Protein AF-A0A1J8PP22-F1 (afdb_monomer)

pLDDT: mean 75.52, std 19.78, range [21.92, 98.06]

Mean predicted aligned error: 18.77 Å

Secondary structure (DSSP, 8-state):
----PPP----PPPPPPHHHHHHHHHTPPPTTT-HHHHHHHHHHHHHHS-HHHHHHHHHHHS-TTS--HHHHHHHHHHHHHHHHHHHHHHHHHHTTSHHHHHHHHS-HHHHHHHS-TTS-HHHHT-TTSHHHHHHHHHHHHHHHSSPSSPPPP-HHHHHHHHHTTTT-THHHHTTTTT---THHHHHHHHHHHHHHHHHHHHHHHHHHHHHHHHHHHHHT-HHHHHHHHHHHHS-HHHHHHHHHHHHTS-SS-----TTT---SSSS-TTPPPEE-HHHHTTSSS--EESSHHHHHHHHHHHTTTTTS---SSS--S-TTSTTTTS-HHHHHHHTTS---TTS---GGG------SSPPPHHHHHHHHHHHH-TT-SEEEE-TT-PEEEE--SSHHHHHHHHHHHHHHTSTTS-HHHHHHHHHHHHTT-TT--HHHHHHHHHHHH-THHHHHHHHH--TTPPPHHHHHHHHHHHHHHHHHHHHHHHHHHHHHHHHHHHHHHHHHHHHHHHHHHTTT------------------------------PPPPPPTTS-HHHHHHTPPPTTT-HHHHHHHHHHHHTT--HHHHHHHHTTTS-TTS--HHHHHHHHHHHHHHHHHHHHHHHHHHHTTHHHHHHHS-HHHHHHHHHHHHHHHHHHS-TTTGGGGGGG-TT--HHHHHGGGGHHHHHHHHHHHHHHHS-SS------HHHHTTTTSSSHHHHHTTTSS-TTSPPPTHHHHHHHHHHHHHHHHHHHHHHHHHHHHHHHHHTT-TTTHHHHHHHHHS-TTHHHHHHHHHHHS-SS-----TTT---STTSSS----EE-HHHHHHSSS--EES-HHHHHHHHHHHTTTTTTS------TTSTTSTTTTS-S-HHHHHHHHS---TTS---GGG--S---SSPPPHHHHHHHHHHHH-TT-SEEEE-TT--EEEE---SHHHHHHHHHHHHHHTSTTSSHHHHHHHHHHHHTT-TT--HHHHHHHHHHHH-TTHHHHHHHHTTS-TT-TTSPPHHHHHHHHHHHHTTTHHHHHH-S---S---------

Foldseek 3Di:
DDDDDDDDDDDDDDADDPPVVVCVVLVADPCVPPLLSNQVSVVVVPVVDAPLVVLVVVLVSDDLPPDDPVNLVVLQVVLQVLLVVLLVLLVVQVLVVVNLLLQQVFALVVLCQLQPSNDDSPQCVDQRNCSVVVVSVLSNCQSVPDDPPGQRDDPRLVVSCVVLVVVPCVLVVCVVDPDPDSVVVSSVVSSSVVRSVVSVVVSVSSVRSSVSSVVCLLVCPPSSVLSNVVVVLEDPLVSVVVSVLSSPDGQDPFQAAPQPGDGPVRADPPQDWDWDPQCVVQHPDTHTHSDPVSCVVCCVVCVVVRNDPDDDDDDPLDPPQSCVSDDRVVVQQVVPQDADPSSYGALLRLALGDDPDDWFPLLVVFRVVCVVPSQALGWAAFPVGDTDGHHDPDRLLSSLSSVLNSVLQHQPDDLLLNLVVCCVVCCPPPRCHNVRSVVSSCSGRHDVNVVVNVVPDDPPDDGPSVVSSVVVVVSVVVVVVVVVCVVVVVVVVVVVVVVVVVVVVVVVVVVVVVVPPDDDDDDDDDDDDDDDDDDDDDDDDPDDPPPDPPPDLLPAQVCVVQVADDLVVPLVSNQVSLLVCLVVDAPLRLLVRVPVSDDLPPDDPVNLVVLFVVLLVLLLVLLVVLVVVVVVPPLLLQLPFDLVVLLVLLSQLLQQLLVPFDSSHRSSLSNLCNLSHSCQCCPLNRVSVVVVSVQSNVQSVPDPTNGFRDDVRVVVVVVPVCCVVVVVVVVDDVVDDDRPVSVVSVSVSRSSNSSSVSSSSVSSSVSSVVCLSVVPPSSVLVNCCVVQADPVVSVVVSVQSSQFDLAFFQAAQQPRDTCVNDPDNQDWDWDPQCVVQHLDTHTHSDPVSCVVCCVVCVVPRSNDDDRPQRALGPPHLCNRGDPDPLVVLVVPFDADPVRDGFLLRLALGDQPDDWFPLQVVFRVVCVVPSQFQGWAAFPVRDTDTDGDPDRLLSNLLSSLNSQLSYAPGNLLLNLVVCCVRCVPPPRDDNVSSLVSSCSGRNPCSVVVNVVVQVVDPPHDPDDRPSSSSSSSCVSCVVPPVVVSVVSDSPGDDDDDDDDD

Nearest PDB structures (foldseek):
  7p3r-assembly1_D  TM=1.339E-01  e=9.756E+00  Vibrio cholerae O1 biovar El Tor str. N16961

InterPro domains:
  IPR002893 Zinc finger, MYND-type [PF01753] (257-306)
  IPR002893 Zinc finger, MYND-type [PF01753] (812-861)
  IPR002893 Zinc finger, MYND-type [PS50865] (257-306)
  IPR002893 Zinc finger, MYND-type [PS50865] (812-861)
  IPR052839 Mitochondrial gene expression regulator [PTHR46920] (779-864)

Radius of gyration: 40.39 Å; Cα contacts (8 Å, |Δi|>4): 1011; chains: 1; bounding box: 127×114×111 Å

Structure (mmCIF, N/CA/C/O backbone):
data_AF-A0A1J8PP22-F1
#
_entry.id   AF-A0A1J8PP22-F1
#
loop_
_atom_site.group_PDB
_atom_site.id
_atom_site.type_symbol
_atom_site.label_atom_id
_atom_site.label_alt_id
_atom_site.label_comp_id
_atom_site.label_asym_id
_atom_site.label_entity_id
_atom_site.label_seq_id
_atom_site.pdbx_PDB_ins_code
_atom_site.Cartn_x
_atom_site.Cartn_y
_atom_site.Cartn_z
_atom_site.occupancy
_atom_site.B_iso_or_equiv
_atom_site.auth_seq_id
_atom_site.auth_comp_id
_atom_site.auth_asym_id
_atom_site.auth_atom_id
_atom_site.pdbx_PDB_model_num
ATOM 1 N N . MET A 1 1 ? 28.926 56.900 -34.170 1.00 35.19 1 MET A N 1
ATOM 2 C CA . MET A 1 1 ? 29.276 55.978 -35.271 1.00 35.19 1 MET A CA 1
ATOM 3 C C . MET A 1 1 ? 28.705 54.622 -34.912 1.00 35.19 1 MET A C 1
ATOM 5 O O . MET A 1 1 ? 29.042 54.130 -33.845 1.00 35.19 1 MET A O 1
ATOM 9 N N . ALA A 1 2 ? 27.796 54.077 -35.718 1.00 30.58 2 ALA A N 1
ATOM 10 C CA . ALA A 1 2 ? 27.181 52.775 -35.475 1.00 30.58 2 ALA A CA 1
ATOM 11 C C . ALA A 1 2 ? 26.761 52.167 -36.817 1.00 30.58 2 ALA A C 1
ATOM 13 O O . ALA A 1 2 ? 26.030 52.804 -37.573 1.00 30.58 2 ALA A O 1
ATOM 14 N N . SER A 1 3 ? 27.242 50.963 -37.111 1.00 28.14 3 SER A N 1
ATOM 15 C CA . SER A 1 3 ? 26.905 50.216 -38.323 1.00 28.14 3 SER A CA 1
ATOM 16 C C . SER A 1 3 ? 27.181 48.731 -38.094 1.00 28.14 3 SER A C 1
ATOM 18 O O . SER A 1 3 ? 28.308 48.270 -38.260 1.00 28.14 3 SER A O 1
ATOM 20 N N . VAL A 1 4 ? 26.147 47.992 -37.701 1.00 29.45 4 VAL A N 1
ATOM 21 C CA . VAL A 1 4 ? 26.117 46.526 -37.756 1.00 29.45 4 VAL A CA 1
ATOM 22 C C . VAL A 1 4 ? 24.873 46.162 -38.554 1.00 29.45 4 VAL A C 1
ATOM 24 O O . VAL A 1 4 ? 23.767 46.578 -38.209 1.00 29.45 4 VAL A O 1
ATOM 27 N N . SER A 1 5 ? 25.062 45.455 -39.663 1.00 29.58 5 SER A N 1
ATOM 28 C CA . SER A 1 5 ? 23.982 45.042 -40.556 1.00 29.58 5 SER A CA 1
ATOM 29 C C . SER A 1 5 ? 23.131 43.952 -39.910 1.00 29.58 5 SER A C 1
ATOM 31 O O . SER A 1 5 ? 23.661 42.910 -39.529 1.00 29.58 5 SER A O 1
ATOM 33 N N . LYS A 1 6 ? 21.810 44.151 -39.861 1.00 31.11 6 LYS A N 1
ATOM 34 C CA . LYS A 1 6 ? 20.861 43.046 -39.688 1.00 31.11 6 LYS A CA 1
ATOM 35 C C . LYS A 1 6 ? 20.493 42.488 -41.060 1.00 31.11 6 LYS A C 1
ATOM 37 O O . LYS A 1 6 ? 19.964 43.226 -41.889 1.00 31.11 6 LYS A O 1
ATOM 42 N N . SER A 1 7 ? 20.734 41.202 -41.278 1.00 27.91 7 SER A N 1
ATOM 43 C CA . SER A 1 7 ? 19.985 40.419 -42.261 1.00 27.91 7 SER A CA 1
ATOM 44 C C . SER A 1 7 ? 18.570 40.145 -41.718 1.00 27.91 7 SER A C 1
ATOM 46 O O . SER A 1 7 ? 18.410 39.990 -40.505 1.00 27.91 7 SER A O 1
ATOM 48 N N . PRO A 1 8 ? 17.533 40.104 -42.572 1.00 32.97 8 PRO A N 1
ATOM 49 C CA . PRO A 1 8 ? 16.201 39.682 -42.160 1.00 32.97 8 PRO A CA 1
ATOM 50 C C . PRO A 1 8 ? 16.090 38.153 -42.222 1.00 32.97 8 PRO A C 1
ATOM 52 O O . PRO A 1 8 ? 16.098 37.573 -43.306 1.00 32.97 8 PRO A O 1
ATOM 55 N N . THR A 1 9 ? 15.949 37.492 -41.074 1.00 29.92 9 THR A N 1
ATOM 56 C CA . THR A 1 9 ? 15.351 36.151 -41.030 1.00 29.92 9 THR A CA 1
ATOM 57 C C . THR A 1 9 ? 13.862 36.278 -41.331 1.00 29.92 9 THR A C 1
ATOM 59 O O . THR A 1 9 ? 13.150 37.018 -40.653 1.00 29.92 9 THR A O 1
ATOM 62 N N . VAL A 1 10 ? 13.391 35.570 -42.358 1.00 32.19 10 VAL A N 1
ATOM 63 C CA . VAL A 1 10 ? 11.960 35.392 -42.620 1.00 32.19 10 VAL A CA 1
ATOM 64 C C . VAL A 1 10 ? 11.529 34.126 -41.893 1.00 32.19 10 VAL A C 1
ATOM 66 O O . VAL A 1 10 ? 11.837 33.021 -42.331 1.00 32.19 10 VAL A O 1
ATOM 69 N N . GLU A 1 11 ? 10.853 34.287 -40.760 1.00 28.80 11 GLU A N 1
ATOM 70 C CA . GLU A 1 11 ? 10.182 33.174 -40.090 1.00 28.80 11 GLU A CA 1
ATOM 71 C C . GLU A 1 11 ? 8.919 32.822 -40.884 1.00 28.80 11 GLU A C 1
ATOM 73 O O . GLU A 1 11 ? 8.003 33.638 -41.014 1.00 28.80 11 GLU A O 1
ATOM 78 N N . HIS A 1 12 ? 8.878 31.613 -41.443 1.00 29.91 12 HIS A N 1
ATOM 79 C CA . HIS A 1 12 ? 7.654 31.065 -42.018 1.00 29.91 12 HIS A CA 1
ATOM 80 C C . HIS A 1 12 ? 6.738 30.585 -40.878 1.00 29.91 12 HIS A C 1
ATOM 82 O O . HIS A 1 12 ? 7.229 29.956 -39.937 1.00 29.91 12 HIS A O 1
ATOM 88 N N . PRO A 1 13 ? 5.421 30.862 -40.924 1.00 30.77 13 PRO A N 1
ATOM 89 C CA . PRO A 1 13 ? 4.494 30.330 -39.933 1.00 30.77 13 PRO A CA 1
ATOM 90 C C . PRO A 1 13 ? 4.418 28.797 -40.047 1.00 30.77 13 PRO A C 1
ATOM 92 O O . PRO A 1 13 ? 4.508 28.272 -41.160 1.00 30.77 13 PRO A O 1
ATOM 95 N N . PRO A 1 14 ? 4.227 28.067 -38.932 1.00 32.88 14 PRO A N 1
ATOM 96 C CA . PRO A 1 14 ? 4.063 26.618 -38.978 1.00 32.88 14 PRO A CA 1
ATOM 97 C C . PRO A 1 14 ? 2.808 26.238 -39.787 1.00 32.88 14 PRO A C 1
ATOM 99 O O . PRO A 1 14 ? 1.806 26.960 -39.724 1.00 32.88 14 PRO A O 1
ATOM 102 N N . PRO A 1 15 ? 2.831 25.117 -40.534 1.00 40.59 15 PRO A N 1
ATOM 103 C CA . PRO A 1 15 ? 1.683 24.676 -41.318 1.00 40.59 15 PRO A CA 1
ATOM 104 C C . PRO A 1 15 ? 0.480 24.369 -40.417 1.00 40.59 15 PRO A C 1
ATOM 106 O O . PRO A 1 15 ? 0.619 23.847 -39.309 1.00 40.59 15 PRO A O 1
ATOM 109 N N . ALA A 1 16 ? -0.720 24.691 -40.905 1.00 39.84 16 ALA A N 1
ATOM 110 C CA . ALA A 1 16 ? -1.959 24.366 -40.209 1.00 39.84 16 ALA A CA 1
ATOM 111 C C . ALA A 1 16 ? -2.173 22.836 -40.164 1.00 39.84 16 ALA A C 1
ATOM 113 O O . ALA A 1 16 ? -1.821 22.145 -41.122 1.00 39.84 16 ALA A O 1
ATOM 114 N N . PRO A 1 17 ? -2.761 22.284 -39.086 1.00 54.31 17 PRO A N 1
ATOM 115 C CA . PRO A 1 17 ? -3.030 20.852 -39.007 1.00 54.31 17 PRO A CA 1
ATOM 116 C C . PRO A 1 17 ? -4.024 20.398 -40.090 1.00 54.31 17 PRO A C 1
ATOM 118 O O . PRO A 1 17 ? -4.984 21.097 -40.409 1.00 54.31 17 PRO A O 1
ATOM 121 N N . LEU A 1 18 ? -3.810 19.187 -40.611 1.00 55.62 18 LEU A N 1
ATOM 122 C CA . LEU A 1 18 ? -4.574 18.591 -41.720 1.00 55.62 18 LEU A CA 1
ATOM 123 C C . LEU A 1 18 ? -6.072 18.394 -41.425 1.00 55.62 18 LEU A C 1
ATOM 125 O O . LEU A 1 18 ? -6.899 18.518 -42.327 1.00 55.62 18 LEU A O 1
ATOM 129 N N . VAL A 1 19 ? -6.431 18.084 -40.173 1.00 57.28 19 VAL A N 1
ATOM 130 C CA . VAL A 1 19 ? -7.803 17.694 -39.795 1.00 57.28 19 VAL A CA 1
ATOM 131 C C . VAL A 1 19 ? -8.832 18.804 -40.090 1.00 57.28 19 VAL A C 1
ATOM 133 O O . VAL A 1 19 ? -9.785 18.513 -40.814 1.00 57.28 19 VAL A O 1
ATOM 136 N N . PRO A 1 20 ? -8.641 20.073 -39.660 1.00 62.22 20 PRO A N 1
ATOM 137 C CA . PRO A 1 20 ? -9.498 21.190 -40.063 1.00 62.22 20 PRO A CA 1
ATOM 138 C C . PRO A 1 20 ? -9.783 21.315 -41.564 1.00 62.22 20 PRO A C 1
ATOM 140 O O . PRO A 1 20 ? -10.909 21.647 -41.923 1.00 62.22 20 PRO A O 1
ATOM 143 N N . LEU A 1 21 ? -8.811 21.045 -42.444 1.00 66.12 21 LEU A N 1
ATOM 144 C CA . LEU A 1 21 ? -8.985 21.223 -43.893 1.00 66.12 21 LEU A CA 1
ATOM 145 C C . LEU A 1 21 ? -9.911 20.158 -44.494 1.00 66.12 21 LEU A C 1
ATOM 147 O O . LEU A 1 21 ? -10.809 20.488 -45.270 1.00 66.12 21 LEU A O 1
ATOM 151 N N . LEU A 1 22 ? -9.750 18.893 -44.091 1.00 69.06 22 LEU A N 1
ATOM 152 C CA . LEU A 1 22 ? -10.648 17.818 -44.521 1.00 69.06 22 LEU A CA 1
ATOM 153 C C . LEU A 1 22 ? -12.046 17.978 -43.908 1.00 69.06 22 LEU A C 1
ATOM 155 O O . LEU A 1 22 ? -13.034 17.894 -44.639 1.00 69.06 22 LEU A O 1
ATOM 159 N N . SER A 1 23 ? -12.147 18.296 -42.611 1.00 75.12 23 SER A N 1
ATOM 160 C CA . SER A 1 23 ? -13.441 18.572 -41.971 1.00 75.12 23 SER A CA 1
ATOM 161 C C . SER A 1 23 ? -14.172 19.734 -42.648 1.00 75.12 23 SER A C 1
ATOM 163 O O . SER A 1 23 ? -15.362 19.622 -42.940 1.00 75.12 23 SER A O 1
ATOM 165 N N . GLN A 1 24 ? -13.462 20.817 -42.990 1.00 79.50 24 GLN A N 1
ATOM 166 C CA . GLN A 1 24 ? -14.032 21.945 -43.726 1.00 79.50 24 GLN A CA 1
ATOM 167 C C . GLN A 1 24 ? -14.505 21.543 -45.131 1.00 79.50 24 GLN A C 1
ATOM 169 O O . GLN A 1 24 ? -15.572 21.989 -45.553 1.00 79.50 24 GLN A O 1
ATOM 174 N N . LYS A 1 25 ? -13.761 20.693 -45.856 1.00 80.50 25 LYS A N 1
ATOM 175 C CA . LYS A 1 25 ? -14.176 20.233 -47.192 1.00 80.50 25 LYS A CA 1
ATOM 176 C C . LYS A 1 25 ? -15.438 19.367 -47.145 1.00 80.50 25 LYS A C 1
ATOM 178 O O . LYS A 1 25 ? -16.339 19.555 -47.963 1.00 80.50 25 LYS A O 1
ATOM 183 N N . PHE A 1 26 ? -15.508 18.430 -46.203 1.00 80.62 26 PHE A N 1
ATOM 184 C CA . PHE A 1 26 ? -16.616 17.478 -46.089 1.00 80.62 26 PHE A CA 1
ATOM 185 C C . PHE A 1 26 ? -17.789 17.985 -45.220 1.00 80.62 26 PHE A C 1
ATOM 187 O O . PHE A 1 26 ? -18.778 17.276 -45.065 1.00 80.62 26 PHE A O 1
ATOM 194 N N . ASN A 1 27 ? -17.730 19.231 -44.724 1.00 86.38 27 ASN A N 1
ATOM 195 C CA . ASN A 1 27 ? -18.701 19.847 -43.799 1.00 86.38 27 ASN A CA 1
ATOM 196 C C . ASN A 1 27 ? -18.921 19.035 -42.508 1.00 86.38 27 ASN A C 1
ATOM 198 O O . ASN A 1 27 ? -20.041 18.930 -42.007 1.00 86.38 27 ASN A O 1
ATOM 202 N N . ILE A 1 28 ? -17.840 18.464 -41.983 1.00 83.56 28 ILE A N 1
ATOM 203 C CA . ILE A 1 28 ? -17.842 17.672 -40.754 1.00 83.56 28 ILE A CA 1
ATOM 204 C C . ILE A 1 28 ? -17.798 18.625 -39.557 1.00 83.56 28 ILE A C 1
ATOM 206 O O . ILE A 1 28 ? -17.045 19.601 -39.552 1.00 83.56 28 ILE A O 1
ATOM 210 N N . THR A 1 29 ? -18.621 18.325 -38.555 1.00 82.75 29 THR A N 1
ATOM 211 C CA . THR A 1 29 ? -18.682 18.997 -37.242 1.00 82.75 29 THR A CA 1
ATOM 212 C C . THR A 1 29 ? -17.302 19.038 -36.561 1.00 82.75 29 THR A C 1
ATOM 214 O O . THR A 1 29 ? -16.404 18.282 -36.933 1.00 82.75 29 THR A O 1
ATOM 217 N N . ASP A 1 30 ? -17.100 19.869 -35.535 1.00 78.25 30 ASP A N 1
ATOM 218 C CA . ASP A 1 30 ? -15.939 19.686 -34.654 1.00 78.25 30 ASP A CA 1
ATOM 219 C C . ASP A 1 30 ? -16.147 18.453 -33.748 1.00 78.25 30 ASP A C 1
ATOM 221 O O . ASP A 1 30 ? -17.248 18.209 -33.247 1.00 78.25 30 ASP A O 1
ATOM 225 N N . ILE A 1 31 ? -15.095 17.662 -33.516 1.00 74.38 31 ILE A N 1
ATOM 226 C CA . ILE A 1 31 ? -15.161 16.466 -32.655 1.00 74.38 31 ILE A CA 1
ATOM 227 C C . ILE A 1 31 ? -15.556 16.814 -31.208 1.00 74.38 31 ILE A C 1
ATOM 229 O O . ILE A 1 31 ? -16.197 16.016 -30.527 1.00 74.38 31 ILE A O 1
ATOM 233 N N . ASN A 1 32 ? -15.237 18.036 -30.768 1.00 72.56 32 ASN A N 1
ATOM 234 C CA . ASN A 1 32 ? -15.556 18.565 -29.444 1.00 72.56 32 ASN A CA 1
ATOM 235 C C . ASN A 1 32 ? -17.017 19.049 -29.311 1.00 72.56 32 ASN A C 1
ATOM 237 O O . ASN A 1 32 ? -17.458 19.316 -28.194 1.00 72.56 32 ASN A O 1
ATOM 241 N N . GLU A 1 33 ? -17.766 19.190 -30.413 1.00 80.81 33 GLU A N 1
ATOM 242 C CA . GLU A 1 33 ? -19.174 19.621 -30.394 1.00 80.81 33 GLU A CA 1
ATOM 243 C C . GLU A 1 33 ? -20.146 18.432 -30.297 1.00 80.81 33 GLU A C 1
ATOM 245 O O . GLU A 1 33 ? -21.024 18.425 -29.433 1.00 80.81 33 GLU A O 1
ATOM 250 N N . ASP A 1 34 ? -20.000 17.423 -31.166 1.00 77.12 34 ASP A N 1
ATOM 251 C CA . ASP A 1 34 ? -20.800 16.186 -31.145 1.00 77.12 34 ASP A CA 1
ATOM 252 C C . ASP A 1 34 ? -20.053 15.042 -31.855 1.00 77.12 34 ASP A C 1
ATOM 254 O O . ASP A 1 34 ? -20.127 14.886 -33.075 1.00 77.12 34 ASP A O 1
ATOM 258 N N . VAL A 1 35 ? -19.370 14.197 -31.076 1.00 69.50 35 VAL A N 1
ATOM 259 C CA . VAL A 1 35 ? -18.618 13.031 -31.577 1.00 69.50 35 VAL A CA 1
ATOM 260 C C . VAL A 1 35 ? -19.495 12.016 -32.336 1.00 69.50 35 VAL A C 1
ATOM 262 O O . VAL A 1 35 ? -19.041 11.361 -33.274 1.00 69.50 35 VAL A O 1
ATOM 265 N N . VAL A 1 36 ? -20.786 11.899 -32.001 1.00 67.75 36 VAL A N 1
ATOM 266 C CA . VAL A 1 36 ? -21.710 10.955 -32.657 1.00 67.75 36 VAL A CA 1
ATOM 267 C C . VAL A 1 36 ? -22.158 11.480 -34.023 1.00 67.75 36 VAL A C 1
ATOM 269 O O . VAL A 1 36 ? -22.409 10.687 -34.936 1.00 67.75 36 VAL A O 1
ATOM 272 N N . LYS A 1 37 ? -22.253 12.804 -34.179 1.00 77.69 37 LYS A N 1
ATOM 273 C CA . LYS A 1 37 ? -22.480 13.483 -35.461 1.00 77.69 37 LYS A CA 1
ATOM 274 C C . LYS A 1 37 ? -21.208 13.487 -36.315 1.00 77.69 37 LYS A C 1
ATOM 276 O O . LYS A 1 37 ? -21.278 13.073 -37.469 1.00 77.69 37 LYS A O 1
ATOM 281 N N . TRP A 1 38 ? -20.062 13.819 -35.716 1.00 82.38 38 TRP A N 1
ATOM 282 C CA . TRP A 1 38 ? -18.723 13.763 -36.318 1.00 82.38 38 TRP A CA 1
ATOM 283 C C . TRP A 1 38 ? -18.442 12.405 -36.978 1.00 82.38 38 TRP A C 1
ATOM 285 O O . TRP A 1 38 ? -18.149 12.349 -38.171 1.00 82.38 38 TRP A O 1
ATOM 295 N N . ASN A 1 39 ? -18.646 11.301 -36.245 1.00 67.44 39 ASN A N 1
ATOM 296 C CA . ASN A 1 39 ? -18.491 9.941 -36.775 1.00 67.44 39 ASN A CA 1
ATOM 297 C C . ASN A 1 39 ? -19.365 9.682 -38.007 1.00 67.44 39 ASN A C 1
ATOM 299 O O . ASN A 1 39 ? -18.886 9.138 -38.994 1.00 67.44 39 ASN A O 1
ATOM 303 N N . LYS A 1 40 ? -20.646 10.066 -37.968 1.00 74.69 40 LYS A N 1
ATOM 304 C CA . LYS A 1 40 ? -21.598 9.809 -39.066 1.00 74.69 40 LYS A CA 1
ATOM 305 C C . LYS A 1 40 ? -21.309 10.646 -40.305 1.00 74.69 40 LYS A C 1
ATOM 307 O O . LYS A 1 40 ? -21.611 10.226 -41.419 1.00 74.69 40 LYS A O 1
ATOM 312 N N . GLU A 1 41 ? -20.738 11.826 -40.113 1.00 81.44 41 GLU A N 1
ATOM 313 C CA . GLU A 1 41 ? -20.295 12.695 -41.199 1.00 81.44 41 GLU A CA 1
ATOM 314 C C . GLU A 1 41 ? -19.007 12.158 -41.840 1.00 81.44 41 GLU A C 1
ATOM 316 O O . GLU A 1 41 ? -18.915 12.161 -43.066 1.00 81.44 41 GLU A O 1
ATOM 321 N N . TRP A 1 42 ? -18.094 11.554 -41.067 1.00 79.75 42 TRP A N 1
ATOM 322 C CA . TRP A 1 42 ? -16.995 10.748 -41.620 1.00 79.75 42 TRP A CA 1
ATOM 323 C C . TRP A 1 42 ? -17.468 9.455 -42.299 1.00 79.75 42 TRP A C 1
ATOM 325 O O . TRP A 1 42 ? -17.012 9.177 -43.405 1.00 79.75 42 TRP A O 1
ATOM 335 N N . GLU A 1 43 ? -18.402 8.691 -41.713 1.00 72.81 43 GLU A N 1
ATOM 336 C CA . GLU A 1 43 ? -19.009 7.510 -42.358 1.00 72.81 43 GLU A CA 1
ATOM 337 C C . GLU A 1 43 ? -19.605 7.897 -43.725 1.00 72.81 43 GLU A C 1
ATOM 339 O O . GLU A 1 43 ? -19.368 7.214 -44.721 1.00 72.81 43 GLU A O 1
ATOM 344 N N . ALA A 1 44 ? -20.321 9.025 -43.802 1.00 79.75 44 ALA A N 1
ATOM 345 C CA . ALA A 1 44 ? -20.877 9.545 -45.049 1.00 79.75 44 ALA A CA 1
ATOM 346 C C . ALA A 1 44 ? -19.803 10.049 -46.032 1.00 79.75 44 ALA A C 1
ATOM 348 O O . ALA A 1 44 ? -19.919 9.794 -47.231 1.00 79.75 44 ALA A O 1
ATOM 349 N N . ALA A 1 45 ? -18.757 10.737 -45.560 1.00 79.88 45 ALA A N 1
ATOM 350 C CA . ALA A 1 45 ? -17.660 11.230 -46.398 1.00 79.88 45 ALA A CA 1
ATOM 351 C C . ALA A 1 45 ? -16.846 10.080 -47.017 1.00 79.88 45 ALA A C 1
ATOM 353 O O . ALA A 1 45 ? -16.593 10.084 -48.221 1.00 79.88 45 ALA A O 1
ATOM 354 N N . ILE A 1 46 ? -16.511 9.062 -46.219 1.00 76.00 46 ILE A N 1
ATOM 355 C CA . ILE A 1 46 ? -15.791 7.855 -46.652 1.00 76.00 46 ILE A CA 1
ATOM 356 C C . ILE A 1 46 ? -16.662 7.019 -47.601 1.00 76.00 46 ILE A C 1
ATOM 358 O O . ILE A 1 46 ? -16.179 6.562 -48.631 1.00 76.00 46 ILE A O 1
ATOM 362 N N . ALA A 1 47 ? -17.963 6.871 -47.324 1.00 77.75 47 ALA A N 1
ATOM 363 C CA . ALA A 1 47 ? -18.882 6.147 -48.208 1.00 77.75 47 ALA A CA 1
ATOM 364 C C . ALA A 1 47 ? -19.216 6.886 -49.523 1.00 77.75 47 ALA A C 1
ATOM 366 O O . ALA A 1 47 ? -19.794 6.281 -50.426 1.00 77.75 47 ALA A O 1
ATOM 367 N N . SER A 1 48 ? -18.887 8.179 -49.640 1.00 81.75 48 SER A N 1
ATOM 368 C CA . SER A 1 48 ? -19.129 8.995 -50.844 1.00 81.75 48 SER A CA 1
ATOM 369 C C . SER A 1 48 ? -17.861 9.382 -51.615 1.00 81.75 48 SER A C 1
ATOM 371 O O . SER A 1 48 ? -17.972 10.001 -52.674 1.00 81.75 48 SER A O 1
ATOM 373 N N . SER A 1 49 ? -16.678 8.984 -51.136 1.00 80.06 49 SER A N 1
ATOM 374 C CA . SER A 1 49 ? -15.375 9.315 -51.729 1.00 80.06 49 SER A CA 1
ATOM 375 C C . SER A 1 49 ? -14.563 8.052 -52.014 1.00 80.06 49 SER A C 1
ATOM 377 O O . SER A 1 49 ? -14.581 7.110 -51.222 1.00 80.06 49 SER A O 1
ATOM 379 N N . SER A 1 50 ? -13.788 8.029 -53.103 1.00 81.88 50 SER A N 1
ATOM 380 C CA . SER A 1 50 ? -12.733 7.016 -53.223 1.00 81.88 50 SER A CA 1
ATOM 381 C C . SER A 1 50 ? -11.589 7.345 -52.257 1.00 81.88 50 SER A C 1
ATOM 383 O O . SER A 1 50 ? -11.310 8.517 -51.977 1.00 81.88 50 SER A O 1
ATOM 385 N N . ALA A 1 51 ? -10.891 6.318 -51.775 1.00 73.25 51 ALA A N 1
ATOM 386 C CA . ALA A 1 51 ? -9.679 6.500 -50.982 1.00 73.25 51 ALA A CA 1
ATOM 387 C C . ALA A 1 51 ? -8.627 7.322 -51.746 1.00 73.25 51 ALA A C 1
ATOM 389 O O . ALA A 1 51 ? -8.015 8.230 -51.186 1.00 73.25 51 ALA A O 1
ATOM 390 N N . ALA A 1 52 ? -8.482 7.068 -53.050 1.00 75.19 52 ALA A N 1
ATOM 391 C CA . ALA A 1 52 ? -7.584 7.817 -53.917 1.00 75.19 52 ALA A CA 1
ATOM 392 C C . ALA A 1 52 ? -7.944 9.309 -53.992 1.00 75.19 52 ALA A C 1
ATOM 394 O O . ALA A 1 52 ? -7.043 10.140 -54.017 1.00 75.19 52 ALA A O 1
ATOM 395 N N . ASP A 1 53 ? -9.226 9.684 -53.994 1.00 78.88 53 ASP A N 1
ATOM 396 C CA . ASP A 1 53 ? -9.631 11.096 -53.992 1.00 78.88 53 ASP A CA 1
ATOM 397 C C . ASP A 1 53 ? -9.397 11.761 -52.632 1.00 78.88 53 ASP A C 1
ATOM 399 O O . ASP A 1 53 ? -8.927 12.896 -52.585 1.00 78.88 53 ASP A O 1
ATOM 403 N N . MET A 1 54 ? -9.613 11.049 -51.520 1.00 76.38 54 MET A N 1
ATOM 404 C CA . MET A 1 54 ? -9.236 11.553 -50.192 1.00 76.38 54 MET A CA 1
ATOM 405 C C . MET A 1 54 ? -7.715 11.755 -50.073 1.00 76.38 54 MET A C 1
ATOM 407 O O . MET A 1 54 ? -7.271 12.766 -49.531 1.00 76.38 54 MET A O 1
ATOM 411 N N . ILE A 1 55 ? -6.908 10.850 -50.639 1.00 75.38 55 ILE A N 1
ATOM 412 C CA . ILE A 1 55 ? -5.441 10.964 -50.659 1.00 75.38 55 ILE A CA 1
ATOM 413 C C . ILE A 1 55 ? -4.967 12.074 -51.613 1.00 75.38 55 ILE A C 1
ATOM 415 O O . ILE A 1 55 ? -4.040 12.799 -51.259 1.00 75.38 55 ILE A O 1
ATOM 419 N N . LYS A 1 56 ? -5.614 12.286 -52.770 1.00 78.50 56 LYS A N 1
ATOM 420 C CA . LYS A 1 56 ? -5.331 13.431 -53.667 1.00 78.50 56 LYS A CA 1
ATOM 421 C C . LYS A 1 56 ? -5.580 14.771 -52.974 1.00 78.50 56 LYS A C 1
ATOM 423 O O . LYS A 1 56 ? -4.799 15.699 -53.152 1.00 78.50 56 LYS A O 1
ATOM 428 N N . GLU A 1 57 ? -6.627 14.878 -52.160 1.00 78.19 57 GLU A N 1
ATOM 429 C CA . GLU A 1 57 ? -6.906 16.095 -51.387 1.00 78.19 57 GLU A CA 1
ATOM 430 C C . GLU A 1 57 ? -5.890 16.317 -50.266 1.00 78.19 57 GLU A C 1
ATOM 432 O O . GLU A 1 57 ? -5.412 17.436 -50.098 1.00 78.19 57 GLU A O 1
ATOM 437 N N . VAL A 1 58 ? -5.483 15.255 -49.561 1.00 71.19 58 VAL A N 1
ATOM 438 C CA . VAL A 1 58 ? -4.351 15.321 -48.624 1.00 71.19 58 VAL A CA 1
ATOM 439 C C . VAL A 1 58 ? -3.083 15.782 -49.353 1.00 71.19 58 VAL A C 1
ATOM 441 O O . VAL A 1 58 ? -2.455 16.741 -48.909 1.00 71.19 58 VAL A O 1
ATOM 444 N N . TYR A 1 59 ? -2.752 15.190 -50.505 1.00 73.69 59 TYR A N 1
ATOM 445 C CA . TYR A 1 59 ? -1.617 15.597 -51.342 1.00 73.69 59 TYR A CA 1
ATOM 446 C C . TYR A 1 59 ? -1.697 17.073 -51.762 1.00 73.69 59 TYR A C 1
ATOM 448 O O . TYR A 1 59 ? -0.719 17.794 -51.616 1.00 73.69 59 TYR A O 1
ATOM 456 N N . HIS A 1 60 ? -2.867 17.574 -52.170 1.00 73.44 60 HIS A N 1
ATOM 457 C CA . HIS A 1 60 ? -3.069 18.994 -52.487 1.00 73.44 60 HIS A CA 1
ATOM 458 C C . HIS A 1 60 ? -2.970 19.952 -51.282 1.00 73.44 60 HIS A C 1
ATOM 460 O O . HIS A 1 60 ? -2.920 21.165 -51.487 1.00 73.44 60 HIS A O 1
ATOM 466 N N . THR A 1 61 ? -2.916 19.440 -50.046 1.00 68.56 61 THR A N 1
ATOM 467 C CA . THR A 1 61 ? -2.640 20.233 -48.831 1.00 68.56 61 THR A CA 1
ATOM 468 C C . THR A 1 61 ? -1.204 20.112 -48.310 1.00 68.56 61 THR A C 1
ATOM 470 O O . THR A 1 61 ? -0.817 20.900 -47.446 1.00 68.56 61 THR A O 1
ATOM 473 N N . PHE A 1 62 ? -0.398 19.187 -48.839 1.00 68.00 62 PHE A N 1
ATOM 474 C CA . PHE A 1 62 ? 1.044 19.145 -48.593 1.00 68.00 62 PHE A CA 1
ATOM 475 C C . PHE A 1 62 ? 1.777 20.034 -49.607 1.00 68.00 62 PHE A C 1
ATOM 477 O O . PHE A 1 62 ? 1.565 19.930 -50.812 1.00 68.00 62 PHE A O 1
ATOM 484 N N . ASP A 1 63 ? 2.673 20.893 -49.121 1.00 65.06 63 ASP A N 1
ATOM 485 C CA . ASP A 1 63 ? 3.691 21.509 -49.975 1.00 65.06 63 ASP A CA 1
ATOM 486 C C . ASP A 1 63 ? 4.789 20.472 -50.273 1.00 65.06 63 ASP A C 1
ATOM 488 O O . ASP A 1 63 ? 5.208 19.744 -49.367 1.00 65.06 63 ASP A O 1
ATOM 492 N N . ASP A 1 64 ? 5.287 20.423 -51.516 1.00 56.81 64 ASP A N 1
ATOM 493 C CA . ASP A 1 64 ? 6.304 19.454 -51.977 1.00 56.81 64 ASP A CA 1
ATOM 494 C C . ASP A 1 64 ? 7.655 19.601 -51.215 1.00 56.81 64 ASP A C 1
ATOM 496 O O . ASP A 1 64 ? 8.581 18.822 -51.435 1.00 56.81 64 ASP A O 1
ATOM 500 N N . SER A 1 65 ? 7.786 20.591 -50.318 1.00 57.88 65 SER A N 1
ATOM 501 C CA . SER A 1 65 ? 8.967 20.863 -49.484 1.00 57.88 65 SER A CA 1
ATOM 502 C C . SER A 1 65 ? 8.981 20.185 -48.100 1.00 57.88 65 SER A C 1
ATOM 504 O O . SER A 1 65 ? 10.008 20.229 -47.424 1.00 57.88 65 SER A O 1
ATOM 506 N N . LEU A 1 66 ? 7.865 19.590 -47.650 1.00 60.75 66 LEU A N 1
ATOM 507 C CA . LEU A 1 66 ? 7.613 19.308 -46.221 1.00 60.75 66 LEU A CA 1
ATOM 508 C C . LEU A 1 66 ? 7.911 17.881 -45.718 1.00 60.75 66 LEU A C 1
ATOM 510 O O . LEU A 1 66 ? 7.646 17.603 -44.548 1.00 60.75 66 LEU A O 1
ATOM 514 N N . VAL A 1 67 ? 8.421 16.971 -46.553 1.00 70.69 67 VAL A N 1
ATOM 515 C CA . VAL A 1 67 ? 8.781 15.599 -46.134 1.00 70.69 67 VAL A CA 1
ATOM 516 C C . VAL A 1 67 ? 10.118 15.202 -46.754 1.00 70.69 67 VAL A C 1
ATOM 518 O O . VAL A 1 67 ? 10.227 15.077 -47.974 1.00 70.69 67 VAL A O 1
ATOM 521 N N . THR A 1 68 ? 11.132 14.988 -45.919 1.00 79.25 68 THR A N 1
ATOM 522 C CA . THR A 1 68 ? 12.447 14.482 -46.336 1.00 79.25 68 THR A CA 1
ATOM 523 C C . THR A 1 68 ? 12.511 12.949 -46.296 1.00 79.25 68 THR A C 1
ATOM 525 O O . THR A 1 68 ? 11.607 12.274 -45.799 1.00 79.25 68 THR A O 1
ATOM 528 N N . SER A 1 69 ? 13.609 12.377 -46.801 1.00 73.56 69 SER A N 1
ATOM 529 C CA . SER A 1 69 ? 13.953 10.963 -46.585 1.00 73.56 69 SER A CA 1
ATOM 530 C C . SER A 1 69 ? 14.064 10.604 -45.104 1.00 73.56 69 SER A C 1
ATOM 532 O O . SER A 1 69 ? 13.762 9.478 -44.716 1.00 73.56 69 SER A O 1
ATOM 534 N N . ASP A 1 70 ? 14.488 11.561 -44.287 1.00 71.19 70 ASP A N 1
ATOM 535 C CA . ASP A 1 70 ? 14.916 11.323 -42.916 1.00 71.19 70 ASP A CA 1
ATOM 536 C C . ASP A 1 70 ? 13.683 11.343 -41.992 1.00 71.19 70 ASP A C 1
ATOM 538 O O . ASP A 1 70 ? 13.529 10.463 -41.146 1.00 71.19 70 ASP A O 1
ATOM 542 N N . ASP A 1 71 ? 12.711 12.225 -42.278 1.00 73.62 71 ASP A N 1
ATOM 543 C CA . ASP A 1 71 ? 11.363 12.192 -41.683 1.00 73.62 71 ASP A CA 1
ATOM 544 C C . ASP A 1 71 ? 10.674 10.831 -41.891 1.00 73.62 71 ASP A C 1
ATOM 546 O O . ASP A 1 71 ? 9.996 10.322 -40.996 1.00 73.62 71 ASP A O 1
ATOM 550 N N . LEU A 1 72 ? 10.838 10.217 -43.072 1.00 75.38 72 LEU A N 1
ATOM 551 C CA . LEU A 1 72 ? 10.284 8.890 -43.364 1.00 75.38 72 LEU A CA 1
ATOM 552 C C . LEU A 1 72 ? 10.948 7.795 -42.517 1.00 75.38 72 LEU A C 1
ATOM 554 O O . LEU A 1 72 ? 10.244 6.911 -42.029 1.00 75.38 72 LEU A O 1
ATOM 558 N N . VAL A 1 73 ? 12.266 7.858 -42.294 1.00 76.25 73 VAL A N 1
ATOM 559 C CA . VAL A 1 73 ? 12.982 6.911 -41.419 1.00 76.25 73 VAL A CA 1
ATOM 560 C C . VAL A 1 73 ? 12.486 7.022 -39.974 1.00 76.25 73 VAL A C 1
ATOM 562 O O . VAL A 1 73 ? 12.154 6.000 -39.368 1.00 76.25 73 VAL A O 1
ATOM 565 N N . ASP A 1 74 ? 12.334 8.239 -39.449 1.00 71.00 74 ASP A N 1
ATOM 566 C CA . ASP A 1 74 ? 11.793 8.474 -38.103 1.00 71.00 74 ASP A CA 1
ATOM 567 C C . ASP A 1 74 ? 10.326 8.026 -37.976 1.00 71.00 74 ASP A C 1
ATOM 569 O O . ASP A 1 74 ? 9.934 7.414 -36.974 1.00 71.00 74 ASP A O 1
ATOM 573 N N . PHE A 1 75 ? 9.498 8.259 -39.002 1.00 76.69 75 PHE A N 1
ATOM 574 C CA . PHE A 1 75 ? 8.117 7.775 -39.023 1.00 76.69 75 PHE A CA 1
ATOM 575 C C . PHE A 1 75 ? 8.027 6.242 -39.088 1.00 76.69 75 PHE A C 1
ATOM 577 O O . PHE A 1 75 ? 7.187 5.675 -38.385 1.00 76.69 75 PHE A O 1
ATOM 584 N N . HIS A 1 76 ? 8.889 5.564 -39.855 1.00 78.62 76 HIS A N 1
ATOM 585 C CA . HIS A 1 76 ? 8.972 4.095 -39.890 1.00 78.62 76 HIS A CA 1
ATOM 586 C C . HIS A 1 76 ? 9.467 3.511 -38.562 1.00 78.62 76 HIS A C 1
ATOM 588 O O . HIS A 1 76 ? 8.882 2.550 -38.062 1.00 78.62 76 HIS A O 1
ATOM 594 N N . SER A 1 77 ? 10.492 4.114 -37.954 1.00 76.19 77 SER A N 1
ATOM 595 C CA . SER A 1 77 ? 11.029 3.707 -36.649 1.00 76.19 77 SER A CA 1
ATOM 596 C C . SER A 1 77 ? 9.970 3.828 -35.545 1.00 76.19 77 SER A C 1
ATOM 598 O O . SER A 1 77 ? 9.645 2.854 -34.865 1.00 76.19 77 SER A O 1
ATOM 600 N N . SER A 1 78 ? 9.319 4.992 -35.444 1.00 74.62 78 SER A N 1
ATOM 601 C CA . SER A 1 78 ? 8.260 5.230 -34.456 1.00 74.62 78 SER A CA 1
ATOM 602 C C . SER A 1 78 ? 6.976 4.428 -34.731 1.00 74.62 78 SER A C 1
ATOM 604 O O . SER A 1 78 ? 6.183 4.206 -33.815 1.00 74.62 78 SER A O 1
ATOM 606 N N . LEU A 1 79 ? 6.753 3.968 -35.969 1.00 76.62 79 LEU A N 1
ATOM 607 C CA . LEU A 1 79 ? 5.705 2.992 -36.268 1.00 76.62 79 LEU A CA 1
ATOM 608 C C . LEU A 1 79 ? 6.087 1.585 -35.787 1.00 76.62 79 LEU A C 1
ATOM 610 O O . LEU A 1 79 ? 5.236 0.911 -35.209 1.00 76.62 79 LEU A O 1
ATOM 614 N N . ARG A 1 80 ? 7.340 1.152 -35.985 1.00 81.12 80 ARG A N 1
ATOM 615 C CA . ARG A 1 80 ? 7.827 -0.149 -35.506 1.00 81.12 80 ARG A CA 1
ATOM 616 C C . ARG A 1 80 ? 7.720 -0.258 -33.981 1.00 81.12 80 ARG A C 1
ATOM 618 O O . ARG A 1 80 ? 7.117 -1.219 -33.518 1.00 81.12 80 ARG A O 1
ATOM 625 N N . GLU A 1 81 ? 8.183 0.746 -33.223 1.00 75.12 81 GLU A N 1
ATOM 626 C CA . GLU A 1 81 ? 8.025 0.793 -31.751 1.00 75.12 81 GLU A CA 1
ATOM 627 C C . GLU A 1 81 ? 6.571 0.504 -31.328 1.00 75.12 81 GLU A C 1
ATOM 629 O O . GLU A 1 81 ? 6.295 -0.353 -30.487 1.00 75.12 81 GLU A O 1
ATOM 634 N N . LEU A 1 82 ? 5.615 1.207 -31.944 1.00 74.94 82 LEU A N 1
ATOM 635 C CA . LEU A 1 82 ? 4.193 1.058 -31.645 1.00 74.94 82 LEU A CA 1
ATOM 636 C C . LEU A 1 82 ? 3.659 -0.326 -32.045 1.00 74.94 82 LEU A C 1
ATOM 638 O O . LEU A 1 82 ? 2.849 -0.902 -31.321 1.00 74.94 82 LEU A O 1
ATOM 642 N N . GLN A 1 83 ? 4.096 -0.864 -33.184 1.00 81.69 83 GLN A N 1
ATOM 643 C CA . GLN A 1 83 ? 3.673 -2.175 -33.675 1.00 81.69 83 GLN A CA 1
ATOM 644 C C . GLN A 1 83 ? 4.187 -3.327 -32.805 1.00 81.69 83 GLN A C 1
ATOM 646 O O . GLN A 1 83 ? 3.428 -4.261 -32.546 1.00 81.69 83 GLN A O 1
ATOM 651 N N . GLU A 1 84 ? 5.406 -3.231 -32.276 1.00 77.94 84 GLU A N 1
ATOM 652 C CA . GLU A 1 84 ? 5.956 -4.185 -31.306 1.00 77.94 84 GLU A CA 1
ATOM 653 C C . GLU A 1 84 ? 5.157 -4.169 -29.989 1.00 77.94 84 GLU A C 1
ATOM 655 O O . GLU A 1 84 ? 4.759 -5.226 -29.488 1.00 77.94 84 GLU A O 1
ATOM 660 N N . VAL A 1 85 ? 4.820 -2.981 -29.466 1.00 75.44 85 VAL A N 1
ATOM 661 C CA . VAL A 1 85 ? 3.976 -2.842 -28.261 1.00 75.44 85 VAL A CA 1
ATOM 662 C C . VAL A 1 85 ? 2.553 -3.365 -28.505 1.00 75.44 85 VAL A C 1
ATOM 664 O O . VAL A 1 85 ? 1.996 -4.054 -27.648 1.00 75.44 85 VAL A O 1
ATOM 667 N N . VAL A 1 86 ? 1.960 -3.102 -29.675 1.00 77.00 86 VAL A N 1
ATOM 668 C CA . VAL A 1 86 ? 0.652 -3.662 -30.064 1.00 77.00 86 VAL A CA 1
ATOM 669 C C . VAL A 1 86 ? 0.712 -5.189 -30.123 1.00 77.00 86 VAL A C 1
ATOM 671 O O . VAL A 1 86 ? -0.114 -5.840 -29.485 1.00 77.00 86 VAL A O 1
ATOM 674 N N . ALA A 1 87 ? 1.699 -5.773 -30.809 1.00 79.69 87 ALA A N 1
ATOM 675 C CA . ALA A 1 87 ? 1.864 -7.223 -30.912 1.00 79.69 87 ALA A CA 1
ATOM 676 C C . ALA A 1 87 ? 2.023 -7.882 -29.529 1.00 79.69 87 ALA A C 1
ATOM 678 O O . ALA A 1 87 ? 1.320 -8.847 -29.219 1.00 79.69 87 ALA A O 1
ATOM 679 N N . GLN A 1 88 ? 2.857 -7.308 -28.653 1.00 79.81 88 GLN A N 1
ATOM 680 C CA . GLN A 1 88 ? 3.039 -7.783 -27.278 1.00 79.81 88 GLN A CA 1
ATOM 681 C C . GLN A 1 88 ? 1.714 -7.798 -26.4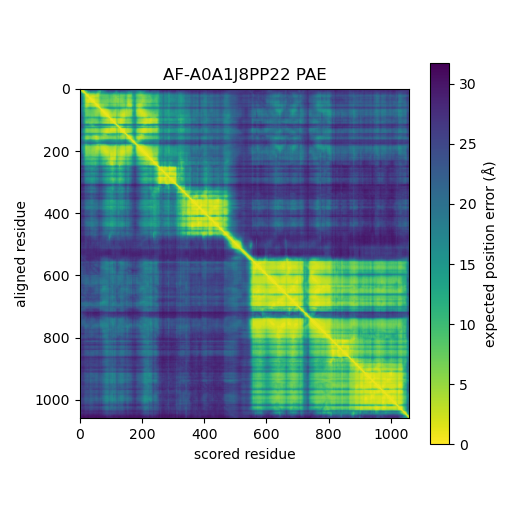95 1.00 79.81 88 GLN A C 1
ATOM 683 O O . GLN A 1 88 ? 1.383 -8.793 -25.844 1.00 79.81 88 GLN A O 1
ATOM 688 N N . ARG A 1 89 ? 0.923 -6.717 -26.569 1.00 76.12 89 ARG A N 1
ATOM 689 C CA . ARG A 1 89 ? -0.374 -6.628 -25.874 1.00 76.12 89 ARG A CA 1
ATOM 690 C C . ARG A 1 89 ? -1.418 -7.577 -26.475 1.00 76.12 89 ARG A C 1
ATOM 692 O O . ARG A 1 89 ? -2.167 -8.186 -25.714 1.00 76.12 89 ARG A O 1
ATOM 699 N N . LEU A 1 90 ? -1.445 -7.754 -27.799 1.00 78.62 90 LEU A N 1
ATOM 700 C CA . LEU A 1 90 ? -2.322 -8.715 -28.484 1.00 78.62 90 LEU A CA 1
ATOM 701 C C . LEU A 1 90 ? -2.020 -10.164 -28.061 1.00 78.62 90 LEU A C 1
ATOM 703 O O . LEU A 1 90 ? -2.946 -10.891 -27.694 1.00 78.62 90 LEU A O 1
ATOM 707 N N . GLY A 1 91 ? -0.742 -10.559 -28.019 1.00 76.69 91 GLY A N 1
ATOM 708 C CA . GLY A 1 91 ? -0.314 -11.882 -27.548 1.00 76.69 91 GLY A CA 1
ATOM 709 C C . GLY A 1 91 ? -0.747 -12.162 -26.105 1.00 76.69 91 GLY A C 1
ATOM 710 O O . GLY A 1 91 ? -1.422 -13.158 -25.839 1.00 76.69 91 GLY A O 1
ATOM 711 N N . MET A 1 92 ? -0.482 -11.224 -25.182 1.00 71.12 92 MET A N 1
ATOM 712 C CA . MET A 1 92 ? -0.896 -11.335 -23.772 1.00 71.12 92 MET A CA 1
ATOM 713 C C . MET A 1 92 ? -2.405 -11.574 -23.586 1.00 71.12 92 MET A C 1
ATOM 715 O O . MET A 1 92 ? -2.806 -12.245 -22.632 1.00 71.12 92 MET A O 1
ATOM 719 N N . MET A 1 93 ? -3.255 -11.030 -24.461 1.00 73.31 93 MET A N 1
ATOM 720 C CA . MET A 1 93 ? -4.706 -11.245 -24.404 1.00 73.31 93 MET A CA 1
ATOM 721 C C . MET A 1 93 ? -5.127 -12.594 -24.981 1.00 73.31 93 MET A C 1
ATOM 723 O O . MET A 1 93 ? -5.952 -13.286 -24.375 1.00 73.31 93 MET A O 1
ATOM 727 N N . HIS A 1 94 ? -4.577 -12.953 -26.144 1.00 73.00 94 HIS A N 1
ATOM 728 C CA . HIS A 1 94 ? -4.909 -14.185 -26.853 1.00 73.00 94 HIS A CA 1
ATOM 729 C C . HIS A 1 94 ? -4.570 -15.418 -26.008 1.00 73.00 94 HIS A C 1
ATOM 731 O O . HIS A 1 94 ? -5.431 -16.271 -25.790 1.00 73.00 94 HIS A O 1
ATOM 737 N N . ASP A 1 95 ? -3.357 -15.469 -25.454 1.00 68.38 95 ASP A N 1
ATOM 738 C CA . ASP A 1 95 ? -2.851 -16.633 -24.715 1.00 68.38 95 ASP A CA 1
ATOM 739 C C . ASP A 1 95 ? -3.598 -16.883 -23.398 1.00 68.38 95 ASP A C 1
ATOM 741 O O . ASP A 1 95 ? -3.604 -17.996 -22.873 1.00 68.38 95 ASP A O 1
ATOM 745 N N . ASN A 1 96 ? -4.296 -15.867 -22.884 1.00 64.50 96 ASN A N 1
ATOM 746 C CA . ASN A 1 96 ? -5.176 -16.007 -21.729 1.00 64.50 96 ASN A CA 1
ATOM 747 C C . ASN A 1 96 ? -6.567 -16.569 -22.076 1.00 64.50 96 ASN A C 1
ATOM 749 O O . ASN A 1 96 ? -7.246 -17.054 -21.169 1.00 64.50 96 ASN A O 1
ATOM 753 N N . GLY A 1 97 ? -7.041 -16.452 -23.328 1.00 71.06 97 GLY A N 1
ATOM 754 C CA . GLY A 1 97 ? -8.365 -16.888 -23.829 1.00 71.06 97 GLY A CA 1
ATOM 755 C C . GLY A 1 97 ? -9.595 -16.177 -23.226 1.00 71.06 97 GLY A C 1
ATOM 756 O O . GLY A 1 97 ? -10.621 -15.979 -23.879 1.00 71.06 97 GLY A O 1
ATOM 757 N N . ARG A 1 98 ? -9.481 -15.723 -21.974 1.00 78.25 98 ARG A N 1
ATOM 758 C CA . ARG A 1 98 ? -10.515 -15.065 -21.168 1.00 78.25 98 ARG A CA 1
ATOM 759 C C . ARG A 1 98 ? -10.891 -13.678 -21.684 1.00 78.25 98 ARG A C 1
ATOM 761 O O . ARG A 1 98 ? -12.023 -13.266 -21.452 1.00 78.25 98 ARG A O 1
ATOM 768 N N . PHE A 1 99 ? -9.996 -12.983 -22.395 1.00 83.50 99 PHE A N 1
ATOM 769 C CA . PHE A 1 99 ? -10.296 -11.682 -23.009 1.00 83.50 99 PHE A CA 1
ATOM 770 C C . PHE A 1 99 ? -11.501 -11.795 -23.951 1.00 83.50 99 PHE A C 1
ATOM 772 O O . PHE A 1 99 ? -12.518 -11.138 -23.740 1.00 83.50 99 PHE A O 1
ATOM 779 N N . THR A 1 100 ? -11.423 -12.712 -24.918 1.00 83.81 100 THR A N 1
ATOM 780 C CA . THR A 1 100 ? -12.477 -12.993 -25.902 1.00 83.81 100 THR A CA 1
ATOM 781 C C . THR A 1 100 ? -13.798 -13.376 -25.235 1.00 83.81 100 THR A C 1
ATOM 783 O O . THR A 1 100 ? -14.853 -12.871 -25.610 1.00 83.81 100 THR A O 1
ATOM 786 N N . ILE A 1 101 ? -13.742 -14.213 -24.194 1.00 84.44 101 ILE A N 1
ATOM 787 C CA . ILE A 1 101 ? -14.915 -14.621 -23.408 1.00 84.44 101 ILE A CA 1
ATOM 788 C C . ILE A 1 101 ? -15.572 -13.417 -22.719 1.00 84.44 101 ILE A C 1
ATOM 790 O O . ILE A 1 101 ? -16.772 -13.203 -22.888 1.00 84.44 101 ILE A O 1
ATOM 794 N N . VAL A 1 102 ? -14.811 -12.612 -21.968 1.00 85.81 102 VAL A N 1
ATOM 795 C CA . VAL A 1 102 ? -15.348 -11.432 -21.265 1.00 85.81 102 VAL A CA 1
ATOM 796 C C . VAL A 1 102 ? -15.903 -10.417 -22.271 1.00 85.81 102 VAL A C 1
ATOM 798 O O . VAL A 1 102 ? -17.001 -9.904 -22.063 1.00 85.81 102 VAL A O 1
ATOM 801 N N . TRP A 1 103 ? -15.209 -10.195 -23.393 1.00 90.25 103 TRP A N 1
ATOM 802 C CA . TRP A 1 103 ? -15.631 -9.283 -24.460 1.00 90.25 103 TRP A CA 1
ATOM 803 C C . TRP A 1 103 ? -16.971 -9.687 -25.081 1.00 90.25 103 TRP A C 1
ATOM 805 O O . TRP A 1 103 ? -17.889 -8.873 -25.171 1.00 90.25 103 TRP A O 1
ATOM 815 N N . ILE A 1 104 ? -17.117 -10.962 -25.456 1.00 86.69 104 ILE A N 1
ATOM 816 C CA . ILE A 1 104 ? -18.367 -11.504 -26.004 1.00 86.69 104 ILE A CA 1
ATOM 817 C C . ILE A 1 104 ? -19.487 -11.426 -24.963 1.00 86.69 104 ILE A C 1
ATOM 819 O O . ILE A 1 104 ? -20.627 -11.105 -25.304 1.00 86.69 104 ILE A O 1
ATOM 823 N N . LEU A 1 105 ? -19.197 -11.679 -23.683 1.00 86.44 105 LEU A N 1
ATOM 824 C CA . LEU A 1 105 ? -20.196 -11.624 -22.615 1.00 86.44 105 LEU A CA 1
ATOM 825 C C . LEU A 1 105 ? -20.678 -10.193 -22.297 1.00 86.44 105 LEU A C 1
ATOM 827 O O . LEU A 1 105 ? -21.837 -10.054 -21.890 1.00 86.44 105 LEU A O 1
ATOM 831 N N . LEU A 1 106 ? -19.909 -9.134 -22.589 1.00 85.12 106 LEU A N 1
ATOM 832 C CA . LEU A 1 106 ? -20.359 -7.739 -22.442 1.00 85.12 106 LEU A CA 1
ATOM 833 C C . LEU A 1 106 ? -21.644 -7.420 -23.232 1.00 85.12 106 LEU A C 1
ATOM 835 O O . LEU A 1 106 ? -21.852 -7.838 -24.377 1.00 85.12 106 LEU A O 1
ATOM 839 N N . ASN A 1 107 ? -22.517 -6.606 -22.637 1.00 85.19 107 ASN A N 1
ATOM 840 C CA . ASN A 1 107 ? -23.625 -5.994 -23.374 1.00 85.19 107 ASN A CA 1
ATOM 841 C C . ASN A 1 107 ? -23.102 -4.909 -24.339 1.00 85.19 107 ASN A C 1
ATOM 843 O O . ASN A 1 107 ? -21.975 -4.437 -24.196 1.00 85.19 107 ASN A O 1
ATOM 847 N N . THR A 1 108 ? -23.909 -4.524 -25.329 1.00 81.56 108 THR A N 1
ATOM 848 C CA . THR A 1 108 ? -23.489 -3.600 -26.397 1.00 81.56 108 THR A CA 1
ATOM 849 C C . THR A 1 108 ? -23.002 -2.261 -25.846 1.00 81.56 108 THR A C 1
ATOM 851 O O . THR A 1 108 ? -21.913 -1.847 -26.207 1.00 81.56 108 THR A O 1
ATOM 854 N N . SER A 1 109 ? -23.701 -1.662 -24.875 1.00 80.94 109 SER A N 1
ATOM 855 C CA . SER A 1 109 ? -23.313 -0.377 -24.264 1.00 80.94 109 SER A CA 1
ATOM 856 C C . SER A 1 109 ? -22.042 -0.403 -23.398 1.00 80.94 109 SER A C 1
ATOM 858 O O . SER A 1 109 ? -21.495 0.651 -23.083 1.00 80.94 109 SER A O 1
ATOM 860 N N . GLU A 1 110 ? -21.544 -1.582 -23.012 1.00 83.56 110 GLU A N 1
ATOM 861 C CA . GLU A 1 110 ? -20.203 -1.716 -22.419 1.00 83.56 110 GLU A CA 1
ATOM 862 C C . GLU A 1 110 ? -19.144 -1.891 -23.517 1.00 83.56 110 GLU A C 1
ATOM 864 O O . GLU A 1 110 ? -18.086 -1.272 -23.451 1.00 83.56 110 GLU A O 1
ATOM 869 N N . ARG A 1 111 ? -19.445 -2.653 -24.584 1.00 86.88 111 ARG A N 1
ATOM 870 C CA . ARG A 1 111 ? -18.579 -2.738 -25.776 1.00 86.88 111 ARG A CA 1
ATOM 871 C C . ARG A 1 111 ? -18.383 -1.349 -26.418 1.00 86.88 111 ARG A C 1
ATOM 873 O O . ARG A 1 111 ? -17.255 -0.992 -26.738 1.00 86.88 111 ARG A O 1
ATOM 880 N N . GLU A 1 112 ? -19.441 -0.536 -26.489 1.00 82.44 112 GLU A N 1
ATOM 881 C CA . GLU A 1 112 ? -19.448 0.882 -26.914 1.00 82.44 112 GLU A CA 1
ATOM 882 C C . GLU A 1 112 ? -18.647 1.826 -25.995 1.00 82.44 112 GLU A C 1
ATOM 884 O O . GLU A 1 112 ? -18.344 2.940 -26.406 1.00 82.44 112 GLU A O 1
ATOM 889 N N . ARG A 1 113 ? -18.308 1.424 -24.758 1.00 81.69 113 ARG A N 1
ATOM 890 C CA . ARG A 1 113 ? -17.437 2.214 -23.864 1.00 81.69 113 ARG A CA 1
ATOM 891 C C . ARG A 1 113 ? -15.955 1.886 -24.055 1.00 81.69 113 ARG A C 1
ATOM 893 O O . ARG A 1 113 ? -15.103 2.727 -23.779 1.00 81.69 113 ARG A O 1
ATOM 900 N N . HIS A 1 114 ? -15.646 0.662 -24.481 1.00 81.38 114 HIS A N 1
ATOM 901 C CA . HIS A 1 114 ? -14.269 0.193 -24.643 1.00 81.38 114 HIS A CA 1
ATOM 902 C C . HIS A 1 114 ? -13.746 0.342 -26.069 1.00 81.38 114 HIS A C 1
ATOM 904 O O . HIS A 1 114 ? -12.574 0.661 -26.231 1.00 81.38 114 HIS A O 1
ATOM 910 N N . ILE A 1 115 ? -14.596 0.192 -27.090 1.00 81.56 115 ILE A N 1
ATOM 911 C CA . ILE A 1 115 ? -14.304 0.771 -28.404 1.00 81.56 115 ILE A CA 1
ATOM 912 C C . ILE A 1 115 ? -14.376 2.288 -28.232 1.00 81.56 115 ILE A C 1
ATOM 914 O O . ILE A 1 115 ? -15.440 2.816 -27.919 1.00 81.56 115 ILE A O 1
ATOM 918 N N . TYR A 1 116 ? -13.243 2.973 -28.400 1.00 62.97 116 TYR A N 1
ATOM 919 C CA . TYR A 1 116 ? -13.177 4.432 -28.284 1.00 62.97 116 TYR A CA 1
ATOM 920 C C . TYR A 1 116 ? -14.212 5.082 -29.216 1.00 62.97 116 TYR A C 1
ATOM 922 O O . TYR A 1 116 ? -14.333 4.688 -30.377 1.00 62.97 116 TYR A O 1
ATOM 930 N N . ALA A 1 117 ? -14.970 6.061 -28.715 1.00 51.41 117 ALA A N 1
ATOM 931 C CA . ALA A 1 117 ? -16.213 6.538 -29.334 1.00 51.41 117 ALA A CA 1
ATOM 932 C C . ALA A 1 117 ? -16.033 7.373 -30.626 1.00 51.41 117 ALA A C 1
ATOM 934 O O . ALA A 1 117 ? -16.947 8.089 -31.019 1.00 51.41 117 ALA A O 1
ATOM 935 N N . GLU A 1 118 ? -14.877 7.275 -31.281 1.00 53.59 118 GLU A N 1
ATOM 936 C CA . GLU A 1 118 ? -14.398 8.087 -32.415 1.00 53.59 118 GLU A CA 1
ATOM 937 C C . GLU A 1 118 ? -14.098 7.235 -33.669 1.00 53.59 118 GLU A C 1
ATOM 939 O O . GLU A 1 118 ? -13.506 7.711 -34.634 1.00 53.59 118 GLU A O 1
ATOM 944 N N . ILE A 1 119 ? -14.445 5.942 -33.650 1.00 56.75 119 ILE A N 1
ATOM 945 C CA . ILE A 1 119 ? -14.182 4.987 -34.738 1.00 56.75 119 ILE A CA 1
ATOM 946 C C . ILE A 1 119 ? -15.453 4.202 -35.066 1.00 56.75 119 ILE A C 1
ATOM 948 O O . ILE A 1 119 ? -16.239 3.885 -34.176 1.00 56.75 119 ILE A O 1
ATOM 952 N N . THR A 1 120 ? -15.630 3.873 -36.350 1.00 57.78 120 THR A N 1
ATOM 953 C CA . THR A 1 120 ? -16.772 3.194 -36.995 1.00 57.78 120 THR A CA 1
ATOM 954 C C . THR A 1 120 ? -17.331 1.995 -36.211 1.00 57.78 120 THR A C 1
ATOM 956 O O . THR A 1 120 ? -17.017 0.830 -36.467 1.00 57.78 120 THR A O 1
ATOM 959 N N . VAL A 1 121 ? -18.212 2.290 -35.251 1.00 56.22 121 VAL A N 1
ATOM 960 C CA . VAL A 1 121 ? -18.759 1.336 -34.269 1.00 56.22 121 VAL A CA 1
ATOM 961 C C . VAL A 1 121 ? -19.544 0.200 -34.938 1.00 56.22 121 VAL A C 1
ATOM 963 O O . VAL A 1 121 ? -19.558 -0.931 -34.451 1.00 56.22 121 VAL A O 1
ATOM 966 N N . SER A 1 122 ? -20.182 0.493 -36.073 1.00 57.53 122 SER A N 1
ATOM 967 C CA . SER A 1 122 ? -21.139 -0.366 -36.779 1.00 57.53 122 SER A CA 1
ATOM 968 C C . SER A 1 122 ? -20.573 -1.725 -37.221 1.00 57.53 122 SER A C 1
ATOM 970 O O . SER A 1 122 ? -21.259 -2.737 -37.076 1.00 57.53 122 SER A O 1
ATOM 972 N N . ASN A 1 123 ? -19.324 -1.776 -37.695 1.00 62.44 123 ASN A N 1
ATOM 973 C CA . ASN A 1 123 ? -18.688 -3.022 -38.144 1.00 62.44 123 ASN A CA 1
ATOM 974 C C . ASN A 1 123 ? -18.135 -3.851 -36.972 1.00 62.44 123 ASN A C 1
ATOM 976 O O . ASN A 1 123 ? -18.353 -5.063 -36.898 1.00 62.44 123 ASN A O 1
ATOM 980 N N . PHE A 1 124 ? -17.466 -3.204 -36.013 1.00 64.88 124 PHE A N 1
ATOM 981 C CA . PHE A 1 124 ? -16.900 -3.894 -34.851 1.00 64.88 124 PHE A CA 1
ATOM 982 C C . PHE A 1 124 ? -17.992 -4.442 -33.915 1.00 64.88 124 PHE A C 1
ATOM 984 O O . PHE A 1 124 ? -17.864 -5.557 -33.400 1.00 64.88 124 PHE A O 1
ATOM 991 N N . LEU A 1 125 ? -19.117 -3.727 -33.772 1.00 60.75 125 LEU A N 1
ATOM 992 C CA . LEU A 1 125 ? -20.303 -4.166 -33.022 1.00 60.75 125 LEU A CA 1
ATOM 993 C C . LEU A 1 125 ? -21.336 -4.914 -33.878 1.00 60.75 125 LEU A C 1
ATOM 995 O O . LEU A 1 125 ? -22.548 -4.774 -33.706 1.00 60.75 125 LEU A O 1
ATOM 999 N N . SER A 1 126 ? -20.834 -5.810 -34.730 1.00 65.69 126 SER A N 1
ATOM 1000 C CA . SER A 1 126 ? -21.551 -7.019 -35.158 1.00 65.69 126 SER A CA 1
ATOM 1001 C C . SER A 1 126 ? -22.368 -7.662 -34.012 1.00 65.69 126 SER A C 1
ATOM 1003 O O . SER A 1 126 ? -22.022 -7.550 -32.832 1.00 65.69 126 SER A O 1
ATOM 1005 N N . GLN A 1 127 ? -23.460 -8.367 -34.342 1.00 58.25 127 GLN A N 1
ATOM 1006 C CA . GLN A 1 127 ? -24.467 -8.832 -33.360 1.00 58.25 127 GLN A CA 1
ATOM 1007 C C . GLN A 1 127 ? -23.923 -9.776 -32.265 1.00 58.25 127 GLN A C 1
ATOM 1009 O O . GLN A 1 127 ? -24.568 -9.952 -31.238 1.00 58.25 127 GLN A O 1
ATOM 1014 N N . SER A 1 128 ? -22.739 -10.355 -32.469 1.00 69.56 128 SER A N 1
ATOM 1015 C CA . SER A 1 128 ? -21.994 -11.215 -31.539 1.00 69.56 128 SER A CA 1
ATOM 1016 C C . SER A 1 128 ? -20.843 -10.495 -30.811 1.00 69.56 128 SER A C 1
ATOM 1018 O O . SER A 1 128 ? -20.287 -11.031 -29.856 1.00 69.56 128 SER A O 1
ATOM 1020 N N . GLY A 1 129 ? -20.443 -9.306 -31.278 1.00 75.31 129 GLY A N 1
ATOM 1021 C CA . GLY A 1 129 ? -19.223 -8.606 -30.863 1.00 75.31 129 GLY A CA 1
ATOM 1022 C C . GLY A 1 129 ? -17.924 -9.197 -31.421 1.00 75.31 129 GLY A C 1
ATOM 1023 O O . GLY A 1 129 ? -16.853 -8.745 -31.015 1.00 75.31 129 GLY A O 1
ATOM 1024 N N . THR A 1 130 ? -17.997 -10.183 -32.327 1.00 82.19 130 THR A N 1
ATOM 1025 C CA . THR A 1 130 ? -16.803 -10.870 -32.850 1.00 82.19 130 THR A CA 1
ATOM 1026 C C . THR A 1 130 ? -15.994 -9.994 -33.787 1.00 82.19 130 THR A C 1
ATOM 1028 O O . THR A 1 130 ? -14.782 -10.051 -33.695 1.00 82.19 130 THR A O 1
ATOM 1031 N N . GLY A 1 131 ? -16.610 -9.102 -34.573 1.00 83.50 131 GLY A N 1
ATOM 1032 C CA . GLY A 1 131 ? -15.887 -8.249 -35.531 1.00 83.50 131 GLY A CA 1
ATOM 1033 C C . GLY A 1 131 ? -14.704 -7.463 -34.939 1.00 83.50 131 GLY A C 1
ATOM 1034 O O . GLY A 1 131 ? -13.714 -7.245 -35.627 1.00 83.50 131 GLY A O 1
ATOM 1035 N N . PHE A 1 132 ? -14.754 -7.094 -33.652 1.00 85.94 132 PHE A N 1
ATOM 1036 C CA . PHE A 1 132 ? -13.596 -6.533 -32.941 1.00 85.94 132 PHE A CA 1
ATOM 1037 C C . PHE A 1 132 ? -12.510 -7.581 -32.629 1.00 85.94 132 PHE A C 1
ATOM 1039 O O . PHE A 1 132 ? -11.334 -7.328 -32.851 1.00 85.94 132 PHE A O 1
ATOM 1046 N N . ILE A 1 133 ? -12.888 -8.773 -32.161 1.00 86.88 133 ILE A N 1
ATOM 1047 C CA . ILE A 1 133 ? -11.969 -9.898 -31.912 1.00 86.88 133 ILE A CA 1
ATOM 1048 C C . ILE A 1 133 ? -11.322 -10.388 -33.215 1.00 86.88 133 ILE A C 1
ATOM 1050 O O . ILE A 1 133 ? -10.117 -10.614 -33.254 1.00 86.88 133 ILE A O 1
ATOM 1054 N N . ASP A 1 134 ? -12.106 -10.507 -34.284 1.00 84.81 134 ASP A N 1
ATOM 1055 C CA . ASP A 1 134 ? -11.666 -10.925 -35.614 1.00 84.81 134 ASP A CA 1
ATOM 1056 C C . ASP A 1 134 ? -10.642 -9.917 -36.179 1.00 84.81 134 ASP A C 1
ATOM 1058 O O . ASP A 1 134 ? -9.601 -10.308 -36.704 1.00 84.81 134 ASP A O 1
ATOM 1062 N N . PHE A 1 135 ? -10.873 -8.617 -35.959 1.00 86.00 135 PHE A N 1
ATOM 1063 C CA . PHE A 1 135 ? -9.932 -7.536 -36.271 1.00 86.00 135 PHE A CA 1
ATOM 1064 C C . PHE A 1 135 ? -8.647 -7.568 -35.424 1.00 86.00 135 PHE A C 1
ATOM 1066 O O . PHE A 1 135 ? -7.557 -7.407 -35.975 1.00 86.00 135 PHE A O 1
ATOM 1073 N N . LEU A 1 136 ? -8.738 -7.806 -34.109 1.00 86.81 136 LEU A N 1
ATOM 1074 C CA . LEU A 1 136 ? -7.562 -7.949 -33.238 1.00 86.81 136 LEU A CA 1
ATOM 1075 C C . LEU A 1 136 ? -6.716 -9.175 -33.629 1.00 86.81 136 LEU A C 1
ATOM 1077 O O . LEU A 1 136 ? -5.490 -9.080 -33.670 1.00 86.81 136 LEU A O 1
ATOM 1081 N N . ASN A 1 137 ? -7.360 -10.300 -33.958 1.00 85.44 137 ASN A N 1
ATOM 1082 C CA . ASN A 1 137 ? -6.695 -11.516 -34.431 1.00 85.44 137 ASN A CA 1
ATOM 1083 C C . ASN A 1 137 ? -6.001 -11.286 -35.778 1.00 85.44 137 ASN A C 1
ATOM 1085 O O . ASN A 1 137 ? -4.816 -11.581 -35.891 1.00 85.44 137 ASN A O 1
ATOM 1089 N N . CYS A 1 138 ? -6.698 -10.700 -36.758 1.00 84.12 138 CYS A N 1
ATOM 1090 C CA . CYS A 1 138 ? -6.127 -10.366 -38.065 1.00 84.12 138 CYS A CA 1
ATOM 1091 C C . CYS A 1 138 ? -4.950 -9.386 -37.937 1.00 84.12 138 CYS A C 1
ATOM 1093 O O . CYS A 1 138 ? -3.890 -9.619 -38.512 1.00 84.12 138 CYS A O 1
ATOM 1095 N N . THR A 1 139 ? -5.092 -8.340 -37.112 1.00 83.31 139 THR A N 1
ATOM 1096 C CA . THR A 1 139 ? -4.000 -7.397 -36.826 1.00 83.31 139 THR A CA 1
ATOM 1097 C C . THR A 1 139 ? -2.786 -8.122 -36.253 1.00 83.31 139 THR A C 1
ATOM 1099 O O . THR A 1 139 ? -1.675 -7.929 -36.736 1.00 83.31 139 THR A O 1
ATOM 1102 N N . ARG A 1 140 ? -2.988 -8.985 -35.252 1.00 86.44 140 ARG A N 1
ATOM 1103 C CA . ARG A 1 140 ? -1.911 -9.782 -34.659 1.00 86.44 140 ARG A CA 1
ATOM 1104 C C . ARG A 1 140 ? -1.249 -10.692 -35.693 1.00 86.44 140 ARG A C 1
ATOM 1106 O O . ARG A 1 140 ? -0.032 -10.683 -35.782 1.00 86.44 140 ARG A O 1
ATOM 1113 N N . GLU A 1 141 ? -2.025 -11.444 -36.469 1.00 84.44 141 GLU A N 1
ATOM 1114 C CA . GLU A 1 141 ? -1.499 -12.377 -37.474 1.00 84.44 141 GLU A CA 1
ATOM 1115 C C . GLU A 1 141 ? -0.631 -11.651 -38.510 1.00 84.44 141 GLU A C 1
ATOM 1117 O O . GLU A 1 141 ? 0.452 -12.130 -38.827 1.00 84.44 141 GLU A O 1
ATOM 1122 N N . VAL A 1 142 ? -1.033 -10.451 -38.944 1.00 82.81 142 VAL A N 1
ATOM 1123 C CA . VAL A 1 142 ? -0.243 -9.592 -39.844 1.00 82.81 142 VAL A CA 1
ATOM 1124 C C . VAL A 1 142 ? 1.055 -9.093 -39.186 1.00 82.81 142 VAL A C 1
ATOM 1126 O O . VAL A 1 142 ? 2.101 -9.076 -39.840 1.00 82.81 142 VAL A O 1
ATOM 1129 N N . LEU A 1 143 ? 1.011 -8.718 -37.901 1.00 81.31 143 LEU A N 1
ATOM 1130 C CA . LEU A 1 143 ? 2.184 -8.292 -37.120 1.00 81.31 143 LEU A CA 1
ATOM 1131 C C . LEU A 1 143 ? 3.137 -9.453 -36.768 1.00 81.31 143 LEU A C 1
ATOM 1133 O O . LEU A 1 143 ? 4.331 -9.221 -36.611 1.00 81.31 143 LEU A O 1
ATOM 1137 N N . GLU A 1 144 ? 2.632 -10.684 -36.649 1.00 80.12 144 GLU A N 1
ATOM 1138 C CA . GLU A 1 144 ? 3.415 -11.901 -36.380 1.00 80.12 144 GLU A CA 1
ATOM 1139 C C . GLU A 1 144 ? 4.023 -12.516 -37.657 1.00 80.12 144 GLU A C 1
ATOM 1141 O O . GLU A 1 144 ? 5.039 -13.207 -37.578 1.00 80.12 144 GLU A O 1
ATOM 1146 N N . SER A 1 145 ? 3.421 -12.294 -38.834 1.00 78.12 145 SER A N 1
ATOM 1147 C CA . SER A 1 145 ? 3.804 -12.966 -40.088 1.00 78.12 145 SER A CA 1
ATOM 1148 C C . SER A 1 145 ? 4.831 -12.232 -40.957 1.00 78.12 145 SER A C 1
ATOM 1150 O O . SER A 1 145 ? 5.233 -12.776 -41.987 1.00 78.12 145 SER A O 1
ATOM 1152 N N . SER A 1 146 ? 5.201 -10.995 -40.614 1.00 69.56 146 SER A N 1
ATOM 1153 C CA . SER A 1 146 ? 5.804 -10.048 -41.565 1.00 69.56 146 SER A CA 1
ATOM 1154 C C . SER A 1 146 ? 6.999 -9.293 -40.975 1.00 69.56 146 SER A C 1
ATOM 1156 O O . SER A 1 146 ? 7.012 -8.965 -39.791 1.00 69.56 146 SER A O 1
ATOM 1158 N N . GLU A 1 147 ? 7.987 -8.949 -41.807 1.00 69.81 147 GLU A N 1
ATOM 1159 C CA . GLU A 1 147 ? 9.075 -8.049 -41.398 1.00 69.81 147 GLU A CA 1
ATOM 1160 C C . GLU A 1 147 ? 8.529 -6.629 -41.155 1.00 69.81 147 GLU A C 1
ATOM 1162 O O . GLU A 1 147 ? 7.804 -6.079 -41.985 1.00 69.81 147 GLU A O 1
ATOM 1167 N N . MET A 1 148 ? 8.849 -6.034 -40.001 1.00 58.56 148 MET A N 1
ATOM 1168 C CA . MET A 1 148 ? 8.297 -4.738 -39.585 1.00 58.56 148 MET A CA 1
ATOM 1169 C C . MET A 1 148 ? 9.028 -3.534 -40.212 1.00 58.56 148 MET A C 1
ATOM 1171 O O . MET A 1 148 ? 10.254 -3.579 -40.349 1.00 58.56 148 MET A O 1
ATOM 1175 N N . PRO A 1 149 ? 8.353 -2.391 -40.457 1.00 56.50 149 PRO A N 1
ATOM 1176 C CA . PRO A 1 149 ? 6.951 -2.106 -40.139 1.00 56.50 149 PRO A CA 1
ATOM 1177 C C . PRO A 1 149 ? 5.972 -2.700 -41.160 1.00 56.50 149 PRO A C 1
ATOM 1179 O O . PRO A 1 149 ? 6.211 -2.677 -42.364 1.00 56.50 149 PRO A O 1
ATOM 1182 N N . VAL A 1 150 ? 4.841 -3.206 -40.667 1.00 72.94 150 VAL A N 1
ATOM 1183 C CA . VAL A 1 150 ? 3.853 -3.929 -41.481 1.00 72.94 150 VAL A CA 1
ATOM 1184 C C . VAL A 1 150 ? 2.683 -3.025 -41.851 1.00 72.94 150 VAL A C 1
ATOM 1186 O O . VAL A 1 150 ? 2.168 -2.288 -41.009 1.00 72.94 150 VAL A O 1
ATOM 1189 N N . PHE A 1 151 ? 2.205 -3.089 -43.089 1.00 72.62 151 PHE A N 1
ATOM 1190 C CA . PHE A 1 151 ? 0.988 -2.388 -43.501 1.00 72.62 151 PHE A CA 1
ATOM 1191 C C . PHE A 1 151 ? -0.244 -3.257 -43.255 1.00 72.62 151 PHE A C 1
ATOM 1193 O O . PHE A 1 151 ? -0.294 -4.399 -43.701 1.00 72.62 151 PHE A O 1
ATOM 1200 N N . LEU A 1 152 ? -1.226 -2.727 -42.513 1.00 70.19 152 LEU A N 1
ATOM 1201 C CA . LEU A 1 152 ? -2.440 -3.479 -42.196 1.00 70.19 152 LEU A CA 1
ATOM 1202 C C . LEU A 1 152 ? -3.342 -3.546 -43.442 1.00 70.19 152 LEU A C 1
ATOM 1204 O O . LEU A 1 152 ? -3.781 -2.477 -43.899 1.00 70.19 152 LEU A O 1
ATOM 1208 N N . PRO A 1 153 ? -3.600 -4.754 -43.986 1.00 67.31 153 PRO A N 1
ATOM 1209 C CA . PRO A 1 153 ? -4.333 -4.935 -45.232 1.00 67.31 153 PRO A CA 1
ATOM 1210 C C . PRO A 1 153 ? -5.772 -4.448 -45.088 1.00 67.31 153 PRO A C 1
ATOM 1212 O O . PRO A 1 153 ? -6.391 -4.566 -44.028 1.00 67.31 153 PRO A O 1
ATOM 1215 N N . ASP A 1 154 ? -6.274 -3.840 -46.152 1.00 77.94 154 ASP A N 1
ATOM 1216 C CA . ASP A 1 154 ? -7.554 -3.142 -46.192 1.00 77.94 154 ASP A CA 1
ATOM 1217 C C . ASP A 1 154 ? -7.938 -2.897 -47.655 1.00 77.94 154 ASP A C 1
ATOM 1219 O O . ASP A 1 154 ? -7.262 -2.118 -48.330 1.00 77.94 154 ASP A O 1
ATOM 1223 N N . PRO A 1 155 ? -9.019 -3.517 -48.161 1.00 76.25 155 PRO A N 1
ATOM 1224 C CA . PRO A 1 155 ? -9.377 -3.423 -49.574 1.00 76.25 155 PRO A CA 1
ATOM 1225 C C . PRO A 1 155 ? -9.663 -2.001 -50.078 1.00 76.25 155 PRO A C 1
ATOM 1227 O O . PRO A 1 155 ? -9.539 -1.749 -51.273 1.00 76.25 155 PRO A O 1
ATOM 1230 N N . TRP A 1 156 ? -10.047 -1.062 -49.204 1.00 75.94 156 TRP A N 1
ATOM 1231 C CA . TRP A 1 156 ? -10.290 0.335 -49.581 1.00 75.94 156 TRP A CA 1
ATOM 1232 C C . TRP A 1 156 ? -8.966 1.108 -49.690 1.00 75.94 156 TRP A C 1
ATOM 1234 O O . TRP A 1 156 ? -8.805 1.919 -50.601 1.00 75.94 156 TRP A O 1
ATOM 1244 N N . TRP A 1 157 ? -7.983 0.802 -48.834 1.00 78.31 157 TRP A N 1
ATOM 1245 C CA . TRP A 1 157 ? -6.625 1.357 -48.919 1.00 78.31 157 TRP A CA 1
ATOM 1246 C C . TRP A 1 157 ? -5.767 0.717 -50.026 1.00 78.31 157 TRP A C 1
ATOM 1248 O O . TRP A 1 157 ? -4.967 1.398 -50.665 1.00 78.31 157 TRP A O 1
ATOM 1258 N N . GLU A 1 158 ? -5.948 -0.576 -50.291 1.00 79.12 158 GLU A N 1
ATOM 1259 C CA . GLU A 1 158 ? -5.295 -1.298 -51.392 1.00 79.12 158 GLU A CA 1
ATOM 1260 C C . GLU A 1 158 ? -5.803 -0.799 -52.749 1.00 79.12 158 GLU A C 1
ATOM 1262 O O . GLU A 1 158 ? -4.994 -0.408 -53.590 1.00 79.12 158 GLU A O 1
ATOM 1267 N N . GLN A 1 159 ? -7.127 -0.656 -52.918 1.00 79.38 159 GLN A N 1
ATOM 1268 C CA . GLN A 1 159 ? -7.705 0.002 -54.096 1.00 79.38 159 GLN A CA 1
ATOM 1269 C C . GLN A 1 159 ? -7.167 1.434 -54.264 1.00 79.38 159 GLN A C 1
ATOM 1271 O O . GLN A 1 159 ? -6.932 1.861 -55.387 1.00 79.38 159 GLN A O 1
ATOM 1276 N N . ALA A 1 160 ? -6.896 2.160 -53.171 1.00 76.12 160 ALA A N 1
ATOM 1277 C CA . ALA A 1 160 ? -6.262 3.480 -53.231 1.00 76.12 160 ALA A CA 1
ATOM 1278 C C . ALA A 1 160 ? -4.850 3.445 -53.837 1.00 76.12 160 ALA A C 1
ATOM 1280 O O . ALA A 1 160 ? -4.473 4.365 -54.558 1.00 76.12 160 ALA A O 1
ATOM 1281 N N . SER A 1 161 ? -4.068 2.404 -53.535 1.00 78.69 161 SER A N 1
ATOM 1282 C CA . SER A 1 161 ? -2.713 2.220 -54.068 1.00 78.69 161 SER A CA 1
ATOM 1283 C C . SER A 1 161 ? -2.727 1.941 -55.574 1.00 78.69 161 SER A C 1
ATOM 1285 O O . SER A 1 161 ? -1.887 2.472 -56.304 1.00 78.69 161 SER A O 1
ATOM 1287 N N . ASP A 1 162 ? -3.683 1.134 -56.039 1.00 80.12 162 ASP A N 1
ATOM 1288 C CA . ASP A 1 162 ? -3.839 0.800 -57.459 1.00 80.12 162 ASP A CA 1
ATOM 1289 C C . ASP A 1 162 ? -4.496 1.940 -58.262 1.00 80.12 162 ASP A C 1
ATOM 1291 O O . ASP A 1 162 ? -4.035 2.261 -59.356 1.00 80.12 162 ASP A O 1
ATOM 1295 N N . ASP A 1 163 ? -5.487 2.645 -57.702 1.00 78.75 163 ASP A N 1
ATOM 1296 C CA . ASP A 1 163 ? -6.105 3.848 -58.297 1.00 78.75 163 ASP A CA 1
ATOM 1297 C C . ASP A 1 163 ? -5.118 5.030 -58.438 1.00 78.75 163 ASP A C 1
ATOM 1299 O O . ASP A 1 163 ? -5.377 5.982 -59.183 1.00 78.75 163 ASP A O 1
ATOM 1303 N N . LEU A 1 164 ? -3.998 4.993 -57.707 1.00 77.81 164 LEU A N 1
ATOM 1304 C CA . LEU A 1 164 ? -2.878 5.938 -57.799 1.00 77.81 164 LEU A CA 1
ATOM 1305 C C . LEU A 1 164 ? -1.719 5.422 -58.682 1.00 77.81 164 LEU A C 1
ATOM 1307 O O . LEU A 1 164 ? -0.692 6.094 -58.774 1.00 77.81 164 LEU A O 1
ATOM 1311 N N . ASP A 1 165 ? -1.881 4.268 -59.344 1.00 74.19 165 ASP A N 1
ATOM 1312 C CA . ASP A 1 165 ? -0.908 3.632 -60.255 1.00 74.19 165 ASP A CA 1
ATOM 1313 C C . ASP A 1 165 ? 0.469 3.340 -59.611 1.00 74.19 165 ASP A C 1
ATOM 1315 O O . ASP A 1 165 ? 1.488 3.213 -60.293 1.00 74.19 165 ASP A O 1
ATOM 1319 N N . LEU A 1 166 ? 0.523 3.201 -58.277 1.00 66.19 166 LEU A N 1
ATOM 1320 C CA . LEU A 1 166 ? 1.774 3.006 -57.522 1.00 66.19 166 LEU A CA 1
ATOM 1321 C C . LEU A 1 166 ? 2.431 1.636 -57.775 1.00 66.19 166 LEU A C 1
ATOM 1323 O O . LEU A 1 166 ? 3.608 1.439 -57.463 1.00 66.19 166 LEU A O 1
ATOM 1327 N N . SER A 1 167 ? 1.678 0.689 -58.339 1.00 56.94 167 SER A N 1
ATOM 1328 C CA . SER A 1 167 ? 2.123 -0.653 -58.725 1.00 56.94 167 SER A CA 1
ATOM 1329 C C . SER A 1 167 ? 2.782 -0.711 -60.119 1.00 56.94 167 SER A C 1
ATOM 1331 O O . SER A 1 167 ? 3.374 -1.734 -60.479 1.00 56.94 167 SER A O 1
ATOM 1333 N N . ASN A 1 168 ? 2.757 0.380 -60.896 1.00 57.91 168 ASN A N 1
ATOM 1334 C CA . ASN A 1 168 ? 3.315 0.446 -62.249 1.00 57.91 168 ASN A CA 1
ATOM 1335 C C . ASN A 1 168 ? 4.864 0.373 -62.252 1.00 57.91 168 ASN A C 1
ATOM 1337 O O . ASN A 1 168 ? 5.534 1.207 -61.634 1.00 57.91 168 ASN A O 1
ATOM 1341 N N . PRO A 1 169 ? 5.488 -0.579 -62.980 1.00 54.34 169 PRO A N 1
ATOM 1342 C CA . PRO A 1 169 ? 6.934 -0.809 -62.916 1.00 54.34 169 PRO A CA 1
ATOM 1343 C C . PRO A 1 169 ? 7.792 0.354 -63.435 1.00 54.34 169 PRO A C 1
ATOM 1345 O O . PRO A 1 169 ? 8.948 0.462 -63.024 1.00 54.34 169 PRO A O 1
ATOM 1348 N N . SER A 1 170 ? 7.243 1.262 -64.253 1.00 48.78 170 SER A N 1
ATOM 1349 C CA . SER A 1 170 ? 7.967 2.457 -64.729 1.00 48.78 170 SER A CA 1
ATOM 1350 C C . SER A 1 170 ? 8.486 3.347 -63.587 1.00 48.78 170 SER A C 1
ATOM 1352 O O . SER A 1 170 ? 9.506 4.019 -63.733 1.00 48.78 170 SER A O 1
ATOM 1354 N N . TRP A 1 171 ? 7.859 3.283 -62.409 1.00 44.53 171 TRP A N 1
ATOM 1355 C CA . TRP A 1 171 ? 8.280 4.005 -61.207 1.00 44.53 171 TRP A CA 1
ATOM 1356 C C . TRP A 1 171 ? 9.562 3.448 -60.561 1.00 44.53 171 TRP A C 1
ATOM 1358 O O . TRP A 1 171 ? 10.233 4.178 -59.835 1.00 44.53 171 TRP A O 1
ATOM 1368 N N . LYS A 1 172 ? 9.936 2.187 -60.835 1.00 46.66 172 LYS A N 1
ATOM 1369 C CA . LYS A 1 172 ? 11.228 1.598 -60.417 1.00 46.66 172 LYS A CA 1
ATOM 1370 C C . LYS A 1 172 ? 12.367 1.887 -61.398 1.00 46.66 172 LYS A C 1
ATOM 1372 O O . LYS A 1 172 ? 13.530 1.799 -61.019 1.00 46.66 172 LYS A O 1
ATOM 1377 N N . GLU A 1 173 ? 12.050 2.231 -62.642 1.00 46.75 173 GLU A N 1
ATOM 1378 C CA . GLU A 1 173 ? 13.041 2.661 -63.636 1.00 46.75 173 GLU A CA 1
ATOM 1379 C C . GLU A 1 173 ? 13.307 4.172 -63.503 1.00 46.75 173 GLU A C 1
ATOM 1381 O O . GLU A 1 173 ? 14.459 4.607 -63.489 1.00 46.75 173 GLU A O 1
ATOM 1386 N N . ALA A 1 174 ? 12.256 4.963 -63.251 1.00 44.75 174 ALA A N 1
ATOM 1387 C CA . ALA A 1 174 ? 12.332 6.410 -63.032 1.00 44.75 174 ALA A CA 1
ATOM 1388 C C . ALA A 1 174 ? 13.105 6.853 -61.769 1.00 44.75 174 ALA A C 1
ATOM 1390 O O . ALA A 1 174 ? 13.344 8.049 -61.613 1.00 44.75 174 ALA A O 1
ATOM 1391 N N . SER A 1 175 ? 13.499 5.931 -60.878 1.00 43.16 175 SER A N 1
ATOM 1392 C CA . SER A 1 175 ? 14.399 6.216 -59.747 1.00 43.16 175 SER A CA 1
ATOM 1393 C C . SER A 1 175 ? 15.887 6.035 -60.073 1.00 43.16 175 SER A C 1
ATOM 1395 O O . SER A 1 175 ? 16.724 6.479 -59.291 1.00 43.16 175 SER A O 1
ATOM 1397 N N . ASN A 1 176 ? 16.223 5.380 -61.192 1.00 46.78 176 ASN A N 1
ATOM 1398 C CA . ASN A 1 176 ? 17.604 5.054 -61.571 1.00 46.78 176 ASN A CA 1
ATOM 1399 C C . ASN A 1 176 ? 18.133 5.896 -62.747 1.00 46.78 176 ASN A C 1
ATOM 1401 O O . ASN A 1 176 ? 19.346 6.017 -62.906 1.00 46.78 176 ASN A O 1
ATOM 1405 N N . GLU A 1 177 ? 17.251 6.512 -63.539 1.00 44.97 177 GLU A N 1
ATOM 1406 C CA . GLU A 1 177 ? 17.608 7.562 -64.502 1.00 44.97 177 GLU A CA 1
ATOM 1407 C C . GLU A 1 177 ? 17.072 8.929 -64.049 1.00 44.97 177 GLU A C 1
ATOM 1409 O O . GLU A 1 177 ? 16.105 9.017 -63.294 1.00 44.97 177 GLU A O 1
ATOM 1414 N N . SER A 1 178 ? 17.695 10.022 -64.506 1.00 46.16 178 SER A N 1
ATOM 1415 C CA . SER A 1 178 ? 17.408 11.389 -64.045 1.00 46.16 178 SER A CA 1
ATOM 1416 C C . SER A 1 178 ? 16.099 11.961 -64.618 1.00 46.16 178 SER A C 1
ATOM 1418 O O . SER A 1 178 ? 16.108 12.909 -65.408 1.00 46.16 178 SER A O 1
ATOM 1420 N N . SER A 1 179 ? 14.967 11.374 -64.230 1.00 44.34 179 SER A N 1
ATOM 1421 C CA . SER A 1 179 ? 13.624 11.800 -64.623 1.00 44.34 179 SER A CA 1
ATOM 1422 C C . SER A 1 179 ? 13.279 13.169 -64.028 1.00 44.34 179 SER A C 1
ATOM 1424 O O . SER A 1 179 ? 13.151 13.335 -62.817 1.00 44.34 179 SER A O 1
ATOM 1426 N N . THR A 1 180 ? 13.094 14.180 -64.879 1.00 47.66 180 THR A N 1
ATOM 1427 C CA . THR A 1 180 ? 12.877 15.581 -64.472 1.00 47.66 180 THR A CA 1
ATOM 1428 C C . THR A 1 180 ? 11.431 15.895 -64.051 1.00 47.66 180 THR A C 1
ATOM 1430 O O . THR A 1 180 ? 10.956 17.009 -64.270 1.00 47.66 180 THR A O 1
ATOM 1433 N N . ASN A 1 181 ? 10.698 14.925 -63.494 1.00 50.03 181 ASN A N 1
ATOM 1434 C CA . ASN A 1 181 ? 9.278 15.055 -63.147 1.00 50.03 181 ASN A CA 1
ATOM 1435 C C . ASN A 1 181 ? 9.033 14.838 -61.636 1.00 50.03 181 ASN A C 1
ATOM 1437 O O . ASN A 1 181 ? 8.573 13.767 -61.245 1.00 50.03 181 ASN A O 1
ATOM 1441 N N . PRO A 1 182 ? 9.322 15.831 -60.769 1.00 57.59 182 PRO A N 1
ATOM 1442 C CA . PRO A 1 182 ? 9.346 15.651 -59.309 1.00 57.59 182 PRO A CA 1
ATOM 1443 C C . PRO A 1 182 ? 8.000 15.257 -58.673 1.00 57.59 182 PRO A C 1
ATOM 1445 O O . PRO A 1 182 ? 7.987 14.700 -57.579 1.00 57.59 182 PRO A O 1
ATOM 1448 N N . ARG A 1 183 ? 6.874 15.486 -59.366 1.00 58.00 183 ARG A N 1
ATOM 1449 C CA . ARG A 1 183 ? 5.516 15.173 -58.879 1.00 58.00 183 ARG A CA 1
ATOM 1450 C C . ARG A 1 183 ? 5.251 13.684 -58.652 1.00 58.00 183 ARG A C 1
ATOM 1452 O O . ARG A 1 183 ? 4.327 13.342 -57.918 1.00 58.00 183 ARG A O 1
ATOM 1459 N N . SER A 1 184 ? 6.019 12.792 -59.280 1.00 61.88 184 SER A N 1
ATOM 1460 C CA . SER A 1 184 ? 5.911 11.354 -59.012 1.00 61.88 184 SER A CA 1
ATOM 1461 C C . SER A 1 184 ? 6.397 11.045 -57.593 1.00 61.88 184 SER A C 1
ATOM 1463 O O . SER A 1 184 ? 5.625 10.572 -56.759 1.00 61.88 184 SER A O 1
ATOM 1465 N N . ALA A 1 185 ? 7.650 11.386 -57.286 1.00 65.69 185 ALA A N 1
ATOM 1466 C CA . ALA A 1 185 ? 8.286 11.091 -56.004 1.00 65.69 185 ALA A CA 1
ATOM 1467 C C . ALA A 1 185 ? 7.480 11.612 -54.800 1.00 65.69 185 ALA A C 1
ATOM 1469 O O . ALA A 1 185 ? 7.285 10.865 -53.840 1.00 65.69 185 ALA A O 1
ATOM 1470 N N . SER A 1 186 ? 6.947 12.840 -54.867 1.00 71.62 186 SER A N 1
ATOM 1471 C CA . SER A 1 186 ? 6.148 13.402 -53.771 1.00 71.62 186 SER A CA 1
ATOM 1472 C C . SER A 1 186 ? 4.775 12.738 -53.609 1.00 71.62 186 SER A C 1
ATOM 1474 O O . SER A 1 186 ? 4.352 12.517 -52.475 1.00 71.62 186 SER A O 1
ATOM 1476 N N . THR A 1 187 ? 4.120 12.308 -54.696 1.00 74.12 187 THR A N 1
ATOM 1477 C CA . THR A 1 187 ? 2.870 11.520 -54.613 1.00 74.12 187 THR A CA 1
ATOM 1478 C C . THR A 1 187 ? 3.092 10.215 -53.840 1.00 74.12 187 THR A C 1
ATOM 1480 O O . THR A 1 187 ? 2.316 9.883 -52.941 1.00 74.12 187 THR A O 1
ATOM 1483 N N . LYS A 1 188 ? 4.190 9.499 -54.130 1.00 78.88 188 LYS A N 1
ATOM 1484 C CA . LYS A 1 188 ? 4.548 8.272 -53.403 1.00 78.88 188 LYS A CA 1
ATOM 1485 C C . LYS A 1 188 ? 4.873 8.561 -51.932 1.00 78.88 188 LYS A C 1
ATOM 1487 O O . LYS A 1 188 ? 4.355 7.870 -51.060 1.00 78.88 188 LYS A O 1
ATOM 1492 N N . ALA A 1 189 ? 5.688 9.581 -51.651 1.00 77.25 189 ALA A N 1
ATOM 1493 C CA . ALA A 1 189 ? 6.057 9.945 -50.282 1.00 77.25 189 ALA A CA 1
ATOM 1494 C C . ALA A 1 189 ? 4.831 10.325 -49.430 1.00 77.25 189 ALA A C 1
ATOM 1496 O O . ALA A 1 189 ? 4.726 9.899 -48.282 1.00 77.25 189 ALA A O 1
ATOM 1497 N N . VAL A 1 190 ? 3.861 11.056 -49.992 1.00 76.88 190 VAL A N 1
ATOM 1498 C CA . VAL A 1 190 ? 2.611 11.392 -49.289 1.00 76.88 190 VAL A CA 1
ATOM 1499 C C . VAL A 1 190 ? 1.732 10.160 -49.060 1.00 76.88 190 VAL A C 1
ATOM 1501 O O . VAL A 1 190 ? 1.172 10.035 -47.971 1.00 76.88 190 VAL A O 1
ATOM 1504 N N . PHE A 1 191 ? 1.647 9.216 -50.006 1.00 80.69 191 PHE A N 1
ATOM 1505 C CA . PHE A 1 191 ? 0.962 7.936 -49.769 1.00 80.69 191 PHE A CA 1
ATOM 1506 C C . PHE A 1 191 ? 1.631 7.132 -48.640 1.00 80.69 191 PHE A C 1
ATOM 1508 O O . PHE A 1 191 ? 0.950 6.586 -47.769 1.00 80.69 191 PHE A O 1
ATOM 1515 N N . GLU A 1 192 ? 2.964 7.099 -48.611 1.00 81.06 192 GLU A N 1
ATOM 1516 C CA . GLU A 1 192 ? 3.750 6.406 -47.588 1.00 81.06 192 GLU A CA 1
ATOM 1517 C C . GLU A 1 192 ? 3.544 7.039 -46.199 1.00 81.06 192 GLU A C 1
ATOM 1519 O O . GLU A 1 192 ? 3.151 6.342 -45.261 1.00 81.06 192 GLU A O 1
ATOM 1524 N N . VAL A 1 193 ? 3.652 8.371 -46.079 1.00 78.00 193 VAL A N 1
ATOM 1525 C CA . VAL A 1 193 ? 3.323 9.107 -44.842 1.00 78.00 193 VAL A CA 1
ATOM 1526 C C . VAL A 1 193 ? 1.875 8.864 -44.420 1.00 78.00 193 VAL A C 1
ATOM 1528 O O . VAL A 1 193 ? 1.637 8.543 -43.255 1.00 78.00 193 VAL A O 1
ATOM 1531 N N . ALA A 1 194 ? 0.902 8.981 -45.329 1.00 78.94 194 ALA A N 1
ATOM 1532 C CA . ALA A 1 194 ? -0.511 8.757 -45.020 1.00 78.94 194 ALA A CA 1
ATOM 1533 C C . ALA A 1 194 ? -0.756 7.336 -44.489 1.00 78.94 194 ALA A C 1
ATOM 1535 O O . ALA A 1 194 ? -1.469 7.162 -43.498 1.00 78.94 194 ALA A O 1
ATOM 1536 N N . THR A 1 195 ? -0.100 6.333 -45.077 1.00 81.19 195 THR A N 1
ATOM 1537 C CA . THR A 1 195 ? -0.203 4.936 -44.637 1.00 81.19 195 THR A CA 1
ATOM 1538 C C . THR A 1 195 ? 0.455 4.724 -43.267 1.00 81.19 195 THR A C 1
ATOM 1540 O O . THR A 1 195 ? -0.123 4.056 -42.408 1.00 81.19 195 THR A O 1
ATOM 1543 N N . ILE A 1 196 ? 1.603 5.357 -42.992 1.00 78.31 196 ILE A N 1
ATOM 1544 C CA . ILE A 1 196 ? 2.226 5.321 -41.659 1.00 78.31 196 ILE A CA 1
ATOM 1545 C C . ILE A 1 196 ? 1.327 5.998 -40.609 1.00 78.31 196 ILE A C 1
ATOM 1547 O O . ILE A 1 196 ? 1.139 5.449 -39.520 1.00 78.31 196 ILE A O 1
ATOM 1551 N N . LYS A 1 197 ? 0.713 7.153 -40.916 1.00 79.56 197 LYS A N 1
ATOM 1552 C CA . LYS A 1 197 ? -0.243 7.809 -40.001 1.00 79.56 197 LYS A CA 1
ATOM 1553 C C . LYS A 1 197 ? -1.493 6.943 -39.770 1.00 79.56 197 LYS A C 1
ATOM 1555 O O . LYS A 1 197 ? -1.906 6.819 -38.618 1.00 79.56 197 LYS A O 1
ATOM 1560 N N . ARG A 1 198 ? -2.041 6.291 -40.810 1.00 83.75 198 ARG A N 1
ATOM 1561 C CA . ARG A 1 198 ? -3.146 5.310 -40.711 1.00 83.75 198 ARG A CA 1
ATOM 1562 C C . ARG A 1 198 ? -2.788 4.163 -39.764 1.00 83.75 198 ARG A C 1
ATOM 1564 O O . ARG A 1 198 ? -3.512 3.916 -38.803 1.00 83.75 198 ARG A O 1
ATOM 1571 N N . ASN A 1 199 ? -1.651 3.505 -39.983 1.00 81.44 199 ASN A N 1
ATOM 1572 C CA . ASN A 1 199 ? -1.182 2.426 -39.114 1.00 81.44 199 ASN A CA 1
ATOM 1573 C C . ASN A 1 199 ? -0.972 2.896 -37.663 1.00 81.44 199 ASN A C 1
ATOM 1575 O O . ASN A 1 199 ? -1.357 2.194 -36.730 1.00 81.44 199 ASN A O 1
ATOM 1579 N N . ARG A 1 200 ? -0.393 4.089 -37.459 1.00 79.12 200 ARG A N 1
ATOM 1580 C CA . ARG A 1 200 ? -0.162 4.659 -36.121 1.00 79.12 200 ARG A CA 1
ATOM 1581 C C . ARG A 1 200 ? -1.473 4.945 -35.383 1.00 79.12 200 ARG A C 1
ATOM 1583 O O . ARG A 1 200 ? -1.575 4.678 -34.189 1.00 79.12 200 ARG A O 1
ATOM 1590 N N . PHE A 1 201 ? -2.483 5.445 -36.092 1.00 83.25 201 PHE A N 1
ATOM 1591 C CA . PHE A 1 201 ? -3.831 5.627 -35.555 1.00 83.25 201 PHE A CA 1
ATOM 1592 C C . PHE A 1 201 ? -4.458 4.287 -35.139 1.00 83.25 201 PHE A C 1
ATOM 1594 O O . PHE A 1 201 ? -4.942 4.169 -34.015 1.00 83.25 201 PHE A O 1
ATOM 1601 N N . ILE A 1 202 ? -4.367 3.255 -35.988 1.00 80.69 202 ILE A N 1
ATOM 1602 C CA . ILE A 1 202 ? -4.885 1.912 -35.682 1.00 80.69 202 ILE A CA 1
ATOM 1603 C C . ILE A 1 202 ? -4.174 1.290 -34.468 1.00 80.69 202 ILE A C 1
ATOM 1605 O O . ILE A 1 202 ? -4.838 0.778 -33.566 1.00 80.69 202 ILE A O 1
ATOM 1609 N N . GLY A 1 203 ? -2.841 1.370 -34.403 1.00 78.56 203 GLY A N 1
ATOM 1610 C CA . GLY A 1 203 ? -2.068 0.858 -33.269 1.00 78.56 203 GLY A CA 1
ATOM 1611 C C . GLY A 1 203 ? -2.455 1.534 -31.951 1.00 78.56 203 GLY A C 1
ATOM 1612 O O . GLY A 1 203 ? -2.751 0.852 -30.969 1.00 78.56 203 GLY A O 1
ATOM 1613 N N . ASN A 1 204 ? -2.562 2.867 -31.952 1.00 79.06 204 ASN A N 1
ATOM 1614 C CA . ASN A 1 204 ? -3.041 3.629 -30.798 1.00 79.06 204 ASN A CA 1
ATOM 1615 C C . ASN A 1 204 ? -4.472 3.232 -30.395 1.00 79.06 204 ASN A C 1
ATOM 16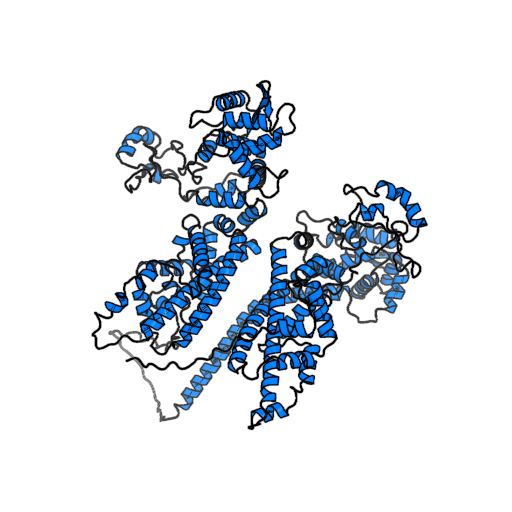17 O O . ASN A 1 204 ? -4.725 3.000 -29.215 1.00 79.06 204 ASN A O 1
ATOM 1621 N N . PHE A 1 205 ? -5.402 3.111 -31.349 1.00 84.94 205 PHE A N 1
ATOM 1622 C CA . PHE A 1 205 ? -6.783 2.685 -31.087 1.00 84.94 205 PHE A CA 1
ATOM 1623 C C . PHE A 1 205 ? -6.851 1.313 -30.408 1.00 84.94 205 PHE A C 1
ATOM 1625 O O . PHE A 1 205 ? -7.604 1.142 -29.443 1.00 84.94 205 PHE A O 1
ATOM 1632 N N . ILE A 1 206 ? -6.050 0.351 -30.874 1.00 84.50 206 ILE A N 1
ATOM 1633 C CA . ILE A 1 206 ? -5.961 -0.976 -30.261 1.00 84.50 206 ILE A CA 1
ATOM 1634 C C . ILE A 1 206 ? -5.433 -0.852 -28.832 1.00 84.50 206 ILE A C 1
ATOM 1636 O O . ILE A 1 206 ? -6.086 -1.350 -27.917 1.00 84.50 206 ILE A O 1
ATOM 1640 N N . LEU A 1 207 ? -4.323 -0.139 -28.607 1.00 78.75 207 LEU A N 1
ATOM 1641 C CA . LEU A 1 207 ? -3.771 0.047 -27.261 1.00 78.75 207 LEU A CA 1
ATOM 1642 C C . LEU A 1 207 ? -4.761 0.721 -26.303 1.00 78.75 207 LEU A C 1
ATOM 1644 O O . LEU A 1 207 ? -4.935 0.228 -25.188 1.00 78.75 207 LEU A O 1
ATOM 1648 N N . PHE A 1 208 ? -5.449 1.789 -26.717 1.00 80.88 208 PHE A N 1
ATOM 1649 C CA . PHE A 1 208 ? -6.436 2.468 -25.872 1.00 80.88 208 PHE A CA 1
ATOM 1650 C C . PHE A 1 208 ? -7.659 1.593 -25.582 1.00 80.88 208 PHE A C 1
ATOM 1652 O O . PHE A 1 208 ? -8.077 1.506 -24.427 1.00 80.88 208 PHE A O 1
ATOM 1659 N N . SER A 1 209 ? -8.204 0.897 -26.584 1.00 83.12 209 SER A N 1
ATOM 1660 C CA . SER A 1 209 ? -9.398 0.055 -26.406 1.00 83.12 209 SER A CA 1
ATOM 1661 C C . SER A 1 209 ? -9.111 -1.165 -25.524 1.00 83.12 209 SER A C 1
ATOM 1663 O O . SER A 1 209 ? -9.880 -1.489 -24.615 1.00 83.12 209 SER A O 1
ATOM 1665 N N . VAL A 1 210 ? -7.955 -1.803 -25.736 1.00 82.69 210 VAL A N 1
ATOM 1666 C CA . VAL A 1 210 ? -7.451 -2.912 -24.915 1.00 82.69 210 VAL A CA 1
ATOM 1667 C C . VAL A 1 210 ? -7.184 -2.464 -23.482 1.00 82.69 210 VAL A C 1
ATOM 1669 O O . VAL A 1 210 ? -7.618 -3.135 -22.546 1.00 82.69 210 VAL A O 1
ATOM 1672 N N . SER A 1 211 ? -6.512 -1.325 -23.296 1.00 79.62 211 SER A N 1
ATOM 1673 C CA . SER A 1 211 ? -6.181 -0.813 -21.961 1.00 79.62 211 SER A CA 1
ATOM 1674 C C . SER A 1 211 ? -7.433 -0.375 -21.202 1.00 79.62 211 SER A C 1
ATOM 1676 O O . SER A 1 211 ? -7.571 -0.722 -20.035 1.00 79.62 211 SER A O 1
ATOM 1678 N N . SER A 1 212 ? -8.388 0.286 -21.867 1.00 83.12 212 SER A N 1
ATOM 1679 C CA . SER A 1 212 ? -9.707 0.638 -21.315 1.00 83.12 212 SER A CA 1
ATOM 1680 C C . SER A 1 212 ? -10.446 -0.595 -20.781 1.00 83.12 212 SER A C 1
ATOM 1682 O O . SER A 1 212 ? -10.855 -0.634 -19.619 1.00 83.12 212 SER A O 1
ATOM 1684 N N . PHE A 1 213 ? -10.555 -1.644 -21.600 1.00 83.81 213 PHE A N 1
ATOM 1685 C CA . PHE A 1 213 ? -11.206 -2.896 -21.217 1.00 83.81 213 PHE A CA 1
ATOM 1686 C C . PHE A 1 213 ? -10.465 -3.623 -20.082 1.00 83.81 213 PHE A C 1
ATOM 1688 O O . PHE A 1 213 ? -11.089 -4.059 -19.113 1.00 83.81 213 PHE A O 1
ATOM 1695 N N . ALA A 1 214 ? -9.133 -3.721 -20.159 1.00 76.56 214 ALA A N 1
ATOM 1696 C CA . ALA A 1 214 ? -8.311 -4.336 -19.118 1.00 76.56 214 ALA A CA 1
ATOM 1697 C C . ALA A 1 214 ? -8.413 -3.585 -17.777 1.00 76.56 214 ALA A C 1
ATOM 1699 O O . ALA A 1 214 ? -8.505 -4.218 -16.724 1.00 76.56 214 ALA A O 1
ATOM 1700 N N . ASN A 1 215 ? -8.474 -2.252 -17.814 1.00 73.56 215 ASN A N 1
ATOM 1701 C CA . ASN A 1 215 ? -8.656 -1.407 -16.639 1.00 73.56 215 ASN A CA 1
ATOM 1702 C C . ASN A 1 215 ? -9.998 -1.712 -15.953 1.00 73.56 215 ASN A C 1
ATOM 1704 O O . ASN A 1 215 ? -10.027 -2.090 -14.782 1.00 73.56 215 ASN A O 1
ATOM 1708 N N . SER A 1 216 ? -11.112 -1.674 -16.689 1.00 79.12 216 SER A N 1
ATOM 1709 C CA . SER A 1 216 ? -12.438 -1.988 -16.135 1.00 79.12 216 SER A CA 1
ATOM 1710 C C . SER A 1 216 ? -12.572 -3.437 -15.636 1.00 79.12 216 SER A C 1
ATOM 1712 O O . SER A 1 216 ? -13.326 -3.693 -14.690 1.00 79.12 216 SER A O 1
ATOM 1714 N N . ILE A 1 217 ? -11.802 -4.387 -16.192 1.00 73.75 217 ILE A N 1
ATOM 1715 C CA . ILE A 1 217 ? -11.657 -5.737 -15.621 1.00 73.75 217 ILE A CA 1
ATOM 1716 C C . ILE A 1 217 ? -11.005 -5.683 -14.233 1.00 73.75 217 ILE A C 1
ATOM 1718 O O . ILE A 1 217 ? -11.546 -6.260 -13.284 1.00 73.75 217 ILE A O 1
ATOM 1722 N N . VAL A 1 218 ? -9.866 -4.993 -14.104 1.00 70.19 218 VAL A N 1
ATOM 1723 C CA . VAL A 1 218 ? -9.109 -4.855 -12.846 1.00 70.19 218 VAL A CA 1
ATOM 1724 C C . VAL A 1 218 ? -9.928 -4.135 -11.769 1.00 70.19 218 VAL A C 1
ATOM 1726 O O . VAL A 1 218 ? -9.911 -4.557 -10.613 1.00 70.19 218 VAL A O 1
ATOM 1729 N N . HIS A 1 219 ? -10.697 -3.108 -12.137 1.00 70.44 219 HIS A N 1
ATOM 1730 C CA . HIS A 1 219 ? -11.493 -2.311 -11.194 1.00 70.44 219 HIS A CA 1
ATOM 1731 C C . HIS A 1 219 ? -12.837 -2.915 -10.786 1.00 70.44 219 HIS A C 1
ATOM 1733 O O . HIS A 1 219 ? -13.408 -2.489 -9.781 1.00 70.44 219 HIS A O 1
ATOM 1739 N N . HIS A 1 220 ? -13.326 -3.919 -11.518 1.00 76.44 220 HIS A N 1
ATOM 1740 C CA . HIS A 1 220 ? -14.660 -4.499 -11.323 1.00 76.44 220 HIS A CA 1
ATOM 1741 C C . HIS A 1 220 ? -15.784 -3.457 -11.457 1.00 76.44 220 HIS A C 1
ATOM 1743 O O . HIS A 1 220 ? -16.720 -3.432 -10.651 1.00 76.44 220 HIS A O 1
ATOM 1749 N N . ASP A 1 221 ? -15.687 -2.626 -12.500 1.00 81.81 221 ASP A N 1
ATOM 1750 C CA . ASP A 1 221 ? -16.686 -1.616 -12.864 1.00 81.81 221 ASP A CA 1
ATOM 1751 C C . ASP A 1 221 ? -18.108 -2.197 -12.892 1.00 81.81 221 ASP A C 1
ATOM 1753 O O . ASP A 1 221 ? -18.316 -3.373 -13.197 1.00 81.81 221 ASP A O 1
ATOM 1757 N N . GLU A 1 222 ? -19.121 -1.376 -12.604 1.00 75.75 222 GLU A N 1
ATOM 1758 C CA . GLU A 1 222 ? -20.489 -1.866 -12.370 1.00 75.75 222 GLU A CA 1
ATOM 1759 C C . GLU A 1 222 ? -21.071 -2.658 -13.561 1.00 75.75 222 GLU A C 1
ATOM 1761 O O . GLU A 1 222 ? -21.762 -3.661 -13.360 1.00 75.75 222 GLU A O 1
ATOM 1766 N N . GLY A 1 223 ? -20.725 -2.278 -14.796 1.00 76.31 223 GLY A N 1
ATOM 1767 C CA . GLY A 1 223 ? -21.092 -3.020 -16.007 1.00 76.31 223 GLY A CA 1
ATOM 1768 C C . GLY A 1 223 ? -20.281 -4.304 -16.241 1.00 76.31 223 GLY A C 1
ATOM 1769 O O . GLY A 1 223 ? -20.836 -5.300 -16.712 1.00 76.31 223 GLY A O 1
ATOM 1770 N N . MET A 1 224 ? -19.009 -4.328 -15.829 1.00 80.88 224 MET A N 1
ATOM 1771 C CA . MET A 1 224 ? -18.137 -5.511 -15.853 1.00 80.88 224 MET A CA 1
ATOM 1772 C C . MET A 1 224 ? -18.525 -6.549 -14.800 1.00 80.88 224 MET A C 1
ATOM 1774 O O . MET A 1 224 ? -18.408 -7.752 -15.040 1.00 80.88 224 MET A O 1
ATOM 1778 N N . LYS A 1 225 ? -18.994 -6.104 -13.629 1.00 78.31 225 LYS A N 1
ATOM 1779 C CA . LYS A 1 225 ? -19.165 -6.938 -12.434 1.00 78.31 225 LYS A CA 1
ATOM 1780 C C . LYS A 1 225 ? -19.941 -8.232 -12.687 1.00 78.31 225 LYS A C 1
ATOM 1782 O O . LYS A 1 225 ? -19.482 -9.290 -12.278 1.00 78.31 225 LYS A O 1
ATOM 1787 N N . ASN A 1 226 ? -21.063 -8.175 -13.408 1.00 77.25 226 ASN A N 1
ATOM 1788 C CA . ASN A 1 226 ? -21.861 -9.371 -13.712 1.00 77.25 226 ASN A CA 1
ATOM 1789 C C . ASN A 1 226 ? -21.093 -10.393 -14.572 1.00 77.25 226 ASN A C 1
ATOM 1791 O O . ASN A 1 226 ? -21.209 -11.595 -14.348 1.00 77.25 226 ASN A O 1
ATOM 1795 N N . VAL A 1 227 ? -20.290 -9.928 -15.535 1.00 79.75 227 VAL A N 1
ATOM 1796 C CA . VAL A 1 227 ? -19.469 -10.797 -16.394 1.00 79.75 227 VAL A CA 1
ATOM 1797 C C . VAL A 1 227 ? -18.291 -11.374 -15.610 1.00 79.75 227 VAL A C 1
ATOM 1799 O O . VAL A 1 227 ? -17.993 -12.560 -15.726 1.00 79.75 227 VAL A O 1
ATOM 1802 N N . LEU A 1 228 ? -17.654 -10.569 -14.760 1.00 78.88 228 LEU A N 1
ATOM 1803 C CA . LEU A 1 228 ? -16.547 -11.024 -13.921 1.00 78.88 228 LEU A CA 1
ATOM 1804 C C . LEU A 1 228 ? -17.000 -11.975 -12.814 1.00 78.88 228 LEU A C 1
ATOM 1806 O O . LEU A 1 228 ? -16.280 -12.922 -12.519 1.00 78.88 228 LEU A O 1
ATOM 1810 N N . ASP A 1 229 ? -18.187 -11.790 -12.237 1.00 74.88 229 ASP A N 1
ATOM 1811 C CA . ASP A 1 229 ? -18.753 -12.748 -11.287 1.00 74.88 229 ASP A CA 1
ATOM 1812 C C . ASP A 1 229 ? -19.086 -14.082 -11.983 1.00 74.88 229 ASP A C 1
ATOM 1814 O O . ASP A 1 229 ? -18.827 -15.135 -11.403 1.00 74.88 229 ASP A O 1
ATOM 1818 N N . ILE A 1 230 ? -19.540 -14.078 -13.244 1.00 72.62 230 ILE A N 1
ATOM 1819 C CA . ILE A 1 230 ? -19.679 -15.306 -14.053 1.00 72.62 230 ILE A CA 1
ATOM 1820 C C . ILE A 1 230 ? -18.312 -15.976 -14.283 1.00 72.62 230 ILE A C 1
ATOM 1822 O O . ILE A 1 230 ? -18.158 -17.167 -14.006 1.00 72.62 230 ILE A O 1
ATOM 1826 N N . VAL A 1 231 ? -17.306 -15.226 -14.745 1.00 76.06 231 VAL A N 1
ATOM 1827 C CA . VAL A 1 231 ? -15.979 -15.764 -15.116 1.00 76.06 231 VAL A CA 1
ATOM 1828 C C . VAL A 1 231 ? -15.122 -16.155 -13.899 1.00 76.06 231 VAL A C 1
ATOM 1830 O O . VAL A 1 231 ? -14.244 -17.004 -14.018 1.00 76.06 231 VAL A O 1
ATOM 1833 N N . LYS A 1 232 ? -15.379 -15.594 -12.709 1.00 74.94 232 LYS A N 1
ATOM 1834 C CA . LYS A 1 232 ? -14.722 -15.989 -11.446 1.00 74.94 232 LYS A CA 1
ATOM 1835 C C . LYS A 1 232 ? -15.312 -17.244 -10.805 1.00 74.94 232 LYS A C 1
ATOM 1837 O O . LYS A 1 232 ? -14.572 -17.984 -10.164 1.00 74.94 232 LYS A O 1
ATOM 1842 N N . HIS A 1 233 ? -16.628 -17.446 -10.906 1.00 65.31 233 HIS A N 1
ATOM 1843 C CA . HIS A 1 233 ? -17.342 -18.507 -10.177 1.00 65.31 233 HIS A CA 1
ATOM 1844 C C . HIS A 1 233 ? -17.743 -19.699 -11.059 1.00 65.31 233 HIS A C 1
ATOM 1846 O O . HIS A 1 233 ? -18.453 -20.590 -10.597 1.00 65.31 233 HIS A O 1
ATOM 1852 N N . SER A 1 234 ? -17.293 -19.733 -12.314 1.00 58.06 234 SER A N 1
ATOM 1853 C CA . SER A 1 234 ? -17.453 -20.875 -13.212 1.00 58.06 234 SER A CA 1
ATOM 1854 C C . SER A 1 234 ? -16.104 -21.347 -13.746 1.00 58.06 234 SER A C 1
ATOM 1856 O O . SER A 1 234 ? -15.130 -20.595 -13.756 1.00 58.06 234 SER A O 1
ATOM 1858 N N . ASP A 1 235 ? -16.045 -22.607 -14.177 1.00 72.38 235 ASP A N 1
ATOM 1859 C CA . ASP A 1 235 ? -14.870 -23.123 -14.875 1.00 72.38 235 ASP A CA 1
ATOM 1860 C C . ASP A 1 235 ? -14.739 -22.471 -16.264 1.00 72.38 235 ASP A C 1
ATOM 1862 O O . ASP A 1 235 ? -15.731 -22.015 -16.850 1.00 72.38 235 ASP A O 1
ATOM 1866 N N . TYR A 1 236 ? -13.524 -22.451 -16.810 1.00 69.06 236 TYR A N 1
ATOM 1867 C CA . TYR A 1 236 ? -13.232 -21.849 -18.111 1.00 69.06 236 TYR A CA 1
ATOM 1868 C C . TYR A 1 236 ? -14.113 -22.447 -19.215 1.00 69.06 236 TYR A C 1
ATOM 1870 O O . TYR A 1 236 ? -14.701 -21.697 -19.993 1.00 69.06 236 TYR A O 1
ATOM 1878 N N . ASP A 1 237 ? -14.299 -23.769 -19.215 1.00 60.66 237 ASP A N 1
ATOM 1879 C CA . ASP A 1 237 ? -15.144 -24.484 -20.179 1.00 60.66 237 ASP A CA 1
ATOM 1880 C C . ASP A 1 237 ? -16.618 -24.043 -20.118 1.00 60.66 237 ASP A C 1
ATOM 1882 O O . ASP A 1 237 ? -17.277 -23.929 -21.152 1.00 60.66 237 ASP A O 1
ATOM 1886 N N . PHE A 1 238 ? -17.143 -23.733 -18.925 1.00 65.62 238 PHE A N 1
ATOM 1887 C CA . PHE A 1 238 ? -18.505 -23.212 -18.772 1.00 65.62 238 PHE A CA 1
ATOM 1888 C C . PHE A 1 238 ? -18.609 -21.774 -19.292 1.00 65.62 238 PHE A C 1
ATOM 1890 O O . PHE A 1 238 ? -19.535 -21.454 -20.035 1.00 65.62 238 PHE A O 1
ATOM 1897 N N . SER A 1 239 ? -17.648 -20.913 -18.947 1.00 66.62 239 SER A N 1
ATOM 1898 C CA . SER A 1 239 ? -17.599 -19.535 -19.453 1.00 66.62 239 SER A CA 1
ATOM 1899 C C . SER A 1 239 ? -17.419 -19.476 -20.978 1.00 66.62 239 SER A C 1
ATOM 1901 O O . SER A 1 239 ? -18.066 -18.664 -21.643 1.00 66.62 239 SER A O 1
ATOM 1903 N N . ALA A 1 240 ? -16.612 -20.371 -21.554 1.00 67.06 240 ALA A N 1
ATOM 1904 C CA . ALA A 1 240 ? -16.430 -20.513 -22.995 1.00 67.06 240 ALA A CA 1
ATOM 1905 C C . ALA A 1 240 ? -17.714 -21.001 -23.683 1.00 67.06 240 ALA A C 1
ATOM 1907 O O . ALA A 1 240 ? -18.162 -20.389 -24.653 1.00 67.06 240 ALA A O 1
ATOM 1908 N N . ALA A 1 241 ? -18.364 -22.041 -23.146 1.00 62.38 241 ALA A N 1
ATOM 1909 C CA . ALA A 1 241 ? -19.653 -22.513 -23.650 1.00 62.38 241 ALA A CA 1
ATOM 1910 C C . ALA A 1 241 ? -20.735 -21.419 -23.581 1.00 62.38 241 ALA A C 1
ATOM 1912 O O . ALA A 1 241 ? -21.538 -21.286 -24.506 1.00 62.38 241 ALA A O 1
ATOM 1913 N N . LEU A 1 242 ? -20.736 -20.595 -22.528 1.00 65.56 242 LEU A N 1
ATOM 1914 C CA . LEU A 1 242 ? -21.668 -19.479 -22.363 1.00 65.56 242 LEU A CA 1
ATOM 1915 C C . LEU A 1 242 ? -21.420 -18.359 -23.389 1.00 65.56 242 LEU A C 1
ATOM 1917 O O . LEU A 1 242 ? -22.379 -17.832 -23.955 1.00 65.56 242 LEU A O 1
ATOM 1921 N N . ALA A 1 243 ? -20.155 -18.039 -23.681 1.00 65.56 243 ALA A N 1
ATOM 1922 C CA . ALA A 1 243 ? -19.781 -17.099 -24.738 1.00 65.56 243 ALA A CA 1
ATOM 1923 C C . ALA A 1 243 ? -20.203 -17.610 -26.129 1.00 65.56 243 ALA A C 1
ATOM 1925 O O . ALA A 1 243 ? -20.895 -16.892 -26.849 1.00 65.56 243 ALA A O 1
ATOM 1926 N N . VAL A 1 244 ? -19.901 -18.870 -26.471 1.00 65.62 244 VAL A N 1
ATOM 1927 C CA . VAL A 1 244 ? -20.337 -19.510 -27.732 1.00 65.62 244 VAL A CA 1
ATOM 1928 C C . VAL A 1 244 ? -21.864 -19.538 -27.852 1.00 65.62 244 VAL A C 1
ATOM 1930 O O . VAL A 1 244 ? -22.414 -19.208 -28.902 1.00 65.62 244 VAL A O 1
ATOM 1933 N N . THR A 1 245 ? -22.574 -19.851 -26.765 1.00 63.22 245 THR A N 1
ATOM 1934 C CA . THR A 1 245 ? -24.047 -19.812 -26.734 1.00 63.22 245 THR A CA 1
ATOM 1935 C C . THR A 1 245 ? -24.581 -18.396 -26.966 1.00 63.22 245 THR A C 1
ATOM 1937 O O . THR A 1 245 ? -25.604 -18.222 -27.624 1.00 63.22 245 THR A O 1
ATOM 1940 N N . LYS A 1 246 ? -23.893 -17.360 -26.469 1.00 66.12 246 LYS A N 1
ATOM 1941 C CA . LYS A 1 246 ? -24.270 -15.968 -26.735 1.00 66.12 246 LYS A CA 1
ATOM 1942 C C . LYS A 1 246 ? -23.990 -15.560 -28.187 1.00 66.12 246 LYS A C 1
ATOM 1944 O O . LYS A 1 246 ? -24.845 -14.913 -28.779 1.00 66.12 246 LYS A O 1
ATOM 1949 N N . MET A 1 247 ? -22.874 -15.994 -28.786 1.00 59.91 247 MET A N 1
ATOM 1950 C CA . MET A 1 247 ? -22.569 -15.764 -30.213 1.00 59.91 247 MET A CA 1
ATOM 1951 C C . MET A 1 247 ? -23.648 -16.333 -31.150 1.00 59.91 247 MET A C 1
ATOM 1953 O O . MET A 1 247 ? -23.860 -15.787 -32.229 1.00 59.91 247 MET A O 1
ATOM 1957 N N . THR A 1 248 ? -24.332 -17.414 -30.752 1.00 54.38 248 THR A N 1
ATOM 1958 C CA . THR A 1 248 ? -25.422 -18.037 -31.527 1.00 54.38 248 THR A CA 1
ATOM 1959 C C . THR A 1 248 ? -26.823 -17.511 -31.181 1.00 54.38 248 THR A C 1
ATOM 1961 O O . THR A 1 248 ? -27.797 -17.872 -31.844 1.00 54.38 248 THR A O 1
ATOM 1964 N N . CYS A 1 249 ? -26.955 -16.629 -30.185 1.00 51.34 249 CYS A N 1
ATOM 1965 C CA . CYS A 1 249 ? -28.223 -15.999 -29.811 1.00 51.34 249 CYS A CA 1
ATOM 1966 C C . CYS A 1 249 ? -28.444 -14.657 -30.533 1.00 51.34 249 CYS A C 1
ATOM 1968 O O . CYS A 1 249 ? -27.510 -13.937 -30.869 1.00 51.34 249 CYS A O 1
ATOM 1970 N N . ARG A 1 250 ? -29.714 -14.273 -30.731 1.00 51.34 250 ARG A N 1
ATOM 1971 C CA . ARG A 1 250 ? -30.070 -12.930 -31.222 1.00 51.34 250 ARG A CA 1
ATOM 1972 C C . ARG A 1 250 ? -30.023 -11.928 -30.061 1.00 51.34 250 ARG A C 1
ATOM 1974 O O . ARG A 1 250 ? -30.790 -12.075 -29.117 1.00 51.34 250 ARG A O 1
ATOM 1981 N N . ASP A 1 251 ? -29.227 -10.862 -30.188 1.00 47.44 251 ASP A N 1
ATOM 1982 C CA . ASP A 1 251 ? -29.061 -9.783 -29.179 1.00 47.44 251 ASP A CA 1
ATOM 1983 C C . ASP A 1 251 ? -30.360 -8.964 -28.915 1.00 47.44 251 ASP A C 1
ATOM 1985 O O . ASP A 1 251 ? -30.414 -8.112 -28.028 1.00 47.44 251 ASP A O 1
ATOM 1989 N N . LYS A 1 252 ? -31.446 -9.212 -29.671 1.00 54.16 252 LYS A N 1
ATOM 1990 C CA . LYS A 1 252 ? -32.786 -8.650 -29.413 1.00 54.16 252 LYS A CA 1
ATOM 1991 C C . LYS A 1 252 ? -33.618 -9.641 -28.586 1.00 54.16 252 LYS A C 1
ATOM 1993 O O . LYS A 1 252 ? -33.823 -10.761 -29.058 1.00 54.16 252 LYS A O 1
ATOM 1998 N N . PRO A 1 253 ? -34.170 -9.243 -27.420 1.00 57.19 253 PRO A N 1
ATOM 1999 C CA . PRO A 1 253 ? -34.983 -10.135 -26.597 1.00 57.19 253 PRO A CA 1
ATOM 2000 C C . PRO A 1 253 ? -36.199 -10.629 -27.386 1.00 57.19 253 PRO A C 1
ATOM 2002 O O . PRO A 1 253 ? -36.856 -9.851 -28.084 1.00 57.19 253 PRO A O 1
ATOM 2005 N N . LEU A 1 254 ? -36.502 -11.924 -27.281 1.00 62.97 254 LEU A N 1
ATOM 2006 C CA . LEU A 1 254 ? -37.578 -12.542 -28.051 1.00 62.97 254 LEU A CA 1
ATOM 2007 C C . LEU A 1 254 ? -38.936 -12.040 -27.532 1.00 62.97 254 LEU A C 1
ATOM 2009 O O . LEU A 1 254 ? -39.414 -12.486 -26.490 1.00 62.97 254 LEU A O 1
ATOM 2013 N N . ILE A 1 255 ? -39.549 -11.088 -28.243 1.00 80.00 255 ILE A N 1
ATOM 2014 C CA . ILE A 1 255 ? -40.806 -10.443 -27.834 1.00 80.00 255 ILE A CA 1
ATOM 2015 C C . ILE A 1 255 ? -41.959 -11.450 -27.942 1.00 80.00 255 ILE A C 1
ATOM 2017 O O . ILE A 1 255 ? -42.611 -11.569 -28.977 1.00 80.00 255 ILE A O 1
ATOM 2021 N N . ARG A 1 256 ? -42.203 -12.189 -26.858 1.00 88.38 256 ARG A N 1
ATOM 2022 C CA . ARG A 1 256 ? -43.320 -13.130 -26.730 1.00 88.38 256 ARG A CA 1
ATOM 2023 C C . ARG A 1 256 ? -44.560 -12.445 -26.163 1.00 88.38 256 ARG A C 1
ATOM 2025 O O . ARG A 1 256 ? -44.467 -11.528 -25.349 1.00 88.38 256 ARG A O 1
ATOM 2032 N N . CYS A 1 257 ? -45.746 -12.927 -26.527 1.00 94.31 257 CYS A N 1
ATOM 2033 C CA . CYS A 1 257 ? -46.976 -12.499 -25.869 1.00 94.31 257 CYS A CA 1
ATOM 2034 C C . CYS A 1 257 ? -47.077 -13.088 -24.453 1.00 94.31 257 CYS A C 1
ATOM 2036 O O . CYS A 1 257 ? -47.153 -14.305 -24.304 1.00 94.31 257 CYS A O 1
ATOM 2038 N N . ASN A 1 258 ? -47.225 -12.244 -23.427 1.00 93.44 258 ASN A N 1
ATOM 2039 C CA . ASN A 1 258 ? -47.371 -12.677 -22.028 1.00 93.44 258 ASN A CA 1
ATOM 2040 C C . ASN A 1 258 ? -48.546 -13.640 -21.749 1.00 93.44 258 ASN A C 1
ATOM 2042 O O . ASN A 1 258 ? -48.532 -14.322 -20.732 1.00 93.44 258 ASN A O 1
ATOM 2046 N N . ASN A 1 259 ? -49.543 -13.724 -22.639 1.00 94.94 259 ASN A N 1
ATOM 2047 C CA . ASN A 1 259 ? -50.719 -14.589 -22.481 1.00 94.94 259 ASN A CA 1
ATOM 2048 C C . ASN A 1 259 ? -50.679 -15.890 -23.308 1.00 94.94 259 ASN A C 1
ATOM 2050 O O . ASN A 1 259 ? -51.270 -16.886 -22.906 1.00 94.94 259 ASN A O 1
ATOM 2054 N N . CYS A 1 260 ? -50.084 -15.872 -24.505 1.00 93.50 260 CYS A N 1
ATOM 2055 C CA . CYS A 1 260 ? -50.127 -17.002 -25.452 1.00 93.50 260 CYS A CA 1
ATOM 2056 C C . CYS A 1 260 ? -48.763 -17.346 -26.066 1.00 93.50 260 CYS A C 1
ATOM 2058 O O . CYS A 1 260 ? -48.711 -18.021 -27.090 1.00 93.50 260 CYS A O 1
ATOM 2060 N N . THR A 1 261 ? -47.684 -16.823 -25.478 1.00 90.38 261 THR A N 1
ATOM 2061 C CA . THR A 1 261 ? -46.262 -17.037 -25.806 1.00 90.38 261 THR A CA 1
ATOM 2062 C C . THR A 1 261 ? -45.800 -16.738 -27.237 1.00 90.38 261 THR A C 1
ATOM 2064 O O . THR A 1 261 ? -44.593 -16.740 -27.458 1.00 90.38 261 THR A O 1
ATOM 2067 N N . LYS A 1 262 ? -46.707 -16.400 -28.166 1.00 90.19 262 LYS A N 1
ATOM 2068 C CA . LYS A 1 262 ? -46.396 -16.132 -29.579 1.00 90.19 262 LYS A CA 1
ATOM 2069 C C . LYS A 1 262 ? -45.314 -15.070 -29.790 1.00 90.19 262 LYS A C 1
ATOM 2071 O O . LYS A 1 262 ? -45.397 -14.018 -29.152 1.00 90.19 262 LYS A O 1
ATOM 2076 N N . THR A 1 263 ? -44.375 -15.320 -30.705 1.00 86.12 263 THR A N 1
ATOM 2077 C CA . THR A 1 263 ? -43.323 -14.387 -31.166 1.00 86.12 263 THR A CA 1
ATOM 2078 C C . THR A 1 263 ? -43.819 -13.440 -32.285 1.00 86.12 263 THR A C 1
ATOM 2080 O O . THR A 1 263 ? -44.969 -13.563 -32.720 1.00 86.12 263 THR A O 1
ATOM 2083 N N . PRO A 1 264 ? -42.996 -12.485 -32.781 1.00 83.06 264 PRO A N 1
ATOM 2084 C CA . PRO A 1 264 ? -43.325 -11.654 -33.947 1.00 83.06 264 PRO A CA 1
ATOM 2085 C C . PRO A 1 264 ? -43.420 -12.413 -35.276 1.00 83.06 264 PRO A C 1
ATOM 2087 O O . PRO A 1 264 ? -44.073 -11.929 -36.194 1.00 83.06 264 PRO A O 1
ATOM 2090 N N . GLU A 1 265 ? -42.787 -13.579 -35.386 1.00 82.88 265 GLU A N 1
ATOM 2091 C CA . GLU A 1 265 ? -42.853 -14.448 -36.565 1.00 82.88 265 GLU A CA 1
ATOM 2092 C C . GLU A 1 265 ? -44.124 -15.323 -36.586 1.00 82.88 265 GLU A C 1
ATOM 2094 O O . GLU A 1 265 ? -44.580 -15.731 -37.649 1.00 82.88 265 GLU A O 1
ATOM 2099 N N . GLU A 1 266 ? -44.734 -15.583 -35.424 1.00 84.38 266 GLU A N 1
ATOM 2100 C CA . GLU A 1 266 ? -45.939 -16.420 -35.279 1.00 84.38 266 GLU A CA 1
ATOM 2101 C C . GLU A 1 266 ? -47.263 -15.637 -35.388 1.00 84.38 266 GLU A C 1
ATOM 2103 O O . GLU A 1 266 ? -48.345 -16.183 -35.132 1.00 84.38 266 GLU A O 1
ATOM 2108 N N . ILE A 1 267 ? -47.202 -14.347 -35.717 1.00 87.69 267 ILE A N 1
ATOM 2109 C CA . ILE A 1 267 ? -48.352 -13.446 -35.862 1.00 87.69 267 ILE A CA 1
ATOM 2110 C C . ILE A 1 267 ? -48.435 -12.911 -37.293 1.00 87.69 267 ILE A C 1
ATOM 2112 O O . ILE A 1 267 ? -47.456 -12.912 -38.031 1.00 87.69 267 ILE A O 1
ATOM 2116 N N . GLU A 1 268 ? -49.625 -12.473 -37.703 1.00 83.69 268 GLU A N 1
ATOM 2117 C CA . GLU A 1 268 ? -49.861 -12.010 -39.073 1.00 83.69 268 GLU A CA 1
ATOM 2118 C C . GLU A 1 268 ? -48.963 -10.812 -39.428 1.00 83.69 268 GLU A C 1
ATOM 2120 O O . GLU A 1 268 ? -48.820 -9.863 -38.649 1.00 83.69 268 GLU A O 1
ATOM 2125 N N . LEU A 1 269 ? -48.356 -10.863 -40.619 1.00 74.25 269 LEU A N 1
ATOM 2126 C CA . LEU A 1 269 ? -47.402 -9.868 -41.113 1.00 74.25 269 LEU A CA 1
ATOM 2127 C C . LEU A 1 269 ? -47.987 -8.447 -41.047 1.00 74.25 269 LEU A C 1
ATOM 2129 O O . LEU A 1 269 ? -48.913 -8.100 -41.775 1.00 74.25 269 LEU A O 1
ATOM 2133 N N . GLY A 1 270 ? -47.412 -7.619 -40.169 1.00 83.25 270 GLY A N 1
ATOM 2134 C CA . GLY A 1 270 ? -47.837 -6.238 -39.916 1.00 83.25 270 GLY A CA 1
ATOM 2135 C C . GLY A 1 270 ? -48.482 -6.001 -38.544 1.00 83.25 270 GLY A C 1
ATOM 2136 O O . GLY A 1 270 ? -48.553 -4.849 -38.107 1.00 83.25 270 GLY A O 1
ATOM 2137 N N . VAL A 1 271 ? -48.888 -7.050 -37.818 1.00 84.75 271 VAL A N 1
ATOM 2138 C CA . VAL A 1 271 ? -49.399 -6.917 -36.444 1.00 84.75 271 VAL A CA 1
ATOM 2139 C C . VAL A 1 271 ? -48.264 -6.504 -35.502 1.00 84.75 271 VAL A C 1
ATOM 2141 O O . VAL A 1 271 ? -47.272 -7.208 -35.336 1.00 84.75 271 VAL A O 1
ATOM 2144 N N . ARG A 1 272 ? -48.411 -5.347 -34.846 1.00 91.06 272 ARG A N 1
ATOM 2145 C CA . ARG A 1 272 ? -47.475 -4.875 -33.813 1.00 91.06 272 ARG A CA 1
ATOM 2146 C C . ARG A 1 272 ? -47.932 -5.330 -32.429 1.00 91.06 272 ARG A C 1
ATOM 2148 O O . ARG A 1 272 ? -49.109 -5.201 -32.096 1.00 91.06 272 ARG A O 1
ATOM 2155 N N . PHE A 1 273 ? -46.994 -5.770 -31.591 1.00 94.50 273 PHE A N 1
ATOM 2156 C CA . PHE A 1 273 ? -47.275 -6.028 -30.179 1.00 94.50 273 PHE A CA 1
ATOM 2157 C C . PHE A 1 273 ? -47.743 -4.757 -29.468 1.00 94.50 273 PHE A C 1
ATOM 2159 O O . PHE A 1 273 ? -47.084 -3.717 -29.506 1.00 94.50 273 PHE A O 1
ATOM 2166 N N . MET A 1 274 ? -48.857 -4.870 -28.752 1.00 95.31 274 MET A N 1
ATOM 2167 C CA . MET A 1 274 ? -49.286 -3.867 -27.787 1.00 95.31 274 MET A CA 1
ATOM 2168 C C . MET A 1 274 ? -48.411 -3.949 -26.536 1.00 95.31 274 MET A C 1
ATOM 2170 O O . MET A 1 274 ? -48.072 -5.048 -26.096 1.00 95.31 274 MET A O 1
ATOM 2174 N N . VAL A 1 275 ? -48.139 -2.809 -25.900 1.00 95.25 275 VAL A N 1
ATOM 2175 C CA . VAL A 1 275 ? -47.393 -2.745 -24.635 1.00 95.25 275 VAL A CA 1
ATOM 2176 C C . VAL A 1 275 ? -48.292 -2.239 -23.509 1.00 95.25 275 VAL A C 1
ATOM 2178 O O . VAL A 1 275 ? -49.077 -1.309 -23.704 1.00 95.25 275 VAL A O 1
ATOM 2181 N N . CYS A 1 276 ? -48.174 -2.811 -22.307 1.00 95.19 276 CYS A N 1
ATOM 2182 C CA . CYS A 1 276 ? -48.815 -2.244 -21.116 1.00 95.19 276 CYS A CA 1
ATOM 2183 C C . CYS A 1 276 ? -48.214 -0.868 -20.768 1.00 95.19 276 CYS A C 1
ATOM 2185 O O . CYS A 1 276 ? -47.131 -0.781 -20.181 1.00 95.19 276 CYS A O 1
ATOM 2187 N N . SER A 1 277 ? -48.937 0.210 -21.085 1.00 90.94 277 SER A N 1
ATOM 2188 C CA . SER A 1 277 ? -48.507 1.597 -20.843 1.00 90.94 277 SER A CA 1
ATOM 2189 C C . SER A 1 277 ? -48.173 1.888 -19.375 1.00 90.94 277 SER A C 1
ATOM 2191 O O . SER A 1 277 ? -47.219 2.611 -19.095 1.00 90.94 277 SER A O 1
ATOM 2193 N N . THR A 1 278 ? -48.895 1.285 -18.427 1.00 90.12 278 THR A N 1
ATOM 2194 C CA . THR A 1 278 ? -48.645 1.437 -16.982 1.00 90.12 278 THR A CA 1
ATOM 2195 C C . THR A 1 278 ? -47.367 0.733 -16.516 1.00 90.12 278 THR A C 1
ATOM 2197 O O . THR A 1 278 ? -46.753 1.194 -15.557 1.00 90.12 278 THR A O 1
ATOM 2200 N N . CYS A 1 279 ? -46.928 -0.345 -17.178 1.00 90.56 279 CYS A N 1
ATOM 2201 C CA . CYS A 1 279 ? -45.608 -0.927 -16.913 1.00 90.56 279 CYS A CA 1
ATOM 2202 C C . CYS A 1 279 ? -44.513 -0.077 -17.564 1.00 90.56 279 CYS A C 1
ATOM 2204 O O . CYS A 1 279 ? -43.651 0.414 -16.843 1.00 90.56 279 CYS A O 1
ATOM 2206 N N . LYS A 1 280 ? -44.630 0.216 -18.869 1.00 88.44 280 LYS A N 1
ATOM 2207 C CA . LYS A 1 280 ? -43.663 1.028 -19.639 1.00 88.44 280 LYS A CA 1
ATOM 2208 C C . LYS A 1 280 ? -43.376 2.409 -19.019 1.00 88.44 280 LYS A C 1
ATOM 2210 O O . LYS A 1 280 ? -42.292 2.943 -19.203 1.00 88.44 280 LYS A O 1
ATOM 2215 N N . SER A 1 281 ? -44.330 2.990 -18.284 1.00 81.75 281 SER A N 1
ATOM 2216 C CA . SER A 1 281 ? -44.183 4.298 -17.616 1.00 81.75 281 SER A CA 1
ATOM 2217 C C . SER A 1 281 ? -43.761 4.250 -16.139 1.00 81.75 281 SER A C 1
ATOM 2219 O O . SER A 1 281 ? -43.446 5.297 -15.580 1.00 81.75 281 SER A O 1
ATOM 2221 N N . LYS A 1 282 ? -43.771 3.082 -15.476 1.00 81.69 282 LYS A N 1
ATOM 2222 C CA . LYS A 1 282 ? -43.491 2.968 -14.024 1.00 81.69 282 LYS A CA 1
ATOM 2223 C C . LYS A 1 282 ? -42.417 1.946 -13.657 1.00 81.69 282 LYS A C 1
ATOM 2225 O O . LYS A 1 282 ? -41.972 1.932 -12.510 1.00 81.69 282 LYS A O 1
ATOM 2230 N N . LEU A 1 283 ? -42.037 1.074 -14.587 1.00 75.31 283 LEU A N 1
ATOM 2231 C CA . LEU A 1 283 ? -41.149 -0.067 -14.384 1.00 75.31 283 LEU A CA 1
ATOM 2232 C C . LEU A 1 283 ? -40.119 -0.110 -15.517 1.00 75.31 283 LEU A C 1
ATOM 2234 O O . LEU A 1 283 ? -40.419 0.264 -16.646 1.00 75.31 283 LEU A O 1
ATOM 2238 N N . ALA A 1 284 ? -38.918 -0.614 -15.235 1.00 67.75 284 ALA A N 1
ATOM 2239 C CA . ALA A 1 284 ? -37.837 -0.734 -16.218 1.00 67.75 284 ALA A CA 1
ATOM 2240 C C . ALA A 1 284 ? -38.008 -1.933 -17.184 1.00 67.75 284 ALA A C 1
ATOM 2242 O O . ALA A 1 284 ? -37.019 -2.499 -17.645 1.00 67.75 284 ALA A O 1
ATOM 2243 N N . PHE A 1 285 ? -39.250 -2.358 -17.446 1.00 76.62 285 PHE A N 1
ATOM 2244 C CA . PHE A 1 285 ? -39.577 -3.459 -18.351 1.00 76.62 285 PHE A CA 1
ATOM 2245 C C . PHE A 1 285 ? -40.930 -3.252 -19.041 1.00 76.62 285 PHE A C 1
ATOM 2247 O O . PHE A 1 285 ? -41.857 -2.643 -18.497 1.00 76.62 285 PHE A O 1
ATOM 2254 N N . GLU A 1 286 ? -41.043 -3.802 -20.246 1.00 88.38 286 GLU A N 1
ATOM 2255 C CA . GLU A 1 286 ? -42.262 -3.800 -21.051 1.00 88.38 286 GLU A CA 1
ATOM 2256 C C . GLU A 1 286 ? -42.983 -5.150 -20.945 1.00 88.38 286 GLU A C 1
ATOM 2258 O O . GLU A 1 286 ? -42.389 -6.170 -20.607 1.00 88.38 286 GLU A O 1
ATOM 2263 N N . VAL A 1 287 ? -44.298 -5.143 -21.167 1.00 92.88 287 VAL A N 1
ATOM 2264 C CA . VAL A 1 287 ? -45.148 -6.343 -21.115 1.00 92.88 287 VAL A CA 1
ATOM 2265 C C . VAL A 1 287 ? -45.984 -6.355 -22.380 1.00 92.88 287 VAL A C 1
ATOM 2267 O O . VAL A 1 287 ? -46.730 -5.399 -22.625 1.00 92.88 287 VAL A O 1
ATOM 2270 N N . HIS A 1 288 ? -45.815 -7.405 -23.181 1.00 95.75 288 HIS A N 1
ATOM 2271 C CA . HIS A 1 288 ? -46.177 -7.421 -24.594 1.00 95.75 288 HIS A CA 1
ATOM 2272 C C . HIS A 1 288 ? -47.360 -8.353 -24.871 1.00 95.75 288 HIS A C 1
ATOM 2274 O O . HIS A 1 288 ? -47.440 -9.477 -24.370 1.00 95.75 288 HIS A O 1
ATOM 2280 N N . TYR A 1 289 ? -48.278 -7.905 -25.728 1.00 96.19 289 TYR A N 1
ATOM 2281 C CA . TYR A 1 289 ? -49.444 -8.685 -26.138 1.00 96.19 289 TYR A CA 1
ATOM 2282 C C . TYR A 1 289 ? -49.656 -8.611 -27.649 1.00 96.19 289 TYR A C 1
ATOM 2284 O O . TYR A 1 289 ? -49.743 -7.518 -28.205 1.00 96.19 289 TYR A O 1
ATOM 2292 N N . CYS A 1 290 ? -49.788 -9.761 -28.312 1.00 96.00 290 CYS A N 1
ATOM 2293 C CA . CYS A 1 290 ? -50.026 -9.817 -29.758 1.00 96.00 290 CYS A CA 1
ATOM 2294 C C . CYS A 1 290 ? -51.445 -9.377 -30.161 1.00 96.00 290 CYS A C 1
ATOM 2296 O O . CYS A 1 290 ? -51.693 -9.078 -31.323 1.00 96.00 290 CYS A O 1
ATOM 2298 N N . SER A 1 291 ? -52.397 -9.358 -29.222 1.00 95.44 291 SER A N 1
ATOM 2299 C CA . SER A 1 291 ? -53.767 -8.903 -29.466 1.00 95.44 291 SER A CA 1
ATOM 2300 C C . SER A 1 291 ? -54.447 -8.413 -28.190 1.00 95.44 291 SER A C 1
ATOM 2302 O O . SER A 1 291 ? -54.040 -8.747 -27.070 1.00 95.44 291 SER A O 1
ATOM 2304 N N . ARG A 1 292 ? -55.532 -7.647 -28.353 1.00 95.75 292 ARG A N 1
ATOM 2305 C CA . ARG A 1 292 ? -56.327 -7.133 -27.232 1.00 95.75 292 ARG A CA 1
ATOM 2306 C C . ARG A 1 292 ? -56.931 -8.243 -26.372 1.00 95.75 292 ARG A C 1
ATOM 2308 O O . ARG A 1 292 ? -56.803 -8.199 -25.153 1.00 95.75 292 ARG A O 1
ATOM 2315 N N . THR A 1 293 ? -57.443 -9.295 -27.005 1.00 95.38 293 THR A N 1
ATOM 2316 C CA . THR A 1 293 ? -57.956 -10.502 -26.340 1.00 95.38 293 THR A CA 1
ATOM 2317 C C . THR A 1 293 ? -56.902 -11.187 -25.465 1.00 95.38 293 THR A C 1
ATOM 2319 O O . THR A 1 293 ? -57.230 -11.749 -24.423 1.00 95.38 293 THR A O 1
ATOM 2322 N N . CYS A 1 294 ? -55.627 -11.144 -25.866 1.00 96.25 294 CYS A N 1
ATOM 2323 C CA . CYS A 1 294 ? -54.528 -11.687 -25.071 1.00 96.25 294 CYS A CA 1
ATOM 2324 C C . CYS A 1 294 ? -54.211 -10.807 -23.855 1.00 96.25 294 CYS A C 1
ATOM 2326 O O . CYS A 1 294 ? -54.047 -11.334 -22.758 1.00 96.25 294 CYS A O 1
ATOM 2328 N N . GLN A 1 295 ? -54.205 -9.481 -24.023 1.00 96.50 295 GLN A N 1
ATOM 2329 C CA . GLN A 1 295 ? -54.068 -8.545 -22.902 1.00 96.50 295 GLN A CA 1
ATOM 2330 C C . GLN A 1 295 ? -55.196 -8.706 -21.878 1.00 96.50 295 GLN A C 1
ATOM 2332 O O . GLN A 1 295 ? -54.937 -8.679 -20.682 1.00 96.50 295 GLN A O 1
ATOM 2337 N N . GLU A 1 296 ? -56.440 -8.889 -22.320 1.00 94.88 296 GLU A N 1
ATOM 2338 C CA . GLU A 1 296 ? -57.605 -8.964 -21.428 1.00 94.88 296 GLU A CA 1
ATOM 2339 C C . GLU A 1 296 ? -57.704 -10.290 -20.660 1.00 94.88 296 GLU A C 1
ATOM 2341 O O . GLU A 1 296 ? -58.149 -10.292 -19.511 1.00 94.88 296 GLU A O 1
ATOM 2346 N N . LYS A 1 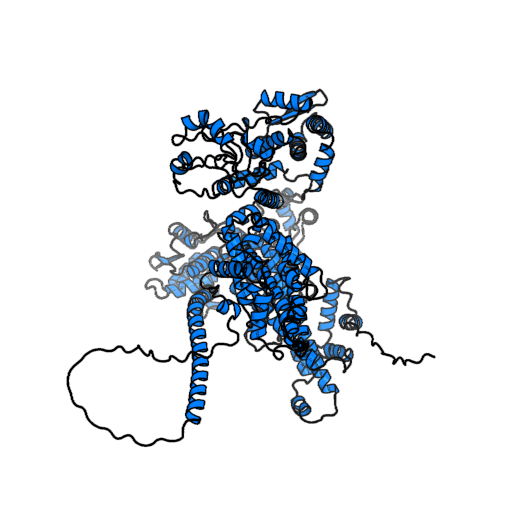297 ? -57.220 -11.400 -21.236 1.00 94.81 297 LYS A N 1
ATOM 2347 C CA . LYS A 1 297 ? -57.093 -12.689 -20.534 1.00 94.81 297 LYS A CA 1
ATOM 2348 C C . LYS A 1 297 ? -56.050 -12.618 -19.408 1.00 94.81 297 LYS A C 1
ATOM 2350 O O . LYS A 1 297 ? -56.389 -12.858 -18.243 1.00 94.81 297 LYS A O 1
ATOM 2355 N N . ASP A 1 298 ? -54.822 -12.203 -19.725 1.00 95.12 298 ASP A N 1
ATOM 2356 C CA . ASP A 1 298 ? -53.747 -12.058 -18.731 1.00 95.12 298 ASP A CA 1
ATOM 2357 C C . ASP A 1 298 ? -53.993 -10.897 -17.751 1.00 95.12 298 ASP A C 1
ATOM 2359 O O . ASP A 1 298 ? -53.536 -10.949 -16.613 1.00 95.12 298 ASP A O 1
ATOM 2363 N N . TRP A 1 299 ? -54.815 -9.891 -18.091 1.00 94.31 299 TRP A N 1
ATOM 2364 C CA . TRP A 1 299 ? -55.160 -8.798 -17.167 1.00 94.31 299 TRP A CA 1
ATOM 2365 C C . TRP A 1 299 ? -55.644 -9.299 -15.798 1.00 94.31 299 TRP A C 1
ATOM 2367 O O . TRP A 1 299 ? -55.365 -8.674 -14.776 1.00 94.31 299 TRP A O 1
ATOM 2377 N N . SER A 1 300 ? -56.316 -10.454 -15.744 1.00 89.06 300 SER A N 1
ATOM 2378 C CA . SER A 1 300 ? -56.720 -11.115 -14.497 1.00 89.06 300 SER A CA 1
ATOM 2379 C C . SER A 1 300 ? -55.547 -11.421 -13.543 1.00 89.06 300 SER A C 1
ATOM 2381 O O . SER A 1 300 ? -55.685 -11.241 -12.327 1.00 89.06 300 SER A O 1
ATOM 2383 N N . VAL A 1 301 ? -54.390 -11.805 -14.085 1.00 88.94 301 VAL A N 1
ATOM 2384 C CA . VAL A 1 301 ? -53.134 -12.084 -13.379 1.00 88.94 301 VAL A CA 1
ATOM 2385 C C . VAL A 1 301 ? -52.306 -10.803 -13.272 1.00 88.94 301 VAL A C 1
ATOM 2387 O O . VAL A 1 301 ? -52.034 -10.341 -12.157 1.00 88.94 301 VAL A O 1
ATOM 2390 N N . HIS A 1 302 ? -51.985 -10.195 -14.416 1.00 91.62 302 HIS A N 1
ATOM 2391 C CA . HIS A 1 302 ? -51.117 -9.033 -14.581 1.00 91.62 302 HIS A CA 1
ATOM 2392 C C . HIS A 1 302 ? -51.533 -7.818 -13.738 1.00 91.62 302 HIS A C 1
ATOM 2394 O O . HIS A 1 302 ? -50.670 -7.169 -13.140 1.00 91.62 302 HIS A O 1
ATOM 2400 N N . LYS A 1 303 ? -52.839 -7.534 -13.575 1.00 92.62 303 LYS A N 1
ATOM 2401 C CA . LYS A 1 303 ? -53.330 -6.395 -12.761 1.00 92.62 303 LYS A CA 1
ATOM 2402 C C . LYS A 1 303 ? -52.835 -6.398 -11.309 1.00 92.62 303 LYS A C 1
ATOM 2404 O O . LYS A 1 303 ? -52.849 -5.360 -10.654 1.00 92.62 303 LYS A O 1
ATOM 2409 N N . ARG A 1 304 ? -52.410 -7.554 -10.778 1.00 87.12 304 ARG A N 1
ATOM 2410 C CA . ARG A 1 304 ? -51.877 -7.665 -9.409 1.00 87.12 304 ARG A CA 1
ATOM 2411 C C . ARG A 1 304 ? -50.468 -7.075 -9.280 1.00 87.12 304 ARG A C 1
ATOM 2413 O O . ARG A 1 304 ? -50.166 -6.529 -8.216 1.00 87.12 304 ARG A O 1
ATOM 2420 N N . ALA A 1 305 ? -49.663 -7.131 -10.343 1.00 84.00 305 ALA A N 1
ATOM 2421 C CA . ALA A 1 305 ? -48.285 -6.628 -10.404 1.00 84.00 305 ALA A CA 1
ATOM 2422 C C . ALA A 1 305 ? -48.139 -5.305 -11.188 1.00 84.00 305 ALA A C 1
ATOM 2424 O O . ALA A 1 305 ? -47.222 -4.532 -10.918 1.00 84.00 305 ALA A O 1
ATOM 2425 N N . CYS A 1 306 ? -49.051 -5.027 -12.126 1.00 90.62 306 CYS A N 1
ATOM 2426 C CA . CYS A 1 306 ? -49.033 -3.859 -13.008 1.00 90.62 306 CYS A CA 1
ATOM 2427 C C . CYS A 1 306 ? -48.745 -2.540 -12.262 1.00 90.62 306 CYS A C 1
ATOM 2429 O O . CYS A 1 306 ? -49.496 -2.129 -11.375 1.00 90.62 306 CYS A O 1
ATOM 2431 N N . GLY A 1 307 ? -47.664 -1.857 -12.652 1.00 80.44 307 GLY A N 1
ATOM 2432 C CA . GLY A 1 307 ? -47.273 -0.550 -12.113 1.00 80.44 307 GLY A CA 1
ATOM 2433 C C . GLY A 1 307 ? -46.713 -0.538 -10.683 1.00 80.44 307 GLY A C 1
ATOM 2434 O O . GLY A 1 307 ? -46.597 0.547 -10.112 1.00 80.44 307 GLY A O 1
ATOM 2435 N N . LYS A 1 308 ? -46.374 -1.694 -10.092 1.00 84.19 308 LYS A N 1
ATOM 2436 C CA . LYS A 1 308 ? -45.749 -1.796 -8.759 1.00 84.19 308 LYS A CA 1
ATOM 2437 C C . LYS A 1 308 ? -44.278 -2.192 -8.878 1.00 84.19 308 LYS A C 1
ATOM 2439 O O . LYS A 1 308 ? -43.969 -3.168 -9.556 1.00 84.19 308 LYS A O 1
ATOM 2444 N N . LYS A 1 309 ? -43.378 -1.501 -8.164 1.00 58.00 309 LYS A N 1
ATOM 2445 C CA . LYS A 1 309 ? -42.011 -2.003 -7.935 1.00 58.00 309 LYS A CA 1
ATOM 2446 C C . LYS A 1 309 ? -42.117 -3.316 -7.153 1.00 58.00 309 LYS A C 1
ATOM 2448 O O . LYS A 1 309 ? -42.542 -3.306 -6.000 1.00 58.00 309 LYS A O 1
ATOM 2453 N N . ALA A 1 310 ? -41.812 -4.437 -7.799 1.00 46.25 310 ALA A N 1
ATOM 2454 C CA . ALA A 1 310 ? -41.928 -5.754 -7.188 1.00 46.25 310 ALA A CA 1
ATOM 2455 C C . ALA A 1 310 ? -40.779 -6.008 -6.202 1.00 46.25 310 ALA A C 1
ATOM 2457 O O . ALA A 1 310 ? -39.625 -5.710 -6.498 1.00 46.25 310 ALA A O 1
ATOM 2458 N N . VAL A 1 311 ? -41.092 -6.624 -5.060 1.00 38.31 311 VAL A N 1
ATOM 2459 C CA . VAL A 1 311 ? -40.089 -7.362 -4.280 1.00 38.31 311 VAL A CA 1
ATOM 2460 C C . VAL A 1 311 ? -39.820 -8.665 -5.034 1.00 38.31 311 VAL A C 1
ATOM 2462 O O . VAL A 1 311 ? -40.762 -9.369 -5.403 1.00 38.31 311 VAL A O 1
ATOM 2465 N N . SER A 1 312 ? -38.554 -8.965 -5.308 1.00 38.28 312 SER A N 1
ATOM 2466 C CA . SER A 1 312 ? -38.117 -9.995 -6.256 1.00 38.28 312 SER A CA 1
ATOM 2467 C C . SER A 1 312 ? -38.322 -11.431 -5.749 1.00 38.28 312 SER A C 1
ATOM 2469 O O . SER A 1 312 ? -37.397 -12.103 -5.302 1.00 38.28 312 SER A O 1
ATOM 2471 N N . LYS A 1 313 ? -39.554 -11.940 -5.874 1.00 34.66 313 LYS A N 1
ATOM 2472 C CA . LYS A 1 313 ? -39.853 -13.380 -5.831 1.00 34.66 313 LYS A CA 1
ATOM 2473 C C . LYS A 1 313 ? -40.739 -13.790 -7.010 1.00 34.66 313 LYS A C 1
ATOM 2475 O O . LYS A 1 313 ? -41.921 -13.461 -7.029 1.00 34.66 313 LYS A O 1
ATOM 2480 N N . GLY A 1 314 ? -40.171 -14.560 -7.942 1.00 41.91 314 GLY A N 1
ATOM 2481 C CA . GLY A 1 314 ? -40.940 -15.363 -8.904 1.00 41.91 314 GLY A CA 1
ATOM 2482 C C . GLY A 1 314 ? -41.162 -14.792 -10.310 1.00 41.91 314 GLY A C 1
ATOM 2483 O O . GLY A 1 314 ? -42.140 -15.182 -10.937 1.00 41.91 314 GLY A O 1
ATOM 2484 N N . LEU A 1 315 ? -40.295 -13.907 -10.816 1.00 41.50 315 LEU A N 1
ATOM 2485 C CA . LEU A 1 315 ? -40.228 -13.584 -12.251 1.00 41.50 315 LEU A CA 1
ATOM 2486 C C . LEU A 1 315 ? -38.775 -13.676 -12.735 1.00 41.50 315 LEU A C 1
ATOM 2488 O O . LEU A 1 315 ? -37.930 -12.879 -12.325 1.00 41.50 315 LEU A O 1
ATOM 2492 N N . THR A 1 316 ? -38.512 -14.672 -13.574 1.00 41.88 316 THR A N 1
ATOM 2493 C CA . THR A 1 316 ? -37.258 -14.896 -14.305 1.00 41.88 316 THR A CA 1
ATOM 2494 C C . THR A 1 316 ? -37.157 -13.942 -15.503 1.00 41.88 316 THR A C 1
ATOM 2496 O O . THR A 1 316 ? -38.165 -13.364 -15.916 1.00 41.88 316 THR A O 1
ATOM 2499 N N . GLY A 1 317 ? -35.948 -13.708 -16.028 1.00 49.56 317 GLY A N 1
ATOM 2500 C CA . GLY A 1 317 ? -35.764 -12.944 -17.274 1.00 49.56 317 GLY A CA 1
ATOM 2501 C C . GLY A 1 317 ? -36.003 -11.430 -17.147 1.00 49.56 317 GLY A C 1
ATOM 2502 O O . GLY A 1 317 ? -36.274 -10.746 -18.132 1.00 49.56 317 GLY A O 1
ATOM 2503 N N . THR A 1 318 ? -35.927 -10.870 -15.934 1.00 48.00 318 THR A N 1
ATOM 2504 C CA . THR A 1 318 ? -36.094 -9.420 -15.697 1.00 48.00 318 THR A CA 1
ATOM 2505 C C . THR A 1 318 ? -34.742 -8.709 -15.617 1.00 48.00 318 THR A C 1
ATOM 2507 O O . THR A 1 318 ? -33.783 -9.292 -15.139 1.00 48.00 318 THR A O 1
ATOM 2510 N N . LYS A 1 319 ? -34.638 -7.425 -15.988 1.00 41.03 319 LYS A N 1
ATOM 2511 C CA . LYS A 1 319 ? -33.356 -6.675 -16.078 1.00 41.03 319 LYS A CA 1
ATOM 2512 C C . LYS A 1 319 ? -32.518 -6.561 -14.771 1.00 41.03 319 LYS A C 1
ATOM 2514 O O . LYS A 1 319 ? -31.470 -5.928 -14.777 1.00 41.03 319 LYS A O 1
ATOM 2519 N N . GLY A 1 320 ? -32.975 -7.128 -13.648 1.00 41.53 320 GLY A N 1
ATOM 2520 C CA . GLY A 1 320 ? -32.231 -7.250 -12.380 1.00 41.53 320 GLY A CA 1
ATOM 2521 C C . GLY A 1 320 ? -31.874 -8.693 -11.975 1.00 41.53 320 GLY A C 1
ATOM 2522 O O . GLY A 1 320 ? -31.390 -8.911 -10.869 1.00 41.53 320 GLY A O 1
ATOM 2523 N N . ASP A 1 321 ? -32.148 -9.672 -12.835 1.00 45.69 321 ASP A N 1
ATOM 2524 C CA . ASP A 1 321 ? -31.746 -11.079 -12.739 1.00 45.69 321 ASP A CA 1
ATOM 2525 C C . ASP A 1 321 ? -30.391 -11.229 -13.447 1.00 45.69 321 ASP A C 1
ATOM 2527 O O . ASP A 1 321 ? -30.302 -10.893 -14.621 1.00 45.69 321 ASP A O 1
ATOM 2531 N N . SER A 1 322 ? -29.318 -11.692 -12.795 1.00 41.62 322 SER A N 1
ATOM 2532 C CA . SER A 1 322 ? -27.971 -11.699 -13.411 1.00 41.62 322 SER A CA 1
ATOM 2533 C C . SER A 1 322 ? -27.864 -12.554 -14.684 1.00 41.62 322 SER A C 1
ATOM 2535 O O . SER A 1 322 ? -26.920 -12.394 -15.454 1.00 41.62 322 SER A O 1
ATOM 2537 N N . LEU A 1 323 ? -28.858 -13.411 -14.943 1.00 46.59 323 LEU A N 1
ATOM 2538 C CA . LEU A 1 323 ? -28.979 -14.224 -16.150 1.00 46.59 323 LEU A CA 1
ATOM 2539 C C . LEU A 1 323 ? -29.988 -13.664 -17.182 1.00 46.59 323 LEU A C 1
ATOM 2541 O O . LEU A 1 323 ? -30.359 -14.386 -18.104 1.00 46.59 323 LEU A O 1
ATOM 2545 N N . TRP A 1 324 ? -30.436 -12.402 -17.066 1.00 52.44 324 TRP A N 1
ATOM 2546 C CA . TRP A 1 324 ? -31.456 -11.802 -17.956 1.00 52.44 324 TRP A CA 1
ATOM 2547 C C . TRP A 1 324 ? -31.028 -11.656 -19.420 1.00 52.44 324 TRP A C 1
ATOM 2549 O O . TRP A 1 324 ? -31.878 -11.577 -20.302 1.00 52.44 324 TRP A O 1
ATOM 2559 N N . ALA A 1 325 ? -29.720 -11.606 -19.680 1.00 43.84 325 ALA A N 1
ATOM 2560 C CA . ALA A 1 325 ? -29.158 -11.526 -21.027 1.00 43.84 325 ALA A CA 1
ATOM 2561 C C . ALA A 1 325 ? -29.158 -12.882 -21.767 1.00 43.84 325 ALA A C 1
ATOM 2563 O O . ALA A 1 325 ? -28.793 -12.936 -22.939 1.00 43.84 325 ALA A O 1
ATOM 2564 N N . PHE A 1 326 ? -29.561 -13.970 -21.102 1.00 48.78 326 PHE A N 1
ATOM 2565 C CA . PHE A 1 326 ? -29.699 -15.296 -21.700 1.00 48.78 326 PHE A CA 1
ATOM 2566 C C . PHE A 1 326 ? -31.175 -15.631 -21.927 1.00 48.78 326 PHE A C 1
ATOM 2568 O O . PHE A 1 326 ? -32.050 -15.210 -21.174 1.00 48.78 326 PHE A O 1
ATOM 2575 N N . ASN A 1 327 ? -31.451 -16.438 -22.952 1.00 51.44 327 ASN A N 1
ATOM 2576 C CA . ASN A 1 327 ? -32.777 -17.011 -23.186 1.00 51.44 327 ASN A CA 1
ATOM 2577 C C . ASN A 1 327 ? -33.239 -17.783 -21.930 1.00 51.44 327 ASN A C 1
ATOM 2579 O O . ASN A 1 327 ? -32.446 -18.546 -21.369 1.00 51.44 327 ASN A O 1
ATOM 2583 N N . ASP A 1 328 ? -34.499 -17.615 -21.503 1.00 50.97 328 ASP A N 1
ATOM 2584 C CA . ASP A 1 328 ? -35.039 -18.154 -20.236 1.00 50.97 328 ASP A CA 1
ATOM 2585 C C . ASP A 1 328 ? -34.695 -19.641 -20.028 1.00 50.97 328 ASP A C 1
ATOM 2587 O O . ASP A 1 328 ? -34.316 -20.074 -18.939 1.00 50.97 328 ASP A O 1
ATOM 2591 N N . HIS A 1 329 ? -34.731 -20.409 -21.120 1.00 53.03 329 HIS A N 1
ATOM 2592 C CA . HIS A 1 329 ? -34.438 -21.843 -21.174 1.00 53.03 329 HIS A CA 1
ATOM 2593 C C . HIS A 1 329 ? -33.037 -22.230 -20.670 1.00 53.03 329 HIS A C 1
ATOM 2595 O O . HIS A 1 329 ? -32.879 -23.320 -20.111 1.00 53.03 329 HIS A O 1
ATOM 2601 N N . ILE A 1 330 ? -32.043 -21.353 -20.866 1.00 50.12 330 ILE A N 1
ATOM 2602 C CA . ILE A 1 330 ? -30.652 -21.493 -20.391 1.00 50.12 330 ILE A CA 1
ATOM 2603 C C . ILE A 1 330 ? -30.555 -21.011 -18.942 1.00 50.12 330 ILE A C 1
ATOM 2605 O O . ILE A 1 330 ? -29.946 -21.677 -18.106 1.00 50.12 330 ILE A O 1
ATOM 2609 N N . SER A 1 331 ? -31.200 -19.880 -18.641 1.00 52.34 331 SER A N 1
ATOM 2610 C CA . SER A 1 331 ? -31.265 -19.276 -17.305 1.00 52.34 331 SER A CA 1
ATOM 2611 C C . SER A 1 331 ? -31.746 -20.291 -16.255 1.00 52.34 331 SER A C 1
ATOM 2613 O O . SER A 1 331 ? -31.103 -20.490 -15.222 1.00 52.34 331 SER A O 1
ATOM 2615 N N . ASP A 1 332 ? -32.811 -21.036 -16.568 1.00 54.22 332 ASP A N 1
ATOM 2616 C CA . ASP A 1 332 ? -33.347 -22.089 -15.698 1.00 54.22 332 ASP A CA 1
ATOM 2617 C C . ASP A 1 332 ? -32.518 -23.381 -15.682 1.00 54.22 332 ASP A C 1
ATOM 2619 O O . ASP A 1 332 ? -32.539 -24.096 -14.684 1.00 54.22 332 ASP A O 1
ATOM 2623 N N . MET A 1 333 ? -31.746 -23.682 -16.733 1.00 56.31 333 MET A N 1
ATOM 2624 C CA . MET A 1 333 ? -30.802 -24.808 -16.709 1.00 56.31 333 MET A CA 1
ATOM 2625 C C . MET A 1 333 ? -29.670 -24.534 -15.711 1.00 56.31 333 MET A C 1
ATOM 2627 O O . MET A 1 333 ? -29.434 -25.345 -14.816 1.00 56.31 333 MET A O 1
ATOM 2631 N N . VAL A 1 334 ? -29.019 -23.369 -15.819 1.00 53.19 334 VAL A N 1
ATOM 2632 C CA . VAL A 1 334 ? -27.886 -22.971 -14.962 1.00 53.19 334 VAL A CA 1
ATOM 2633 C C . VAL A 1 334 ? -28.278 -22.962 -13.480 1.00 53.19 334 VAL A C 1
ATOM 2635 O O . VAL A 1 334 ? -27.509 -23.421 -12.639 1.00 53.19 334 VAL A O 1
ATOM 2638 N N . ARG A 1 335 ? -29.511 -22.545 -13.159 1.00 58.72 335 ARG A N 1
ATOM 2639 C CA . ARG A 1 335 ? -30.085 -22.590 -11.799 1.00 58.72 335 ARG A CA 1
ATOM 2640 C C . ARG A 1 335 ? -30.251 -23.994 -11.206 1.00 58.72 335 ARG A C 1
ATOM 2642 O O . ARG A 1 335 ? -30.423 -24.100 -9.995 1.00 58.72 335 ARG A O 1
ATOM 2649 N N . THR A 1 336 ? -30.257 -25.050 -12.023 1.00 52.16 336 THR A N 1
ATOM 2650 C CA . THR A 1 336 ? -30.490 -26.433 -11.558 1.00 52.16 336 THR A CA 1
ATOM 2651 C C . THR A 1 336 ? -29.220 -27.246 -11.317 1.00 52.16 336 THR A C 1
ATOM 2653 O O . THR A 1 336 ? -29.320 -28.362 -10.808 1.00 52.16 336 THR A O 1
ATOM 2656 N N . TYR A 1 337 ? -28.033 -26.712 -11.620 1.00 58.81 337 TYR A N 1
ATOM 2657 C CA . TYR A 1 337 ? -26.780 -27.404 -11.318 1.00 58.81 337 TYR A CA 1
ATOM 2658 C C . TYR A 1 337 ? -26.395 -27.254 -9.836 1.00 58.81 337 TYR A C 1
ATOM 2660 O O . TYR A 1 337 ? -26.269 -26.127 -9.352 1.00 58.81 337 TYR A O 1
ATOM 2668 N N . PRO A 1 338 ? -26.172 -28.359 -9.099 1.00 49.19 338 PRO A N 1
ATOM 2669 C CA . PRO A 1 338 ? -25.678 -28.290 -7.732 1.00 49.19 338 PRO A CA 1
ATOM 2670 C C . PRO A 1 338 ? -24.190 -27.919 -7.741 1.00 49.19 338 PRO A C 1
ATOM 2672 O O . PRO A 1 338 ? -23.331 -28.730 -8.089 1.00 49.19 338 PRO A O 1
ATOM 2675 N N . THR A 1 339 ? -23.874 -26.690 -7.341 1.00 41.97 339 THR A N 1
ATOM 2676 C CA . THR A 1 339 ? -22.492 -26.274 -7.085 1.00 41.97 339 THR A CA 1
ATOM 2677 C C . THR A 1 339 ? -21.952 -26.955 -5.829 1.00 41.97 339 THR A C 1
ATOM 2679 O O . THR A 1 339 ? -22.657 -27.141 -4.833 1.00 41.97 339 THR A O 1
ATOM 2682 N N . SER A 1 340 ? -20.674 -27.337 -5.856 1.00 49.19 340 SER A N 1
ATOM 2683 C CA . SER A 1 340 ? -19.981 -27.789 -4.648 1.00 49.19 340 SER A CA 1
ATOM 2684 C C . SER A 1 340 ? -19.775 -26.626 -3.663 1.00 49.19 340 SER A C 1
ATOM 2686 O O . SER A 1 340 ? -19.893 -25.454 -4.024 1.00 49.19 340 SER A O 1
ATOM 2688 N N . GLN A 1 341 ? -19.365 -26.922 -2.423 1.00 41.06 341 GLN A N 1
ATOM 2689 C CA . GLN A 1 341 ? -18.945 -25.881 -1.466 1.00 41.06 341 GLN A CA 1
ATOM 2690 C C . GLN A 1 341 ? -17.730 -25.051 -1.944 1.00 41.06 341 GLN A C 1
ATOM 2692 O O . GLN A 1 341 ? -17.433 -24.028 -1.336 1.00 41.06 341 GLN A O 1
ATOM 2697 N N . GLY A 1 342 ? -17.048 -25.466 -3.021 1.00 38.19 342 GLY A N 1
ATOM 2698 C CA . GLY A 1 342 ? -15.989 -24.709 -3.697 1.00 38.19 342 GLY A CA 1
ATOM 2699 C C . GLY A 1 342 ? -16.418 -24.062 -5.022 1.00 38.19 342 GLY A C 1
ATOM 2700 O O . GLY A 1 342 ? -15.553 -23.691 -5.807 1.00 38.19 342 GLY A O 1
ATOM 2701 N N . GLY A 1 343 ? -17.719 -23.981 -5.325 1.00 41.62 343 GLY A N 1
ATOM 2702 C CA . GLY A 1 343 ? -18.260 -23.372 -6.551 1.00 41.62 343 GLY A CA 1
ATOM 2703 C C . GLY A 1 343 ? -18.171 -24.241 -7.813 1.00 41.62 343 GLY A C 1
ATOM 2704 O O . GLY A 1 343 ? -19.017 -24.122 -8.694 1.00 41.62 343 GLY A O 1
ATOM 2705 N N . THR A 1 344 ? -17.217 -25.170 -7.888 1.00 44.81 344 THR A N 1
ATOM 2706 C CA . THR A 1 344 ? -17.055 -26.076 -9.037 1.00 44.81 344 THR A CA 1
ATOM 2707 C C . THR A 1 344 ? -18.215 -27.068 -9.183 1.00 44.81 344 THR A C 1
ATOM 2709 O O . THR A 1 344 ? -18.764 -27.560 -8.189 1.00 44.81 344 THR A O 1
ATOM 2712 N N . ILE A 1 345 ? -18.554 -27.390 -10.436 1.00 54.75 345 ILE A N 1
ATOM 2713 C CA . ILE A 1 345 ? -19.528 -28.417 -10.832 1.00 54.75 345 ILE A CA 1
ATOM 2714 C C . ILE A 1 345 ? -18.737 -29.602 -11.396 1.00 54.75 345 ILE A C 1
ATOM 2716 O O . ILE A 1 345 ? -18.047 -29.460 -12.401 1.00 54.75 345 ILE A O 1
ATOM 2720 N N . ALA A 1 346 ? -18.819 -30.777 -10.772 1.00 67.31 346 ALA A N 1
ATOM 2721 C CA . ALA A 1 346 ? -18.178 -31.977 -11.311 1.00 67.31 346 ALA A CA 1
ATOM 2722 C C . ALA A 1 346 ? -19.023 -32.575 -12.459 1.00 67.31 346 ALA A C 1
ATOM 2724 O O . ALA A 1 346 ? -20.249 -32.601 -12.336 1.00 67.31 346 ALA A O 1
ATOM 2725 N N . PRO A 1 347 ? -18.431 -33.159 -13.525 1.00 62.28 347 PRO A N 1
ATOM 2726 C CA . PRO A 1 347 ? -19.197 -33.739 -14.638 1.00 62.28 347 PRO A CA 1
ATOM 2727 C C . PRO A 1 347 ? -20.235 -34.798 -14.223 1.00 62.28 347 PRO A C 1
ATOM 2729 O O . PRO A 1 347 ? -21.297 -34.910 -14.836 1.00 62.28 347 PRO A O 1
ATOM 2732 N N . ARG A 1 348 ? -19.978 -35.542 -13.136 1.00 68.69 348 ARG A N 1
ATOM 2733 C CA . ARG A 1 348 ? -20.929 -36.517 -12.564 1.00 68.69 348 ARG A CA 1
ATOM 2734 C C . ARG A 1 348 ? -22.226 -35.8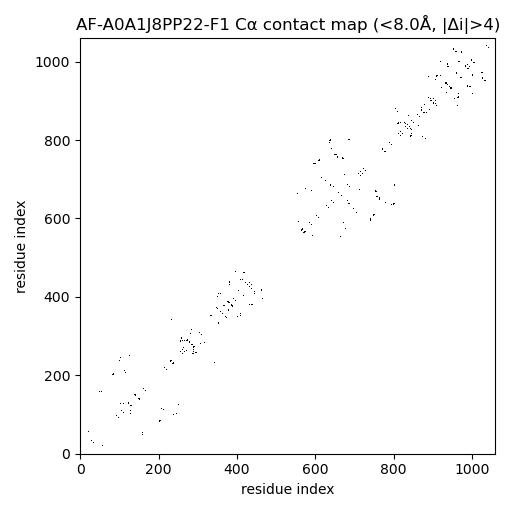82 -12.032 1.00 68.69 348 ARG A C 1
ATOM 2736 O O . ARG A 1 348 ? -23.246 -36.556 -11.954 1.00 68.69 348 ARG A O 1
ATOM 2743 N N . ASP A 1 349 ? -22.176 -34.600 -11.671 1.00 72.56 349 ASP A N 1
ATOM 2744 C CA . ASP A 1 349 ? -23.259 -33.844 -11.037 1.00 72.56 349 ASP A CA 1
ATOM 2745 C C . ASP A 1 349 ? -24.024 -32.947 -12.043 1.00 72.56 349 ASP A C 1
ATOM 2747 O O . ASP A 1 349 ? -25.005 -32.294 -11.683 1.00 72.56 349 ASP A O 1
ATOM 2751 N N . ILE A 1 350 ? -23.653 -32.998 -13.334 1.00 72.56 350 ILE A N 1
ATOM 2752 C CA . ILE A 1 350 ? -24.440 -32.471 -14.464 1.00 72.56 350 ILE A CA 1
ATOM 2753 C C . ILE A 1 350 ? -25.671 -33.373 -14.673 1.00 72.56 350 ILE A C 1
ATOM 2755 O O . ILE A 1 350 ? -25.630 -34.386 -15.382 1.00 72.56 350 ILE A O 1
ATOM 2759 N N . GLY A 1 351 ? -26.760 -33.016 -13.989 1.00 72.94 351 GLY A N 1
ATOM 2760 C CA . GLY A 1 351 ? -28.045 -33.716 -14.024 1.00 72.94 351 GLY A CA 1
ATOM 2761 C C . GLY A 1 351 ? -28.837 -33.536 -15.327 1.00 72.94 351 GLY A C 1
ATOM 2762 O O . GLY A 1 351 ? -28.367 -32.972 -16.311 1.00 72.94 351 GLY A O 1
ATOM 2763 N N . LEU A 1 352 ? -30.077 -34.030 -15.328 1.00 73.00 352 LEU A N 1
ATOM 2764 C CA . LEU A 1 352 ? -30.965 -34.073 -16.504 1.00 73.00 352 LEU A CA 1
ATOM 2765 C C . LEU A 1 352 ? -31.844 -32.821 -16.685 1.00 73.00 352 LEU A C 1
ATOM 2767 O O . LEU A 1 352 ? -32.728 -32.811 -17.542 1.00 73.00 352 LEU A O 1
ATOM 2771 N N . GLY A 1 353 ? -31.635 -31.800 -15.847 1.00 63.62 353 GLY A N 1
ATOM 2772 C CA . GLY A 1 353 ? -32.478 -30.610 -15.753 1.00 63.62 353 GLY A CA 1
ATOM 2773 C C . GLY A 1 353 ? -33.890 -30.887 -15.216 1.00 63.62 353 GLY A C 1
ATOM 2774 O O . GLY A 1 353 ? -34.403 -32.009 -15.238 1.00 63.62 353 GLY A O 1
ATOM 2775 N N . ALA A 1 354 ? -34.556 -29.830 -14.745 1.00 62.47 354 ALA A N 1
ATOM 2776 C CA . ALA A 1 354 ? -35.984 -29.893 -14.449 1.00 62.47 354 ALA A CA 1
ATOM 2777 C C . ALA A 1 354 ? -36.788 -29.994 -15.761 1.00 62.47 354 ALA A C 1
ATOM 2779 O O . ALA A 1 354 ? -36.649 -29.153 -16.660 1.00 62.47 354 ALA A O 1
ATOM 2780 N N . SER A 1 355 ? -37.636 -31.022 -15.872 1.00 61.19 355 SER A N 1
ATOM 2781 C CA . SER A 1 355 ? -38.497 -31.246 -17.036 1.00 61.19 355 SER A CA 1
ATOM 2782 C C . SER A 1 355 ? -39.679 -30.274 -17.037 1.00 61.19 355 SER A C 1
ATOM 2784 O O . SER A 1 355 ? -40.582 -30.380 -16.208 1.00 61.19 355 SER A O 1
ATOM 2786 N N . THR A 1 356 ? -39.695 -29.352 -17.996 1.00 54.97 356 THR A N 1
ATOM 2787 C CA . THR A 1 356 ? -40.773 -28.369 -18.205 1.00 54.97 356 THR A CA 1
ATOM 2788 C C . THR A 1 356 ? -41.963 -28.919 -19.004 1.00 54.97 356 THR A C 1
ATOM 2790 O O . THR A 1 356 ? -42.993 -28.256 -19.104 1.00 54.97 356 THR A O 1
ATOM 2793 N N . GLY A 1 357 ? -41.851 -30.137 -19.544 1.00 73.75 357 GLY A N 1
ATOM 2794 C CA . GLY A 1 357 ? -42.894 -30.839 -20.296 1.00 73.75 357 GLY A CA 1
ATOM 2795 C C . GLY A 1 357 ? -42.956 -32.332 -19.957 1.00 73.75 357 GLY A C 1
ATOM 2796 O O . GLY A 1 357 ? -42.144 -32.845 -19.187 1.00 73.75 357 GLY A O 1
ATOM 2797 N N . LYS A 1 358 ? -43.933 -33.045 -20.534 1.00 77.75 358 LYS A N 1
ATOM 2798 C CA . LYS A 1 358 ? -44.055 -34.504 -20.378 1.00 77.75 358 LYS A CA 1
ATOM 2799 C C . LYS A 1 358 ? -42.985 -35.214 -21.213 1.00 77.75 358 LYS A C 1
ATOM 2801 O O . LYS A 1 358 ? -43.016 -35.113 -22.435 1.00 77.75 358 LYS A O 1
ATOM 2806 N N . ARG A 1 359 ? -42.098 -35.971 -20.563 1.00 84.50 359 ARG A N 1
ATOM 2807 C CA . ARG A 1 359 ? -41.225 -36.948 -21.236 1.00 84.50 359 ARG A CA 1
ATOM 2808 C C . ARG A 1 359 ? -42.055 -38.107 -21.805 1.00 84.50 359 ARG A C 1
ATOM 2810 O O . ARG A 1 359 ? -43.129 -38.419 -21.284 1.00 84.50 359 ARG A O 1
ATOM 2817 N N . SER A 1 360 ? -41.537 -38.769 -22.838 1.00 89.94 360 SER A N 1
ATOM 2818 C CA . SER A 1 360 ? -42.025 -40.090 -23.251 1.00 89.94 360 SER A CA 1
ATOM 2819 C C . SER A 1 360 ? -41.765 -41.127 -22.140 1.00 89.94 360 SER A C 1
ATOM 2821 O O . SER A 1 360 ? -40.874 -40.922 -21.308 1.00 89.94 360 SER A O 1
ATOM 2823 N N . PRO A 1 361 ? -42.481 -42.269 -22.105 1.00 92.38 361 PRO A N 1
ATOM 2824 C CA . PRO A 1 361 ? -42.199 -43.331 -21.136 1.00 92.38 361 PRO A CA 1
ATOM 2825 C C . PRO A 1 361 ? -40.761 -43.868 -21.223 1.00 92.38 361 PRO A C 1
ATOM 2827 O O . PRO A 1 361 ? -40.185 -44.235 -20.201 1.00 92.38 361 PRO A O 1
ATOM 2830 N N . ALA A 1 362 ? -40.159 -43.871 -22.419 1.00 90.88 362 ALA A N 1
ATOM 2831 C CA . ALA A 1 362 ? -38.769 -44.274 -22.608 1.00 90.88 362 ALA A CA 1
ATOM 2832 C C . ALA A 1 362 ? -37.787 -43.222 -22.069 1.00 90.88 362 ALA A C 1
ATOM 2834 O O . ALA A 1 362 ? -36.930 -43.572 -21.263 1.00 90.88 362 ALA A O 1
ATOM 2835 N N . ALA A 1 363 ? -37.957 -41.935 -22.399 1.00 89.94 363 ALA A N 1
ATOM 2836 C CA . ALA A 1 363 ? -37.093 -40.872 -21.872 1.00 89.94 363 ALA A CA 1
ATOM 2837 C C . ALA A 1 363 ? -37.245 -40.697 -20.347 1.00 89.94 363 ALA A C 1
ATOM 2839 O O . ALA A 1 363 ? -36.314 -40.263 -19.670 1.00 89.94 363 ALA A O 1
ATOM 2840 N N . GLN A 1 364 ? -38.400 -41.064 -19.780 1.00 92.19 364 GLN A N 1
ATOM 2841 C CA . GLN A 1 364 ? -38.597 -41.119 -18.332 1.00 92.19 364 GLN A CA 1
ATOM 2842 C C . GLN A 1 364 ? -37.866 -42.314 -17.689 1.00 92.19 364 GLN A C 1
ATOM 2844 O O . GLN A 1 364 ? -37.145 -42.103 -16.717 1.00 92.19 364 GLN A O 1
ATOM 2849 N N . ARG A 1 365 ? -37.946 -43.527 -18.264 1.00 93.50 365 ARG A N 1
ATOM 2850 C CA . ARG A 1 365 ? -37.120 -44.681 -17.839 1.00 93.50 365 ARG A CA 1
ATOM 2851 C C . ARG A 1 365 ? -35.626 -44.346 -17.909 1.00 93.50 365 ARG A C 1
ATOM 2853 O O . ARG A 1 365 ? -34.881 -44.639 -16.977 1.00 93.50 365 ARG A O 1
ATOM 2860 N N . GLN A 1 366 ? -35.203 -43.700 -18.993 1.00 93.62 366 GLN A N 1
ATOM 2861 C CA . GLN A 1 366 ? -33.826 -43.258 -19.202 1.00 93.62 366 GLN A CA 1
ATOM 2862 C C . GLN A 1 366 ? -33.373 -42.273 -18.119 1.00 93.62 366 GLN A C 1
ATOM 2864 O O . GLN A 1 366 ? -32.258 -42.376 -17.605 1.00 93.62 366 GLN A O 1
ATOM 2869 N N . ALA A 1 367 ? -34.250 -41.342 -17.734 1.00 90.31 367 ALA A N 1
ATOM 2870 C CA . ALA A 1 367 ? -33.977 -40.392 -16.667 1.00 90.31 367 ALA A CA 1
ATOM 2871 C C . ALA A 1 367 ? -33.803 -41.076 -15.301 1.00 90.31 367 ALA A C 1
ATOM 2873 O O . ALA A 1 367 ? -32.814 -40.825 -14.616 1.00 90.31 367 ALA A O 1
ATOM 2874 N N . GLU A 1 368 ? -34.719 -41.976 -14.939 1.00 92.25 368 GLU A N 1
ATOM 2875 C CA . GLU A 1 368 ? -34.692 -42.719 -13.670 1.00 92.25 368 GLU A CA 1
ATOM 2876 C C . GLU A 1 368 ? -33.429 -43.586 -13.532 1.00 92.25 368 GLU A C 1
ATOM 2878 O O . GLU A 1 368 ? -32.825 -43.647 -12.461 1.00 92.25 368 GLU A O 1
ATOM 2883 N N . MET A 1 369 ? -32.974 -44.208 -14.624 1.00 94.06 369 MET A N 1
ATOM 2884 C CA . MET A 1 369 ? -31.754 -45.020 -14.622 1.00 94.06 369 MET A CA 1
ATOM 2885 C C . MET A 1 369 ? -30.476 -44.178 -14.481 1.00 94.06 369 MET A C 1
ATOM 2887 O O . MET A 1 369 ? -29.570 -44.565 -13.744 1.00 94.06 369 MET A O 1
ATOM 2891 N N . LEU A 1 370 ? -30.405 -43.007 -15.123 1.00 93.25 370 LEU A N 1
ATOM 2892 C CA . LEU A 1 370 ? -29.270 -42.078 -14.997 1.00 93.25 370 LEU A CA 1
ATOM 2893 C C . LEU A 1 370 ? -29.234 -41.339 -13.647 1.00 93.25 370 LEU A C 1
ATOM 2895 O O . LEU A 1 370 ? -28.170 -40.894 -13.218 1.00 93.25 370 LEU A O 1
ATOM 2899 N N . GLU A 1 371 ? -30.373 -41.213 -12.965 1.00 88.62 371 GLU A N 1
ATOM 2900 C CA . GLU A 1 371 ? -30.441 -40.695 -11.594 1.00 88.62 371 GLU A CA 1
ATOM 2901 C C . GLU A 1 371 ? -30.004 -41.750 -10.558 1.00 88.62 371 GLU A C 1
ATOM 2903 O O . GLU A 1 371 ? -29.390 -41.400 -9.547 1.00 88.62 371 GLU A O 1
ATOM 2908 N N . ALA A 1 372 ? -30.232 -43.039 -10.843 1.00 91.00 372 ALA A N 1
ATOM 2909 C CA . ALA A 1 372 ? -29.754 -44.162 -10.033 1.00 91.00 372 ALA A CA 1
ATOM 2910 C C . ALA A 1 372 ? -28.250 -44.474 -10.214 1.00 91.00 372 ALA A C 1
ATOM 2912 O O . ALA A 1 372 ? -27.598 -44.885 -9.254 1.00 91.00 372 ALA A O 1
ATOM 2913 N N . ASP A 1 373 ? -27.691 -44.277 -11.414 1.00 94.56 373 ASP A N 1
ATOM 2914 C CA . ASP A 1 373 ? -26.295 -44.590 -11.760 1.00 94.56 373 ASP A CA 1
ATOM 2915 C C . ASP A 1 373 ? -25.592 -43.380 -12.406 1.00 94.56 373 ASP A C 1
ATOM 2917 O O . ASP A 1 373 ? -25.423 -43.285 -13.624 1.00 94.56 373 ASP A O 1
ATOM 2921 N N . LYS A 1 374 ? -25.181 -42.424 -11.562 1.00 90.12 374 LYS A N 1
ATOM 2922 C CA . LYS A 1 374 ? -24.600 -41.136 -11.986 1.00 90.12 374 LYS A CA 1
ATOM 2923 C C . LYS A 1 374 ? -23.290 -41.235 -12.775 1.00 90.12 374 LYS A C 1
ATOM 2925 O O . LYS A 1 374 ? -22.924 -40.261 -13.441 1.00 90.12 374 LYS A O 1
ATOM 2930 N N . ASP A 1 375 ? -22.577 -42.358 -12.697 1.00 90.31 375 ASP A N 1
ATOM 2931 C CA . ASP A 1 375 ? -21.313 -42.566 -13.418 1.00 90.31 375 ASP A CA 1
ATOM 2932 C C . ASP A 1 375 ? -21.539 -42.909 -14.903 1.00 90.31 375 ASP A C 1
ATOM 2934 O O . ASP A 1 375 ? -20.624 -42.764 -15.720 1.00 90.31 375 ASP A O 1
ATOM 2938 N N . VAL A 1 376 ? -22.770 -43.288 -15.270 1.00 93.62 376 VAL A N 1
ATOM 2939 C CA . VAL A 1 376 ? -23.198 -43.555 -16.648 1.00 93.62 376 VAL A CA 1
ATOM 2940 C C . VAL A 1 376 ? -23.603 -42.267 -17.360 1.00 93.62 376 VAL A C 1
ATOM 2942 O O . VAL A 1 376 ? -24.213 -41.362 -16.787 1.00 93.62 376 VAL A O 1
ATOM 2945 N N . ASP A 1 377 ? -23.248 -42.169 -18.640 1.00 94.06 377 ASP A N 1
ATOM 2946 C CA . ASP A 1 377 ? -23.531 -40.993 -19.461 1.00 94.06 377 ASP A CA 1
ATOM 2947 C C . ASP A 1 377 ? -24.828 -41.171 -20.263 1.00 94.06 377 ASP A C 1
ATOM 2949 O O . ASP A 1 377 ? -25.610 -40.225 -20.384 1.00 94.06 377 ASP A O 1
ATOM 2953 N N . TYR A 1 378 ? -25.112 -42.389 -20.733 1.00 95.94 378 TYR A N 1
ATOM 2954 C CA . TYR A 1 378 ? -26.392 -42.783 -21.332 1.00 95.94 378 TYR A CA 1
ATOM 2955 C C . TYR A 1 378 ? -26.628 -44.292 -21.116 1.00 95.94 378 TYR A C 1
ATOM 2957 O O . TYR A 1 378 ? -25.673 -45.049 -20.957 1.00 95.94 378 TYR A O 1
ATOM 2965 N N . PHE A 1 379 ? -27.873 -44.762 -21.116 1.00 96.62 379 PHE A N 1
ATOM 2966 C CA . PHE A 1 379 ? -28.165 -46.200 -21.192 1.00 96.62 379 PHE A CA 1
ATOM 2967 C C . PHE A 1 379 ? -28.657 -46.556 -22.592 1.00 96.62 379 PHE A C 1
ATOM 2969 O O . PHE A 1 379 ? -29.421 -45.809 -23.195 1.00 96.62 379 PHE A O 1
ATOM 2976 N N . LEU A 1 380 ? -28.233 -47.697 -23.120 1.00 96.50 380 LEU A N 1
ATOM 2977 C CA . LEU A 1 380 ? -28.766 -48.247 -24.365 1.00 96.50 380 LEU A CA 1
ATOM 2978 C C . LEU A 1 380 ? -29.435 -49.586 -24.090 1.00 96.50 380 LEU A C 1
ATOM 2980 O O . LEU A 1 380 ? -29.028 -50.285 -23.168 1.00 96.50 380 LEU A O 1
ATOM 2984 N N . PHE A 1 381 ? -30.445 -49.954 -24.870 1.00 95.56 381 PHE A N 1
ATOM 2985 C CA . PHE A 1 381 ? -31.153 -51.222 -24.694 1.00 95.56 381 PHE A CA 1
ATOM 2986 C C . PHE A 1 381 ? -30.905 -52.154 -25.877 1.00 95.56 381 PHE A C 1
ATOM 2988 O O . PHE A 1 381 ? -31.086 -51.765 -27.028 1.00 95.56 381 PHE A O 1
ATOM 2995 N N . THR A 1 382 ? -30.503 -53.392 -25.594 1.00 95.19 382 THR A N 1
ATOM 2996 C CA . THR A 1 382 ? -30.359 -54.450 -26.607 1.00 95.19 382 THR A CA 1
ATOM 2997 C C . THR A 1 382 ? -31.719 -54.841 -27.203 1.00 95.19 382 THR A C 1
ATOM 2999 O O . THR A 1 382 ? -32.780 -54.451 -26.707 1.00 95.19 382 THR A O 1
ATOM 3002 N N . ALA A 1 383 ? -31.722 -55.694 -28.232 1.00 91.44 383 ALA A N 1
ATOM 3003 C CA . ALA A 1 383 ? -32.960 -56.259 -28.782 1.00 91.44 383 ALA A CA 1
ATOM 3004 C C . ALA A 1 383 ? -33.793 -57.073 -27.761 1.00 91.44 383 ALA A C 1
ATOM 3006 O O . ALA A 1 383 ? -35.003 -57.206 -27.944 1.00 91.44 383 ALA A O 1
ATOM 3007 N N . SER A 1 384 ? -33.177 -57.594 -26.691 1.00 93.31 384 SER A N 1
ATOM 3008 C CA . SER A 1 384 ? -33.859 -58.251 -25.563 1.00 93.31 384 SER A CA 1
ATOM 3009 C C . SER A 1 384 ? -34.363 -57.272 -24.489 1.00 93.31 384 SER A C 1
ATOM 3011 O O . SER A 1 384 ? -35.143 -57.667 -23.626 1.00 93.31 384 SER A O 1
ATOM 3013 N N . GLY A 1 385 ? -33.988 -55.989 -24.567 1.00 92.25 385 GLY A N 1
ATOM 3014 C CA . GLY A 1 385 ? -34.370 -54.940 -23.615 1.00 92.25 385 GLY A CA 1
ATOM 3015 C C . GLY A 1 385 ? -33.404 -54.757 -22.438 1.00 92.25 385 GLY A C 1
ATOM 3016 O O . GLY A 1 385 ? -33.704 -53.967 -21.532 1.00 92.25 385 GLY A O 1
ATOM 3017 N N . ASP A 1 386 ? -32.266 -55.456 -22.459 1.00 94.38 386 ASP A N 1
ATOM 3018 C CA . ASP A 1 386 ? -31.232 -55.413 -21.423 1.00 94.38 386 ASP A CA 1
ATOM 3019 C C . ASP A 1 386 ? -30.406 -54.115 -21.509 1.00 94.38 386 ASP A C 1
ATOM 3021 O O . ASP A 1 386 ? -30.095 -53.661 -22.614 1.00 94.38 386 ASP A O 1
ATOM 3025 N N . PRO A 1 387 ? -30.052 -53.488 -20.370 1.00 96.31 387 PRO A N 1
ATOM 3026 C CA . PRO A 1 387 ? -29.370 -52.199 -20.355 1.00 96.31 387 PRO A CA 1
ATOM 3027 C C . PRO A 1 387 ? -27.844 -52.304 -20.488 1.00 96.31 387 PRO A C 1
ATOM 3029 O O . PRO A 1 387 ? -27.153 -52.838 -19.620 1.00 96.31 387 PRO A O 1
ATOM 3032 N N . VAL A 1 388 ? -27.309 -51.670 -21.525 1.00 95.81 388 VAL A N 1
ATOM 3033 C CA . VAL A 1 388 ? -25.882 -51.433 -21.759 1.00 95.81 388 VAL A CA 1
ATOM 3034 C C . VAL A 1 388 ? -25.510 -50.040 -21.241 1.00 95.81 388 VAL A C 1
ATOM 3036 O O . VAL A 1 388 ? -26.152 -49.044 -21.579 1.00 95.81 388 VAL A O 1
ATOM 3039 N N . ARG A 1 389 ? -24.459 -49.952 -20.417 1.00 96.19 389 ARG A N 1
ATOM 3040 C CA . ARG A 1 389 ? -23.945 -48.687 -19.857 1.00 96.19 389 ARG A CA 1
ATOM 3041 C C . ARG A 1 389 ? -23.069 -47.975 -20.896 1.00 96.19 389 ARG A C 1
ATOM 3043 O O . ARG A 1 389 ? -21.964 -48.437 -21.170 1.00 96.19 389 ARG A O 1
ATOM 3050 N N . PHE A 1 390 ? -23.517 -46.842 -21.439 1.00 94.94 390 PHE A N 1
ATOM 3051 C CA . PHE A 1 390 ? -22.670 -45.961 -22.249 1.00 94.94 390 PHE A CA 1
ATOM 3052 C C . PHE A 1 390 ? -21.868 -45.041 -21.323 1.00 94.94 390 PHE A C 1
ATOM 3054 O O . PHE A 1 390 ? -22.435 -44.215 -20.600 1.00 94.94 390 PHE A O 1
ATOM 3061 N N . VAL A 1 391 ? -20.544 -45.206 -21.328 1.00 93.69 391 VAL A N 1
ATOM 3062 C CA . VAL A 1 391 ? -19.616 -44.434 -20.494 1.00 93.69 391 VAL A CA 1
ATOM 3063 C C . VAL A 1 391 ? -18.497 -43.882 -21.368 1.00 93.69 391 VAL A C 1
ATOM 3065 O O . VAL A 1 391 ? -17.730 -44.628 -21.972 1.00 93.69 391 VAL A O 1
ATOM 3068 N N . ILE A 1 392 ? -18.391 -42.562 -21.406 1.00 90.94 392 ILE A N 1
ATOM 3069 C CA . ILE A 1 392 ? -17.335 -41.818 -22.083 1.00 90.94 392 ILE A CA 1
ATOM 3070 C C . ILE A 1 392 ? -16.115 -41.783 -21.155 1.00 90.94 392 ILE A C 1
ATOM 3072 O O . ILE A 1 392 ? -16.247 -41.500 -19.961 1.00 90.94 392 ILE A O 1
ATOM 3076 N N . ALA A 1 393 ? -14.931 -42.088 -21.686 1.00 86.25 393 ALA A N 1
ATOM 3077 C CA . ALA A 1 393 ? -13.690 -42.093 -20.906 1.00 86.25 393 ALA A CA 1
ATOM 3078 C C . ALA A 1 393 ? -13.097 -40.684 -20.720 1.00 86.25 393 ALA A C 1
ATOM 3080 O O . ALA A 1 393 ? -12.580 -40.370 -19.650 1.00 86.25 393 ALA A O 1
ATOM 3081 N N . ASP A 1 394 ? -13.187 -39.836 -21.748 1.00 84.94 394 ASP A N 1
ATOM 3082 C CA . ASP A 1 394 ? -12.638 -38.479 -21.735 1.00 84.94 394 ASP A CA 1
ATOM 3083 C C . ASP A 1 394 ? -13.523 -37.505 -20.917 1.00 84.94 394 ASP A C 1
ATOM 3085 O O . ASP A 1 394 ? -14.730 -37.428 -21.178 1.00 84.94 394 ASP A O 1
ATOM 3089 N N . PRO A 1 395 ? -12.975 -36.749 -19.941 1.00 71.88 395 PRO A N 1
ATOM 3090 C CA . PRO A 1 395 ? -13.762 -35.843 -19.097 1.00 71.88 395 PRO A CA 1
ATOM 3091 C C . PRO A 1 395 ? -14.422 -34.673 -19.840 1.00 71.88 395 PRO A C 1
ATOM 3093 O O . PRO A 1 395 ? -15.546 -34.300 -19.495 1.00 71.88 395 PRO A O 1
ATOM 3096 N N . THR A 1 396 ? -13.761 -34.107 -20.852 1.00 65.50 396 THR A N 1
ATOM 3097 C CA . THR A 1 396 ? -14.258 -32.956 -21.620 1.00 65.50 396 THR A CA 1
ATOM 3098 C C . THR A 1 396 ? -15.369 -33.400 -22.565 1.00 65.50 396 THR A C 1
ATOM 3100 O O . THR A 1 396 ? -16.462 -32.836 -22.538 1.00 65.50 396 THR A O 1
ATOM 3103 N N . VAL A 1 397 ? -15.157 -34.485 -23.318 1.00 78.31 397 VAL A N 1
ATOM 3104 C CA . VAL A 1 397 ? -16.197 -35.101 -24.159 1.00 78.31 397 VAL A CA 1
ATOM 3105 C C . VAL A 1 397 ? -17.393 -35.530 -23.300 1.00 78.31 397 VAL A C 1
ATOM 3107 O O . VAL A 1 397 ? -18.537 -35.303 -23.692 1.00 78.31 397 VAL A O 1
ATOM 3110 N N . LYS A 1 398 ? -17.158 -36.077 -22.096 1.00 87.62 398 LYS A N 1
ATOM 3111 C CA . LYS A 1 398 ? -18.217 -36.420 -21.132 1.00 87.62 398 LYS A CA 1
ATOM 3112 C C . LYS A 1 398 ? -19.020 -35.195 -20.696 1.00 87.62 398 LYS A C 1
ATOM 3114 O O . LYS A 1 398 ? -20.247 -35.263 -20.665 1.00 87.62 398 LYS A O 1
ATOM 3119 N N . MET A 1 399 ? -18.359 -34.085 -20.368 1.00 77.62 399 MET A N 1
ATOM 3120 C CA . MET A 1 399 ? -19.029 -32.836 -20.000 1.00 77.62 399 MET A CA 1
ATOM 3121 C C . MET A 1 399 ? -19.864 -32.287 -21.163 1.00 77.62 399 MET A C 1
ATOM 3123 O O . MET A 1 399 ? -21.059 -32.052 -20.978 1.00 77.62 399 MET A O 1
ATOM 3127 N N . CYS A 1 400 ? -19.289 -32.170 -22.366 1.00 75.19 400 CYS A N 1
ATOM 3128 C CA . CYS A 1 400 ? -20.012 -31.745 -23.567 1.00 75.19 400 CYS A CA 1
ATOM 3129 C C . CYS A 1 400 ? -21.234 -32.638 -23.837 1.00 75.19 400 CYS A C 1
ATOM 3131 O O . CYS A 1 400 ? -22.344 -32.132 -23.979 1.00 75.19 400 CYS A O 1
ATOM 3133 N N . PHE A 1 401 ? -21.063 -33.962 -23.815 1.00 88.81 401 PHE A N 1
ATOM 3134 C CA . PHE A 1 401 ? -22.145 -34.919 -24.041 1.00 88.81 401 PHE A CA 1
ATOM 3135 C C . PHE A 1 401 ? -23.252 -34.828 -22.982 1.00 88.81 401 PHE A C 1
ATOM 3137 O O . PHE A 1 401 ? -24.431 -34.827 -23.332 1.00 88.81 401 PHE A O 1
ATOM 3144 N N . ARG A 1 402 ? -22.913 -34.706 -21.689 1.00 88.81 402 ARG A N 1
ATOM 3145 C CA . ARG A 1 402 ? -23.912 -34.543 -20.614 1.00 88.81 402 ARG A CA 1
ATOM 3146 C C . ARG A 1 402 ? -24.700 -33.241 -20.748 1.00 88.81 402 ARG A C 1
ATOM 3148 O O . ARG A 1 402 ? -25.903 -33.250 -20.486 1.00 88.81 402 ARG A O 1
ATOM 3155 N N . ILE A 1 403 ? -24.051 -32.165 -21.196 1.00 78.38 403 ILE A N 1
ATOM 3156 C CA . ILE A 1 403 ? -24.690 -30.880 -21.506 1.00 78.38 403 ILE A CA 1
ATOM 3157 C C . ILE A 1 403 ? -25.630 -31.035 -22.713 1.00 78.38 403 ILE A C 1
ATOM 3159 O O . ILE A 1 403 ? -26.818 -30.739 -22.575 1.00 78.38 403 ILE A O 1
ATOM 3163 N N . SER A 1 404 ? -25.174 -31.597 -23.840 1.00 80.62 404 SER A N 1
ATOM 3164 C CA . SER A 1 404 ? -26.023 -31.887 -25.011 1.00 80.62 404 SER A CA 1
ATOM 3165 C C . SER A 1 404 ? -27.234 -32.750 -24.641 1.00 80.62 404 SER A C 1
ATOM 3167 O O . SER A 1 404 ? -28.369 -32.374 -24.919 1.00 80.62 404 SER A O 1
ATOM 3169 N N . ARG A 1 405 ? -27.022 -33.849 -23.908 1.00 89.56 405 ARG A N 1
ATOM 3170 C CA . ARG A 1 405 ? -28.075 -34.721 -23.358 1.00 89.56 405 ARG A CA 1
ATOM 3171 C C . ARG A 1 405 ? -29.096 -33.953 -22.505 1.00 89.56 405 ARG A C 1
ATOM 3173 O O . ARG A 1 405 ? -30.279 -34.277 -22.542 1.00 89.56 405 ARG A O 1
ATOM 3180 N N . SER A 1 406 ? -28.669 -32.949 -21.733 1.00 79.88 406 SER A N 1
ATOM 3181 C CA . SER A 1 406 ? -29.575 -32.140 -20.900 1.00 79.88 406 SER A CA 1
ATOM 3182 C C . SER A 1 406 ? -30.465 -31.191 -21.718 1.00 79.88 406 SER A C 1
ATOM 3184 O O . SER A 1 406 ? -31.615 -30.967 -21.339 1.00 79.88 406 SER A O 1
ATOM 3186 N N . PHE A 1 407 ? -29.983 -30.709 -22.871 1.00 73.81 407 PHE A N 1
ATOM 3187 C CA . PHE A 1 407 ? -30.812 -29.994 -23.847 1.00 73.81 407 PHE A CA 1
ATOM 3188 C C . PHE A 1 407 ? -31.795 -30.945 -24.545 1.00 73.81 407 PHE A C 1
ATOM 3190 O O . PHE A 1 407 ? -32.990 -30.666 -24.570 1.00 73.81 407 PHE A O 1
ATOM 3197 N N . VAL A 1 408 ? -31.310 -32.099 -25.016 1.00 75.94 408 VAL A N 1
ATOM 3198 C CA . VAL A 1 408 ? -32.086 -33.112 -25.761 1.00 75.94 408 VAL A CA 1
ATOM 3199 C C . VAL A 1 408 ? -33.214 -33.749 -24.937 1.00 75.94 408 VAL A C 1
ATOM 3201 O O . VAL A 1 408 ? -34.228 -34.180 -25.477 1.00 75.94 408 VAL A O 1
ATOM 3204 N N . MET A 1 409 ? -33.117 -33.734 -23.605 1.00 67.19 409 MET A N 1
ATOM 3205 C CA . MET A 1 409 ? -34.221 -34.106 -22.704 1.00 67.19 409 MET A CA 1
ATOM 3206 C C . MET A 1 409 ? -35.393 -33.092 -22.681 1.00 67.19 409 MET A C 1
ATOM 3208 O O . MET A 1 409 ? -36.298 -33.215 -21.846 1.00 67.19 409 MET A O 1
ATOM 3212 N N . ARG A 1 410 ? -35.408 -32.114 -23.599 1.00 62.47 410 ARG A N 1
ATOM 3213 C CA . ARG A 1 410 ? -36.543 -31.252 -23.969 1.00 62.47 410 ARG A CA 1
ATOM 3214 C C . ARG A 1 410 ? -36.820 -31.433 -25.478 1.00 62.47 410 ARG A C 1
ATOM 3216 O O . ARG A 1 410 ? -35.865 -31.439 -26.248 1.00 62.47 410 ARG A O 1
ATOM 3223 N N . PRO A 1 411 ? -38.086 -31.565 -25.918 1.00 50.62 411 PRO A N 1
ATOM 3224 C CA . PRO A 1 411 ? -38.447 -32.135 -27.228 1.00 50.62 411 PRO A CA 1
ATOM 3225 C C . PRO A 1 411 ? -38.169 -31.251 -28.464 1.00 50.62 411 PRO A C 1
ATOM 3227 O O . PRO A 1 411 ? -38.688 -31.537 -29.539 1.00 50.62 411 PRO A O 1
ATOM 3230 N N . ASP A 1 412 ? -37.373 -30.187 -28.325 1.00 55.41 412 ASP A N 1
ATOM 3231 C CA . ASP A 1 412 ? -37.329 -29.078 -29.286 1.00 55.41 412 ASP A CA 1
ATOM 3232 C C . ASP A 1 412 ? -35.950 -28.865 -29.954 1.00 55.41 412 ASP A C 1
ATOM 3234 O O . ASP A 1 412 ? -35.873 -28.115 -30.927 1.00 55.41 412 ASP A O 1
ATOM 3238 N N . ILE A 1 413 ? -34.845 -29.424 -29.419 1.00 57.06 413 ILE A N 1
ATOM 3239 C CA . ILE A 1 413 ? -33.467 -29.083 -29.851 1.00 57.06 413 ILE A CA 1
ATOM 3240 C C . ILE A 1 413 ? -32.478 -30.263 -29.728 1.00 57.06 413 ILE A C 1
ATOM 3242 O O . ILE A 1 413 ? -32.243 -30.768 -28.630 1.00 57.06 413 ILE A O 1
ATOM 3246 N N . GLY A 1 414 ? -31.764 -30.570 -30.820 1.00 68.81 414 GLY A N 1
ATOM 3247 C CA . GLY A 1 414 ? -30.388 -31.099 -30.788 1.00 68.81 414 GLY A CA 1
ATOM 3248 C C . GLY A 1 414 ? -30.219 -32.616 -30.672 1.00 68.81 414 GLY A C 1
ATOM 3249 O O . GLY A 1 414 ? -29.122 -33.079 -30.342 1.00 68.81 414 GLY A O 1
ATOM 3250 N N . VAL A 1 415 ? -31.279 -33.395 -30.904 1.00 80.81 415 VAL A N 1
ATOM 3251 C CA . VAL A 1 415 ? -31.251 -34.866 -30.789 1.00 80.81 415 VAL A CA 1
ATOM 3252 C C . VAL A 1 415 ? -30.272 -35.488 -31.791 1.00 80.81 415 VAL A C 1
ATOM 3254 O O . VAL A 1 415 ? -29.695 -36.543 -31.538 1.00 80.81 415 VAL A O 1
ATOM 3257 N N . GLU A 1 416 ? -30.032 -34.801 -32.904 1.00 80.06 416 GLU A N 1
ATOM 3258 C CA . GLU A 1 416 ? -29.225 -35.234 -34.039 1.00 80.06 416 GLU A CA 1
ATOM 3259 C C . GLU A 1 416 ? -27.755 -35.419 -33.636 1.00 80.06 416 GLU A C 1
ATOM 3261 O O . GLU A 1 416 ? -27.158 -36.458 -33.918 1.00 80.06 416 GLU A O 1
ATOM 3266 N N . ALA A 1 417 ? -27.194 -34.454 -32.898 1.00 76.31 417 ALA A N 1
ATOM 3267 C CA . ALA A 1 417 ? -25.815 -34.499 -32.407 1.00 76.31 417 ALA A CA 1
ATOM 3268 C C . ALA A 1 417 ? -25.617 -35.552 -31.300 1.00 76.31 417 ALA A C 1
ATOM 3270 O O . ALA A 1 417 ? -24.535 -36.130 -31.173 1.00 76.31 417 ALA A O 1
ATOM 3271 N N . LEU A 1 418 ? -26.663 -35.836 -30.511 1.00 86.88 418 LEU A N 1
ATOM 3272 C CA . LEU A 1 418 ? -26.655 -36.938 -29.545 1.00 86.88 418 LEU A CA 1
ATOM 3273 C C . LEU A 1 418 ? -26.682 -38.292 -30.274 1.00 86.88 418 LEU A C 1
ATOM 3275 O O . LEU A 1 418 ? -25.885 -39.177 -29.960 1.00 86.88 418 LEU A O 1
ATOM 3279 N N . ALA A 1 419 ? -27.561 -38.432 -31.271 1.00 87.00 419 ALA A N 1
ATOM 3280 C CA . ALA A 1 419 ? -27.707 -39.631 -32.088 1.00 87.00 419 ALA A CA 1
ATOM 3281 C C . ALA A 1 419 ? -26.414 -39.971 -32.840 1.00 87.00 419 ALA A C 1
ATOM 3283 O O . ALA A 1 419 ? -25.929 -41.097 -32.753 1.00 87.00 419 ALA A O 1
ATOM 3284 N N . GLU A 1 420 ? -25.829 -38.987 -33.526 1.00 83.25 420 GLU A N 1
ATOM 3285 C CA . GLU A 1 420 ? -24.577 -39.118 -34.274 1.00 83.25 420 GLU A CA 1
ATOM 3286 C C . GLU A 1 420 ? -23.430 -39.623 -33.381 1.00 83.25 420 GLU A C 1
ATOM 3288 O O . GLU A 1 420 ? -22.766 -40.611 -33.707 1.00 83.25 420 GLU A O 1
ATOM 3293 N N . PHE A 1 421 ? -23.240 -38.995 -32.216 1.00 88.06 421 PHE A N 1
ATOM 3294 C CA . PHE A 1 421 ? -22.178 -39.350 -31.277 1.00 88.06 421 PHE A CA 1
ATOM 3295 C C . PHE A 1 421 ? -22.354 -40.763 -30.699 1.00 88.06 421 PHE A C 1
ATOM 3297 O O . PHE A 1 421 ? -21.405 -41.551 -30.687 1.00 88.06 421 PHE A O 1
ATOM 3304 N N . ILE A 1 422 ? -23.570 -41.118 -30.263 1.00 92.50 422 ILE A N 1
ATOM 3305 C CA . ILE A 1 422 ? -23.869 -42.462 -29.744 1.00 92.50 422 ILE A CA 1
ATOM 3306 C C . ILE A 1 422 ? -23.638 -43.518 -30.832 1.00 92.50 422 ILE A C 1
ATOM 3308 O O . ILE A 1 422 ? -22.965 -44.520 -30.583 1.00 92.50 422 ILE A O 1
ATOM 3312 N N . LEU A 1 423 ? -24.158 -43.293 -32.044 1.00 89.25 423 LEU A N 1
ATOM 3313 C CA . LEU A 1 423 ? -24.006 -44.215 -33.170 1.00 89.25 423 LEU A CA 1
ATOM 3314 C C . LEU A 1 423 ? -22.539 -44.426 -33.545 1.00 89.25 423 LEU A C 1
ATOM 3316 O O . LEU A 1 423 ? -22.142 -45.564 -33.791 1.00 89.25 423 LEU A O 1
ATOM 3320 N N . LYS A 1 424 ? -21.724 -43.364 -33.550 1.00 86.31 424 LYS A N 1
ATOM 3321 C CA . LYS A 1 424 ? -20.291 -43.471 -33.841 1.00 86.31 424 LYS A CA 1
ATOM 3322 C C . LYS A 1 424 ? -19.588 -44.374 -32.829 1.00 86.31 424 LYS A C 1
ATOM 3324 O O . LYS A 1 424 ? -18.966 -45.359 -33.229 1.00 86.31 424 LYS A O 1
ATOM 3329 N N . PHE A 1 425 ? -19.726 -44.085 -31.534 1.00 87.25 425 PHE A N 1
ATOM 3330 C CA . PHE A 1 425 ? -19.023 -44.820 -30.476 1.00 87.25 425 PHE A CA 1
ATOM 3331 C C . PHE A 1 425 ? -19.541 -46.251 -30.264 1.00 87.25 425 PHE A C 1
ATOM 3333 O O . PHE A 1 425 ? -18.753 -47.125 -29.907 1.00 87.25 425 PHE A O 1
ATOM 3340 N N . MET A 1 426 ? -20.829 -46.518 -30.505 1.00 86.44 426 MET A N 1
ATOM 3341 C CA . MET A 1 426 ? -21.434 -47.839 -30.266 1.00 86.44 426 MET A CA 1
ATOM 3342 C C . MET A 1 426 ? -21.554 -48.720 -31.514 1.00 86.44 426 MET A C 1
ATOM 3344 O O . MET A 1 426 ? -21.937 -49.880 -31.393 1.00 86.44 426 MET A O 1
ATOM 3348 N N . SER A 1 427 ? -21.142 -48.228 -32.687 1.00 79.62 427 SER A N 1
ATOM 3349 C CA . SER A 1 427 ? -21.105 -48.980 -33.955 1.00 79.62 427 SER A CA 1
ATOM 3350 C C . SER A 1 427 ? -20.362 -50.327 -33.894 1.00 79.62 427 SER A C 1
ATOM 3352 O O . SER A 1 427 ? -20.662 -51.224 -34.679 1.00 79.62 427 SER A O 1
ATOM 3354 N N . GLY A 1 428 ? -19.410 -50.485 -32.966 1.00 83.50 428 GLY A N 1
ATOM 3355 C CA . GLY A 1 428 ? -18.664 -51.727 -32.733 1.00 83.50 428 GLY A CA 1
ATOM 3356 C C . GLY A 1 428 ? -19.248 -52.668 -31.667 1.00 83.50 428 GLY A C 1
ATOM 3357 O O . GLY A 1 428 ? -18.632 -53.693 -31.379 1.00 83.50 428 GLY A O 1
ATOM 3358 N N . HIS A 1 429 ? -20.385 -52.340 -31.042 1.00 90.69 429 HIS A N 1
ATOM 3359 C CA . HIS A 1 429 ? -20.955 -53.143 -29.956 1.00 90.69 429 HIS A CA 1
ATOM 3360 C C . HIS A 1 429 ? -21.834 -54.288 -30.504 1.00 90.69 429 HIS A C 1
ATOM 3362 O O . HIS A 1 429 ? -22.817 -54.018 -31.196 1.00 90.69 429 HIS A O 1
ATOM 3368 N N . PRO A 1 430 ? -21.556 -55.566 -30.175 1.00 89.62 430 PRO A N 1
ATOM 3369 C CA . PRO A 1 430 ? -22.139 -56.717 -30.879 1.00 89.62 430 PRO A CA 1
ATOM 3370 C C . PRO A 1 430 ? -23.663 -56.859 -30.732 1.00 89.62 430 PRO A C 1
ATOM 3372 O O . PRO A 1 430 ? -24.302 -57.474 -31.579 1.00 89.62 430 PRO A O 1
ATOM 3375 N N . GLU A 1 431 ? -24.249 -56.287 -29.677 1.00 91.62 431 GLU A N 1
ATOM 3376 C CA . GLU A 1 431 ? -25.683 -56.398 -29.357 1.00 91.62 431 GLU A CA 1
ATOM 3377 C C . GLU A 1 431 ? -26.481 -55.105 -29.624 1.00 91.62 431 GLU A C 1
ATOM 3379 O O . GLU A 1 431 ? -27.677 -55.040 -29.334 1.00 91.62 431 GLU A O 1
ATOM 3384 N N . LEU A 1 432 ? -25.832 -54.063 -30.165 1.00 93.81 432 LEU A N 1
ATOM 3385 C CA . LEU A 1 432 ? -26.434 -52.748 -30.419 1.00 93.81 432 LEU A CA 1
ATOM 3386 C C . LEU A 1 432 ? -26.189 -52.318 -31.870 1.00 93.81 432 LEU A C 1
ATOM 3388 O O . LEU A 1 432 ? -25.291 -51.534 -32.165 1.00 93.81 432 LEU A O 1
ATOM 3392 N N . SER A 1 433 ? -27.011 -52.827 -32.790 1.00 93.00 433 SER A N 1
ATOM 3393 C CA . SER A 1 433 ? -27.002 -52.343 -34.172 1.00 93.00 433 SER A CA 1
ATOM 3394 C C . SER A 1 433 ? -27.467 -50.883 -34.260 1.00 93.00 433 SER A C 1
ATOM 3396 O O . SER A 1 433 ? -28.202 -50.389 -33.397 1.00 93.00 433 SER A O 1
ATOM 3398 N N . ARG A 1 434 ? -27.092 -50.208 -35.357 1.00 91.06 434 ARG A N 1
ATOM 3399 C CA . ARG A 1 434 ? -27.578 -48.863 -35.721 1.00 91.06 434 ARG A CA 1
ATOM 3400 C C . ARG A 1 434 ? -29.096 -48.744 -35.548 1.00 91.06 434 ARG A C 1
ATOM 3402 O O . ARG A 1 434 ? -29.563 -47.794 -34.929 1.00 91.06 434 ARG A O 1
ATOM 3409 N N . ASP A 1 435 ? -29.843 -49.729 -36.035 1.00 91.19 435 ASP A N 1
ATOM 3410 C CA . ASP A 1 435 ? -31.309 -49.724 -36.030 1.00 91.19 435 ASP A CA 1
ATOM 3411 C C . ASP A 1 435 ? -31.893 -49.830 -34.613 1.00 91.19 435 ASP A C 1
ATOM 3413 O O . ASP A 1 435 ? -32.927 -49.231 -34.326 1.00 91.19 435 ASP A O 1
ATOM 3417 N N . ILE A 1 436 ? -31.229 -50.559 -33.706 1.00 93.06 436 ILE A N 1
ATOM 3418 C CA . ILE A 1 436 ? -31.630 -50.666 -32.294 1.00 93.06 436 ILE A CA 1
ATOM 3419 C C . ILE A 1 436 ? -31.442 -49.314 -31.594 1.00 93.06 436 ILE A C 1
ATOM 3421 O O . ILE A 1 436 ? -32.366 -48.828 -30.940 1.00 93.06 436 ILE A O 1
ATOM 3425 N N . ILE A 1 437 ? -30.283 -48.675 -31.791 1.00 93.50 437 ILE A N 1
ATOM 3426 C CA . ILE A 1 437 ? -29.963 -47.356 -31.223 1.00 93.50 437 ILE A CA 1
ATOM 3427 C C . ILE A 1 437 ? -30.930 -46.288 -31.758 1.00 93.50 437 ILE A C 1
ATOM 3429 O O . ILE A 1 437 ? -31.531 -45.549 -30.979 1.00 93.50 437 ILE A O 1
ATOM 3433 N N . LEU A 1 438 ? -31.144 -46.239 -33.077 1.00 90.56 438 LEU A N 1
ATOM 3434 C CA . LEU A 1 438 ? -32.082 -45.305 -33.707 1.00 90.56 438 LEU A CA 1
ATOM 3435 C C . LEU A 1 438 ? -33.523 -45.518 -33.231 1.00 90.56 438 LEU A C 1
ATOM 3437 O O . LEU A 1 438 ? -34.214 -44.553 -32.909 1.00 90.56 438 LEU A O 1
ATOM 3441 N N . LYS A 1 439 ? -33.971 -46.773 -33.116 1.00 92.25 439 LYS A N 1
ATOM 3442 C CA . LYS A 1 439 ? -35.304 -47.105 -32.597 1.00 92.25 439 LYS A CA 1
ATOM 3443 C C . LYS A 1 439 ? -35.478 -46.689 -31.135 1.00 92.25 439 LYS A C 1
ATOM 3445 O O . LYS A 1 439 ? -36.563 -46.236 -30.767 1.00 92.25 439 LYS A O 1
ATOM 3450 N N . GLN A 1 440 ? -34.440 -46.804 -30.305 1.00 94.50 440 GLN A N 1
ATOM 3451 C CA . GLN A 1 440 ? -34.473 -46.274 -28.942 1.00 94.50 440 GLN A CA 1
ATOM 3452 C C . GLN A 1 440 ? -34.634 -44.750 -28.952 1.00 94.50 440 GLN A C 1
ATOM 3454 O O . GLN A 1 440 ? -35.570 -44.247 -28.336 1.00 94.50 440 GLN A O 1
ATOM 3459 N N . LEU A 1 441 ? -33.789 -44.029 -29.694 1.00 92.50 441 LEU A N 1
ATOM 3460 C CA . LEU A 1 441 ? -33.825 -42.563 -29.780 1.00 92.50 441 LEU A CA 1
ATOM 3461 C C . LEU A 1 441 ? -35.178 -42.048 -30.302 1.00 92.50 441 LEU A C 1
ATOM 3463 O O . LEU A 1 441 ? -35.754 -41.138 -29.713 1.00 92.50 441 LEU A O 1
ATOM 3467 N N . HIS A 1 442 ? -35.746 -42.695 -31.322 1.00 89.88 442 HIS A N 1
ATOM 3468 C CA . HIS A 1 442 ? -37.106 -42.440 -31.811 1.00 89.88 442 HIS A CA 1
ATOM 3469 C C . HIS A 1 442 ? -38.174 -42.686 -30.727 1.00 89.88 442 HIS A C 1
ATOM 3471 O O . HIS A 1 442 ? -39.149 -41.941 -30.637 1.00 89.88 442 HIS A O 1
ATOM 3477 N N . THR A 1 443 ? -38.016 -43.708 -29.879 1.00 91.88 443 THR A N 1
ATOM 3478 C CA . THR A 1 443 ? -38.968 -43.991 -28.785 1.00 91.88 443 THR A CA 1
ATOM 3479 C C . THR A 1 443 ? -38.820 -42.998 -27.621 1.00 91.88 443 THR A C 1
ATOM 3481 O O . THR A 1 443 ? -39.796 -42.702 -26.931 1.00 91.88 443 THR A O 1
ATOM 3484 N N . GLU A 1 444 ? -37.615 -42.470 -27.392 1.00 91.88 444 GLU A N 1
ATOM 3485 C CA . GLU A 1 444 ? -37.341 -41.453 -26.372 1.00 91.88 444 GLU A CA 1
ATOM 3486 C C . GLU A 1 444 ? -37.800 -40.052 -26.800 1.00 91.88 444 GLU A C 1
ATOM 3488 O O . GLU A 1 444 ? -38.470 -39.377 -26.011 1.00 91.88 444 GLU A O 1
ATOM 3493 N N . TYR A 1 445 ? -37.497 -39.640 -28.033 1.00 89.19 445 TYR A N 1
ATOM 3494 C CA . TYR A 1 445 ? -37.566 -38.241 -28.477 1.00 89.19 445 TYR A CA 1
ATOM 3495 C C . TYR A 1 445 ? -38.569 -37.961 -29.612 1.00 89.19 445 TYR A C 1
ATOM 3497 O O . TYR A 1 445 ? -38.954 -36.808 -29.794 1.00 89.19 445 TYR A O 1
ATOM 3505 N N . GLY A 1 446 ? -39.066 -38.990 -30.306 1.00 87.62 446 GLY A N 1
ATOM 3506 C CA . GLY A 1 446 ? -40.124 -38.877 -31.317 1.00 87.62 446 GLY A CA 1
ATOM 3507 C C . GLY A 1 446 ? -39.655 -38.913 -32.776 1.00 87.62 446 GLY A C 1
ATOM 3508 O O . GLY A 1 446 ? -38.468 -38.850 -33.088 1.00 87.62 446 GLY A O 1
ATOM 3509 N N . ASP A 1 447 ? -40.636 -39.039 -33.666 1.00 73.31 447 ASP A N 1
ATOM 3510 C CA . ASP A 1 447 ? -40.498 -39.475 -35.060 1.00 73.31 447 ASP A CA 1
ATOM 3511 C C . ASP A 1 447 ? -39.610 -38.540 -35.915 1.00 73.31 447 ASP A C 1
ATOM 3513 O O . ASP A 1 447 ? -38.761 -39.013 -36.673 1.00 73.31 447 ASP A O 1
ATOM 3517 N N . ASN A 1 448 ? -39.737 -37.216 -35.732 1.00 72.75 448 ASN A N 1
ATOM 3518 C CA . ASN A 1 448 ? -39.011 -36.183 -36.496 1.00 72.75 448 ASN A CA 1
ATOM 3519 C C . ASN A 1 448 ? -37.477 -36.347 -36.472 1.00 72.75 448 ASN A C 1
ATOM 3521 O O . ASN A 1 448 ? -36.795 -35.916 -37.400 1.00 72.75 448 ASN A O 1
ATOM 3525 N N . VAL A 1 449 ? -36.937 -36.949 -35.406 1.00 67.00 449 VAL A N 1
ATOM 3526 C CA . VAL A 1 449 ? -35.491 -37.121 -35.186 1.00 67.00 449 VAL A CA 1
ATOM 3527 C C . VAL A 1 449 ? -34.843 -37.950 -36.294 1.00 67.00 449 VAL A C 1
ATOM 3529 O O . VAL A 1 449 ? -33.692 -37.706 -36.653 1.00 67.00 449 VAL A O 1
ATOM 3532 N N . LEU A 1 450 ? -35.568 -38.933 -36.836 1.00 62.41 450 LEU A N 1
ATOM 3533 C CA . LEU A 1 450 ? -35.017 -39.846 -37.833 1.00 62.41 450 LEU A CA 1
ATOM 3534 C C . LEU A 1 450 ? -34.893 -39.171 -39.203 1.00 62.41 450 LEU A C 1
ATOM 3536 O O . LEU A 1 450 ? -33.822 -39.194 -39.808 1.00 62.41 450 LEU A O 1
ATOM 3540 N N . GLU A 1 451 ? -35.975 -38.530 -39.654 1.00 70.56 451 GLU A N 1
ATOM 3541 C CA . GLU A 1 451 ? -36.026 -37.848 -40.950 1.00 70.56 451 GLU A CA 1
ATOM 3542 C C . GLU A 1 451 ? -35.023 -36.690 -41.011 1.00 70.56 451 GLU A C 1
ATOM 3544 O O . GLU A 1 451 ? -34.311 -36.547 -42.004 1.00 70.56 451 GLU A O 1
ATOM 3549 N N . GLU A 1 452 ? -34.906 -35.893 -39.943 1.00 68.38 452 GLU A N 1
ATOM 3550 C CA . GLU A 1 452 ? -33.993 -34.747 -39.921 1.00 68.38 452 GLU A CA 1
ATOM 3551 C C . GLU A 1 452 ? -32.517 -35.176 -39.862 1.00 68.38 452 GLU A C 1
ATOM 3553 O O . GLU A 1 452 ? -31.687 -34.587 -40.559 1.00 68.38 452 GLU A O 1
ATOM 3558 N N . TRP A 1 453 ? -32.178 -36.240 -39.117 1.00 70.12 453 TRP A N 1
ATOM 3559 C CA . TRP A 1 453 ? -30.813 -36.785 -39.079 1.00 70.12 453 TRP A CA 1
ATOM 3560 C C . TRP A 1 453 ? -30.390 -37.346 -40.446 1.00 70.12 453 TRP A C 1
ATOM 3562 O O . TRP A 1 453 ? -29.333 -36.976 -40.966 1.00 70.12 453 TRP A O 1
ATOM 3572 N N . GLU A 1 454 ? -31.225 -38.189 -41.069 1.00 71.50 454 GLU A N 1
ATOM 3573 C CA . GLU A 1 454 ? -30.908 -38.813 -42.367 1.00 71.50 454 GLU A CA 1
ATOM 3574 C C . GLU A 1 454 ? -30.874 -37.797 -43.519 1.00 71.50 454 GLU A C 1
ATOM 3576 O O . GLU A 1 454 ? -30.127 -37.978 -44.482 1.00 71.50 454 GLU A O 1
ATOM 3581 N N . ARG A 1 455 ? -31.603 -36.681 -43.394 1.00 75.19 455 ARG A N 1
ATOM 3582 C CA . ARG A 1 455 ? -31.565 -35.551 -44.335 1.00 75.19 455 ARG A CA 1
ATOM 3583 C C . ARG A 1 455 ? -30.276 -34.721 -44.257 1.00 75.19 455 ARG A C 1
ATOM 3585 O O . ARG A 1 455 ? -29.987 -33.988 -45.203 1.00 75.19 455 ARG A O 1
ATOM 3592 N N . THR A 1 456 ? -29.527 -34.782 -43.152 1.00 65.69 456 THR A N 1
ATOM 3593 C CA . THR A 1 456 ? -28.459 -33.808 -42.847 1.00 65.69 456 THR A CA 1
ATOM 3594 C C . THR A 1 456 ? -27.046 -34.387 -42.718 1.00 65.69 456 THR A C 1
ATOM 3596 O O . THR A 1 456 ? -26.097 -33.646 -42.968 1.00 65.69 456 THR A O 1
ATOM 3599 N N . HIS A 1 457 ? -26.872 -35.678 -42.400 1.00 71.50 457 HIS A N 1
ATOM 3600 C CA . HIS A 1 457 ? -25.552 -36.257 -42.084 1.00 71.50 457 HIS A CA 1
ATOM 3601 C C . HIS A 1 457 ? -25.145 -37.412 -43.031 1.00 71.50 457 HIS A C 1
ATOM 3603 O O . HIS A 1 457 ? -25.520 -38.566 -42.802 1.00 71.50 457 HIS A O 1
ATOM 3609 N N . PRO A 1 458 ? -24.350 -37.154 -44.094 1.00 61.94 458 PRO A N 1
ATOM 3610 C CA . PRO A 1 458 ? -23.806 -38.212 -44.945 1.00 61.94 458 PRO A CA 1
ATOM 3611 C C . PRO A 1 458 ? -22.699 -39.023 -44.228 1.00 61.94 458 PRO A C 1
ATOM 3613 O O . PRO A 1 458 ? -22.015 -38.495 -43.346 1.00 61.94 458 PRO A O 1
ATOM 3616 N N . PRO A 1 459 ? -22.460 -40.297 -44.604 1.00 57.09 459 PRO A N 1
ATOM 3617 C CA . PRO A 1 459 ? -21.474 -41.142 -43.928 1.00 57.09 459 PRO A CA 1
ATOM 3618 C C . PRO A 1 459 ? -20.041 -40.590 -43.997 1.00 57.09 459 PRO A C 1
ATOM 3620 O O . PRO A 1 459 ? -19.529 -40.317 -45.081 1.00 57.09 459 PRO A O 1
ATOM 3623 N N . GLY A 1 460 ? -19.370 -40.513 -42.843 1.00 57.50 460 GLY A N 1
ATOM 3624 C CA . GLY A 1 460 ? -17.952 -40.137 -42.732 1.00 57.50 460 GLY A CA 1
ATOM 3625 C C . GLY A 1 460 ? -17.672 -38.724 -42.209 1.00 57.50 460 GLY A C 1
ATOM 3626 O O . GLY A 1 460 ? -16.506 -38.341 -42.142 1.00 57.50 460 GLY A O 1
ATOM 3627 N N . MET A 1 461 ? -18.698 -37.960 -41.826 1.00 57.69 461 MET A N 1
ATOM 3628 C CA . MET A 1 461 ? -18.528 -36.649 -41.187 1.00 57.69 461 MET A CA 1
ATOM 3629 C C . MET A 1 461 ? -17.939 -36.767 -39.761 1.00 57.69 461 MET A C 1
ATOM 3631 O O . MET A 1 461 ? -18.024 -37.815 -39.116 1.00 57.69 461 MET A O 1
ATOM 3635 N N . GLU A 1 462 ? -17.292 -35.702 -39.278 1.00 62.34 462 GLU A N 1
ATOM 3636 C CA . GLU A 1 462 ? -16.803 -35.594 -37.895 1.00 62.34 462 GLU A CA 1
ATOM 3637 C C . GLU A 1 462 ? -17.893 -34.989 -37.005 1.00 62.34 462 GLU A C 1
ATOM 3639 O O . GLU A 1 462 ? -18.486 -33.976 -37.377 1.00 62.34 462 GLU A O 1
ATOM 3644 N N . THR A 1 463 ? -18.154 -35.591 -35.836 1.00 68.69 463 THR A N 1
ATOM 3645 C CA . THR A 1 463 ? -19.343 -35.219 -35.061 1.00 68.69 463 THR A CA 1
ATOM 3646 C C . THR A 1 463 ? -19.238 -33.825 -34.460 1.00 68.69 463 THR A C 1
ATOM 3648 O O . THR A 1 463 ? -18.154 -33.342 -34.106 1.00 68.69 463 THR A O 1
ATOM 3651 N N . MET A 1 464 ? -20.388 -33.177 -34.264 1.00 60.97 464 MET A N 1
ATOM 3652 C CA . MET A 1 464 ? -20.425 -31.841 -33.662 1.00 60.97 464 MET A CA 1
ATOM 3653 C C . MET A 1 464 ? -19.835 -31.833 -32.238 1.00 60.97 464 MET A C 1
ATOM 3655 O O . MET A 1 464 ? -19.156 -30.878 -31.855 1.00 60.97 464 MET A O 1
ATOM 3659 N N . ILE A 1 465 ? -20.046 -32.903 -31.462 1.00 62.47 465 ILE A N 1
ATOM 3660 C CA . ILE A 1 465 ? -19.521 -33.037 -30.092 1.00 62.47 465 ILE A CA 1
ATOM 3661 C C . ILE A 1 465 ? -17.999 -33.245 -30.105 1.00 62.47 465 ILE A C 1
ATOM 3663 O O . ILE A 1 465 ? -17.294 -32.598 -29.330 1.00 62.47 465 ILE A O 1
ATOM 3667 N N . GLU A 1 466 ? -17.467 -34.070 -31.015 1.00 61.03 466 GLU A N 1
ATOM 3668 C CA . GLU A 1 466 ? -16.013 -34.204 -31.194 1.00 61.03 466 GLU A CA 1
ATOM 3669 C C . GLU A 1 466 ? -15.374 -32.912 -31.691 1.00 61.03 466 GLU A C 1
ATOM 3671 O O . GLU A 1 466 ? -14.288 -32.581 -31.235 1.00 61.03 466 GLU A O 1
ATOM 3676 N N . THR A 1 467 ? -16.031 -32.153 -32.571 1.00 66.12 467 THR A N 1
ATOM 3677 C CA . THR A 1 467 ? -15.515 -30.864 -33.058 1.00 66.12 467 THR A CA 1
ATOM 3678 C C . THR A 1 467 ? -15.361 -29.864 -31.907 1.00 66.12 467 THR A C 1
ATOM 3680 O O . THR A 1 467 ? -14.308 -29.242 -31.762 1.00 66.12 467 THR A O 1
ATOM 3683 N N . HIS A 1 468 ? -16.363 -29.754 -31.027 1.00 54.78 468 HIS A N 1
ATOM 3684 C CA . HIS A 1 468 ? -16.267 -28.910 -29.831 1.00 54.78 468 HIS A CA 1
ATOM 3685 C C . HIS A 1 468 ? -15.190 -29.410 -28.858 1.00 54.78 468 HIS A C 1
ATOM 3687 O O . HIS A 1 468 ? -14.335 -28.627 -28.441 1.00 54.78 468 HIS A O 1
ATOM 3693 N N . ALA A 1 469 ? -15.167 -30.710 -28.550 1.00 51.00 469 ALA A N 1
ATOM 3694 C CA . ALA A 1 469 ? -14.164 -31.285 -27.656 1.00 51.00 469 ALA A CA 1
ATOM 3695 C C . ALA A 1 469 ? -12.737 -31.183 -28.226 1.00 51.00 469 ALA A C 1
ATOM 3697 O O . ALA A 1 469 ? -11.801 -30.914 -27.478 1.00 51.00 469 ALA A O 1
ATOM 3698 N N . LYS A 1 470 ? -12.555 -31.309 -29.547 1.00 55.09 470 LYS A N 1
ATOM 3699 C CA . LYS A 1 470 ? -11.282 -31.063 -30.237 1.00 55.09 470 LYS A CA 1
ATOM 3700 C C . LYS A 1 470 ? -10.887 -29.598 -30.209 1.00 55.09 470 LYS A C 1
ATOM 3702 O O . LYS A 1 470 ? -9.701 -29.335 -30.085 1.00 55.09 470 LYS A O 1
ATOM 3707 N N . ASN A 1 471 ? -11.817 -28.649 -30.281 1.00 49.19 471 ASN A N 1
ATOM 3708 C CA . ASN A 1 471 ? -11.476 -27.231 -30.145 1.00 49.19 471 ASN A CA 1
ATOM 3709 C C . ASN A 1 471 ? -10.972 -26.912 -28.725 1.00 49.19 471 ASN A C 1
ATOM 3711 O O . ASN A 1 471 ? -9.922 -26.284 -28.592 1.00 49.19 471 ASN A O 1
ATOM 3715 N N . VAL A 1 472 ? -11.615 -27.445 -27.677 1.00 41.81 472 VAL A N 1
ATOM 3716 C CA . VAL A 1 472 ? -11.114 -27.360 -26.287 1.00 41.81 472 VAL A CA 1
ATOM 3717 C C . VAL A 1 472 ? -9.766 -28.089 -26.135 1.00 41.81 472 VAL A C 1
ATOM 3719 O O . VAL A 1 472 ? -8.794 -27.532 -25.623 1.00 41.81 472 VAL A O 1
ATOM 3722 N N . SER A 1 473 ? -9.657 -29.310 -26.664 1.00 42.97 473 SER A N 1
ATOM 3723 C CA . SER A 1 473 ? -8.441 -30.134 -26.606 1.00 42.97 473 SER A CA 1
ATOM 3724 C C . SER A 1 473 ? -7.273 -29.552 -27.416 1.00 42.97 473 SER A C 1
ATOM 3726 O O . SER A 1 473 ? -6.123 -29.699 -27.019 1.00 42.97 473 SER A O 1
ATOM 3728 N N . LYS A 1 474 ? -7.524 -28.825 -28.511 1.00 42.81 474 LYS A N 1
ATOM 3729 C CA . LYS A 1 474 ? -6.503 -28.148 -29.334 1.00 42.81 474 LYS A CA 1
ATOM 3730 C C . LYS A 1 474 ? -5.885 -26.959 -28.594 1.00 42.81 474 LYS A C 1
ATOM 3732 O O . LYS A 1 474 ? -4.684 -26.738 -28.737 1.00 42.81 474 LYS A O 1
ATOM 3737 N N . VAL A 1 475 ? -6.664 -26.261 -27.761 1.00 38.47 475 VAL A N 1
ATOM 3738 C CA . VAL A 1 475 ? -6.165 -25.243 -26.818 1.00 38.47 475 VAL A CA 1
ATOM 3739 C C . VAL A 1 475 ? -5.334 -25.903 -25.710 1.00 38.47 475 VAL A C 1
ATOM 3741 O O . VAL A 1 475 ? -4.185 -25.519 -25.499 1.00 38.47 475 VAL A O 1
ATOM 3744 N N . TYR A 1 476 ? -5.834 -26.975 -25.086 1.00 35.53 476 TYR A N 1
ATOM 3745 C CA . TYR A 1 476 ? -5.064 -27.761 -24.105 1.00 35.53 476 TYR A CA 1
ATOM 3746 C C . TYR A 1 476 ? -3.764 -28.344 -24.682 1.00 35.53 476 TYR A C 1
ATOM 3748 O O . TYR A 1 476 ? -2.723 -28.338 -24.030 1.00 35.53 476 TYR A O 1
ATOM 3756 N N . GLY A 1 477 ? -3.797 -28.797 -25.934 1.00 35.81 477 GLY A N 1
ATOM 3757 C CA . GLY A 1 477 ? -2.644 -29.278 -26.684 1.00 35.81 477 GLY A CA 1
ATOM 3758 C C . GLY A 1 477 ? -1.653 -28.166 -27.017 1.00 35.81 477 GLY A C 1
ATOM 3759 O O . GLY A 1 477 ? -0.465 -28.440 -27.148 1.00 35.81 477 GLY A O 1
ATOM 3760 N N . SER A 1 478 ? -2.087 -26.907 -27.118 1.00 35.28 478 SER A N 1
ATOM 3761 C CA . SER A 1 478 ? -1.175 -25.756 -27.143 1.00 35.28 478 SER A CA 1
ATOM 3762 C C . SER A 1 478 ? -0.552 -25.490 -25.772 1.00 35.28 478 SER A C 1
ATOM 3764 O O . SER A 1 478 ? 0.636 -25.217 -25.728 1.00 35.28 478 SER A O 1
ATOM 3766 N N . LEU A 1 479 ? -1.264 -25.685 -24.658 1.00 31.52 479 LEU A N 1
ATOM 3767 C CA . LEU A 1 479 ? -0.695 -25.563 -23.304 1.00 31.52 479 LEU A CA 1
ATOM 3768 C C . LEU A 1 479 ? 0.329 -26.679 -22.987 1.00 31.52 479 LEU A C 1
ATOM 3770 O O . LEU A 1 479 ? 1.401 -26.439 -22.425 1.00 31.52 479 LEU A O 1
ATOM 3774 N N . ALA A 1 480 ? 0.038 -27.910 -23.419 1.00 29.88 480 ALA A N 1
ATOM 3775 C CA . ALA A 1 480 ? 0.976 -29.030 -23.365 1.00 29.88 480 ALA A CA 1
ATOM 3776 C C . ALA A 1 480 ? 2.174 -28.814 -24.308 1.00 29.88 480 ALA A C 1
ATOM 3778 O O . ALA A 1 480 ? 3.306 -29.130 -23.942 1.00 29.88 480 ALA A O 1
ATOM 3779 N N . ARG A 1 481 ? 1.957 -28.211 -25.487 1.00 34.62 481 ARG A N 1
ATOM 3780 C CA . ARG A 1 481 ? 3.052 -27.788 -26.372 1.00 34.62 481 ARG A CA 1
ATOM 3781 C C . ARG A 1 481 ? 3.848 -26.622 -25.810 1.00 34.62 481 ARG A C 1
ATOM 3783 O O . ARG A 1 481 ? 5.049 -26.701 -25.918 1.00 34.62 481 ARG A O 1
ATOM 3790 N N . MET A 1 482 ? 3.276 -25.640 -25.110 1.00 33.72 482 MET A N 1
ATOM 3791 C CA . MET A 1 482 ? 4.057 -24.628 -24.377 1.00 33.72 482 MET A CA 1
ATOM 3792 C C . MET A 1 482 ? 4.962 -25.285 -23.328 1.00 33.72 482 MET A C 1
ATOM 3794 O O . MET A 1 482 ? 6.126 -24.922 -23.200 1.00 33.72 482 MET A O 1
ATOM 3798 N N . SER A 1 483 ? 4.463 -26.309 -22.628 1.00 31.16 483 SER A N 1
ATOM 3799 C CA . SER A 1 483 ? 5.262 -27.078 -21.661 1.00 31.16 483 SER A CA 1
ATOM 3800 C C . SER A 1 483 ? 6.437 -27.818 -22.325 1.00 31.16 483 SER A C 1
ATOM 3802 O O . SER A 1 483 ? 7.508 -27.931 -21.731 1.00 31.16 483 SER A O 1
ATOM 3804 N N . ALA A 1 484 ? 6.263 -28.294 -23.563 1.00 30.47 484 ALA A N 1
ATOM 3805 C CA . ALA A 1 484 ? 7.323 -28.915 -24.359 1.00 30.47 484 ALA A CA 1
ATOM 3806 C C . ALA A 1 484 ? 8.229 -27.891 -25.074 1.00 30.47 484 ALA A C 1
ATOM 3808 O O . ALA A 1 484 ? 9.431 -28.113 -25.181 1.00 30.47 484 ALA A O 1
ATOM 3809 N N . ASP A 1 485 ? 7.691 -26.761 -25.525 1.00 31.48 485 ASP A N 1
ATOM 3810 C CA . ASP A 1 485 ? 8.380 -25.692 -26.248 1.00 31.48 485 ASP A CA 1
ATOM 3811 C C . ASP A 1 485 ? 9.233 -24.843 -25.309 1.00 31.48 485 ASP A C 1
ATOM 3813 O O . ASP A 1 485 ? 10.277 -24.371 -25.731 1.00 31.48 485 ASP A O 1
ATOM 3817 N N . VAL A 1 486 ? 8.888 -24.704 -24.027 1.00 36.31 486 VAL A N 1
ATOM 3818 C CA . VAL A 1 486 ? 9.803 -24.121 -23.028 1.00 36.31 486 VAL A CA 1
ATOM 3819 C C . VAL A 1 486 ? 11.061 -24.991 -22.869 1.00 36.31 486 VAL A C 1
ATOM 3821 O O . VAL A 1 486 ? 12.164 -24.463 -22.760 1.00 36.31 486 VAL A O 1
ATOM 3824 N N . LEU A 1 487 ? 10.932 -26.323 -22.949 1.00 31.31 487 LEU A N 1
ATOM 3825 C CA . LEU A 1 487 ? 12.077 -27.246 -22.986 1.00 31.31 487 LEU A CA 1
ATOM 3826 C C . LEU A 1 487 ? 12.781 -27.271 -24.360 1.00 31.31 487 LEU A C 1
ATOM 3828 O O . LEU A 1 487 ? 14.006 -27.383 -24.435 1.00 31.31 487 LEU A O 1
ATOM 3832 N N . THR A 1 488 ? 12.027 -27.153 -25.456 1.00 33.81 488 THR A N 1
ATOM 3833 C CA . THR A 1 488 ? 12.549 -27.320 -26.823 1.00 33.81 488 THR A CA 1
ATOM 3834 C C . THR A 1 488 ? 13.150 -26.032 -27.379 1.00 33.81 488 THR A C 1
ATOM 3836 O O . THR A 1 488 ? 14.222 -26.101 -27.967 1.00 33.81 488 THR A O 1
ATOM 3839 N N . ARG A 1 489 ? 12.558 -24.852 -27.142 1.00 35.66 489 ARG A N 1
ATOM 3840 C CA . ARG A 1 489 ? 13.137 -23.542 -27.501 1.00 35.66 489 ARG A CA 1
ATOM 3841 C C . ARG A 1 489 ? 14.405 -23.252 -26.711 1.00 35.66 489 ARG A C 1
ATOM 3843 O O . ARG A 1 489 ? 15.395 -22.908 -27.334 1.00 35.66 489 ARG A O 1
ATOM 3850 N N . GLY A 1 490 ? 14.446 -23.545 -25.407 1.00 34.19 490 GLY A N 1
ATOM 3851 C CA . GLY A 1 490 ? 15.695 -23.468 -24.633 1.00 34.19 490 GLY A CA 1
ATOM 3852 C C . GLY A 1 490 ? 16.813 -24.377 -25.176 1.00 34.19 490 GLY A C 1
ATOM 3853 O O . GLY A 1 490 ? 17.992 -24.071 -25.025 1.00 34.19 490 GLY A O 1
ATOM 3854 N N . THR A 1 491 ? 16.456 -25.461 -25.876 1.00 35.28 491 THR A N 1
ATOM 3855 C CA . THR A 1 491 ? 17.409 -26.320 -26.601 1.00 35.28 491 THR A CA 1
ATOM 3856 C C . THR A 1 491 ? 17.714 -25.790 -28.013 1.00 35.28 491 THR A C 1
ATOM 3858 O O . THR A 1 491 ? 18.844 -25.906 -28.483 1.00 35.28 491 THR A O 1
ATOM 3861 N N . LEU A 1 492 ? 16.738 -25.185 -28.700 1.00 34.66 492 LEU A N 1
ATOM 3862 C CA . LEU A 1 492 ? 16.890 -24.641 -30.051 1.00 34.66 492 LEU A CA 1
ATOM 3863 C C . LEU A 1 492 ? 17.695 -23.338 -30.067 1.00 34.66 492 LEU A C 1
ATOM 3865 O O . LEU A 1 492 ? 18.560 -23.187 -30.916 1.00 34.66 492 LEU A O 1
ATOM 3869 N N . GLU A 1 493 ? 17.462 -22.431 -29.121 1.00 37.53 493 GLU A N 1
ATOM 3870 C CA . GLU A 1 493 ? 18.231 -21.197 -28.928 1.00 37.53 493 GLU A CA 1
ATOM 3871 C C . GLU A 1 493 ? 19.688 -21.528 -28.583 1.00 37.53 493 GLU A C 1
ATOM 3873 O O . GLU A 1 493 ? 20.607 -20.958 -29.170 1.00 37.53 493 GLU A O 1
ATOM 3878 N N . TRP A 1 494 ? 19.915 -22.544 -27.741 1.00 38.56 494 TRP A N 1
ATOM 3879 C CA . TRP A 1 494 ? 21.251 -23.092 -27.494 1.00 38.56 494 TRP A CA 1
ATOM 3880 C C . TRP A 1 494 ? 21.894 -23.644 -28.779 1.00 38.56 494 TRP A C 1
ATOM 3882 O O . TRP A 1 494 ? 23.034 -23.301 -29.085 1.00 38.56 494 TRP A O 1
ATOM 3892 N N . LEU A 1 495 ? 21.161 -24.418 -29.589 1.00 34.59 495 LEU A N 1
ATOM 3893 C CA . LEU A 1 495 ? 21.650 -24.931 -30.878 1.00 34.59 495 LEU A CA 1
ATOM 3894 C C . LEU A 1 495 ? 21.877 -23.835 -31.936 1.00 34.59 495 LEU A C 1
ATOM 3896 O O . LEU A 1 495 ? 22.793 -23.967 -32.745 1.00 34.59 495 LEU A O 1
ATOM 3900 N N . VAL A 1 496 ? 21.092 -22.754 -31.938 1.00 41.97 496 VAL A N 1
ATOM 3901 C CA . VAL A 1 496 ? 21.274 -21.595 -32.829 1.00 41.97 496 VAL A CA 1
ATOM 3902 C C . VAL A 1 496 ? 22.518 -20.809 -32.421 1.00 41.97 496 VAL A C 1
ATOM 3904 O O . VAL A 1 496 ? 23.362 -20.548 -33.276 1.00 41.97 496 VAL A O 1
ATOM 3907 N N . CYS A 1 497 ? 22.707 -20.535 -31.127 1.00 40.28 497 CYS A N 1
ATOM 3908 C CA . CYS A 1 497 ? 23.941 -19.943 -30.606 1.00 40.28 497 CYS A CA 1
ATOM 3909 C C . CYS A 1 497 ? 25.164 -20.824 -30.903 1.00 40.28 497 CYS A C 1
ATOM 3911 O O . CYS A 1 497 ? 26.174 -20.319 -31.389 1.00 40.28 497 CYS A O 1
ATOM 3913 N N . CYS A 1 498 ? 25.068 -22.146 -30.715 1.00 38.47 498 CYS A N 1
ATOM 3914 C CA . CYS A 1 498 ? 26.121 -23.080 -31.119 1.00 38.47 498 CYS A CA 1
ATOM 3915 C C . CYS A 1 498 ? 26.370 -23.077 -32.634 1.00 38.47 498 CYS A C 1
ATOM 3917 O O . CYS A 1 498 ? 27.517 -23.223 -33.041 1.00 38.47 498 CYS A O 1
ATOM 3919 N N . LYS A 1 499 ? 25.347 -22.894 -33.480 1.00 39.62 499 LYS A N 1
ATOM 3920 C CA . LYS A 1 499 ? 25.507 -22.839 -34.943 1.00 39.62 499 LYS A CA 1
ATOM 3921 C C . LYS A 1 499 ? 26.191 -21.550 -35.406 1.00 39.62 499 LYS A C 1
ATOM 3923 O O . LYS A 1 499 ? 27.070 -21.625 -36.264 1.00 39.62 499 LYS A O 1
ATOM 3928 N N . VAL A 1 500 ? 25.816 -20.399 -34.841 1.00 44.59 500 VAL A N 1
ATOM 3929 C CA . VAL A 1 500 ? 26.495 -19.113 -35.084 1.00 44.59 500 VAL A CA 1
ATOM 3930 C C . VAL A 1 500 ? 27.950 -19.215 -34.628 1.00 44.59 500 VAL A C 1
ATOM 3932 O O . VAL A 1 500 ? 28.852 -19.004 -35.431 1.00 44.59 500 VAL A O 1
ATOM 3935 N N . TRP A 1 501 ? 28.188 -19.674 -33.395 1.00 43.84 501 TRP A N 1
ATOM 3936 C CA . TRP A 1 501 ? 29.534 -19.893 -32.861 1.00 43.84 501 TRP A CA 1
ATOM 3937 C C . TRP A 1 501 ? 30.374 -20.839 -33.733 1.00 43.84 501 TRP A C 1
ATOM 3939 O O . TRP A 1 501 ? 31.521 -20.526 -34.035 1.00 43.84 501 TRP A O 1
ATOM 3949 N N . LEU A 1 502 ? 29.808 -21.957 -34.204 1.00 40.03 502 LEU A N 1
ATOM 3950 C CA . LEU A 1 502 ? 30.522 -22.897 -35.073 1.00 40.03 502 LEU A CA 1
ATOM 3951 C C . LEU A 1 502 ? 30.824 -22.302 -36.459 1.00 40.03 502 LEU A C 1
ATOM 3953 O O . LEU A 1 502 ? 31.863 -22.608 -37.031 1.00 40.03 502 LEU A O 1
ATOM 3957 N N . THR A 1 503 ? 29.952 -21.440 -36.988 1.00 49.41 503 THR A N 1
ATOM 3958 C CA . THR A 1 503 ? 30.184 -20.751 -38.270 1.00 49.41 503 THR A CA 1
ATOM 3959 C C . THR A 1 503 ? 31.312 -19.726 -38.139 1.00 49.41 503 THR A C 1
ATOM 3961 O O . THR A 1 503 ? 32.196 -19.684 -38.990 1.00 49.41 503 THR A O 1
ATOM 3964 N N . GLU A 1 504 ? 31.352 -18.977 -37.036 1.00 45.75 504 GLU A N 1
ATOM 3965 C CA . GLU A 1 504 ? 32.431 -18.027 -36.748 1.00 45.75 504 GLU A CA 1
ATOM 3966 C C . GLU A 1 504 ? 33.771 -18.723 -36.450 1.00 45.75 504 GLU A C 1
ATOM 3968 O O . GLU A 1 504 ? 34.821 -18.244 -36.877 1.00 45.75 504 GLU A O 1
ATOM 3973 N N . VAL A 1 505 ? 33.751 -19.884 -35.781 1.00 45.91 505 VAL A N 1
ATOM 3974 C CA . VAL A 1 505 ? 34.945 -20.723 -35.573 1.00 45.91 505 VAL A CA 1
ATOM 3975 C C . VAL A 1 505 ? 35.466 -21.286 -36.896 1.00 45.91 505 VAL A C 1
ATOM 3977 O O . VAL A 1 505 ? 36.664 -21.189 -37.144 1.00 45.91 505 VAL A O 1
ATOM 3980 N N . ILE A 1 506 ? 34.597 -21.806 -37.772 1.00 50.66 506 ILE A N 1
ATOM 3981 C CA . ILE A 1 506 ? 35.008 -22.309 -39.095 1.00 50.66 506 ILE A CA 1
ATOM 3982 C C . ILE A 1 506 ? 35.578 -21.171 -39.951 1.00 50.66 506 ILE A C 1
ATOM 3984 O O . ILE A 1 506 ? 36.651 -21.335 -40.523 1.00 50.66 506 ILE A O 1
ATOM 3988 N N . ARG A 1 507 ? 34.936 -19.993 -39.975 1.00 49.56 507 ARG A N 1
ATOM 3989 C CA . ARG A 1 507 ? 35.458 -18.817 -40.692 1.00 49.56 507 ARG A CA 1
ATOM 3990 C C . ARG A 1 507 ? 36.833 -18.386 -40.163 1.00 49.56 507 ARG A C 1
ATOM 3992 O O . ARG A 1 507 ? 37.715 -18.059 -40.951 1.00 49.56 507 ARG A O 1
ATOM 3999 N N . SER A 1 508 ? 37.032 -18.441 -38.845 1.00 44.84 508 SER A N 1
ATOM 4000 C CA . SER A 1 508 ? 38.323 -18.166 -38.203 1.00 44.84 508 SER A CA 1
ATOM 4001 C C . SER A 1 508 ? 39.395 -19.207 -38.561 1.00 44.84 508 SER A C 1
ATOM 4003 O O . SER A 1 508 ? 40.528 -18.832 -38.856 1.00 44.84 508 SER A O 1
ATOM 4005 N N . GLU A 1 509 ? 39.063 -20.504 -38.602 1.00 45.41 509 GLU A N 1
ATOM 4006 C CA . GLU A 1 509 ? 40.008 -21.546 -39.036 1.00 45.41 509 GLU A CA 1
ATOM 4007 C C . GLU A 1 509 ? 40.340 -21.444 -40.532 1.00 45.41 509 GLU A C 1
ATOM 4009 O O . GLU A 1 509 ? 41.508 -21.580 -40.893 1.00 45.41 509 GLU A O 1
ATOM 4014 N N . GLU A 1 510 ? 39.375 -21.139 -41.404 1.00 49.94 510 GLU A N 1
ATOM 4015 C CA . GLU A 1 510 ? 39.619 -20.931 -42.840 1.00 49.94 510 GLU A CA 1
ATOM 4016 C C . GLU A 1 510 ? 40.527 -19.711 -43.093 1.00 49.94 510 GLU A C 1
ATOM 4018 O O . GLU A 1 510 ? 41.495 -19.811 -43.855 1.00 49.94 510 GLU A O 1
ATOM 4023 N N . GLU A 1 511 ? 40.307 -18.594 -42.387 1.00 47.66 511 GLU A N 1
ATOM 4024 C CA . GLU A 1 511 ? 41.201 -17.426 -42.411 1.00 47.66 511 GLU A CA 1
ATOM 4025 C C . GLU A 1 511 ? 42.602 -17.737 -41.839 1.00 47.66 511 GLU A C 1
ATOM 4027 O O . GLU A 1 511 ? 43.591 -17.148 -42.286 1.00 47.66 511 GLU A O 1
ATOM 4032 N N . HIS A 1 512 ? 42.739 -18.685 -40.904 1.00 43.75 512 HIS A N 1
ATOM 4033 C CA . HIS A 1 512 ? 44.044 -19.090 -40.363 1.00 43.75 512 HIS A CA 1
ATOM 4034 C C . HIS A 1 512 ? 44.792 -20.089 -41.262 1.00 43.75 512 HIS A C 1
ATOM 4036 O O . HIS A 1 512 ? 46.002 -19.955 -41.450 1.00 43.75 512 HIS A O 1
ATOM 4042 N N . VAL A 1 513 ? 44.090 -21.050 -41.871 1.00 46.78 513 VAL A N 1
ATOM 4043 C CA . VAL A 1 513 ? 44.661 -22.010 -42.833 1.00 46.78 513 VAL A CA 1
ATOM 4044 C C . VAL A 1 513 ? 45.155 -21.285 -44.086 1.00 46.78 513 VAL A C 1
ATOM 4046 O O . VAL A 1 513 ? 46.284 -21.525 -44.518 1.00 46.78 513 VAL A O 1
ATOM 4049 N N . ALA A 1 514 ? 44.383 -20.324 -44.607 1.00 45.41 514 ALA A N 1
ATOM 4050 C CA . ALA A 1 514 ? 44.770 -19.511 -45.763 1.00 45.41 514 ALA A CA 1
ATOM 4051 C C . ALA A 1 514 ? 46.062 -18.691 -45.553 1.00 45.41 514 ALA A C 1
ATOM 4053 O O . ALA A 1 514 ? 46.726 -18.331 -46.524 1.00 45.41 514 ALA A O 1
ATOM 4054 N N . ASN A 1 515 ? 46.442 -18.410 -44.301 1.00 41.66 515 ASN A N 1
ATOM 4055 C CA . ASN A 1 515 ? 47.637 -17.635 -43.954 1.00 41.66 515 ASN A CA 1
ATOM 4056 C C . ASN A 1 515 ? 48.864 -18.490 -43.570 1.00 41.66 515 ASN A C 1
ATOM 4058 O O . ASN A 1 515 ? 49.929 -17.924 -43.330 1.00 41.66 515 ASN A O 1
ATOM 4062 N N . ASN A 1 516 ? 48.752 -19.826 -43.518 1.00 36.06 516 ASN A N 1
ATOM 4063 C CA . ASN A 1 516 ? 49.822 -20.712 -43.025 1.00 36.06 516 ASN A CA 1
ATOM 4064 C C . ASN A 1 516 ? 50.396 -21.693 -44.071 1.00 36.06 516 ASN A C 1
ATOM 4066 O O . ASN A 1 516 ? 51.264 -22.504 -43.743 1.00 36.06 516 ASN A O 1
ATOM 4070 N N . GLU A 1 517 ? 49.989 -21.612 -45.344 1.00 32.31 517 GLU A N 1
ATOM 4071 C CA . GLU A 1 517 ? 50.618 -22.367 -46.444 1.00 32.31 517 GLU A CA 1
ATOM 4072 C C . GLU A 1 517 ? 51.988 -21.788 -46.862 1.00 32.31 517 GLU A C 1
ATOM 4074 O O . GLU A 1 517 ? 52.212 -21.384 -48.008 1.00 32.31 517 GLU A O 1
ATOM 4079 N N . GLN A 1 518 ? 52.962 -21.771 -45.943 1.00 36.72 518 GLN A N 1
ATOM 4080 C CA . GLN A 1 518 ? 54.366 -21.592 -46.317 1.00 36.72 518 GLN A CA 1
ATOM 4081 C C . GLN A 1 518 ? 55.357 -22.258 -45.347 1.00 36.72 518 GLN A C 1
ATOM 4083 O O . GLN A 1 518 ? 55.337 -22.050 -44.141 1.00 36.72 518 GLN A O 1
ATOM 4088 N N . SER A 1 519 ? 56.299 -23.013 -45.926 1.00 32.38 519 SER A N 1
ATOM 4089 C CA . SER A 1 519 ? 57.436 -23.706 -45.287 1.00 32.38 519 SER A CA 1
ATOM 4090 C C . SER A 1 519 ? 57.143 -24.911 -44.363 1.00 32.38 519 SER A C 1
ATOM 4092 O O . SER A 1 519 ? 57.083 -24.819 -43.144 1.00 32.38 519 SER A O 1
ATOM 4094 N N . THR A 1 520 ? 57.161 -26.110 -44.955 1.00 33.34 520 THR A N 1
ATOM 4095 C CA . THR A 1 520 ? 57.741 -27.315 -44.317 1.00 33.34 520 THR A CA 1
ATOM 4096 C C . THR A 1 520 ? 59.129 -27.583 -44.912 1.00 33.34 520 THR A C 1
ATOM 4098 O O . THR A 1 520 ? 59.386 -27.200 -46.057 1.00 33.34 520 THR A O 1
ATOM 4101 N N . PRO A 1 521 ? 60.044 -28.241 -44.169 1.00 34.31 521 PRO A N 1
ATOM 4102 C CA . PRO A 1 521 ? 60.415 -29.594 -44.607 1.00 34.31 521 PRO A CA 1
ATOM 4103 C C . PRO A 1 521 ? 60.796 -30.609 -43.501 1.00 34.31 521 PRO A C 1
ATOM 4105 O O . PRO A 1 521 ? 61.444 -30.287 -42.513 1.00 34.31 521 PRO A O 1
ATOM 4108 N N . ALA A 1 522 ? 60.501 -31.879 -43.805 1.00 30.42 522 ALA A N 1
ATOM 4109 C CA . ALA A 1 522 ? 61.257 -33.099 -43.470 1.00 30.42 522 ALA A CA 1
ATOM 4110 C C . ALA A 1 522 ? 61.612 -33.448 -41.999 1.00 30.42 522 ALA A C 1
ATOM 4112 O O . ALA A 1 522 ? 62.600 -32.993 -41.426 1.00 30.42 522 ALA A O 1
ATOM 4113 N N . ILE A 1 523 ? 60.910 -34.462 -41.478 1.00 33.66 523 ILE A N 1
ATOM 4114 C CA . ILE A 1 523 ? 61.333 -35.320 -40.354 1.00 33.66 523 ILE A CA 1
ATOM 4115 C C . ILE A 1 523 ? 62.280 -36.427 -40.864 1.00 33.66 523 ILE A C 1
ATOM 4117 O O . ILE A 1 523 ? 62.041 -36.977 -41.941 1.00 33.66 523 ILE A O 1
ATOM 4121 N N . PRO A 1 524 ? 63.255 -36.871 -40.049 1.00 38.97 524 PRO A N 1
ATOM 4122 C CA . PRO A 1 524 ? 63.601 -38.292 -39.989 1.00 38.97 524 PRO A CA 1
ATOM 4123 C C . PRO A 1 524 ? 63.481 -38.878 -38.566 1.00 38.97 524 PRO A C 1
ATOM 4125 O O . PRO A 1 524 ? 63.827 -38.250 -37.568 1.00 38.97 524 PRO A O 1
ATOM 4128 N N . GLN A 1 525 ? 62.985 -40.115 -38.477 1.00 30.27 525 GLN A N 1
ATOM 4129 C CA . GLN A 1 525 ? 62.861 -40.893 -37.234 1.00 30.27 525 GLN A CA 1
ATOM 4130 C C . GLN A 1 525 ? 64.202 -41.544 -36.834 1.00 30.27 525 GLN A C 1
ATOM 4132 O O . GLN A 1 525 ? 64.975 -41.872 -37.731 1.00 30.27 525 GLN A O 1
ATOM 4137 N N . LEU A 1 526 ? 64.407 -41.890 -35.545 1.00 29.84 526 LEU A N 1
ATOM 4138 C CA . LEU A 1 526 ? 64.442 -43.309 -35.097 1.00 29.84 526 LEU A CA 1
ATOM 4139 C C . LEU A 1 526 ? 64.881 -43.574 -33.637 1.00 29.84 526 LEU A C 1
ATOM 4141 O O . LEU A 1 526 ? 65.902 -43.083 -33.166 1.00 29.84 526 LEU A O 1
ATOM 4145 N N . SER A 1 527 ? 64.239 -44.602 -33.063 1.00 29.12 527 SER A N 1
ATOM 4146 C CA . SER A 1 527 ? 64.770 -45.559 -32.067 1.00 29.12 527 SER A CA 1
ATOM 4147 C C . SER A 1 527 ? 64.930 -45.121 -30.598 1.00 29.12 527 SER A C 1
ATOM 4149 O O . SER A 1 527 ? 64.832 -43.952 -30.245 1.00 29.12 527 SER A O 1
ATOM 4151 N N . ALA A 1 528 ? 65.096 -46.118 -29.718 1.00 33.81 528 ALA A N 1
ATOM 4152 C CA . ALA A 1 528 ? 64.990 -45.994 -28.262 1.00 33.81 528 ALA A CA 1
ATOM 4153 C C . ALA A 1 528 ? 66.010 -46.877 -27.520 1.00 33.81 528 ALA A C 1
ATOM 4155 O O . ALA A 1 528 ? 66.409 -47.929 -28.029 1.00 33.81 528 ALA A O 1
ATOM 4156 N N . ARG A 1 529 ? 66.344 -46.524 -26.266 1.00 28.83 529 ARG A N 1
ATOM 4157 C CA . ARG A 1 529 ? 66.829 -47.491 -25.261 1.00 28.83 529 ARG A CA 1
ATOM 4158 C C . ARG A 1 529 ? 66.593 -47.042 -23.808 1.00 28.83 529 ARG A C 1
ATOM 4160 O O . ARG A 1 529 ? 65.914 -46.051 -23.572 1.00 28.83 529 ARG A O 1
ATOM 4167 N N . LYS A 1 530 ? 67.030 -47.874 -22.855 1.00 33.00 530 LYS A N 1
ATOM 4168 C CA . LYS A 1 530 ? 66.500 -47.988 -21.483 1.00 33.00 530 LYS A CA 1
ATOM 4169 C C . LYS A 1 530 ? 67.443 -47.418 -20.405 1.00 33.00 530 LYS A C 1
ATOM 4171 O O . LYS A 1 530 ? 68.650 -47.387 -20.605 1.00 33.00 530 LYS A O 1
ATOM 4176 N N . GLU A 1 531 ? 66.844 -47.224 -19.225 1.00 31.39 531 GLU A N 1
ATOM 4177 C CA . GLU A 1 531 ? 67.384 -47.516 -17.879 1.00 31.39 531 GLU A CA 1
ATOM 4178 C C . GLU A 1 531 ? 68.262 -46.503 -17.098 1.00 31.39 531 GLU A C 1
ATOM 4180 O O . GLU A 1 531 ? 69.415 -46.248 -17.419 1.00 31.39 531 GLU A O 1
ATOM 4185 N N . ASN A 1 532 ? 67.714 -46.170 -15.914 1.00 31.42 532 ASN A N 1
ATOM 4186 C CA . ASN A 1 532 ? 68.346 -46.060 -14.585 1.00 31.42 532 ASN A CA 1
ATOM 4187 C C . ASN A 1 532 ? 68.783 -44.705 -13.982 1.00 31.42 532 ASN A C 1
ATOM 4189 O O . ASN A 1 532 ? 69.243 -43.777 -14.635 1.00 31.42 532 ASN A O 1
ATOM 4193 N N . THR A 1 533 ? 68.681 -44.710 -12.642 1.00 30.59 533 THR A N 1
ATOM 4194 C CA . THR A 1 533 ? 69.183 -43.770 -11.615 1.00 30.59 533 THR A CA 1
ATOM 4195 C C . THR A 1 533 ? 68.585 -42.356 -11.513 1.00 30.59 533 THR A C 1
ATOM 4197 O O . THR A 1 533 ? 68.793 -41.483 -12.343 1.00 30.59 533 THR A O 1
ATOM 4200 N N . ALA A 1 534 ? 67.912 -42.137 -10.378 1.00 32.59 534 ALA A N 1
ATOM 4201 C CA . ALA A 1 534 ? 67.637 -40.849 -9.726 1.00 32.59 534 ALA A CA 1
ATOM 4202 C C . ALA A 1 534 ? 68.853 -40.460 -8.815 1.00 32.59 534 ALA A C 1
ATOM 4204 O O . ALA A 1 534 ? 69.767 -41.289 -8.735 1.00 32.59 534 ALA A O 1
ATOM 4205 N N . PRO A 1 535 ? 68.895 -39.324 -8.062 1.00 51.97 535 PRO A N 1
ATOM 4206 C CA . PRO A 1 535 ? 67.780 -38.423 -7.721 1.00 51.97 535 PRO A CA 1
ATOM 4207 C C . PRO A 1 535 ? 68.070 -36.893 -7.640 1.00 51.97 535 PRO A C 1
ATOM 4209 O O . PRO A 1 535 ? 69.195 -36.434 -7.775 1.00 51.97 535 PRO A O 1
ATOM 4212 N N . VAL A 1 536 ? 67.011 -36.139 -7.295 1.00 33.97 536 VAL A N 1
ATOM 4213 C CA . VAL A 1 536 ? 66.964 -34.735 -6.805 1.00 33.97 536 VAL A CA 1
ATOM 4214 C C . VAL A 1 536 ? 67.372 -33.608 -7.775 1.00 33.97 536 VAL A C 1
ATOM 4216 O O . VAL A 1 536 ? 68.545 -33.307 -7.942 1.00 33.97 536 VAL A O 1
ATOM 4219 N N . ILE A 1 537 ? 66.375 -32.871 -8.279 1.00 34.34 537 ILE A N 1
ATOM 4220 C CA . ILE A 1 537 ? 66.106 -31.431 -8.025 1.00 34.34 537 ILE A CA 1
ATOM 4221 C C . ILE A 1 537 ? 64.749 -31.095 -8.689 1.00 34.34 537 ILE A C 1
ATOM 4223 O O . ILE A 1 537 ? 64.303 -31.807 -9.586 1.00 34.34 537 ILE A O 1
ATOM 4227 N N . GLY A 1 538 ? 64.019 -30.102 -8.170 1.00 42.94 538 GLY A N 1
ATOM 4228 C CA . GLY A 1 538 ? 62.615 -29.865 -8.533 1.00 42.94 538 GLY A CA 1
ATOM 4229 C C . GLY A 1 538 ? 62.392 -29.251 -9.921 1.00 42.94 538 GLY A C 1
ATOM 4230 O O . GLY A 1 538 ? 63.206 -28.469 -10.405 1.00 42.94 538 GLY A O 1
ATOM 4231 N N . MET A 1 539 ? 61.230 -29.544 -10.512 1.00 30.20 539 MET A N 1
ATOM 4232 C CA . MET A 1 539 ? 60.677 -28.836 -11.671 1.00 30.20 539 MET A CA 1
ATOM 4233 C C . MET A 1 539 ? 59.274 -28.313 -11.356 1.00 30.20 539 MET A C 1
ATOM 4235 O O . MET A 1 539 ? 58.503 -28.965 -10.653 1.00 30.20 539 MET A O 1
ATOM 4239 N N . ALA A 1 540 ? 58.950 -27.131 -11.882 1.00 35.50 540 ALA A N 1
ATOM 4240 C CA . ALA A 1 540 ? 57.608 -26.569 -11.810 1.00 35.50 540 ALA A CA 1
ATOM 4241 C C . ALA A 1 540 ? 56.678 -27.254 -12.825 1.00 35.50 540 ALA A C 1
ATOM 4243 O O . ALA A 1 540 ? 57.093 -27.578 -13.938 1.00 35.50 540 ALA A O 1
ATOM 4244 N N . SER A 1 541 ? 55.407 -27.428 -12.458 1.00 29.48 541 SER A N 1
ATOM 4245 C CA . SER A 1 541 ? 54.372 -27.878 -13.391 1.00 29.48 541 SER A CA 1
ATOM 4246 C C . SER A 1 541 ? 54.038 -26.755 -14.371 1.00 29.48 541 SER A C 1
ATOM 4248 O O . SER A 1 541 ? 53.319 -25.821 -14.017 1.00 29.48 541 SER A O 1
ATOM 4250 N N . VAL A 1 542 ? 54.530 -26.853 -15.606 1.00 37.28 542 VAL A N 1
ATOM 4251 C CA . VAL A 1 542 ? 54.036 -26.028 -16.714 1.00 37.28 542 VAL A CA 1
ATOM 4252 C C . VAL A 1 542 ? 52.683 -26.591 -17.143 1.00 37.28 542 VAL A C 1
ATOM 4254 O O . VAL A 1 542 ? 52.610 -27.551 -17.907 1.00 37.28 542 VAL A O 1
ATOM 4257 N N . SER A 1 543 ? 51.605 -26.016 -16.612 1.00 34.41 543 SER A N 1
ATOM 4258 C CA . SER A 1 543 ? 50.260 -26.238 -17.150 1.00 34.41 543 SER A CA 1
ATOM 4259 C C . SER A 1 543 ? 50.207 -25.776 -18.613 1.00 34.41 543 SER A C 1
ATOM 4261 O O . SER A 1 543 ? 50.864 -24.784 -18.943 1.00 34.41 543 SER A O 1
ATOM 4263 N N . PRO A 1 544 ? 49.427 -26.435 -19.490 1.00 39.53 544 PRO A N 1
ATOM 4264 C CA . PRO A 1 544 ? 49.225 -25.938 -20.845 1.00 39.53 544 PRO A CA 1
ATOM 4265 C C . PRO A 1 544 ? 48.629 -24.529 -20.793 1.00 39.53 544 PRO A C 1
ATOM 4267 O O . PRO A 1 544 ? 47.729 -24.254 -19.993 1.00 39.53 544 PRO A O 1
ATOM 4270 N N . VAL A 1 545 ? 49.129 -23.638 -21.651 1.00 40.09 545 VAL A N 1
ATOM 4271 C CA . VAL A 1 545 ? 48.528 -22.318 -21.846 1.00 40.09 545 VAL A CA 1
ATOM 4272 C C . VAL A 1 545 ? 47.211 -22.530 -22.580 1.00 40.09 545 VAL A C 1
ATOM 4274 O O . VAL A 1 545 ? 47.178 -22.662 -23.797 1.00 40.09 545 VAL A O 1
ATOM 4277 N N . VAL A 1 546 ? 46.122 -22.598 -21.816 1.00 45.88 546 VAL A N 1
ATOM 4278 C CA . VAL A 1 546 ? 44.780 -22.405 -22.359 1.00 45.88 546 VAL A CA 1
ATOM 4279 C C . VAL A 1 546 ? 44.710 -20.947 -22.789 1.00 45.88 546 VAL A C 1
ATOM 4281 O O . VAL A 1 546 ? 44.681 -20.050 -21.939 1.00 45.88 546 VAL A O 1
ATOM 4284 N N . GLU A 1 547 ? 44.734 -20.711 -24.098 1.00 42.00 547 GLU A N 1
ATOM 4285 C CA . GLU A 1 547 ? 44.461 -19.389 -24.644 1.00 42.00 547 GLU A CA 1
ATOM 4286 C C . GLU A 1 547 ? 43.068 -18.968 -24.182 1.00 42.00 547 GLU A C 1
ATOM 4288 O O . GLU A 1 547 ? 42.081 -19.691 -24.340 1.00 42.00 547 GLU A O 1
ATOM 4293 N N . LYS A 1 548 ? 43.001 -17.825 -23.499 1.00 42.66 548 LYS A N 1
ATOM 4294 C CA . LYS A 1 548 ? 41.723 -17.307 -23.021 1.00 42.66 548 LYS A CA 1
ATOM 4295 C C . LYS A 1 548 ? 40.943 -16.813 -24.239 1.00 42.66 548 LYS A C 1
ATOM 4297 O O . LYS A 1 548 ? 41.547 -16.118 -25.057 1.00 42.66 548 LYS A O 1
ATOM 4302 N N . PRO A 1 549 ? 39.634 -17.109 -24.346 1.00 47.72 549 PRO A N 1
ATOM 4303 C CA . PRO A 1 549 ? 38.816 -16.514 -25.393 1.00 47.72 549 PRO A CA 1
ATOM 4304 C C . PRO A 1 549 ? 38.923 -14.982 -25.322 1.00 47.72 549 PRO A C 1
ATOM 4306 O O . PRO A 1 549 ? 39.138 -14.446 -24.224 1.00 47.72 549 PRO A O 1
ATOM 4309 N N . PRO A 1 550 ? 38.795 -14.276 -26.462 1.00 47.72 550 PRO A N 1
ATOM 4310 C CA . PRO A 1 550 ? 38.863 -12.822 -26.492 1.00 47.72 550 PRO A CA 1
ATOM 4311 C C . PRO A 1 550 ? 37.877 -12.250 -25.473 1.00 47.72 550 PRO A C 1
ATOM 4313 O O . PRO A 1 550 ? 36.691 -12.576 -25.475 1.00 47.72 550 PRO A O 1
ATOM 4316 N N . VAL A 1 551 ? 38.400 -11.447 -24.548 1.00 48.88 551 VAL A N 1
ATOM 4317 C CA . VAL A 1 551 ? 37.586 -10.818 -23.510 1.00 48.88 551 VAL A CA 1
ATOM 4318 C C . VAL A 1 551 ? 36.737 -9.757 -24.189 1.00 48.88 551 VAL A C 1
ATOM 4320 O O . VAL A 1 551 ? 37.295 -8.809 -24.738 1.00 48.88 551 VAL A O 1
ATOM 4323 N N . ASP A 1 552 ? 35.417 -9.917 -24.122 1.00 58.47 552 ASP A N 1
ATOM 4324 C CA . ASP A 1 552 ? 34.461 -8.897 -24.548 1.00 58.47 552 ASP A CA 1
ATOM 4325 C C . ASP A 1 552 ? 34.847 -7.540 -23.916 1.00 58.47 552 ASP A C 1
ATOM 4327 O O . ASP A 1 552 ? 34.893 -7.441 -22.679 1.00 58.47 552 ASP A O 1
ATOM 4331 N N . PRO A 1 553 ? 35.180 -6.514 -24.727 1.00 57.06 553 PRO A N 1
ATOM 4332 C CA . PRO A 1 553 ? 35.646 -5.225 -24.226 1.00 57.06 553 PRO A CA 1
ATOM 4333 C C . PRO A 1 553 ? 34.569 -4.452 -23.450 1.00 57.06 553 PRO A C 1
ATOM 4335 O O . PRO A 1 553 ? 34.919 -3.515 -22.734 1.00 57.06 553 PRO A O 1
ATOM 4338 N N . LEU A 1 554 ? 33.294 -4.848 -23.553 1.00 60.47 554 LEU A N 1
ATOM 4339 C CA . LEU A 1 554 ? 32.158 -4.247 -22.845 1.00 60.47 554 LEU A CA 1
ATOM 4340 C C . LEU A 1 554 ? 31.723 -5.051 -21.602 1.00 60.47 554 LEU A C 1
ATOM 4342 O O . LEU A 1 554 ? 30.758 -4.698 -20.930 1.00 60.47 554 LEU A O 1
ATOM 4346 N N . SER A 1 555 ? 32.446 -6.119 -21.247 1.00 70.88 555 SER A N 1
ATOM 4347 C CA . SER A 1 555 ? 32.164 -6.919 -20.047 1.00 70.88 555 SER A CA 1
ATOM 4348 C C . SER A 1 555 ? 32.327 -6.088 -18.749 1.00 70.88 555 SER A C 1
ATOM 4350 O O . SER A 1 555 ? 33.379 -5.459 -18.595 1.00 70.88 555 SER A O 1
ATOM 4352 N N . PRO A 1 556 ? 31.368 -6.123 -17.789 1.00 78.31 556 PRO A N 1
ATOM 4353 C CA . PRO A 1 556 ? 31.287 -5.221 -16.627 1.00 78.31 556 PRO A CA 1
ATOM 4354 C C . PRO A 1 556 ? 32.616 -4.923 -15.912 1.00 78.31 556 PRO A C 1
ATOM 4356 O O . PRO A 1 556 ? 33.187 -5.745 -15.184 1.00 78.31 556 PRO A O 1
ATOM 4359 N N . LEU A 1 557 ? 33.113 -3.707 -16.134 1.00 87.25 557 LEU A N 1
ATOM 4360 C CA . LEU A 1 557 ? 34.459 -3.241 -15.813 1.00 87.25 557 LEU A CA 1
ATOM 4361 C C . LEU A 1 557 ? 34.644 -3.004 -14.311 1.00 87.25 557 LEU A C 1
ATOM 4363 O O . LEU A 1 557 ? 35.635 -3.447 -13.723 1.00 87.25 557 LEU A O 1
ATOM 4367 N N . LEU A 1 558 ? 33.697 -2.309 -13.677 1.00 90.31 558 LEU A N 1
ATOM 4368 C CA . LEU A 1 558 ? 33.702 -2.017 -12.245 1.00 90.31 558 LEU A CA 1
ATOM 4369 C C . LEU A 1 558 ? 33.376 -3.278 -11.441 1.00 90.31 558 LEU A C 1
ATOM 4371 O O . LEU A 1 558 ? 34.100 -3.591 -10.496 1.00 90.31 558 LEU A O 1
ATOM 4375 N N . SER A 1 559 ? 32.366 -4.046 -11.852 1.00 92.31 559 SER A N 1
ATOM 4376 C CA . SER A 1 559 ? 31.989 -5.318 -11.225 1.00 92.31 559 SER A CA 1
ATOM 4377 C C . SER A 1 559 ? 33.191 -6.263 -11.116 1.00 92.31 559 SER A C 1
ATOM 4379 O O . SER A 1 559 ? 33.522 -6.755 -10.034 1.00 92.31 559 SER A O 1
ATOM 4381 N N . LYS A 1 560 ? 33.937 -6.419 -12.217 1.00 92.19 560 LYS A N 1
ATOM 4382 C CA . LYS A 1 560 ? 35.173 -7.212 -12.298 1.00 92.19 560 LYS A CA 1
ATOM 4383 C C . LYS A 1 560 ? 36.337 -6.604 -11.507 1.00 92.19 560 LYS A C 1
ATOM 4385 O O . LYS A 1 560 ? 37.054 -7.335 -10.831 1.00 92.19 560 LYS A O 1
ATOM 4390 N N . LYS A 1 561 ? 36.515 -5.276 -11.541 1.00 92.19 561 LYS A N 1
ATOM 4391 C CA . LYS A 1 561 ? 37.527 -4.532 -10.756 1.00 92.19 561 LYS A CA 1
ATOM 4392 C C . LYS A 1 561 ? 37.341 -4.710 -9.245 1.00 92.19 561 LYS A C 1
ATOM 4394 O O . LYS A 1 561 ? 38.332 -4.803 -8.522 1.00 92.19 561 LYS A O 1
ATOM 4399 N N . PHE A 1 562 ? 36.097 -4.740 -8.768 1.00 93.75 562 PHE A N 1
ATOM 4400 C CA . PHE A 1 562 ? 35.772 -4.840 -7.343 1.00 93.75 562 PHE A CA 1
ATOM 4401 C C . PHE A 1 562 ? 35.470 -6.272 -6.863 1.00 93.75 562 PHE A C 1
ATOM 4403 O O . PHE A 1 562 ? 35.420 -6.493 -5.655 1.00 93.75 562 PHE A O 1
ATOM 4410 N N . ASN A 1 563 ? 35.386 -7.255 -7.768 1.00 95.50 563 ASN A N 1
ATOM 4411 C CA . ASN A 1 563 ? 34.996 -8.649 -7.491 1.00 95.50 563 ASN A CA 1
ATOM 4412 C C . ASN A 1 563 ? 33.561 -8.766 -6.938 1.00 95.50 563 ASN A C 1
ATOM 4414 O O . ASN A 1 563 ? 33.309 -9.508 -5.987 1.00 95.50 563 ASN A O 1
ATOM 4418 N N . ILE A 1 564 ? 32.631 -8.011 -7.531 1.00 96.62 564 ILE A N 1
ATOM 4419 C CA . ILE A 1 564 ? 31.196 -8.112 -7.251 1.00 96.62 564 ILE A CA 1
ATOM 4420 C C . ILE A 1 564 ? 30.692 -9.508 -7.656 1.00 96.62 564 ILE A C 1
ATOM 4422 O O . ILE A 1 564 ? 31.043 -10.021 -8.718 1.00 96.62 564 ILE A O 1
ATOM 4426 N N . THR A 1 565 ? 29.868 -10.121 -6.806 1.00 96.31 565 THR A N 1
ATOM 4427 C CA . THR A 1 565 ? 29.146 -11.373 -7.112 1.00 96.31 565 THR A CA 1
ATOM 4428 C C . THR A 1 565 ? 28.076 -11.134 -8.167 1.00 96.31 565 THR A C 1
ATOM 4430 O O . THR A 1 565 ? 27.345 -10.172 -8.000 1.00 96.31 565 THR A O 1
ATOM 4433 N N . ASP A 1 566 ? 27.910 -11.997 -9.173 1.00 94.00 566 ASP A N 1
ATOM 4434 C CA . ASP A 1 566 ? 26.860 -11.847 -10.198 1.00 94.00 566 ASP A CA 1
ATOM 4435 C C . ASP A 1 566 ? 25.446 -11.793 -9.572 1.00 94.00 566 ASP A C 1
ATOM 4437 O O . ASP A 1 566 ? 25.104 -12.577 -8.676 1.00 94.00 566 ASP A O 1
ATOM 4441 N N . ILE A 1 567 ? 24.605 -10.865 -10.047 1.00 94.56 567 ILE A N 1
ATOM 4442 C CA . ILE A 1 567 ? 23.231 -10.673 -9.562 1.00 94.56 567 ILE A CA 1
ATOM 4443 C C . ILE A 1 567 ? 22.334 -11.900 -9.773 1.00 94.56 567 ILE A C 1
ATOM 4445 O O . ILE A 1 567 ? 21.353 -12.078 -9.052 1.00 94.56 567 ILE A O 1
ATOM 4449 N N . LYS A 1 568 ? 22.663 -12.762 -10.737 1.00 93.12 568 LYS A N 1
ATOM 4450 C CA . LYS A 1 568 ? 21.951 -14.006 -11.056 1.00 93.12 568 LYS A CA 1
ATOM 4451 C C . LYS A 1 568 ? 22.396 -15.171 -10.165 1.00 93.12 568 LYS A C 1
ATOM 4453 O O . LYS A 1 568 ? 21.625 -16.114 -10.004 1.00 93.12 568 LYS A O 1
ATOM 4458 N N . GLU A 1 569 ? 23.585 -15.098 -9.557 1.00 95.69 569 GLU A N 1
ATOM 4459 C CA . GLU A 1 569 ? 24.069 -16.077 -8.571 1.00 95.69 569 GLU A CA 1
ATOM 4460 C C . GLU A 1 569 ? 23.502 -15.806 -7.168 1.00 95.69 569 GLU A C 1
ATOM 4462 O O . GLU A 1 569 ? 22.920 -16.697 -6.548 1.00 95.69 569 GLU A O 1
ATOM 4467 N N . ASP A 1 570 ? 23.665 -14.581 -6.654 1.00 96.56 570 ASP A N 1
ATOM 4468 C CA . ASP A 1 570 ? 23.170 -14.180 -5.330 1.00 96.56 570 ASP A CA 1
ATOM 4469 C C . ASP A 1 570 ? 22.832 -12.672 -5.301 1.00 96.56 570 ASP A C 1
ATOM 4471 O O . ASP A 1 570 ? 23.696 -11.846 -4.986 1.00 96.56 570 ASP A O 1
ATOM 4475 N N . PRO A 1 571 ? 21.562 -12.286 -5.557 1.00 95.25 571 PRO A N 1
ATOM 4476 C CA . PRO A 1 571 ? 21.123 -10.887 -5.523 1.00 95.25 571 PRO A CA 1
ATOM 4477 C C . PRO A 1 571 ? 21.365 -10.179 -4.178 1.00 95.25 571 PRO A C 1
ATOM 4479 O O . PRO A 1 571 ? 21.552 -8.960 -4.129 1.00 95.25 571 PRO A O 1
ATOM 4482 N N . LEU A 1 572 ? 21.343 -10.922 -3.061 1.00 94.75 572 LEU A N 1
ATOM 4483 C CA . LEU A 1 572 ? 21.557 -10.368 -1.722 1.00 94.75 572 LEU A CA 1
ATOM 4484 C C . LEU A 1 572 ? 23.034 -10.04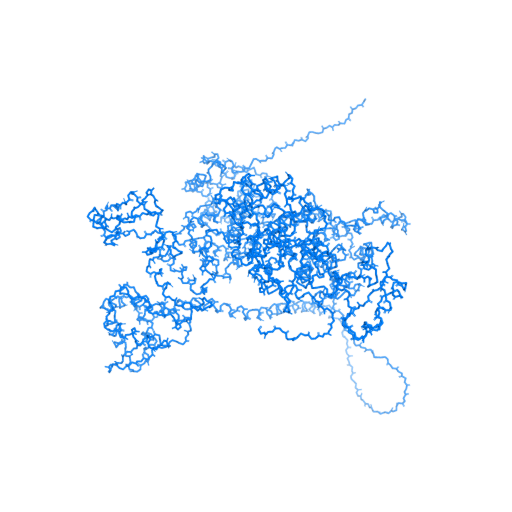7 -1.492 1.00 94.75 572 LEU A C 1
ATOM 4486 O O . LEU A 1 572 ? 23.344 -9.022 -0.876 1.00 94.75 572 LEU A O 1
ATOM 4490 N N . LYS A 1 573 ? 23.934 -10.904 -1.982 1.00 96.44 573 LYS A N 1
ATOM 4491 C CA . LYS A 1 573 ? 25.378 -10.679 -1.937 1.00 96.44 573 LYS A CA 1
ATOM 4492 C C . LYS A 1 573 ? 25.805 -9.618 -2.950 1.00 96.44 573 LYS A C 1
ATOM 4494 O O . LYS A 1 573 ? 26.454 -8.675 -2.518 1.00 96.44 573 LYS A O 1
ATOM 4499 N N . TRP A 1 574 ? 25.333 -9.660 -4.201 1.00 96.81 574 TRP A N 1
ATOM 4500 C CA . TRP A 1 574 ? 25.544 -8.608 -5.214 1.00 96.81 574 TRP A CA 1
ATOM 4501 C C . TRP A 1 574 ? 25.241 -7.208 -4.659 1.00 96.81 574 TRP A C 1
ATOM 4503 O O . TRP A 1 574 ? 26.109 -6.335 -4.649 1.00 96.81 574 TRP A O 1
ATOM 4513 N N . ASN A 1 575 ? 24.044 -6.992 -4.091 1.00 96.44 575 ASN A N 1
ATOM 4514 C CA . ASN A 1 575 ? 23.689 -5.669 -3.566 1.00 96.44 575 ASN A CA 1
ATOM 4515 C C . ASN A 1 575 ? 24.532 -5.288 -2.338 1.00 96.44 575 ASN A C 1
ATOM 4517 O O . ASN A 1 575 ? 24.826 -4.114 -2.139 1.00 96.44 575 ASN A O 1
ATOM 4521 N N . LYS A 1 576 ? 24.921 -6.256 -1.502 1.00 96.12 576 LYS A N 1
ATOM 4522 C CA . LYS A 1 576 ? 25.768 -6.007 -0.328 1.00 96.12 576 LYS A CA 1
ATOM 4523 C C . LYS A 1 576 ? 27.209 -5.665 -0.723 1.00 96.12 576 LYS A C 1
ATOM 4525 O O . LYS A 1 576 ? 27.807 -4.795 -0.093 1.00 96.12 576 LYS A O 1
ATOM 4530 N N . ASP A 1 577 ? 27.751 -6.337 -1.735 1.00 96.94 577 ASP A N 1
ATOM 4531 C CA . ASP A 1 577 ? 29.076 -6.069 -2.289 1.00 96.94 577 ASP A CA 1
ATOM 4532 C C . ASP A 1 577 ? 29.094 -4.647 -2.882 1.00 96.94 577 ASP A C 1
ATOM 4534 O O . ASP A 1 577 ? 29.970 -3.850 -2.541 1.00 96.94 577 ASP A O 1
ATOM 4538 N N . TRP A 1 578 ? 28.054 -4.266 -3.638 1.00 95.94 578 TRP A N 1
ATOM 4539 C CA . TRP A 1 578 ? 27.871 -2.891 -4.118 1.00 95.94 578 TRP A CA 1
ATOM 4540 C C . TRP A 1 578 ? 27.683 -1.859 -3.001 1.00 95.94 578 TRP A C 1
ATOM 4542 O O . TRP A 1 578 ? 28.357 -0.833 -3.030 1.00 95.94 578 TRP A O 1
ATOM 4552 N N . GLU A 1 579 ? 26.824 -2.100 -2.002 1.00 95.19 579 GLU A N 1
ATOM 4553 C CA . GLU A 1 579 ? 26.649 -1.182 -0.861 1.00 95.19 579 GLU A CA 1
ATOM 4554 C C . GLU A 1 579 ? 27.979 -0.972 -0.102 1.00 95.19 579 GLU A C 1
ATOM 4556 O O . GLU A 1 579 ? 28.265 0.143 0.334 1.00 95.19 579 GLU A O 1
ATOM 4561 N N . ALA A 1 580 ? 28.836 -1.996 -0.001 1.00 95.19 580 ALA A N 1
ATOM 4562 C CA . ALA A 1 580 ? 30.168 -1.880 0.598 1.00 95.19 580 ALA A CA 1
ATOM 4563 C C . ALA A 1 580 ? 31.168 -1.106 -0.285 1.00 95.19 580 ALA A C 1
ATOM 4565 O O . ALA A 1 580 ? 31.938 -0.290 0.228 1.00 95.19 580 ALA A O 1
ATOM 4566 N N . VAL A 1 581 ? 31.151 -1.328 -1.602 1.00 94.12 581 VAL A N 1
ATOM 4567 C CA . VAL A 1 581 ? 31.999 -0.626 -2.583 1.00 94.12 581 VAL A CA 1
ATOM 4568 C C . VAL A 1 581 ? 31.628 0.857 -2.683 1.00 94.12 581 VAL A C 1
ATOM 4570 O O . VAL A 1 581 ? 32.509 1.716 -2.641 1.00 94.12 581 VAL A O 1
ATOM 4573 N N . ILE A 1 582 ? 30.332 1.172 -2.710 1.00 90.19 582 ILE A N 1
ATOM 4574 C CA . ILE A 1 582 ? 29.788 2.536 -2.667 1.00 90.19 582 ILE A CA 1
ATOM 4575 C C . ILE A 1 582 ? 30.159 3.241 -1.353 1.00 90.19 582 ILE A C 1
ATOM 4577 O O . ILE A 1 582 ? 30.570 4.398 -1.369 1.00 90.19 582 ILE A O 1
ATOM 4581 N N . ALA A 1 583 ? 30.082 2.546 -0.213 1.00 90.06 583 ALA A N 1
ATOM 4582 C CA . ALA A 1 583 ? 30.457 3.106 1.088 1.00 90.06 583 ALA A CA 1
ATOM 4583 C C . ALA A 1 583 ? 31.978 3.298 1.288 1.00 90.06 583 ALA A C 1
ATOM 4585 O O . ALA A 1 583 ? 32.386 3.859 2.307 1.00 90.06 583 ALA A O 1
ATOM 4586 N N . SER A 1 584 ? 32.817 2.827 0.358 1.00 91.19 584 SER A N 1
ATOM 4587 C CA . SER A 1 584 ? 34.286 2.891 0.445 1.00 91.19 584 SER A CA 1
ATOM 4588 C C . SER A 1 584 ? 34.971 3.599 -0.733 1.00 91.19 584 SER A C 1
ATOM 4590 O O . SER A 1 584 ? 36.190 3.767 -0.702 1.00 91.19 584 SER A O 1
ATOM 4592 N N . SER A 1 585 ? 34.211 4.059 -1.732 1.00 85.81 585 SER A N 1
ATOM 4593 C CA . SER A 1 585 ? 34.717 4.707 -2.953 1.00 85.81 585 SER A CA 1
ATOM 4594 C C . SER A 1 585 ? 34.056 6.069 -3.177 1.00 85.81 585 SER A C 1
ATOM 4596 O O . SER A 1 585 ? 32.885 6.254 -2.847 1.00 85.81 585 SER A O 1
ATOM 4598 N N . SER A 1 586 ? 34.766 7.017 -3.794 1.00 83.69 586 SER A N 1
ATOM 4599 C CA . SER A 1 586 ? 34.144 8.263 -4.264 1.00 83.69 586 SER A CA 1
ATOM 4600 C C . SER A 1 586 ? 33.554 8.110 -5.672 1.00 83.69 586 SER A C 1
ATOM 4602 O O . SER A 1 586 ? 33.983 7.248 -6.445 1.00 83.69 586 SER A O 1
ATOM 4604 N N . ALA A 1 587 ? 32.629 8.999 -6.052 1.00 77.62 587 ALA A N 1
ATOM 4605 C CA . ALA A 1 587 ? 32.135 9.102 -7.430 1.00 77.62 587 ALA A CA 1
ATOM 4606 C C . ALA A 1 587 ? 33.287 9.275 -8.440 1.00 77.62 587 ALA A C 1
ATOM 4608 O O . ALA A 1 587 ? 33.307 8.642 -9.498 1.00 77.62 587 ALA A O 1
ATOM 4609 N N . ALA A 1 588 ? 34.305 10.057 -8.065 1.00 79.00 588 ALA A N 1
ATOM 4610 C CA . ALA A 1 588 ? 35.507 10.262 -8.860 1.00 79.00 588 ALA A CA 1
ATOM 4611 C C . ALA A 1 588 ? 36.298 8.961 -9.098 1.00 79.00 588 ALA A C 1
ATOM 4613 O O . ALA A 1 588 ? 36.903 8.820 -10.154 1.00 79.00 588 ALA A O 1
ATOM 4614 N N . ASP A 1 589 ? 36.291 7.990 -8.181 1.00 83.50 589 ASP A N 1
ATOM 4615 C CA . ASP A 1 589 ? 37.035 6.726 -8.339 1.00 83.50 589 ASP A CA 1
ATOM 4616 C C . ASP A 1 589 ? 36.291 5.677 -9.185 1.00 83.50 589 ASP A C 1
ATOM 4618 O O . ASP A 1 589 ? 36.922 4.771 -9.752 1.00 83.50 589 ASP A O 1
ATOM 4622 N N . MET A 1 590 ? 34.967 5.829 -9.323 1.00 85.38 590 MET A N 1
ATOM 4623 C CA . MET A 1 590 ? 34.158 5.110 -10.315 1.00 85.38 590 MET A CA 1
ATOM 4624 C C . MET A 1 590 ? 34.388 5.690 -11.710 1.00 85.38 590 MET A C 1
ATOM 4626 O O . MET A 1 590 ? 34.776 4.963 -12.624 1.00 85.38 590 MET A O 1
ATOM 4630 N N . LEU A 1 591 ? 34.258 7.013 -11.851 1.00 83.56 591 LEU A N 1
ATOM 4631 C CA . LEU A 1 591 ? 34.451 7.718 -13.120 1.00 83.56 591 LEU A CA 1
ATOM 4632 C C . LEU A 1 591 ? 35.894 7.575 -13.639 1.00 83.56 591 LEU A C 1
ATOM 4634 O O . LEU A 1 591 ? 36.086 7.209 -14.793 1.00 83.56 591 LEU A O 1
ATOM 4638 N N . LYS A 1 592 ? 36.923 7.703 -12.782 1.00 83.88 592 LYS A N 1
ATOM 4639 C CA . LYS A 1 592 ? 38.327 7.358 -13.120 1.00 83.88 592 LYS A CA 1
ATOM 4640 C C . LYS A 1 592 ? 38.515 5.895 -13.542 1.00 83.88 592 LYS A C 1
ATOM 4642 O O . LYS A 1 592 ? 39.548 5.573 -14.121 1.00 83.88 592 LYS A O 1
ATOM 4647 N N . GLY A 1 593 ? 37.593 4.996 -13.194 1.00 83.94 593 GLY A N 1
ATOM 4648 C CA . GLY A 1 593 ? 37.583 3.619 -13.683 1.00 83.94 593 GLY A CA 1
ATOM 4649 C C . GLY A 1 593 ? 37.153 3.547 -15.146 1.00 83.94 593 GLY A C 1
ATOM 4650 O O . GLY A 1 593 ? 37.863 2.959 -15.951 1.00 83.94 593 GLY A O 1
ATOM 4651 N N . ILE A 1 594 ? 36.035 4.190 -15.483 1.00 83.94 594 ILE A N 1
ATOM 4652 C CA . ILE A 1 594 ? 35.406 4.123 -16.811 1.00 83.94 594 ILE A CA 1
ATOM 4653 C C . ILE A 1 594 ? 36.095 5.042 -17.838 1.00 83.94 594 ILE A C 1
ATOM 4655 O O . ILE A 1 594 ? 36.336 4.616 -18.965 1.00 83.94 594 ILE A O 1
ATOM 4659 N N . CYS A 1 595 ? 36.562 6.233 -17.443 1.00 83.06 595 CYS A N 1
ATOM 4660 C CA . CYS A 1 595 ? 37.375 7.121 -18.296 1.00 83.06 595 CYS A CA 1
ATOM 4661 C C . CYS A 1 595 ? 38.775 6.561 -18.644 1.00 83.06 595 CYS A C 1
ATOM 4663 O O . CYS A 1 595 ? 39.563 7.246 -19.288 1.00 83.06 595 CYS A O 1
ATOM 4665 N N . ARG A 1 596 ? 39.129 5.352 -18.182 1.00 82.56 596 ARG A N 1
ATOM 4666 C CA . ARG A 1 596 ? 40.333 4.609 -18.612 1.00 82.56 596 ARG A CA 1
ATOM 4667 C C . ARG A 1 596 ? 40.039 3.560 -19.688 1.00 82.56 596 ARG A C 1
ATOM 4669 O O . ARG A 1 596 ? 40.966 2.884 -20.124 1.00 82.56 596 ARG A O 1
ATOM 4676 N N . THR A 1 597 ? 38.774 3.385 -20.060 1.00 79.44 597 THR A N 1
ATOM 4677 C CA . THR A 1 597 ? 38.318 2.342 -20.992 1.00 79.44 597 THR A CA 1
ATOM 4678 C C . THR A 1 597 ? 37.470 2.913 -22.128 1.00 79.44 597 THR A C 1
ATOM 4680 O O . THR A 1 597 ? 37.501 2.364 -23.221 1.00 79.44 597 THR A O 1
ATOM 4683 N N . LEU A 1 598 ? 36.779 4.036 -21.903 1.00 81.81 598 LEU A N 1
ATOM 4684 C CA . LEU A 1 598 ? 36.142 4.833 -22.955 1.00 81.81 598 LEU A CA 1
ATOM 4685 C C . LEU A 1 598 ? 37.066 5.985 -23.377 1.00 81.81 598 LEU A C 1
ATOM 4687 O O . LEU A 1 598 ? 37.530 6.736 -22.516 1.00 81.81 598 LEU A O 1
ATOM 4691 N N . ASP A 1 599 ? 37.300 6.137 -24.682 1.00 77.94 599 ASP A N 1
ATOM 4692 C CA . ASP A 1 599 ? 38.069 7.246 -25.268 1.00 77.94 599 ASP A CA 1
ATOM 4693 C C . ASP A 1 599 ? 37.182 8.335 -25.917 1.00 77.94 599 ASP A C 1
ATOM 4695 O O . ASP A 1 599 ? 35.954 8.238 -25.946 1.00 77.94 599 ASP A O 1
ATOM 4699 N N . ASP A 1 600 ? 37.814 9.405 -26.414 1.00 68.50 600 ASP A N 1
ATOM 4700 C CA . ASP A 1 600 ? 37.180 10.573 -27.050 1.00 68.50 600 ASP A CA 1
ATOM 4701 C C . ASP A 1 600 ? 36.363 10.274 -28.323 1.00 68.50 600 ASP A C 1
ATOM 4703 O O . ASP A 1 600 ? 35.645 11.163 -28.779 1.00 68.50 600 ASP A O 1
ATOM 4707 N N . SER A 1 601 ? 36.459 9.073 -28.904 1.00 78.94 601 SER A N 1
ATOM 4708 C CA . SER A 1 601 ? 35.785 8.705 -30.158 1.00 78.94 601 SER A CA 1
ATOM 4709 C C . SER A 1 601 ? 34.466 7.943 -29.983 1.00 78.94 601 SER A C 1
ATOM 4711 O O . SER A 1 601 ? 33.681 7.896 -30.926 1.00 78.94 601 SER A O 1
ATOM 4713 N N . PHE A 1 602 ? 34.181 7.401 -28.792 1.00 81.94 602 PHE A N 1
ATOM 4714 C CA . PHE A 1 602 ? 32.993 6.564 -28.548 1.00 81.94 602 PHE A CA 1
ATOM 4715 C C . PHE A 1 602 ? 31.648 7.303 -28.638 1.00 81.94 602 PHE A C 1
ATOM 4717 O O . PHE A 1 602 ? 30.622 6.655 -28.820 1.00 81.94 602 PHE A O 1
ATOM 4724 N N . PHE A 1 603 ? 31.635 8.628 -28.468 1.00 86.75 603 PHE A N 1
ATOM 4725 C CA . PHE A 1 603 ? 30.410 9.429 -28.402 1.00 86.75 603 PHE A CA 1
ATOM 4726 C C . PHE A 1 603 ? 30.628 10.829 -28.985 1.00 86.75 603 PHE A C 1
ATOM 4728 O O . PHE A 1 603 ? 31.519 11.571 -28.560 1.00 86.75 603 P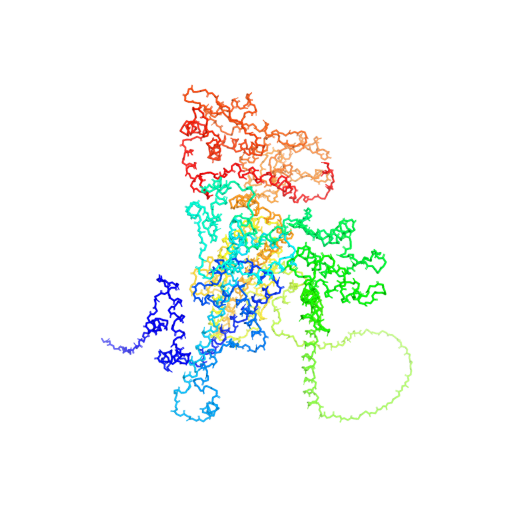HE A O 1
ATOM 4735 N N . THR A 1 604 ? 29.777 11.219 -29.929 1.00 89.50 604 THR A N 1
ATOM 4736 C CA . THR A 1 604 ? 29.732 12.564 -30.511 1.00 89.50 604 THR A CA 1
ATOM 4737 C C . THR A 1 604 ? 28.878 13.524 -29.668 1.00 89.50 604 THR A C 1
ATOM 4739 O O . THR A 1 604 ? 28.358 13.183 -28.604 1.00 89.50 604 THR A O 1
ATOM 4742 N N . SER A 1 605 ? 28.730 14.772 -30.132 1.00 86.62 605 SER A N 1
ATOM 4743 C CA . SER A 1 605 ? 27.788 15.717 -29.514 1.00 86.62 605 SER A CA 1
ATOM 4744 C C . SER A 1 605 ? 26.329 15.398 -29.841 1.00 86.62 605 SER A C 1
ATOM 4746 O O . SER A 1 605 ? 25.440 15.835 -29.111 1.00 86.62 605 SER A O 1
ATOM 4748 N N . ASP A 1 606 ? 26.099 14.673 -30.932 1.00 89.44 606 ASP A N 1
ATOM 4749 C CA . ASP A 1 606 ? 24.773 14.415 -31.480 1.00 89.44 606 ASP A CA 1
ATOM 4750 C C . ASP A 1 606 ? 24.198 13.136 -30.851 1.00 89.44 606 ASP A C 1
ATOM 4752 O O . ASP A 1 606 ? 23.037 13.122 -30.446 1.00 89.44 606 ASP A O 1
ATOM 4756 N N . ASP A 1 607 ? 25.053 12.140 -30.576 1.00 89.44 607 ASP A N 1
ATOM 4757 C CA . ASP A 1 607 ? 24.721 10.987 -29.722 1.00 89.44 607 ASP A CA 1
ATOM 4758 C C . ASP A 1 607 ? 24.233 11.433 -28.337 1.00 89.44 607 ASP A C 1
ATOM 4760 O O . ASP A 1 607 ? 23.236 10.923 -27.832 1.00 89.44 607 ASP A O 1
ATOM 4764 N N . LEU A 1 608 ? 24.890 12.430 -27.725 1.00 88.12 608 LEU A N 1
ATOM 4765 C CA . LEU A 1 608 ? 24.434 13.009 -26.457 1.00 88.12 608 LEU A CA 1
ATOM 4766 C C . LEU A 1 608 ? 23.042 13.644 -26.581 1.00 88.12 608 LEU A C 1
ATOM 4768 O O . LEU A 1 608 ? 22.228 13.489 -25.674 1.00 88.12 608 LEU A O 1
ATOM 4772 N N . ALA A 1 609 ? 22.742 14.335 -27.685 1.00 89.12 609 ALA A N 1
ATOM 4773 C CA . ALA A 1 609 ? 21.425 14.930 -27.906 1.00 89.12 609 ALA A CA 1
ATOM 4774 C C . ALA A 1 609 ? 20.329 13.858 -28.065 1.00 89.12 609 ALA A C 1
ATOM 4776 O O . ALA A 1 609 ? 19.258 13.985 -27.466 1.00 89.12 609 ALA A O 1
ATOM 4777 N N . VAL A 1 610 ? 20.619 12.772 -28.792 1.00 91.06 610 VAL A N 1
ATOM 4778 C CA . VAL A 1 610 ? 19.730 11.604 -28.924 1.00 91.06 610 VAL A CA 1
ATOM 4779 C C . VAL A 1 610 ? 19.517 10.922 -27.569 1.00 91.06 610 VAL A C 1
ATOM 4781 O O . VAL A 1 610 ? 18.375 10.693 -27.172 1.00 91.06 610 VAL A O 1
ATOM 4784 N N . LEU A 1 611 ? 20.588 10.663 -26.813 1.00 90.25 611 LEU A N 1
ATOM 4785 C CA . LEU A 1 611 ? 20.530 10.034 -25.488 1.00 90.25 611 LEU A CA 1
ATOM 4786 C C . LEU A 1 611 ? 19.759 10.884 -24.462 1.00 90.25 611 LEU A C 1
ATOM 4788 O O . LEU A 1 611 ? 18.969 10.339 -23.689 1.00 90.25 611 LEU A O 1
ATOM 4792 N N . HIS A 1 612 ? 19.927 12.212 -24.476 1.00 90.12 612 HIS A N 1
ATOM 4793 C CA . HIS A 1 612 ? 19.123 13.141 -23.671 1.00 90.12 612 HIS A CA 1
ATOM 4794 C C . HIS A 1 612 ? 17.639 13.095 -24.070 1.00 90.12 612 HIS A C 1
ATOM 4796 O O . HIS A 1 612 ? 16.774 13.031 -23.197 1.00 90.12 612 HIS A O 1
ATOM 4802 N N . SER A 1 613 ? 17.327 13.086 -25.370 1.00 90.94 613 SER A N 1
ATOM 4803 C CA . SER A 1 613 ? 15.945 12.991 -25.870 1.00 90.94 613 SER A CA 1
ATOM 4804 C C . SER A 1 613 ? 15.268 11.679 -25.442 1.00 90.94 613 SER A C 1
ATOM 4806 O O . SER A 1 613 ? 14.169 11.693 -24.883 1.00 90.94 613 SER A O 1
ATOM 4808 N N . ALA A 1 614 ? 15.967 10.551 -25.606 1.00 91.62 614 ALA A N 1
ATOM 4809 C CA . ALA A 1 614 ? 15.499 9.228 -25.201 1.00 91.62 614 ALA A CA 1
ATOM 4810 C C . ALA A 1 614 ? 15.294 9.117 -23.679 1.00 91.62 614 ALA A C 1
ATOM 4812 O O . ALA A 1 614 ? 14.261 8.615 -23.235 1.00 91.62 614 ALA A O 1
ATOM 4813 N N . LEU A 1 615 ? 16.230 9.638 -22.870 1.00 91.81 615 LEU A N 1
ATOM 4814 C CA . LEU A 1 615 ? 16.064 9.707 -21.415 1.00 91.81 615 LEU A CA 1
ATOM 4815 C C . LEU A 1 615 ? 14.833 10.537 -21.030 1.00 91.81 615 LEU A C 1
ATOM 4817 O O . LEU A 1 615 ? 14.090 10.122 -20.145 1.00 91.81 615 LEU A O 1
ATOM 4821 N N . ARG A 1 616 ? 14.584 11.676 -21.689 1.00 91.88 616 ARG A N 1
ATOM 4822 C CA . ARG A 1 616 ? 13.408 12.503 -21.388 1.00 91.88 616 ARG A CA 1
ATOM 4823 C C . ARG A 1 616 ? 12.096 11.772 -21.702 1.00 91.88 616 ARG A C 1
ATOM 4825 O O . ARG A 1 616 ? 11.232 11.747 -20.833 1.00 91.88 616 ARG A O 1
ATOM 4832 N N . LYS A 1 617 ? 11.967 11.141 -22.879 1.00 92.50 617 LYS A N 1
ATOM 4833 C CA . LYS A 1 617 ? 10.795 10.307 -23.241 1.00 92.50 617 LYS A CA 1
ATOM 4834 C C . LYS A 1 617 ? 10.526 9.253 -22.157 1.00 92.50 617 LYS A C 1
ATOM 4836 O O . LYS A 1 617 ? 9.425 9.181 -21.621 1.00 92.50 617 LYS A O 1
ATOM 4841 N N . PHE A 1 618 ? 11.566 8.521 -21.760 1.00 93.50 618 PHE A N 1
ATOM 4842 C CA . PHE A 1 618 ? 11.480 7.480 -20.735 1.00 93.50 618 PHE A CA 1
ATOM 4843 C C . PHE A 1 618 ? 11.103 8.025 -19.341 1.00 93.50 618 PHE A C 1
ATOM 4845 O O . PHE A 1 618 ? 10.341 7.398 -18.609 1.00 93.50 618 PHE A O 1
ATOM 4852 N N . GLN A 1 619 ? 11.586 9.214 -18.965 1.00 94.25 619 GLN A N 1
ATOM 4853 C CA . GLN A 1 619 ? 11.199 9.877 -17.713 1.00 94.25 619 GLN A CA 1
ATOM 4854 C C . GLN A 1 619 ? 9.730 10.319 -17.711 1.00 94.25 619 GLN A C 1
ATOM 4856 O O . GLN A 1 619 ? 9.051 10.146 -16.699 1.00 94.25 619 GLN A O 1
ATOM 4861 N N . GLU A 1 620 ? 9.229 10.838 -18.835 1.00 93.44 620 GLU A N 1
ATOM 4862 C CA . GLU A 1 620 ? 7.819 11.212 -19.003 1.00 93.44 620 GLU A CA 1
ATOM 4863 C C . GLU A 1 620 ? 6.895 9.979 -18.943 1.00 93.44 620 GLU A C 1
ATOM 4865 O O . GLU A 1 620 ? 5.848 10.033 -18.297 1.00 93.44 620 GLU A O 1
ATOM 4870 N N . GLU A 1 621 ? 7.310 8.848 -19.523 1.00 92.75 621 GLU A N 1
ATOM 4871 C CA . GLU A 1 621 ? 6.622 7.550 -19.414 1.00 92.75 621 GLU A CA 1
ATOM 4872 C C . GLU A 1 621 ? 6.577 7.047 -17.954 1.00 92.75 621 GLU A C 1
ATOM 4874 O O . GLU A 1 621 ? 5.505 6.730 -17.435 1.00 92.75 621 GLU A O 1
ATOM 4879 N N . ILE A 1 622 ? 7.709 7.061 -17.237 1.00 94.12 622 ILE A N 1
ATOM 4880 C CA . ILE A 1 622 ? 7.769 6.643 -15.822 1.00 94.12 622 ILE A CA 1
ATOM 4881 C C . ILE A 1 622 ? 6.944 7.563 -14.912 1.00 94.12 622 ILE A C 1
ATOM 4883 O O . ILE A 1 622 ? 6.348 7.088 -13.943 1.00 94.12 622 ILE A O 1
ATOM 4887 N N . ALA A 1 623 ? 6.886 8.868 -15.193 1.00 94.88 623 ALA A N 1
ATOM 4888 C CA . ALA A 1 623 ? 6.041 9.793 -14.441 1.00 94.88 623 ALA A CA 1
ATOM 4889 C C . ALA A 1 623 ? 4.549 9.439 -14.590 1.00 94.88 623 ALA A C 1
ATOM 4891 O O . ALA A 1 623 ? 3.824 9.431 -13.594 1.00 94.88 623 ALA A O 1
ATOM 4892 N N . GLN A 1 624 ? 4.103 9.074 -15.797 1.00 92.69 624 GLN A N 1
ATOM 4893 C CA . GLN A 1 624 ? 2.727 8.624 -16.048 1.00 92.69 624 GLN A CA 1
ATOM 4894 C C . GLN A 1 624 ? 2.410 7.307 -15.324 1.00 92.69 624 GLN A C 1
ATOM 4896 O O . GLN A 1 624 ? 1.385 7.222 -14.643 1.00 92.69 624 GLN A O 1
ATOM 4901 N N . ASP A 1 625 ? 3.308 6.317 -15.382 1.00 90.94 625 ASP A N 1
ATOM 4902 C CA . ASP A 1 625 ? 3.155 5.062 -14.632 1.00 90.94 625 ASP A CA 1
ATOM 4903 C C . ASP A 1 625 ? 3.098 5.314 -13.113 1.00 90.94 625 ASP A C 1
ATOM 4905 O O . ASP A 1 625 ? 2.230 4.777 -12.421 1.00 90.94 625 ASP A O 1
ATOM 4909 N N . LEU A 1 626 ? 3.977 6.166 -12.569 1.00 92.94 626 LEU A N 1
ATOM 4910 C CA . LEU A 1 626 ? 3.976 6.511 -11.142 1.00 92.94 626 LEU A CA 1
ATOM 4911 C C . LEU A 1 626 ? 2.695 7.227 -10.707 1.00 92.94 626 LEU A C 1
ATOM 4913 O O . LEU A 1 626 ? 2.161 6.892 -9.646 1.00 92.94 626 LEU A O 1
ATOM 4917 N N . LEU A 1 627 ? 2.188 8.170 -11.509 1.00 92.62 627 LEU A N 1
ATOM 4918 C CA . LEU A 1 627 ? 0.895 8.816 -11.269 1.00 92.62 627 LEU A CA 1
ATOM 4919 C C . LEU A 1 627 ? -0.209 7.761 -11.194 1.00 92.62 627 LEU A C 1
ATOM 4921 O O . LEU A 1 627 ? -0.882 7.674 -10.163 1.00 92.62 627 LEU A O 1
ATOM 4925 N N . PHE A 1 628 ? -0.310 6.899 -12.211 1.00 86.94 628 PHE A N 1
ATOM 4926 C CA . PHE A 1 628 ? -1.291 5.819 -12.263 1.00 86.94 628 PHE A CA 1
ATOM 4927 C C . PHE A 1 628 ? -1.236 4.948 -10.999 1.00 86.94 628 PHE A C 1
ATOM 4929 O O . PHE A 1 628 ? -2.218 4.891 -10.256 1.00 86.94 628 PHE A O 1
ATOM 4936 N N . VAL A 1 629 ? -0.097 4.329 -10.653 1.00 85.50 629 VAL A N 1
ATOM 4937 C CA . VAL A 1 629 ? -0.074 3.429 -9.478 1.00 85.50 629 VAL A CA 1
ATOM 4938 C C . VAL A 1 629 ? -0.225 4.184 -8.140 1.00 85.50 629 VAL A C 1
ATOM 4940 O O . VAL A 1 629 ? -0.653 3.588 -7.144 1.00 85.50 629 VAL A O 1
ATOM 4943 N N . SER A 1 630 ? 0.038 5.497 -8.087 1.00 84.62 630 SER A N 1
ATOM 4944 C CA . SER A 1 630 ? -0.218 6.313 -6.888 1.00 84.62 630 SER A CA 1
ATOM 4945 C C . SER A 1 630 ? -1.717 6.451 -6.575 1.00 84.62 630 SER A C 1
ATOM 4947 O O . SER A 1 630 ? -2.120 6.260 -5.423 1.00 84.62 630 SER A O 1
ATOM 4949 N N . GLU A 1 631 ? -2.564 6.656 -7.591 1.00 84.31 631 GLU A N 1
ATOM 4950 C CA . GLU A 1 631 ? -4.029 6.674 -7.447 1.00 84.31 631 GLU A CA 1
ATOM 4951 C C . GLU A 1 631 ? -4.566 5.318 -6.953 1.00 84.31 631 GLU A C 1
ATOM 4953 O O . GLU A 1 631 ? -5.537 5.238 -6.192 1.00 84.31 631 GLU A O 1
ATOM 4958 N N . HIS A 1 632 ? -3.866 4.239 -7.311 1.00 81.56 632 HIS A N 1
ATOM 4959 C CA . HIS A 1 632 ? -4.223 2.851 -7.018 1.00 81.56 632 HIS A CA 1
ATOM 4960 C C . HIS A 1 632 ? -3.832 2.380 -5.604 1.00 81.56 632 HIS A C 1
ATOM 4962 O O . HIS A 1 632 ? -3.927 1.190 -5.295 1.00 81.56 632 HIS A O 1
ATOM 4968 N N . LYS A 1 633 ? -3.478 3.306 -4.698 1.00 87.88 633 LYS A N 1
ATOM 4969 C CA . LYS A 1 633 ? -3.142 3.037 -3.282 1.00 87.88 633 LYS A CA 1
ATOM 4970 C C . LYS A 1 633 ? -1.883 2.171 -3.103 1.00 87.88 633 LYS A C 1
ATOM 4972 O O . LYS A 1 633 ? -1.800 1.382 -2.151 1.00 87.88 633 LYS A O 1
ATOM 4977 N N . LEU A 1 634 ? -0.893 2.313 -3.994 1.00 92.94 634 LEU A N 1
ATOM 4978 C CA . LEU A 1 634 ? 0.411 1.647 -3.857 1.00 92.94 634 LEU A CA 1
ATOM 4979 C C . LEU A 1 634 ? 1.040 1.907 -2.480 1.00 92.94 634 LEU A C 1
ATOM 4981 O O . LEU A 1 634 ? 1.660 1.010 -1.913 1.00 92.94 634 LEU A O 1
ATOM 4985 N N . ASP A 1 635 ? 0.824 3.099 -1.915 1.00 94.00 635 ASP A N 1
ATOM 4986 C CA . ASP A 1 635 ? 1.244 3.477 -0.564 1.00 94.00 635 ASP A CA 1
ATOM 4987 C C . ASP A 1 635 ? 0.732 2.493 0.502 1.00 94.00 635 ASP A C 1
ATOM 4989 O O . ASP A 1 635 ? 1.505 1.978 1.314 1.00 94.00 635 ASP A O 1
ATOM 4993 N N . ALA A 1 636 ? -0.564 2.182 0.476 1.00 92.62 636 ALA A N 1
ATOM 4994 C CA . ALA A 1 636 ? -1.211 1.317 1.445 1.00 92.62 636 ALA A CA 1
ATOM 4995 C C . ALA A 1 636 ? -0.781 -0.140 1.254 1.00 92.62 636 ALA A C 1
ATOM 4997 O O . ALA A 1 636 ? -0.383 -0.781 2.229 1.00 92.62 636 ALA A O 1
ATOM 4998 N N . VAL A 1 637 ? -0.795 -0.638 0.011 1.00 94.81 637 VAL A N 1
ATOM 4999 C CA . VAL A 1 637 ? -0.343 -1.997 -0.341 1.00 94.81 637 VAL A CA 1
ATOM 5000 C C . VAL A 1 637 ? 1.101 -2.204 0.113 1.00 94.81 637 VAL A C 1
ATOM 5002 O O . VAL A 1 637 ? 1.394 -3.106 0.902 1.00 94.81 637 VAL A O 1
ATOM 5005 N N . TRP A 1 638 ? 2.001 -1.311 -0.308 1.00 96.94 638 TRP A N 1
ATOM 5006 C CA . TRP A 1 638 ? 3.410 -1.372 0.049 1.00 96.94 638 TRP A CA 1
ATOM 5007 C C . TRP A 1 638 ? 3.602 -1.324 1.560 1.00 96.94 638 TRP A C 1
ATOM 5009 O O . TRP A 1 638 ? 4.250 -2.200 2.125 1.00 96.94 638 TRP A O 1
ATOM 5019 N N . LEU A 1 639 ? 3.024 -0.359 2.278 1.00 94.75 639 LEU A N 1
ATOM 5020 C CA . LEU A 1 639 ? 3.207 -0.291 3.728 1.00 94.75 639 LEU A CA 1
ATOM 5021 C C . LEU A 1 639 ? 2.670 -1.547 4.436 1.00 94.75 639 LEU A C 1
ATOM 5023 O O . LEU A 1 639 ? 3.338 -2.046 5.353 1.00 94.75 639 LEU A O 1
ATOM 5027 N N . LEU A 1 640 ? 1.561 -2.130 3.968 1.00 92.12 640 LEU A N 1
ATOM 5028 C CA . LEU A 1 640 ? 0.981 -3.373 4.486 1.00 92.12 640 LEU A CA 1
ATOM 5029 C C . LEU A 1 640 ? 1.806 -4.642 4.188 1.00 92.12 640 LEU A C 1
ATOM 5031 O O . LEU A 1 640 ? 1.759 -5.555 5.017 1.00 92.12 640 LEU A O 1
ATOM 5035 N N . LEU A 1 641 ? 2.684 -4.666 3.179 1.00 93.94 641 LEU A N 1
ATOM 5036 C CA . LEU A 1 641 ? 3.638 -5.771 2.970 1.00 93.94 641 LEU A CA 1
ATOM 5037 C C . LEU A 1 641 ? 4.607 -5.987 4.149 1.00 93.94 641 LEU A C 1
ATOM 5039 O O . LEU A 1 641 ? 5.002 -5.055 4.874 1.00 93.94 641 LEU A O 1
ATOM 5043 N N . ASN A 1 642 ? 5.015 -7.244 4.338 1.00 90.88 642 ASN A N 1
ATOM 5044 C CA . ASN A 1 642 ? 6.043 -7.642 5.303 1.00 90.88 642 ASN A CA 1
ATOM 5045 C C . ASN A 1 642 ? 7.467 -7.281 4.808 1.00 90.88 642 ASN A C 1
ATOM 5047 O O . ASN A 1 642 ? 7.664 -6.849 3.673 1.00 90.88 642 ASN A O 1
ATOM 5051 N N . ALA A 1 643 ? 8.476 -7.403 5.676 1.00 91.56 643 ALA A N 1
ATOM 5052 C CA . ALA A 1 643 ? 9.840 -6.954 5.365 1.00 91.56 643 ALA A CA 1
ATOM 5053 C C . ALA A 1 643 ? 10.609 -7.866 4.383 1.00 91.56 643 ALA A C 1
ATOM 5055 O O . ALA A 1 643 ? 11.597 -7.418 3.800 1.00 91.56 643 ALA A O 1
ATOM 5056 N N . SER A 1 644 ? 10.185 -9.121 4.203 1.00 93.25 644 SER A N 1
ATOM 5057 C CA . SER A 1 644 ? 10.740 -10.045 3.202 1.00 93.25 644 SER A CA 1
ATOM 5058 C C . SER A 1 644 ? 10.221 -9.717 1.806 1.00 93.25 644 SER A C 1
ATOM 5060 O O . SER A 1 644 ? 11.037 -9.522 0.910 1.00 93.25 644 SER A O 1
ATOM 5062 N N . GLU A 1 645 ? 8.908 -9.533 1.636 1.00 96.44 645 GLU A N 1
ATOM 5063 C CA . GLU A 1 645 ? 8.322 -9.201 0.328 1.00 96.44 645 GLU A CA 1
ATOM 5064 C C . GLU A 1 645 ? 8.793 -7.842 -0.179 1.00 96.44 645 GLU A C 1
ATOM 5066 O O . GLU A 1 645 ? 9.201 -7.718 -1.330 1.00 96.44 645 GLU A O 1
ATOM 5071 N N . LYS A 1 646 ? 8.871 -6.837 0.704 1.00 97.00 646 LYS A N 1
ATOM 5072 C CA . LYS A 1 646 ? 9.488 -5.547 0.363 1.00 97.00 646 LYS A CA 1
ATOM 5073 C C . LYS A 1 646 ? 10.906 -5.710 -0.176 1.00 97.00 646 LYS A C 1
ATOM 5075 O O . LYS A 1 646 ? 11.255 -5.108 -1.185 1.00 97.00 646 LYS A O 1
ATOM 5080 N N . ARG A 1 647 ? 11.725 -6.543 0.478 1.00 97.06 647 ARG A N 1
ATOM 5081 C CA . ARG A 1 647 ? 13.091 -6.821 0.020 1.00 97.06 647 ARG A CA 1
ATOM 5082 C C . ARG A 1 647 ? 13.098 -7.560 -1.317 1.00 97.06 647 ARG A C 1
ATOM 5084 O O . ARG A 1 647 ? 13.925 -7.225 -2.155 1.00 97.06 647 ARG A O 1
ATOM 5091 N N . ARG A 1 648 ? 12.189 -8.520 -1.526 1.00 97.19 648 ARG A N 1
ATOM 5092 C CA . ARG A 1 648 ? 12.045 -9.251 -2.793 1.00 97.19 648 ARG A CA 1
ATOM 5093 C C . ARG A 1 648 ? 11.724 -8.302 -3.946 1.00 97.19 648 ARG A C 1
ATOM 5095 O O . ARG A 1 648 ? 12.440 -8.339 -4.934 1.00 97.19 648 ARG A O 1
ATOM 5102 N N . HIS A 1 649 ? 10.729 -7.425 -3.807 1.00 98.06 649 HIS A N 1
ATOM 5103 C CA . HIS A 1 649 ? 10.379 -6.464 -4.862 1.00 98.06 649 HIS A CA 1
ATOM 5104 C C . HIS A 1 649 ? 11.522 -5.480 -5.172 1.00 98.06 649 HIS A C 1
ATOM 5106 O O . HIS A 1 649 ? 11.779 -5.208 -6.340 1.00 98.06 649 HIS A O 1
ATOM 5112 N N . ILE A 1 650 ? 12.263 -5.005 -4.158 1.00 97.88 650 ILE A N 1
ATOM 5113 C CA . ILE A 1 650 ? 13.453 -4.155 -4.369 1.00 97.88 650 ILE A CA 1
ATOM 5114 C C . ILE A 1 650 ? 14.564 -4.921 -5.109 1.00 97.88 650 ILE A C 1
ATOM 5116 O O . ILE A 1 650 ? 15.193 -4.370 -6.006 1.00 97.88 650 ILE A O 1
ATOM 5120 N N . LEU A 1 651 ? 14.818 -6.185 -4.752 1.00 97.19 651 LEU A N 1
ATOM 5121 C CA . LEU A 1 651 ? 15.818 -7.023 -5.427 1.00 97.19 651 LEU A CA 1
ATOM 5122 C C . LEU A 1 651 ? 15.416 -7.369 -6.865 1.00 97.19 651 LEU A C 1
ATOM 5124 O O . LEU A 1 651 ? 16.265 -7.352 -7.747 1.00 97.19 651 LEU A O 1
ATOM 5128 N N . GLU A 1 652 ? 14.136 -7.643 -7.108 1.00 97.19 652 GLU A N 1
ATOM 5129 C CA . GLU A 1 652 ? 13.585 -7.901 -8.441 1.00 97.19 652 GLU A CA 1
ATOM 5130 C C . GLU A 1 652 ? 13.669 -6.651 -9.333 1.00 97.19 652 GLU A C 1
ATOM 5132 O O . GLU A 1 652 ? 14.053 -6.745 -10.497 1.00 97.19 652 GLU A O 1
ATOM 5137 N N . GLY A 1 653 ? 13.385 -5.469 -8.772 1.00 96.94 653 GLY A N 1
ATOM 5138 C CA . GLY A 1 653 ? 13.580 -4.187 -9.446 1.00 96.94 653 GLY A CA 1
ATOM 5139 C C . GLY A 1 653 ? 15.048 -3.894 -9.759 1.00 96.94 653 GLY A C 1
ATOM 5140 O O . GLY A 1 653 ? 15.358 -3.485 -10.872 1.00 96.94 653 GLY A O 1
ATOM 5141 N N . LEU A 1 654 ? 15.964 -4.158 -8.817 1.00 96.62 654 LEU A N 1
ATOM 5142 C CA . LEU A 1 654 ? 17.415 -4.049 -9.035 1.00 96.62 654 LEU A CA 1
ATOM 5143 C C . LEU A 1 654 ? 17.894 -5.002 -10.136 1.00 96.62 654 LEU A C 1
ATOM 5145 O O . LEU A 1 654 ? 18.627 -4.582 -11.027 1.00 96.62 654 LEU A O 1
ATOM 5149 N N . LYS A 1 655 ? 17.448 -6.262 -10.099 1.00 95.94 655 LYS A N 1
ATOM 5150 C CA . LYS A 1 655 ? 17.789 -7.282 -11.093 1.00 95.94 655 LYS A CA 1
ATOM 5151 C C . LYS A 1 655 ? 17.359 -6.862 -12.492 1.00 95.94 655 LYS A C 1
ATOM 5153 O O . LYS A 1 655 ? 18.191 -6.798 -13.393 1.00 95.94 655 LYS A O 1
ATOM 5158 N N . LYS A 1 656 ? 16.087 -6.504 -12.657 1.00 95.62 656 LYS A N 1
ATOM 5159 C CA . LYS A 1 656 ? 15.558 -6.082 -13.956 1.00 95.62 656 LYS A CA 1
ATOM 5160 C C . LYS A 1 656 ? 16.125 -4.743 -14.429 1.00 95.62 656 LYS A C 1
ATOM 5162 O O . LYS A 1 656 ? 16.265 -4.565 -15.630 1.00 95.62 656 LYS A O 1
ATOM 5167 N N . ALA A 1 657 ? 16.538 -3.847 -13.530 1.00 95.12 657 ALA A N 1
ATOM 5168 C CA . ALA A 1 657 ? 17.285 -2.647 -13.912 1.00 95.12 657 ALA A CA 1
ATOM 5169 C C . ALA A 1 657 ? 18.661 -2.970 -14.510 1.00 95.12 657 ALA A C 1
ATOM 5171 O O . ALA A 1 657 ? 19.064 -2.318 -15.468 1.00 95.12 657 ALA A O 1
ATOM 5172 N N . CYS A 1 658 ? 19.361 -3.987 -13.997 1.00 94.06 658 CYS A N 1
ATOM 5173 C CA . CYS A 1 658 ? 20.616 -4.462 -14.592 1.00 94.06 658 CYS A CA 1
ATOM 5174 C C . CYS A 1 658 ? 20.365 -5.151 -15.943 1.00 94.06 658 CYS A C 1
ATOM 5176 O O . CYS A 1 658 ? 21.070 -4.876 -16.907 1.00 94.06 658 CYS A O 1
ATOM 5178 N N . GLU A 1 659 ? 19.326 -5.991 -16.031 1.00 92.25 659 GLU A N 1
ATOM 5179 C CA . GLU A 1 659 ? 18.955 -6.721 -17.256 1.00 92.25 659 GLU A CA 1
ATOM 5180 C C . GLU A 1 659 ? 18.395 -5.817 -18.375 1.00 92.25 659 GLU A C 1
ATOM 5182 O O . GLU A 1 659 ? 18.520 -6.174 -19.543 1.00 92.25 659 GLU A O 1
ATOM 5187 N N . ALA A 1 660 ? 17.804 -4.663 -18.040 1.00 89.75 660 ALA A N 1
ATOM 5188 C CA . ALA A 1 660 ? 17.260 -3.689 -18.995 1.00 89.75 660 ALA A CA 1
ATOM 5189 C C . ALA A 1 660 ? 18.184 -2.487 -19.276 1.00 89.75 660 ALA A C 1
ATOM 5191 O O . ALA A 1 660 ? 17.891 -1.694 -20.169 1.00 89.75 660 ALA A O 1
ATOM 5192 N N . SER A 1 661 ? 19.278 -2.321 -18.524 1.00 82.31 661 SER A N 1
ATOM 5193 C CA . SER A 1 661 ? 20.238 -1.237 -18.769 1.00 82.31 661 SER A CA 1
ATOM 5194 C C . SER A 1 661 ? 20.977 -1.428 -20.099 1.00 82.31 661 SER A C 1
ATOM 5196 O O . SER A 1 661 ? 21.186 -2.568 -20.517 1.00 82.31 661 SER A O 1
ATOM 5198 N N . PRO A 1 662 ? 21.442 -0.340 -20.749 1.00 75.69 662 PRO A N 1
ATOM 5199 C CA . PRO A 1 662 ? 22.210 -0.434 -21.985 1.00 75.69 662 PRO A CA 1
ATOM 5200 C C . PRO A 1 662 ? 23.382 -1.433 -21.874 1.00 75.69 662 PRO A C 1
ATOM 5202 O O . PRO A 1 662 ? 24.128 -1.367 -20.885 1.00 75.69 662 PRO A O 1
ATOM 5205 N N . PRO A 1 663 ? 23.602 -2.306 -22.886 1.00 72.25 663 PRO A N 1
ATOM 5206 C CA . PRO A 1 663 ? 24.608 -3.377 -22.837 1.00 72.25 663 PRO A CA 1
ATOM 5207 C C . PRO A 1 663 ? 26.032 -2.912 -22.529 1.00 72.25 663 PRO A C 1
ATOM 5209 O O . PRO A 1 663 ? 26.843 -3.697 -22.056 1.00 72.25 663 PRO A O 1
ATOM 5212 N N . LEU A 1 664 ? 26.318 -1.632 -22.782 1.00 76.00 664 LEU A N 1
ATOM 5213 C CA . LEU A 1 664 ? 27.597 -0.989 -22.516 1.00 76.00 664 LEU A CA 1
ATOM 5214 C C . LEU A 1 664 ? 28.070 -1.180 -21.065 1.00 76.00 664 LEU A C 1
ATOM 5216 O O . LEU A 1 664 ? 29.261 -1.397 -20.862 1.00 76.00 664 LEU A O 1
ATOM 5220 N N . TRP A 1 665 ? 27.167 -1.067 -20.076 1.00 81.12 665 TRP A N 1
ATOM 5221 C CA . TRP A 1 665 ? 27.519 -1.039 -18.643 1.00 81.12 665 TRP A CA 1
ATOM 5222 C C . TRP A 1 665 ? 26.735 -2.033 -17.767 1.00 81.12 665 TRP A C 1
ATOM 5224 O O . TRP A 1 665 ? 27.300 -2.519 -16.787 1.00 81.12 665 TRP A O 1
ATOM 5234 N N . GLY A 1 666 ? 25.469 -2.346 -18.081 1.00 86.38 666 GLY A N 1
ATOM 5235 C CA . GLY A 1 666 ? 24.657 -3.312 -17.318 1.00 86.38 666 GLY A CA 1
ATOM 5236 C C . GLY A 1 666 ? 24.686 -3.084 -15.795 1.00 86.38 666 GLY A C 1
ATOM 5237 O O . GLY A 1 666 ? 24.351 -2.003 -15.307 1.00 86.38 666 GLY A O 1
ATOM 5238 N N . ASP A 1 667 ? 25.132 -4.098 -15.047 1.00 89.56 667 ASP A N 1
ATOM 5239 C CA . ASP A 1 667 ? 25.340 -4.070 -13.592 1.00 89.56 667 ASP A CA 1
ATOM 5240 C C . ASP A 1 667 ? 26.173 -2.878 -13.084 1.00 89.56 667 ASP A C 1
ATOM 5242 O O . ASP A 1 667 ? 25.912 -2.388 -11.985 1.00 89.56 667 ASP A O 1
ATOM 5246 N N . ASP A 1 668 ? 27.148 -2.368 -13.848 1.00 91.94 668 ASP A N 1
ATOM 5247 C CA . ASP A 1 668 ? 28.032 -1.283 -13.393 1.00 91.94 668 ASP A CA 1
ATOM 5248 C C . ASP A 1 668 ? 27.288 0.045 -13.170 1.00 91.94 668 ASP A C 1
ATOM 5250 O O . ASP A 1 668 ? 27.722 0.858 -12.348 1.00 91.94 668 ASP A O 1
ATOM 5254 N N . CYS A 1 669 ? 26.129 0.250 -13.809 1.00 92.00 669 CYS A N 1
ATOM 5255 C CA . CYS A 1 669 ? 25.249 1.396 -13.549 1.00 92.00 669 CYS A CA 1
ATOM 5256 C C . CYS A 1 669 ? 24.855 1.510 -12.062 1.00 92.00 669 CYS A C 1
ATOM 5258 O O . CYS A 1 669 ? 24.642 2.613 -11.542 1.00 92.00 669 CYS A O 1
ATOM 5260 N N . ARG A 1 670 ? 24.833 0.380 -11.339 1.00 93.56 670 ARG A N 1
ATOM 5261 C CA . ARG A 1 670 ? 24.580 0.313 -9.896 1.00 93.56 670 ARG A CA 1
ATOM 5262 C C . ARG A 1 670 ? 25.557 1.159 -9.075 1.00 93.56 670 ARG A C 1
ATOM 5264 O O . ARG A 1 670 ? 25.146 1.708 -8.046 1.00 93.56 670 ARG A O 1
ATOM 5271 N N . ALA A 1 671 ? 26.808 1.288 -9.530 1.00 92.12 671 ALA A N 1
ATOM 5272 C CA . ALA A 1 671 ? 27.879 2.035 -8.866 1.00 92.12 671 ALA A CA 1
ATOM 5273 C C . ALA A 1 671 ? 27.587 3.540 -8.741 1.00 92.12 671 ALA A C 1
ATOM 5275 O O . ALA A 1 671 ? 28.137 4.206 -7.864 1.00 92.12 671 ALA A O 1
ATOM 5276 N N . PHE A 1 672 ? 26.722 4.073 -9.608 1.00 88.56 672 PHE A N 1
ATOM 5277 C CA . PHE A 1 672 ? 26.353 5.488 -9.659 1.00 88.56 672 PHE A CA 1
ATOM 5278 C C . PHE A 1 672 ? 25.086 5.831 -8.859 1.00 88.56 672 PHE A C 1
ATOM 5280 O O . PHE A 1 672 ? 24.698 6.997 -8.805 1.00 88.56 672 PHE A O 1
ATOM 5287 N N . CYS A 1 673 ? 24.444 4.837 -8.233 1.00 92.88 673 CYS A N 1
ATOM 5288 C CA . CYS A 1 673 ? 23.130 4.978 -7.600 1.00 92.88 673 CYS A CA 1
ATOM 5289 C C . CYS A 1 673 ? 23.169 4.746 -6.068 1.00 92.88 673 CYS A C 1
ATOM 5291 O O . CYS A 1 673 ? 22.545 3.799 -5.576 1.00 92.88 673 CYS A O 1
ATOM 5293 N N . PRO A 1 674 ? 23.915 5.541 -5.272 1.00 89.81 674 PRO A N 1
ATOM 5294 C CA . PRO A 1 674 ? 24.064 5.323 -3.828 1.00 89.81 674 PRO A CA 1
ATOM 5295 C C . PRO A 1 674 ? 22.811 5.674 -3.002 1.00 89.81 674 PRO A C 1
ATOM 5297 O O . PRO A 1 674 ? 22.728 5.317 -1.828 1.00 89.81 674 PRO A O 1
ATOM 5300 N N . GLU A 1 675 ? 21.823 6.354 -3.586 1.00 91.00 675 GLU A N 1
ATOM 5301 C CA . GLU A 1 675 ? 20.493 6.543 -2.998 1.00 91.00 675 GLU A CA 1
ATOM 5302 C C . GLU A 1 675 ? 19.686 5.237 -2.980 1.00 91.00 675 GLU A C 1
ATOM 5304 O O . GLU A 1 675 ? 18.979 4.959 -2.005 1.00 91.00 675 GLU A O 1
ATOM 5309 N N . ILE A 1 676 ? 19.857 4.411 -4.020 1.00 94.44 676 ILE A N 1
ATOM 5310 C CA . ILE A 1 676 ? 19.246 3.091 -4.157 1.00 94.44 676 ILE A CA 1
ATOM 5311 C C . ILE A 1 676 ? 19.975 2.142 -3.200 1.00 94.44 676 ILE A C 1
ATOM 5313 O O . ILE A 1 676 ? 21.066 1.659 -3.494 1.00 94.44 676 ILE A O 1
ATOM 5317 N N . THR A 1 677 ? 19.388 1.864 -2.035 1.00 94.50 677 THR A N 1
ATOM 5318 C CA . THR A 1 677 ? 19.877 0.833 -1.101 1.00 94.50 677 THR A CA 1
ATOM 5319 C C . THR A 1 677 ? 18.712 0.128 -0.417 1.00 94.50 677 THR A C 1
ATOM 5321 O O . THR A 1 677 ? 17.668 0.724 -0.127 1.00 94.50 677 THR A O 1
ATOM 5324 N N . ILE A 1 678 ? 18.893 -1.155 -0.098 1.00 95.44 678 ILE A N 1
ATOM 5325 C CA . ILE A 1 678 ? 17.865 -1.940 0.601 1.00 95.44 678 ILE A CA 1
ATOM 5326 C C . ILE A 1 678 ? 17.652 -1.382 2.016 1.00 95.44 678 ILE A C 1
ATOM 5328 O O . ILE A 1 678 ? 16.536 -1.402 2.540 1.00 95.44 678 ILE A O 1
ATOM 5332 N N . SER A 1 679 ? 18.708 -0.852 2.637 1.00 91.69 679 SER A N 1
ATOM 5333 C CA . SER A 1 679 ? 18.647 -0.242 3.966 1.00 91.69 679 SER A CA 1
ATOM 5334 C C . SER A 1 679 ? 17.863 1.080 3.983 1.00 91.69 679 SER A C 1
ATOM 5336 O O . SER A 1 679 ? 17.015 1.246 4.863 1.00 91.69 679 SER A O 1
ATOM 5338 N N . ASN A 1 680 ? 18.048 1.967 2.995 1.00 91.88 680 ASN A N 1
ATOM 5339 C CA . ASN A 1 680 ? 17.264 3.203 2.858 1.00 91.88 680 ASN A CA 1
ATOM 5340 C C . ASN A 1 680 ? 15.789 2.900 2.574 1.00 91.88 680 ASN A C 1
ATOM 5342 O O . ASN A 1 680 ? 14.906 3.418 3.260 1.00 91.88 680 ASN A O 1
ATOM 5346 N N . PHE A 1 681 ? 15.502 2.028 1.607 1.00 95.62 681 PHE A N 1
ATOM 5347 C CA . PHE A 1 681 ? 14.130 1.745 1.181 1.00 95.62 681 PHE A CA 1
ATOM 5348 C C . PHE A 1 681 ? 13.301 1.004 2.231 1.00 95.62 681 PHE A C 1
ATOM 5350 O O . PHE A 1 681 ? 12.122 1.311 2.402 1.00 95.62 681 PHE A O 1
ATOM 5357 N N . LEU A 1 682 ? 13.904 0.077 2.986 1.00 94.06 682 LEU A N 1
ATOM 5358 C CA . LEU A 1 682 ? 13.237 -0.578 4.118 1.00 94.06 682 LEU A CA 1
ATOM 5359 C C . LEU A 1 682 ? 13.188 0.299 5.383 1.00 94.06 682 LEU A C 1
ATOM 5361 O O . LEU A 1 682 ? 12.470 -0.049 6.328 1.00 94.06 682 LEU A O 1
ATOM 5365 N N . SER A 1 683 ? 13.904 1.431 5.421 1.00 89.62 683 SER A N 1
ATOM 5366 C CA . SER A 1 683 ? 13.840 2.372 6.543 1.00 89.62 683 SER A CA 1
ATOM 5367 C C . SER A 1 683 ? 12.417 2.906 6.742 1.00 89.62 683 SER A C 1
ATOM 5369 O O . SER A 1 683 ? 11.596 2.936 5.818 1.00 89.62 683 SER A O 1
ATOM 5371 N N . GLN A 1 684 ? 12.095 3.273 7.989 1.00 87.69 684 GLN A N 1
ATOM 5372 C CA . GLN A 1 684 ? 10.749 3.718 8.376 1.00 87.69 684 GLN A CA 1
ATOM 5373 C C . GLN A 1 684 ? 9.653 2.748 7.869 1.00 87.69 684 GLN A C 1
ATOM 5375 O O . GLN A 1 684 ? 8.600 3.152 7.376 1.00 87.69 684 GLN A O 1
ATOM 5380 N N . ARG A 1 685 ? 9.935 1.437 7.959 1.00 88.31 685 ARG A N 1
ATOM 5381 C CA . ARG A 1 685 ? 9.053 0.314 7.578 1.00 88.31 685 ARG A CA 1
ATOM 5382 C C . ARG A 1 685 ? 8.676 0.224 6.098 1.00 88.31 685 ARG A C 1
ATOM 5384 O O . ARG A 1 685 ? 7.675 -0.416 5.755 1.00 88.31 685 ARG A O 1
ATOM 5391 N N . GLY A 1 686 ? 9.476 0.826 5.224 1.00 93.75 686 GLY A N 1
ATOM 5392 C CA . GLY A 1 686 ? 9.195 0.935 3.795 1.00 93.75 686 GLY A CA 1
ATOM 5393 C C . GLY A 1 686 ? 8.868 2.357 3.342 1.00 93.75 686 GLY A C 1
ATOM 5394 O O . GLY A 1 686 ? 8.795 2.582 2.137 1.00 93.75 686 GLY A O 1
ATOM 5395 N N . LYS A 1 687 ? 8.678 3.325 4.253 1.00 93.31 687 LYS A N 1
ATOM 5396 C CA . LYS A 1 687 ? 8.397 4.714 3.854 1.00 93.31 687 LYS A CA 1
ATOM 5397 C C . LYS A 1 687 ? 9.553 5.313 3.044 1.00 93.31 687 LYS A C 1
ATOM 5399 O O . LYS A 1 687 ? 9.282 6.044 2.106 1.00 93.31 687 LYS A O 1
ATOM 5404 N N . GLY A 1 688 ? 10.805 4.923 3.311 1.00 94.19 688 GLY A N 1
ATOM 5405 C CA . GLY A 1 688 ? 11.958 5.369 2.518 1.00 94.19 688 GLY A CA 1
ATOM 5406 C C . GLY A 1 688 ? 11.894 5.002 1.027 1.00 94.19 688 GLY A C 1
ATOM 5407 O O . GLY A 1 688 ? 12.476 5.708 0.213 1.00 94.19 688 GLY A O 1
ATOM 5408 N N . PHE A 1 689 ? 11.164 3.944 0.650 1.00 96.62 689 PHE A N 1
ATOM 5409 C CA . PHE A 1 689 ? 10.871 3.638 -0.757 1.00 96.62 689 PHE A CA 1
ATOM 5410 C C . PHE A 1 689 ? 9.797 4.570 -1.335 1.00 96.62 689 PHE A C 1
ATOM 5412 O O . PHE A 1 689 ? 9.975 5.101 -2.422 1.00 96.62 689 PHE A O 1
ATOM 5419 N N . LEU A 1 690 ? 8.714 4.835 -0.595 1.00 95.75 690 LEU A N 1
ATOM 5420 C CA . LEU A 1 690 ? 7.656 5.750 -1.049 1.00 95.75 690 LEU A CA 1
ATOM 5421 C C . LEU A 1 690 ? 8.159 7.195 -1.168 1.00 95.75 690 LEU A C 1
ATOM 5423 O O . LEU A 1 690 ? 7.892 7.845 -2.169 1.00 95.75 690 LEU A O 1
ATOM 5427 N N . ASP A 1 691 ? 8.959 7.659 -0.205 1.00 93.44 691 ASP A N 1
ATOM 5428 C CA . ASP A 1 691 ? 9.608 8.978 -0.234 1.00 93.44 691 ASP A CA 1
ATOM 5429 C C . ASP A 1 691 ? 10.569 9.131 -1.432 1.00 93.44 691 ASP A C 1
ATOM 5431 O O . ASP A 1 691 ? 10.823 10.244 -1.892 1.00 93.44 691 ASP A O 1
ATOM 5435 N N . PHE A 1 692 ? 11.104 8.016 -1.943 1.00 95.25 692 PHE A N 1
ATOM 5436 C CA . PHE A 1 692 ? 11.919 7.967 -3.156 1.00 95.25 692 PHE A CA 1
ATOM 5437 C C . PHE A 1 692 ? 11.062 7.944 -4.432 1.00 95.25 692 PHE A C 1
ATOM 5439 O O . PHE A 1 692 ? 11.376 8.671 -5.373 1.00 95.25 692 PHE A O 1
ATOM 5446 N N . LEU A 1 693 ? 9.956 7.188 -4.458 1.00 95.88 693 LEU A N 1
ATOM 5447 C CA . LEU A 1 693 ? 9.006 7.204 -5.579 1.00 95.88 693 LEU A CA 1
ATOM 5448 C C . LEU A 1 693 ? 8.375 8.592 -5.766 1.00 95.88 693 LEU A C 1
ATOM 5450 O O . LEU A 1 693 ? 8.379 9.103 -6.881 1.00 95.88 693 LEU A O 1
ATOM 5454 N N . SER A 1 694 ? 7.911 9.237 -4.688 1.00 93.69 694 SER A N 1
ATOM 5455 C CA . SER A 1 694 ? 7.360 10.599 -4.747 1.00 93.69 694 SER A CA 1
ATOM 5456 C C . SER A 1 694 ? 8.379 11.603 -5.284 1.00 93.69 694 SER A C 1
ATOM 5458 O O . SER A 1 694 ? 8.052 12.355 -6.192 1.00 93.69 694 SER A O 1
ATOM 5460 N N . ARG A 1 695 ? 9.636 11.560 -4.817 1.00 92.00 695 ARG A N 1
ATOM 5461 C CA . ARG A 1 695 ? 10.697 12.430 -5.353 1.00 92.00 695 ARG A CA 1
ATOM 5462 C C . ARG A 1 695 ? 11.020 12.133 -6.819 1.00 92.00 695 ARG A C 1
ATOM 5464 O O . ARG A 1 695 ? 11.340 13.049 -7.564 1.00 92.00 695 ARG A O 1
ATOM 5471 N N . THR A 1 696 ? 10.962 10.867 -7.234 1.00 92.75 696 THR A N 1
ATOM 5472 C CA . THR A 1 696 ? 11.176 10.488 -8.640 1.00 92.75 696 THR A CA 1
ATOM 5473 C C . THR A 1 696 ? 10.091 11.091 -9.525 1.00 92.75 696 THR A C 1
ATOM 5475 O O . THR A 1 696 ? 10.418 11.721 -10.524 1.00 92.75 696 THR A O 1
ATOM 5478 N N . LEU A 1 697 ? 8.824 10.987 -9.110 1.00 94.44 697 LEU A N 1
ATOM 5479 C CA . LEU A 1 697 ? 7.701 11.627 -9.789 1.00 94.44 697 LEU A CA 1
ATOM 5480 C C . LEU A 1 697 ? 7.859 13.157 -9.834 1.00 94.44 697 LEU A C 1
ATOM 5482 O O . LEU A 1 697 ? 7.871 13.721 -10.921 1.00 94.44 697 LEU A O 1
ATOM 5486 N N . GLU A 1 698 ? 8.078 13.815 -8.689 1.00 91.50 698 GLU A N 1
ATOM 5487 C CA . GLU A 1 698 ? 8.280 15.274 -8.597 1.00 91.50 698 GLU A CA 1
ATOM 5488 C C . GLU A 1 698 ? 9.390 15.782 -9.539 1.00 91.50 698 GLU A C 1
ATOM 5490 O O . GLU A 1 698 ? 9.275 16.859 -10.128 1.00 91.50 698 GLU A O 1
ATOM 5495 N N . VAL A 1 699 ? 10.475 15.016 -9.691 1.00 88.50 699 VAL A N 1
ATOM 5496 C CA . VAL A 1 699 ? 11.618 15.373 -10.543 1.00 88.50 699 VAL A CA 1
ATOM 5497 C C . VAL A 1 699 ? 11.349 15.079 -12.022 1.00 88.50 699 VAL A C 1
ATOM 5499 O O . VAL A 1 699 ? 11.716 15.897 -12.861 1.00 88.50 699 VAL A O 1
ATOM 5502 N N . PHE A 1 700 ? 10.702 13.961 -12.362 1.00 92.12 700 PHE A N 1
ATOM 5503 C CA . PHE A 1 700 ? 10.433 13.592 -13.760 1.00 92.12 700 PHE A CA 1
ATOM 5504 C C . PHE A 1 700 ? 9.249 14.372 -14.364 1.00 92.12 700 PHE A C 1
ATOM 5506 O O . PHE A 1 700 ? 9.303 14.734 -15.534 1.00 92.12 700 PHE A O 1
ATOM 5513 N N . GLU A 1 701 ? 8.219 14.706 -13.578 1.00 91.12 701 GLU A N 1
ATOM 5514 C CA . GLU A 1 701 ? 7.048 15.483 -14.025 1.00 91.12 701 GLU A CA 1
ATOM 5515 C C . GLU A 1 701 ? 7.377 16.967 -14.284 1.00 91.12 701 GLU A C 1
ATOM 5517 O O . GLU A 1 701 ? 6.813 17.600 -15.177 1.00 91.12 701 GLU A O 1
ATOM 5522 N N . SER A 1 702 ? 8.292 17.557 -13.507 1.00 80.38 702 SER A N 1
ATOM 5523 C CA . SER A 1 702 ? 8.480 19.017 -13.469 1.00 80.38 702 SER A CA 1
ATOM 5524 C C . SER A 1 702 ? 9.388 19.602 -14.561 1.00 80.38 702 SER A C 1
ATOM 5526 O O . SER A 1 702 ? 9.523 20.829 -14.651 1.00 80.38 702 SER A O 1
ATOM 5528 N N . SER A 1 703 ? 10.023 18.772 -15.394 1.00 68.88 703 SER A N 1
ATOM 5529 C CA . SER A 1 703 ? 11.178 19.184 -16.199 1.00 68.88 703 SER A CA 1
ATOM 5530 C C . SER A 1 703 ? 10.930 19.215 -17.712 1.00 68.88 703 SER A C 1
ATOM 5532 O O . SER A 1 703 ? 10.459 18.261 -18.318 1.00 68.88 703 SER A O 1
ATOM 5534 N N . LYS A 1 704 ? 11.336 20.317 -18.363 1.00 75.00 704 LYS A N 1
ATOM 5535 C CA . LYS A 1 704 ? 11.325 20.469 -19.839 1.00 75.00 704 LYS A CA 1
ATOM 5536 C C . LYS A 1 704 ? 12.591 19.928 -20.521 1.00 75.00 704 LYS A C 1
ATOM 5538 O O . LYS A 1 704 ? 12.667 19.862 -21.748 1.00 75.00 704 LYS A O 1
ATOM 5543 N N . THR A 1 705 ? 13.590 19.585 -19.720 1.00 74.12 705 THR A N 1
ATOM 5544 C CA . THR A 1 705 ? 14.866 18.956 -20.086 1.00 74.12 705 THR A CA 1
ATOM 5545 C C . THR A 1 705 ? 14.962 17.604 -19.372 1.00 74.12 705 THR A C 1
ATOM 5547 O O . THR A 1 705 ? 14.164 17.365 -18.465 1.00 74.12 705 THR A O 1
ATOM 5550 N N . PRO A 1 706 ? 15.925 16.725 -19.692 1.00 74.12 706 PRO A N 1
ATOM 5551 C CA . PRO A 1 706 ? 16.194 15.558 -18.854 1.00 74.12 706 PRO A CA 1
ATOM 5552 C C . PRO A 1 706 ? 16.378 15.977 -17.395 1.00 74.12 706 PRO A C 1
ATOM 5554 O O . PRO A 1 706 ? 17.088 16.943 -17.100 1.00 74.12 706 PRO A O 1
ATOM 5557 N N . ALA A 1 707 ? 15.676 15.295 -16.499 1.00 79.19 707 ALA A N 1
ATOM 5558 C CA . ALA A 1 707 ? 15.683 15.590 -15.079 1.00 79.19 707 ALA A CA 1
ATOM 5559 C C . ALA A 1 707 ? 16.708 14.703 -14.370 1.00 79.19 707 ALA A C 1
ATOM 5561 O O . ALA A 1 707 ? 16.849 13.525 -14.697 1.00 79.19 707 ALA A O 1
ATOM 5562 N N . PHE A 1 708 ? 17.416 15.233 -13.376 1.00 79.38 708 PHE A N 1
ATOM 5563 C CA . PHE A 1 708 ? 18.425 14.465 -12.649 1.00 79.38 708 PHE A CA 1
ATOM 5564 C C . PHE A 1 708 ? 18.071 14.404 -11.170 1.00 79.38 708 PHE A C 1
ATOM 5566 O O . PHE A 1 708 ? 17.925 15.436 -10.517 1.00 79.38 708 PHE A O 1
ATOM 5573 N N . LEU A 1 709 ? 17.924 13.186 -10.639 1.00 77.50 709 LEU A N 1
ATOM 5574 C CA . LEU A 1 709 ? 17.524 12.986 -9.247 1.00 77.50 709 LEU A CA 1
ATOM 5575 C C . LEU A 1 709 ? 18.596 13.537 -8.282 1.00 77.50 709 LEU A C 1
ATOM 5577 O O . LEU A 1 709 ? 19.733 13.037 -8.312 1.00 77.50 709 LEU A O 1
ATOM 5581 N N . PRO A 1 710 ? 18.251 14.525 -7.426 1.00 73.19 710 PRO A N 1
ATOM 5582 C CA . PRO A 1 710 ? 19.187 15.154 -6.504 1.00 73.19 710 PRO A CA 1
ATOM 5583 C C . PRO A 1 710 ? 19.641 14.167 -5.425 1.00 73.19 710 PRO A C 1
ATOM 5585 O O . PRO A 1 710 ? 18.843 13.438 -4.820 1.00 73.19 710 PRO A O 1
ATOM 5588 N N . ASN A 1 711 ? 20.952 14.126 -5.219 1.00 72.56 711 ASN A N 1
ATOM 5589 C CA . ASN A 1 711 ? 21.651 13.174 -4.370 1.00 72.56 711 ASN A CA 1
ATOM 5590 C C . ASN A 1 711 ? 22.996 13.766 -3.947 1.00 72.56 711 ASN A C 1
ATOM 5592 O O . ASN A 1 711 ? 23.879 13.917 -4.787 1.00 72.56 711 ASN A O 1
ATOM 5596 N N . THR A 1 712 ? 23.199 13.975 -2.647 1.00 69.00 712 THR A N 1
ATOM 5597 C CA . THR A 1 712 ? 24.387 14.650 -2.101 1.00 69.00 712 THR A CA 1
ATOM 5598 C C . THR A 1 712 ? 25.727 13.976 -2.413 1.00 69.00 712 THR A C 1
ATOM 5600 O O . THR A 1 712 ? 26.757 14.624 -2.260 1.00 69.00 712 THR A O 1
ATOM 5603 N N . TRP A 1 713 ? 25.759 12.714 -2.863 1.00 70.06 713 TRP A N 1
ATOM 5604 C CA . TRP A 1 713 ? 26.975 12.028 -3.336 1.00 70.06 713 TRP A CA 1
ATOM 5605 C C . TRP A 1 713 ? 27.262 12.279 -4.827 1.00 70.06 713 TRP A C 1
ATOM 5607 O O . TRP A 1 713 ? 28.423 12.399 -5.212 1.00 70.06 713 TRP A O 1
ATOM 5617 N N . TRP A 1 714 ? 26.221 12.409 -5.661 1.00 65.75 714 TRP A N 1
ATOM 5618 C CA . TRP A 1 714 ? 26.359 12.822 -7.068 1.00 65.75 714 TRP A CA 1
ATOM 5619 C C . TRP A 1 714 ? 26.548 14.338 -7.178 1.00 65.75 714 TRP A C 1
ATOM 5621 O O . TRP A 1 714 ? 27.386 14.811 -7.936 1.00 65.75 714 TRP A O 1
ATOM 5631 N N . GLU A 1 715 ? 25.846 15.096 -6.337 1.00 63.97 715 GLU A N 1
ATOM 5632 C CA . GLU A 1 715 ? 26.055 16.528 -6.128 1.00 63.97 715 GLU A CA 1
ATOM 5633 C C . GLU A 1 715 ? 27.445 16.792 -5.558 1.00 63.97 715 GLU A C 1
ATOM 5635 O O . GLU A 1 715 ? 28.091 17.729 -5.988 1.00 63.97 715 GLU A O 1
ATOM 5640 N N . GLN A 1 716 ? 28.019 15.934 -4.708 1.00 56.72 716 GLN A N 1
ATOM 5641 C CA . GLN A 1 716 ? 29.442 16.065 -4.361 1.00 56.72 716 GLN A CA 1
ATOM 5642 C C . GLN A 1 716 ? 30.383 15.961 -5.575 1.00 56.72 716 GLN A C 1
ATOM 5644 O O . GLN A 1 716 ? 31.518 16.404 -5.463 1.00 56.72 716 GLN A O 1
ATOM 5649 N N . ALA A 1 717 ? 29.941 15.459 -6.737 1.00 51.09 717 ALA A N 1
ATOM 5650 C CA . ALA A 1 717 ? 30.686 15.540 -7.995 1.00 51.09 717 ALA A CA 1
ATOM 5651 C C . ALA A 1 717 ? 30.376 16.799 -8.848 1.00 51.09 717 ALA A C 1
ATOM 5653 O O . ALA A 1 717 ? 31.142 17.075 -9.772 1.00 51.09 717 ALA A O 1
ATOM 5654 N N . SER A 1 718 ? 29.322 17.579 -8.544 1.00 43.12 718 SER A N 1
ATOM 5655 C CA . SER A 1 718 ? 28.914 18.804 -9.277 1.00 43.12 718 SER A CA 1
ATOM 5656 C C . SER A 1 718 ? 28.984 20.113 -8.469 1.00 43.12 718 SER A C 1
ATOM 5658 O O . SER A 1 718 ? 29.345 21.146 -9.021 1.00 43.12 718 SER A O 1
ATOM 5660 N N . ASP A 1 719 ? 28.662 20.064 -7.174 1.00 40.03 719 ASP A N 1
ATOM 5661 C CA . ASP A 1 719 ? 28.783 21.126 -6.159 1.00 40.03 719 ASP A CA 1
ATOM 5662 C C . ASP A 1 719 ? 30.202 21.231 -5.596 1.00 40.03 719 ASP A C 1
ATOM 5664 O O . ASP A 1 719 ? 30.529 22.184 -4.890 1.00 40.03 719 ASP A O 1
ATOM 5668 N N . LEU A 1 720 ? 31.086 20.299 -5.960 1.00 39.03 720 LEU A N 1
ATOM 5669 C CA . LEU A 1 720 ? 32.479 20.659 -6.180 1.00 39.03 720 LEU A CA 1
ATOM 5670 C C . LEU A 1 720 ? 32.478 21.842 -7.171 1.00 39.03 720 LEU A C 1
ATOM 5672 O O . LEU A 1 720 ? 32.173 21.589 -8.334 1.00 39.03 720 LEU A O 1
ATOM 5676 N N . PRO A 1 721 ? 32.835 23.092 -6.778 1.00 36.06 721 PRO A N 1
ATOM 5677 C CA . PRO A 1 721 ? 32.799 24.291 -7.639 1.00 36.06 721 PRO A CA 1
ATOM 5678 C C . PRO A 1 721 ? 33.920 24.268 -8.695 1.00 36.06 721 PRO A C 1
ATOM 5680 O O . PRO A 1 721 ? 34.863 25.062 -8.698 1.00 36.06 721 PRO A O 1
ATOM 5683 N N . ASN A 1 722 ? 33.887 23.219 -9.501 1.00 41.12 722 ASN A N 1
ATOM 5684 C CA . ASN A 1 722 ? 34.940 22.673 -10.325 1.00 41.12 722 ASN A CA 1
ATOM 5685 C C . ASN A 1 722 ? 36.211 22.052 -9.661 1.00 41.12 722 ASN A C 1
ATOM 5687 O O . ASN A 1 722 ? 37.073 21.734 -10.465 1.00 41.12 722 ASN A O 1
ATOM 5691 N N . PRO A 1 723 ? 36.454 21.773 -8.342 1.00 36.91 723 PRO A N 1
ATOM 5692 C CA . PRO A 1 723 ? 37.739 21.188 -7.928 1.00 36.91 723 PRO A CA 1
ATOM 5693 C C . PRO A 1 723 ? 38.035 19.770 -8.408 1.00 36.91 723 PRO A C 1
ATOM 5695 O O . PRO A 1 723 ? 39.163 19.572 -8.811 1.00 36.91 723 PRO A O 1
ATOM 5698 N N . TRP A 1 724 ? 37.126 18.790 -8.516 1.00 36.88 724 TRP A N 1
ATOM 5699 C CA . TRP A 1 724 ? 37.581 17.515 -9.127 1.00 36.88 724 TRP A CA 1
ATOM 5700 C C . TRP A 1 724 ? 38.037 17.719 -10.588 1.00 36.88 724 TRP A C 1
ATOM 5702 O O . TRP A 1 724 ? 38.970 17.071 -11.058 1.00 36.88 724 TRP A O 1
ATOM 5712 N N . TRP A 1 725 ? 37.496 18.733 -11.262 1.00 39.81 725 TRP A N 1
ATOM 5713 C CA . TRP A 1 725 ? 37.990 19.207 -12.548 1.00 39.81 725 TRP A CA 1
ATOM 5714 C C . TRP A 1 725 ? 39.272 20.062 -12.469 1.00 39.81 725 TRP A C 1
ATOM 5716 O O . TRP A 1 725 ? 40.153 19.839 -13.292 1.00 39.81 725 TRP A O 1
ATOM 5726 N N . ASN A 1 726 ? 39.425 20.974 -11.503 1.00 37.53 726 ASN A N 1
ATOM 5727 C CA . ASN A 1 726 ? 40.534 21.935 -11.377 1.00 37.53 726 ASN A CA 1
ATOM 5728 C C . ASN A 1 726 ? 41.719 21.395 -10.561 1.00 37.53 726 ASN A C 1
ATOM 5730 O O . ASN A 1 726 ? 42.857 21.615 -10.927 1.00 37.53 726 ASN A O 1
ATOM 5734 N N . GLU A 1 727 ? 41.482 20.670 -9.477 1.00 40.28 727 GLU A N 1
ATOM 5735 C CA . GLU A 1 727 ? 42.466 19.979 -8.634 1.00 40.28 727 GLU A CA 1
ATOM 5736 C C . GLU A 1 727 ? 43.125 18.848 -9.434 1.00 40.28 727 GLU A C 1
ATOM 5738 O O . GLU A 1 727 ? 44.338 18.864 -9.620 1.00 40.28 727 GLU A O 1
ATOM 5743 N N . ALA A 1 728 ? 42.337 18.012 -10.127 1.00 41.72 728 ALA A N 1
ATOM 5744 C CA . ALA A 1 728 ? 42.873 17.119 -11.163 1.00 41.72 728 ALA A CA 1
ATOM 5745 C C . ALA A 1 728 ? 43.245 17.849 -12.479 1.00 41.72 728 ALA A C 1
ATOM 5747 O O . ALA A 1 728 ? 43.427 17.194 -13.503 1.00 41.72 728 ALA A O 1
ATOM 5748 N N . SER A 1 729 ? 43.284 19.187 -12.502 1.00 37.91 729 SER A N 1
ATOM 5749 C CA . SER A 1 729 ? 43.942 20.023 -13.530 1.00 37.91 729 SER A CA 1
ATOM 5750 C C . SER A 1 729 ? 45.123 20.829 -12.961 1.00 37.91 729 SER A C 1
ATOM 5752 O O . SER A 1 729 ? 45.758 21.571 -13.704 1.00 37.91 729 SER A O 1
ATOM 5754 N N . ASN A 1 730 ? 45.407 20.687 -11.662 1.00 41.53 730 ASN A N 1
ATOM 5755 C CA . ASN A 1 730 ? 46.536 21.279 -10.950 1.00 41.53 730 ASN A CA 1
ATOM 5756 C C . ASN A 1 730 ? 47.572 20.194 -10.600 1.00 41.53 730 ASN A C 1
ATOM 5758 O O . ASN A 1 730 ? 48.759 20.492 -10.515 1.00 41.53 730 ASN A O 1
ATOM 5762 N N . GLU A 1 731 ? 47.140 18.934 -10.439 1.00 43.56 731 GLU A N 1
ATOM 5763 C CA . GLU A 1 731 ? 48.022 17.756 -10.364 1.00 43.56 731 GLU A CA 1
ATOM 5764 C C . GLU A 1 731 ? 48.555 17.295 -11.736 1.00 43.56 731 GLU A C 1
ATOM 5766 O O . GLU A 1 731 ? 49.491 16.498 -11.790 1.00 43.56 731 GLU A O 1
ATOM 5771 N N . LEU A 1 732 ? 47.999 17.802 -12.845 1.00 45.69 732 LEU A N 1
ATOM 5772 C CA . LEU A 1 732 ? 48.508 17.584 -14.205 1.00 45.69 732 LEU A CA 1
ATOM 5773 C C . LEU A 1 732 ? 49.087 18.892 -14.774 1.00 45.69 732 LEU A C 1
ATOM 5775 O O . LEU A 1 732 ? 48.533 19.963 -14.518 1.00 45.69 732 LEU A O 1
ATOM 5779 N N . PRO A 1 733 ? 50.207 18.844 -15.521 1.00 48.59 733 PRO A N 1
ATOM 5780 C CA . PRO A 1 733 ? 50.882 20.047 -15.998 1.00 48.59 733 PRO A CA 1
ATOM 5781 C C . PRO A 1 733 ? 50.044 20.803 -17.053 1.00 48.59 733 PRO A C 1
ATOM 5783 O O . PRO A 1 733 ? 49.446 20.160 -17.917 1.00 48.59 733 PRO A O 1
ATOM 5786 N N . PRO A 1 734 ? 50.063 22.156 -17.087 1.00 50.84 734 PRO A N 1
ATOM 5787 C CA . PRO A 1 734 ? 49.226 22.972 -17.988 1.00 50.84 734 PRO A CA 1
ATOM 5788 C C . PRO A 1 734 ? 49.412 22.779 -19.506 1.00 50.84 734 PRO A C 1
ATOM 5790 O O . PRO A 1 734 ? 48.769 23.472 -20.292 1.00 50.84 734 PRO A O 1
ATOM 5793 N N . THR A 1 735 ? 50.307 21.889 -19.935 1.00 51.59 735 THR A N 1
ATOM 5794 C CA . THR A 1 735 ? 50.491 21.481 -21.335 1.00 51.59 735 THR A CA 1
ATOM 5795 C C . THR A 1 735 ? 49.445 20.476 -21.819 1.00 51.59 735 THR A C 1
ATOM 5797 O O . THR A 1 735 ? 49.289 20.318 -23.026 1.00 51.59 735 THR A O 1
ATOM 5800 N N . GLU A 1 736 ? 48.717 19.817 -20.914 1.00 52.66 736 GLU A N 1
ATOM 5801 C CA . GLU A 1 736 ? 47.640 18.884 -21.256 1.00 52.66 736 GLU A CA 1
ATOM 5802 C C . GLU A 1 736 ? 46.275 19.574 -21.109 1.00 52.66 736 GLU A C 1
ATOM 5804 O O . GLU A 1 736 ? 45.677 19.610 -20.032 1.00 52.66 736 GLU A O 1
ATOM 5809 N N . GLN A 1 737 ? 45.757 20.134 -22.210 1.00 52.06 737 GLN A N 1
ATOM 5810 C CA . GLN A 1 737 ? 44.337 20.489 -22.277 1.00 52.06 737 GLN A CA 1
ATOM 5811 C C . GLN A 1 737 ? 43.509 19.218 -22.073 1.00 52.06 737 GLN A C 1
ATOM 5813 O O . GLN A 1 737 ? 43.701 18.234 -22.788 1.00 52.06 737 GLN A O 1
ATOM 5818 N N . LYS A 1 738 ? 42.594 19.237 -21.097 1.00 55.69 738 LYS A N 1
ATOM 5819 C CA . LYS A 1 738 ? 41.799 18.054 -20.755 1.00 55.69 738 LYS A CA 1
ATOM 5820 C C . LYS A 1 738 ? 41.007 17.545 -21.967 1.00 55.69 738 LYS A C 1
ATOM 5822 O O . LYS A 1 738 ? 40.309 18.355 -22.583 1.00 55.69 738 LYS A O 1
ATOM 5827 N N . PRO A 1 739 ? 41.074 16.237 -22.286 1.00 64.38 739 PRO A N 1
ATOM 5828 C CA . PRO A 1 739 ? 40.355 15.677 -23.422 1.00 64.38 739 PRO A CA 1
ATOM 5829 C C . PRO A 1 739 ? 38.840 15.882 -23.322 1.00 64.38 739 PRO A C 1
ATOM 5831 O O . PRO A 1 739 ? 38.257 15.934 -22.231 1.00 64.38 739 PRO A O 1
ATOM 5834 N N . ARG A 1 740 ? 38.197 15.981 -24.487 1.00 72.62 740 ARG A N 1
ATOM 5835 C CA . ARG A 1 740 ? 36.756 16.226 -24.633 1.00 72.62 740 ARG A CA 1
ATOM 5836 C C . ARG A 1 740 ? 35.943 15.059 -24.053 1.00 72.62 740 ARG A C 1
ATOM 5838 O O . ARG A 1 740 ? 34.879 15.298 -23.476 1.00 72.62 740 ARG A O 1
ATOM 5845 N N . SER A 1 741 ? 36.484 13.838 -24.121 1.00 74.75 741 SER A N 1
ATOM 5846 C CA . SER A 1 741 ? 35.937 12.608 -23.528 1.00 74.75 741 SER A CA 1
ATOM 5847 C C . SER A 1 741 ? 35.486 12.782 -22.095 1.00 74.75 741 SER A C 1
ATOM 5849 O O . SER A 1 741 ? 34.378 12.387 -21.774 1.00 74.75 741 SER A O 1
ATOM 5851 N N . THR A 1 742 ? 36.296 13.366 -21.209 1.00 75.94 742 THR A N 1
ATOM 5852 C CA . THR A 1 742 ? 36.006 13.278 -19.766 1.00 75.94 742 THR A CA 1
ATOM 5853 C C . THR A 1 742 ? 34.700 14.002 -19.408 1.00 75.94 742 THR A C 1
ATOM 5855 O O . THR A 1 742 ? 34.014 13.605 -18.468 1.00 75.94 742 THR A O 1
ATOM 5858 N N . ARG A 1 743 ? 34.307 15.027 -20.187 1.00 80.94 743 ARG A N 1
ATOM 5859 C CA . ARG A 1 743 ? 32.988 15.659 -20.055 1.00 80.94 743 ARG A CA 1
ATOM 5860 C C . ARG A 1 743 ? 31.904 14.755 -20.633 1.00 80.94 743 ARG A C 1
ATOM 5862 O O . ARG A 1 743 ? 30.908 14.519 -19.962 1.00 80.94 743 ARG A O 1
ATOM 5869 N N . ILE A 1 744 ? 32.104 14.259 -21.852 1.00 83.69 744 ILE A N 1
ATOM 5870 C CA . ILE A 1 744 ? 31.140 13.410 -22.561 1.00 83.69 744 ILE A CA 1
ATOM 5871 C C . ILE A 1 744 ? 30.842 12.132 -21.759 1.00 83.69 744 ILE A C 1
ATOM 5873 O O . ILE A 1 744 ? 29.683 11.820 -21.528 1.00 83.69 744 ILE A O 1
ATOM 5877 N N . VAL A 1 745 ? 31.862 11.458 -21.222 1.00 84.19 745 VAL A N 1
ATOM 5878 C CA . VAL A 1 745 ? 31.738 10.271 -20.361 1.00 84.19 745 VAL A CA 1
ATOM 5879 C C . VAL A 1 745 ? 31.012 10.589 -19.049 1.00 84.19 745 VAL A C 1
ATOM 5881 O O . VAL A 1 745 ? 30.226 9.766 -18.591 1.00 84.19 745 VAL A O 1
ATOM 5884 N N . PHE A 1 746 ? 31.198 11.774 -18.451 1.00 84.88 746 PHE A N 1
ATOM 5885 C CA . PHE A 1 746 ? 30.397 12.199 -17.291 1.00 84.88 746 PHE A CA 1
ATOM 5886 C C . PHE A 1 746 ? 28.928 12.487 -17.658 1.00 84.88 746 PHE A C 1
ATOM 5888 O O . PHE A 1 746 ? 28.019 12.207 -16.872 1.00 84.88 746 PHE A O 1
ATOM 5895 N N . GLU A 1 747 ? 28.684 13.024 -18.852 1.00 87.12 747 GLU A N 1
ATOM 5896 C CA . GLU A 1 747 ? 27.344 13.324 -19.361 1.00 87.12 747 GLU A CA 1
ATOM 5897 C C . GLU A 1 747 ? 26.585 12.017 -19.674 1.00 87.12 747 GLU A C 1
ATOM 5899 O O . GLU A 1 747 ? 25.500 11.802 -19.131 1.00 87.12 747 GLU A O 1
ATOM 5904 N N . VAL A 1 748 ? 27.222 11.067 -20.376 1.00 88.50 748 VAL A N 1
ATOM 5905 C CA . VAL A 1 748 ? 26.756 9.673 -20.535 1.00 88.50 748 VAL A CA 1
ATOM 5906 C C . VAL A 1 748 ? 26.560 8.993 -19.174 1.00 88.50 748 VAL A C 1
ATOM 5908 O O . VAL A 1 748 ? 25.549 8.325 -18.975 1.00 88.50 748 VAL A O 1
ATOM 5911 N N . ALA A 1 749 ? 27.454 9.205 -18.198 1.00 87.56 749 ALA A N 1
ATOM 5912 C CA . ALA A 1 749 ? 27.301 8.630 -16.857 1.00 87.56 749 ALA A CA 1
ATOM 5913 C C . ALA A 1 749 ? 26.083 9.159 -16.106 1.00 87.56 749 ALA A C 1
ATOM 5915 O O . ALA A 1 749 ? 25.390 8.402 -15.425 1.00 87.56 749 ALA A O 1
ATOM 5916 N N . THR A 1 750 ? 25.787 10.445 -16.268 1.00 86.69 750 THR A N 1
ATOM 5917 C CA . THR A 1 750 ? 24.587 11.055 -15.700 1.00 86.69 750 THR A CA 1
ATOM 5918 C C . THR A 1 750 ? 23.327 10.522 -16.392 1.00 86.69 750 THR A C 1
ATOM 5920 O O . THR A 1 750 ? 22.346 10.231 -15.706 1.00 86.69 750 THR A O 1
ATOM 5923 N N . ILE A 1 751 ? 23.359 10.308 -17.712 1.00 89.25 751 ILE A N 1
ATOM 5924 C CA . ILE A 1 751 ? 22.242 9.720 -18.465 1.00 89.25 751 ILE A CA 1
ATOM 5925 C C . ILE A 1 751 ? 21.985 8.270 -18.030 1.00 89.25 751 ILE A C 1
ATOM 5927 O O . ILE A 1 751 ? 20.891 7.962 -17.555 1.00 89.25 751 ILE A O 1
ATOM 5931 N N . ALA A 1 752 ? 22.994 7.398 -18.100 1.00 91.00 752 ALA A N 1
ATOM 5932 C CA . ALA A 1 752 ? 22.864 5.979 -17.767 1.00 91.00 752 ALA A CA 1
ATOM 5933 C C . ALA A 1 752 ? 22.488 5.745 -16.290 1.00 91.00 752 ALA A C 1
ATOM 5935 O O . ALA A 1 752 ? 21.681 4.862 -15.997 1.00 91.00 752 ALA A O 1
ATOM 5936 N N . ARG A 1 753 ? 22.973 6.585 -15.357 1.00 90.94 753 ARG A N 1
ATOM 5937 C CA . ARG A 1 753 ? 22.494 6.607 -13.960 1.00 90.94 753 ARG A CA 1
ATOM 5938 C C . ARG A 1 753 ? 20.976 6.812 -13.896 1.00 90.94 753 ARG A C 1
ATOM 5940 O O . ARG A 1 753 ? 20.293 6.083 -13.183 1.00 90.94 753 ARG A O 1
ATOM 5947 N N . ASN A 1 754 ? 20.435 7.794 -14.618 1.00 91.50 754 ASN A N 1
ATOM 5948 C CA . ASN A 1 754 ? 19.005 8.113 -14.547 1.00 91.50 754 ASN A CA 1
ATOM 5949 C C . ASN A 1 754 ? 18.138 7.113 -15.334 1.00 91.50 754 ASN A C 1
ATOM 5951 O O . ASN A 1 754 ? 17.034 6.814 -14.883 1.00 91.50 754 ASN A O 1
ATOM 5955 N N . GLN A 1 755 ? 18.658 6.501 -16.407 1.00 93.50 755 GLN A N 1
ATOM 5956 C CA . GLN A 1 755 ? 18.039 5.325 -17.034 1.00 93.50 755 GLN A CA 1
ATOM 5957 C C . GLN A 1 755 ? 17.957 4.150 -16.045 1.00 93.50 755 GLN A C 1
ATOM 5959 O O . GLN A 1 755 ? 16.874 3.608 -15.836 1.00 93.50 755 GLN A O 1
ATOM 5964 N N . PHE A 1 756 ? 19.053 3.802 -15.356 1.00 95.25 756 PHE A N 1
ATOM 5965 C CA . PHE A 1 756 ? 19.060 2.734 -14.346 1.00 95.25 756 PHE A CA 1
ATOM 5966 C C . PHE A 1 756 ? 18.057 2.995 -13.215 1.00 95.25 756 PHE A C 1
ATOM 5968 O O . PHE A 1 756 ? 17.315 2.091 -12.831 1.00 95.25 756 PHE A O 1
ATOM 5975 N N . ILE A 1 757 ? 17.991 4.230 -12.699 1.00 95.06 757 ILE A N 1
ATOM 5976 C CA . ILE A 1 757 ? 16.992 4.612 -11.689 1.00 95.06 757 ILE A CA 1
ATOM 5977 C C . ILE A 1 757 ? 15.566 4.438 -12.238 1.00 95.06 757 ILE A C 1
ATOM 5979 O O . ILE A 1 757 ? 14.708 3.892 -11.542 1.00 95.06 757 ILE A O 1
ATOM 5983 N N . GLY A 1 758 ? 15.325 4.850 -13.485 1.00 95.44 758 GLY A N 1
ATOM 5984 C CA . GLY A 1 758 ? 14.037 4.694 -14.152 1.00 95.44 758 GLY A CA 1
ATOM 5985 C C . GLY A 1 758 ? 13.606 3.232 -14.290 1.00 95.44 758 GLY A C 1
ATOM 5986 O O . GLY A 1 758 ? 12.527 2.865 -13.822 1.00 95.44 758 GLY A O 1
ATOM 5987 N N . HIS A 1 759 ? 14.476 2.369 -14.827 1.00 96.00 759 HIS A N 1
ATOM 5988 C CA . HIS A 1 759 ? 14.218 0.927 -14.904 1.00 96.00 759 HIS A CA 1
ATOM 5989 C C . HIS A 1 759 ? 14.035 0.306 -13.510 1.00 96.00 759 HIS A C 1
ATOM 5991 O O . HIS A 1 759 ? 13.125 -0.497 -13.319 1.00 96.00 759 HIS A O 1
ATOM 5997 N N . PHE A 1 760 ? 14.826 0.705 -12.506 1.00 97.12 760 PHE A N 1
ATOM 5998 C CA . PHE A 1 760 ? 14.662 0.230 -11.128 1.00 97.12 760 PHE A CA 1
ATOM 5999 C C . PHE A 1 760 ? 13.271 0.554 -10.569 1.00 97.12 760 PHE A C 1
ATOM 6001 O O . PHE A 1 760 ? 12.635 -0.312 -9.960 1.00 97.12 760 PHE A O 1
ATOM 6008 N N . VAL A 1 761 ? 12.788 1.780 -10.779 1.00 97.19 761 VAL A N 1
ATOM 6009 C CA . VAL A 1 761 ? 11.458 2.215 -10.343 1.00 97.19 761 VAL A CA 1
ATOM 6010 C C . VAL A 1 761 ? 10.370 1.437 -11.077 1.00 97.19 761 VAL A C 1
ATOM 6012 O O . VAL A 1 761 ? 9.560 0.778 -10.421 1.00 97.19 761 VAL A O 1
ATOM 6015 N N . LEU A 1 762 ? 10.402 1.438 -12.412 1.00 95.94 762 LEU A N 1
ATOM 6016 C CA . LEU A 1 762 ? 9.431 0.748 -13.261 1.00 95.94 762 LEU A CA 1
ATOM 6017 C C . LEU A 1 762 ? 9.338 -0.745 -12.915 1.00 95.94 762 LEU A C 1
ATOM 6019 O O . LEU A 1 762 ? 8.251 -1.276 -12.692 1.00 95.94 762 LEU A O 1
ATOM 6023 N N . CYS A 1 763 ? 10.476 -1.428 -12.782 1.00 96.50 763 CYS A N 1
ATOM 6024 C CA . CYS A 1 763 ? 10.505 -2.855 -12.478 1.00 96.50 763 CYS A CA 1
ATOM 6025 C C . CYS A 1 763 ? 10.137 -3.176 -11.021 1.00 96.50 763 CYS A C 1
ATOM 6027 O O . CYS A 1 763 ? 9.503 -4.204 -10.778 1.00 96.50 763 CYS A O 1
ATOM 6029 N N . SER A 1 764 ? 10.461 -2.308 -10.053 1.00 97.31 764 SER A N 1
ATOM 6030 C CA . SER A 1 764 ? 10.008 -2.471 -8.660 1.00 97.31 764 SER A CA 1
ATOM 6031 C C . SER A 1 764 ? 8.490 -2.327 -8.547 1.00 97.31 764 SER A C 1
ATOM 6033 O O . SER A 1 764 ? 7.828 -3.160 -7.926 1.00 97.31 764 SER A O 1
ATOM 6035 N N . VAL A 1 765 ? 7.925 -1.286 -9.165 1.00 96.62 765 VAL A N 1
ATOM 6036 C CA . VAL A 1 765 ? 6.482 -1.008 -9.149 1.00 96.62 765 VAL A CA 1
ATOM 6037 C C . VAL A 1 765 ? 5.722 -2.073 -9.943 1.00 96.62 765 VAL A C 1
ATOM 6039 O O . VAL A 1 765 ? 4.753 -2.632 -9.430 1.00 96.62 765 VAL A O 1
ATOM 6042 N N . GLY A 1 766 ? 6.215 -2.456 -11.124 1.00 95.12 766 GLY A N 1
ATOM 6043 C CA . GLY A 1 766 ? 5.672 -3.558 -11.920 1.00 95.12 766 GLY A CA 1
ATOM 6044 C C . GLY A 1 766 ? 5.716 -4.909 -11.197 1.00 95.12 766 GLY A C 1
ATOM 6045 O O . GLY A 1 766 ? 4.760 -5.675 -11.281 1.00 95.12 766 GLY A O 1
ATOM 6046 N N . SER A 1 767 ? 6.765 -5.187 -10.410 1.00 97.12 767 SER A N 1
ATOM 6047 C CA . SER A 1 767 ? 6.844 -6.383 -9.555 1.00 97.12 767 SER A CA 1
ATOM 6048 C C . SER A 1 767 ? 5.763 -6.401 -8.463 1.00 97.12 767 SER A C 1
ATOM 6050 O O . SER A 1 767 ? 5.192 -7.453 -8.178 1.00 97.12 767 SER A O 1
ATOM 6052 N N . ILE A 1 768 ? 5.444 -5.246 -7.869 1.00 96.75 768 ILE A N 1
ATOM 6053 C CA . ILE A 1 768 ? 4.360 -5.124 -6.880 1.00 96.75 768 ILE A CA 1
ATOM 6054 C C . ILE A 1 768 ? 2.994 -5.267 -7.570 1.00 96.75 768 ILE A C 1
ATOM 6056 O O . ILE A 1 768 ? 2.154 -6.037 -7.105 1.00 96.75 768 ILE A O 1
ATOM 6060 N N . GLY A 1 769 ? 2.780 -4.581 -8.698 1.00 94.12 769 GLY A N 1
ATOM 6061 C CA . GLY A 1 769 ? 1.533 -4.629 -9.469 1.00 94.12 769 GLY A CA 1
ATOM 6062 C C . GLY A 1 769 ? 1.206 -6.030 -9.996 1.00 94.12 769 GLY A C 1
ATOM 6063 O O . GLY A 1 769 ? 0.076 -6.495 -9.851 1.00 94.12 769 GLY A O 1
ATOM 6064 N N . HIS A 1 770 ? 2.206 -6.747 -10.514 1.00 93.25 770 HIS A N 1
ATOM 6065 C CA . HIS A 1 770 ? 2.097 -8.152 -10.917 1.00 93.25 770 HIS A CA 1
ATOM 6066 C C . HIS A 1 770 ? 1.564 -9.041 -9.783 1.00 93.25 770 HIS A C 1
ATOM 6068 O O . HIS A 1 770 ? 0.670 -9.860 -9.995 1.00 93.25 770 HIS A O 1
ATOM 6074 N N . ASP A 1 771 ? 2.086 -8.869 -8.569 1.00 96.19 771 ASP A N 1
ATOM 6075 C CA . ASP A 1 771 ? 1.719 -9.685 -7.411 1.00 96.19 771 ASP A CA 1
ATOM 6076 C C . ASP A 1 771 ? 0.373 -9.285 -6.785 1.00 96.19 771 ASP A C 1
ATOM 6078 O O . ASP A 1 771 ? -0.301 -10.139 -6.206 1.00 96.19 771 ASP A O 1
ATOM 6082 N N . VAL A 1 772 ? -0.049 -8.026 -6.950 1.00 91.75 772 VAL A N 1
ATOM 6083 C CA . VAL A 1 772 ? -1.416 -7.553 -6.664 1.00 91.75 772 VAL A CA 1
ATOM 6084 C C . VAL A 1 772 ? -2.421 -8.203 -7.617 1.00 91.75 772 VAL A C 1
ATOM 6086 O O . VAL A 1 772 ? -3.389 -8.812 -7.158 1.00 91.75 772 VAL A O 1
ATOM 6089 N N . VAL A 1 773 ? -2.175 -8.137 -8.932 1.00 89.69 773 VAL A N 1
ATOM 6090 C CA . VAL A 1 773 ? -3.061 -8.700 -9.968 1.00 89.69 773 VAL A CA 1
ATOM 6091 C C . VAL A 1 773 ? -3.175 -10.220 -9.834 1.00 89.69 773 VAL A C 1
ATOM 6093 O O . VAL A 1 773 ? -4.283 -10.756 -9.810 1.00 89.69 773 VAL A O 1
ATOM 6096 N N . ASN A 1 774 ? -2.047 -10.916 -9.673 1.00 91.19 774 ASN A N 1
ATOM 6097 C CA . ASN A 1 774 ? -2.010 -12.375 -9.533 1.00 91.19 774 ASN A CA 1
ATOM 6098 C C . ASN A 1 774 ? -2.308 -12.876 -8.108 1.00 91.19 774 ASN A C 1
ATOM 6100 O O . ASN A 1 774 ? -2.343 -14.087 -7.893 1.00 91.19 774 ASN A O 1
ATOM 6104 N N . ARG A 1 775 ? -2.519 -11.974 -7.135 1.00 92.56 775 ARG A N 1
ATOM 6105 C CA . ARG A 1 775 ? -2.773 -12.288 -5.715 1.00 92.56 775 ARG A CA 1
ATOM 6106 C C . ARG A 1 775 ? -1.755 -13.285 -5.144 1.00 92.56 775 ARG A C 1
ATOM 6108 O O . ARG A 1 775 ? -2.134 -14.310 -4.575 1.00 92.56 775 ARG A O 1
ATOM 6115 N N . SER A 1 776 ? -0.461 -12.997 -5.321 1.00 93.94 776 SER A N 1
ATOM 6116 C CA . SER A 1 776 ? 0.619 -13.901 -4.895 1.00 93.94 776 SER A CA 1
ATOM 6117 C C . SER A 1 776 ? 0.544 -14.203 -3.390 1.00 93.94 776 SER A C 1
ATOM 6119 O O . SER A 1 776 ? 0.028 -13.399 -2.613 1.00 93.94 776 SER A O 1
ATOM 6121 N N . GLU A 1 777 ? 1.065 -15.350 -2.938 1.00 91.88 777 GLU A N 1
ATOM 6122 C CA . GLU A 1 777 ? 0.928 -15.773 -1.528 1.00 91.88 777 GLU A CA 1
ATOM 6123 C C . GLU A 1 777 ? 1.526 -14.745 -0.540 1.00 91.88 777 GLU A C 1
ATOM 6125 O O . GLU A 1 777 ? 1.011 -14.584 0.562 1.00 91.88 777 GLU A O 1
ATOM 6130 N N . GLY A 1 778 ? 2.550 -13.982 -0.951 1.00 88.50 778 GLY A N 1
ATOM 6131 C CA . GLY A 1 778 ? 3.116 -12.872 -0.168 1.00 88.50 778 GLY A CA 1
ATOM 6132 C C . GLY A 1 778 ? 2.260 -11.593 -0.144 1.00 88.50 778 GLY A C 1
ATOM 6133 O O . GLY A 1 778 ? 2.403 -10.780 0.770 1.00 88.50 778 GLY A O 1
ATOM 6134 N N . MET A 1 779 ? 1.361 -11.425 -1.119 1.00 93.88 779 MET A N 1
ATOM 6135 C CA . MET A 1 779 ? 0.423 -10.302 -1.247 1.00 93.88 779 MET A CA 1
ATOM 6136 C C . MET A 1 779 ? -0.973 -10.625 -0.680 1.00 93.88 779 MET A C 1
ATOM 6138 O O . MET A 1 779 ? -1.735 -9.722 -0.357 1.00 93.88 779 MET A O 1
ATOM 6142 N N . LYS A 1 780 ? -1.317 -11.905 -0.532 1.00 88.12 780 LYS A N 1
ATOM 6143 C CA . LYS A 1 780 ? -2.636 -12.436 -0.144 1.00 88.12 780 LYS A CA 1
ATOM 6144 C C . LYS A 1 780 ? -3.273 -11.771 1.082 1.00 88.12 780 LYS A C 1
ATOM 6146 O O . LYS A 1 780 ? -4.384 -11.262 0.968 1.00 88.12 780 LYS A O 1
ATOM 6151 N N . ASP A 1 781 ? -2.559 -11.700 2.207 1.00 85.94 781 ASP A N 1
ATOM 6152 C CA . ASP A 1 781 ? -3.040 -11.027 3.430 1.00 85.94 781 ASP A CA 1
ATOM 6153 C C . ASP A 1 781 ? -3.245 -9.514 3.215 1.00 85.94 781 ASP A C 1
ATOM 6155 O O . ASP A 1 781 ? -4.115 -8.896 3.827 1.00 85.94 781 ASP A O 1
ATOM 6159 N N . VAL A 1 782 ? -2.452 -8.897 2.330 1.00 89.38 782 VAL A N 1
ATOM 6160 C CA . VAL A 1 782 ? -2.597 -7.479 1.967 1.00 89.38 782 VAL A CA 1
ATOM 6161 C C . VAL A 1 782 ? -3.824 -7.279 1.081 1.00 89.38 782 VAL A C 1
ATOM 6163 O O . VAL A 1 782 ? -4.589 -6.352 1.333 1.00 89.38 782 VAL A O 1
ATOM 6166 N N . MET A 1 783 ? -4.060 -8.157 0.102 1.00 91.50 783 MET A N 1
ATOM 6167 C CA . MET A 1 783 ? -5.252 -8.098 -0.750 1.00 91.50 783 MET A CA 1
ATOM 6168 C C . MET A 1 783 ? -6.535 -8.367 0.026 1.00 91.50 783 MET A C 1
ATOM 6170 O O . MET A 1 783 ? -7.517 -7.678 -0.221 1.00 91.50 783 MET A O 1
ATOM 6174 N N . ASP A 1 784 ? -6.536 -9.283 0.999 1.00 83.31 784 ASP A N 1
ATOM 6175 C CA . ASP A 1 784 ? -7.698 -9.479 1.874 1.00 83.31 784 ASP A CA 1
ATOM 6176 C C . ASP A 1 784 ? -8.036 -8.176 2.619 1.00 83.31 784 ASP A C 1
ATOM 6178 O O . ASP A 1 784 ? -9.164 -7.693 2.550 1.00 83.31 784 ASP A O 1
ATOM 6182 N N . ILE A 1 785 ? -7.036 -7.511 3.212 1.00 80.62 785 ILE A N 1
ATOM 6183 C CA . ILE A 1 785 ? -7.220 -6.205 3.863 1.00 80.62 785 ILE A CA 1
ATOM 6184 C C . ILE A 1 785 ? -7.684 -5.124 2.868 1.00 80.62 785 ILE A C 1
ATOM 6186 O O . ILE A 1 785 ? -8.538 -4.309 3.222 1.00 80.62 785 ILE A O 1
ATOM 6190 N N . VAL A 1 786 ? -7.136 -5.071 1.652 1.00 85.62 786 VAL A N 1
ATOM 6191 C CA . VAL A 1 786 ? -7.463 -4.050 0.635 1.00 85.62 786 VAL A CA 1
ATOM 6192 C C . VAL A 1 786 ? -8.873 -4.238 0.061 1.00 85.62 786 VAL A C 1
ATOM 6194 O O . VAL A 1 786 ? -9.584 -3.247 -0.100 1.00 85.62 786 VAL A O 1
ATOM 6197 N N . ASP A 1 787 ? -9.288 -5.479 -0.198 1.00 85.12 787 ASP A N 1
ATOM 6198 C CA . ASP A 1 787 ? -10.608 -5.827 -0.738 1.00 85.12 787 ASP A CA 1
ATOM 6199 C C . ASP A 1 787 ? -11.706 -5.743 0.336 1.00 85.12 787 ASP A C 1
ATOM 6201 O O . ASP A 1 787 ? -12.805 -5.241 0.087 1.00 85.12 787 ASP A O 1
ATOM 6205 N N . ASN A 1 788 ? -11.426 -6.239 1.548 1.00 77.69 788 ASN A N 1
ATOM 6206 C CA . ASN A 1 788 ? -12.419 -6.371 2.617 1.00 77.69 788 ASN A CA 1
ATOM 6207 C C . ASN A 1 788 ? -12.531 -5.139 3.529 1.00 77.69 788 ASN A C 1
ATOM 6209 O O . ASN A 1 788 ? -13.375 -5.150 4.432 1.00 77.69 788 ASN A O 1
ATOM 6213 N N . SER A 1 789 ? -11.746 -4.077 3.317 1.00 73.88 789 SER A N 1
ATOM 6214 C CA . SER A 1 789 ? -11.860 -2.818 4.070 1.00 73.88 789 SER A CA 1
ATOM 6215 C C . SER A 1 789 ? -12.127 -1.612 3.169 1.00 73.88 789 SER A C 1
ATOM 6217 O O . SER A 1 789 ? -11.804 -1.598 1.985 1.00 73.88 789 SER A O 1
ATOM 6219 N N . ASN A 1 790 ? -12.722 -0.555 3.730 1.00 77.25 790 ASN A N 1
ATOM 6220 C CA . ASN A 1 790 ? -12.832 0.705 2.998 1.00 77.25 790 ASN A CA 1
ATOM 6221 C C . ASN A 1 790 ? -11.448 1.373 2.855 1.00 77.25 790 ASN A C 1
ATOM 6223 O O . ASN A 1 790 ? -10.616 1.318 3.761 1.00 77.25 790 ASN A O 1
ATOM 6227 N N . GLY A 1 791 ? -11.222 2.067 1.733 1.00 75.12 791 GLY A N 1
ATOM 6228 C CA . GLY A 1 791 ? -9.933 2.697 1.400 1.00 75.12 791 GLY A CA 1
ATOM 6229 C C . GLY A 1 791 ? -9.484 3.838 2.328 1.00 75.12 791 GLY A C 1
ATOM 6230 O O . GLY A 1 791 ? -8.414 4.413 2.116 1.00 75.12 791 GLY A O 1
ATOM 6231 N N . TYR A 1 792 ? -10.291 4.188 3.335 1.00 73.25 792 TYR A N 1
ATOM 6232 C CA . TYR A 1 792 ? -9.869 5.004 4.471 1.00 73.25 792 TYR A CA 1
ATOM 6233 C C . TYR A 1 792 ? -9.163 4.119 5.505 1.00 73.25 792 TYR A C 1
ATOM 6235 O O . TYR A 1 792 ? -7.988 4.341 5.777 1.00 73.25 792 TYR A O 1
ATOM 6243 N N . PHE A 1 793 ? -9.817 3.057 5.992 1.00 73.88 793 PHE A N 1
ATOM 6244 C CA . PHE A 1 793 ? -9.242 2.111 6.953 1.00 73.88 793 PHE A CA 1
ATOM 6245 C C . PHE A 1 793 ? -7.947 1.468 6.449 1.00 73.88 793 PHE A C 1
ATOM 6247 O O . PHE A 1 793 ? -6.999 1.364 7.222 1.00 73.88 793 PHE A O 1
ATOM 6254 N N . THR A 1 794 ? -7.857 1.101 5.165 1.00 77.62 794 THR A N 1
ATOM 6255 C CA . THR A 1 794 ? -6.619 0.558 4.572 1.00 77.62 794 THR A CA 1
ATOM 6256 C C . THR A 1 794 ? -5.441 1.527 4.755 1.00 77.62 794 THR A C 1
ATOM 6258 O O . THR A 1 794 ? -4.369 1.133 5.217 1.00 77.62 794 THR A O 1
ATOM 6261 N N . ARG A 1 795 ? -5.659 2.823 4.477 1.00 81.44 795 ARG A N 1
ATOM 6262 C CA . ARG A 1 795 ? -4.660 3.892 4.649 1.00 81.44 795 ARG A CA 1
ATOM 6263 C C . ARG A 1 795 ? -4.422 4.243 6.119 1.00 81.44 795 ARG A C 1
ATOM 6265 O O . ARG A 1 795 ? -3.277 4.466 6.507 1.00 81.44 795 ARG A O 1
ATOM 6272 N N . SER A 1 796 ? -5.449 4.216 6.971 1.00 74.56 796 SER A N 1
ATOM 6273 C CA . SER A 1 796 ? -5.294 4.355 8.426 1.00 74.56 796 SER A CA 1
ATOM 6274 C C . SER A 1 796 ? -4.435 3.232 9.009 1.00 74.56 796 SER A C 1
ATOM 6276 O O . SER A 1 796 ? -3.557 3.511 9.820 1.00 74.56 796 SER A O 1
ATOM 6278 N N . LEU A 1 797 ? -4.632 1.984 8.573 1.00 77.62 797 LEU A N 1
ATOM 6279 C CA . LEU A 1 797 ? -3.861 0.826 9.020 1.00 77.62 797 LEU A CA 1
ATOM 6280 C C . LEU A 1 797 ? -2.425 0.867 8.485 1.00 77.62 797 LEU A C 1
ATOM 6282 O O . LEU A 1 797 ? -1.500 0.598 9.244 1.00 77.62 797 LEU A O 1
ATOM 6286 N N . ALA A 1 798 ? -2.212 1.280 7.233 1.00 84.88 798 ALA A N 1
ATOM 6287 C CA . ALA A 1 798 ? -0.882 1.531 6.673 1.00 84.88 798 ALA A CA 1
ATOM 6288 C C . ALA A 1 798 ? -0.121 2.644 7.432 1.00 84.88 798 ALA A C 1
ATOM 6290 O O . ALA A 1 798 ? 1.028 2.453 7.838 1.00 84.88 798 ALA A O 1
ATOM 6291 N N . SER A 1 799 ? -0.784 3.775 7.703 1.00 81.19 799 SER A N 1
ATOM 6292 C CA . SER A 1 799 ? -0.249 4.908 8.479 1.00 81.19 799 SER A CA 1
ATOM 6293 C C . SER A 1 799 ? -0.038 4.574 9.962 1.00 81.19 799 SER A C 1
ATOM 6295 O O . SER A 1 799 ? 0.883 5.081 10.600 1.00 81.19 799 SER A O 1
ATOM 6297 N N . PHE A 1 800 ? -0.865 3.700 10.536 1.00 77.94 800 PHE A N 1
ATOM 6298 C CA . PHE A 1 800 ? -0.627 3.131 11.860 1.00 77.94 800 PHE A CA 1
ATOM 6299 C C . PHE A 1 800 ? 0.590 2.206 11.821 1.00 77.94 800 PHE A C 1
ATOM 6301 O O . PHE A 1 800 ? 1.477 2.336 12.662 1.00 77.94 800 PHE A O 1
ATOM 6308 N N . LYS A 1 801 ? 0.692 1.346 10.795 1.00 80.12 801 LYS A N 1
ATOM 6309 C CA . LYS A 1 801 ? 1.769 0.367 10.626 1.00 80.12 801 LYS A CA 1
ATOM 6310 C C . LYS A 1 801 ? 3.158 1.006 10.547 1.00 80.12 801 LYS A C 1
ATOM 6312 O O . LYS A 1 801 ? 4.091 0.383 11.050 1.00 80.12 801 LYS A O 1
ATOM 6317 N N . THR A 1 802 ? 3.306 2.215 9.993 1.00 80.19 802 THR A N 1
ATOM 6318 C CA . THR A 1 802 ? 4.576 2.980 9.990 1.00 80.19 802 THR A CA 1
ATOM 6319 C C . THR A 1 802 ? 4.911 3.642 11.328 1.00 80.19 802 THR A C 1
ATOM 6321 O O . THR A 1 802 ? 6.089 3.805 11.629 1.00 80.19 802 THR A O 1
ATOM 6324 N N . LYS A 1 803 ? 3.911 3.973 12.157 1.00 80.50 803 LYS A N 1
ATOM 6325 C CA . LYS A 1 803 ? 4.092 4.516 13.523 1.00 80.50 803 LYS A CA 1
ATOM 6326 C C . LYS A 1 803 ? 4.444 3.442 14.561 1.00 80.50 803 LYS A C 1
ATOM 6328 O O . LYS A 1 803 ? 4.794 3.766 15.698 1.00 80.50 803 LYS A O 1
ATOM 6333 N N . LEU A 1 804 ? 4.329 2.168 14.188 1.00 78.00 804 LEU A N 1
ATOM 6334 C CA . LEU A 1 804 ? 4.732 1.035 15.015 1.00 78.00 804 LEU A CA 1
ATOM 6335 C C . LEU A 1 804 ? 6.258 0.957 15.162 1.00 78.00 804 LEU A C 1
ATOM 6337 O O . LEU A 1 804 ? 7.014 1.337 14.271 1.00 78.00 804 LEU A O 1
ATOM 6341 N N . ARG A 1 805 ? 6.717 0.393 16.277 1.00 75.19 805 ARG A N 1
ATOM 6342 C CA . ARG A 1 805 ? 8.139 0.232 16.601 1.00 75.19 805 ARG A CA 1
ATOM 6343 C C . ARG A 1 805 ? 8.649 -1.117 16.090 1.00 75.19 805 ARG A C 1
ATOM 6345 O O . ARG A 1 805 ? 8.017 -2.147 16.299 1.00 75.19 805 ARG A O 1
ATOM 6352 N N . ASP A 1 806 ? 9.812 -1.121 15.438 1.00 72.38 806 ASP A N 1
ATOM 6353 C CA . ASP A 1 806 ? 10.453 -2.341 14.900 1.00 72.38 806 ASP A CA 1
ATOM 6354 C C . ASP A 1 806 ? 11.104 -3.224 15.959 1.00 72.38 806 ASP A C 1
ATOM 6356 O O . ASP A 1 806 ? 11.368 -4.403 15.730 1.00 72.38 806 ASP A O 1
ATOM 6360 N N . LYS A 1 807 ? 11.407 -2.636 17.114 1.00 81.19 807 LYS A N 1
ATOM 6361 C CA . LYS A 1 807 ? 12.062 -3.292 18.241 1.00 81.19 807 LYS A CA 1
ATOM 6362 C C . LYS A 1 807 ? 11.323 -2.890 19.517 1.00 81.19 807 LYS A C 1
ATOM 6364 O O . LYS A 1 807 ? 10.887 -1.738 19.602 1.00 81.19 807 LYS A O 1
ATOM 6369 N N . PRO A 1 808 ? 11.193 -3.791 20.504 1.00 80.81 808 PRO A N 1
ATOM 6370 C CA . PRO A 1 808 ? 10.639 -3.421 21.794 1.00 80.81 808 PRO A CA 1
ATOM 6371 C C . PRO A 1 808 ? 11.506 -2.350 22.450 1.00 80.81 808 PRO A C 1
ATOM 6373 O O . PRO A 1 808 ? 12.730 -2.340 22.290 1.00 80.81 808 PRO A O 1
ATOM 6376 N N . LEU A 1 809 ? 10.876 -1.462 23.211 1.00 84.56 809 LEU A N 1
ATOM 6377 C CA . LEU A 1 809 ? 11.574 -0.415 23.936 1.00 84.56 809 LEU A CA 1
ATOM 6378 C C . LEU A 1 809 ? 12.522 -1.003 24.975 1.00 84.56 809 LEU A C 1
ATOM 6380 O O . LEU A 1 809 ? 12.128 -1.748 25.874 1.00 84.56 809 LEU A O 1
ATOM 6384 N N . ILE A 1 810 ? 13.776 -0.576 24.888 1.00 88.56 810 ILE A N 1
ATOM 6385 C CA . ILE A 1 810 ? 14.771 -0.798 25.926 1.00 88.56 810 ILE A CA 1
ATOM 6386 C C . ILE A 1 810 ? 14.538 0.268 27.003 1.00 88.56 810 ILE A C 1
ATOM 6388 O O . ILE A 1 810 ? 14.984 1.407 26.883 1.00 88.56 810 ILE A O 1
ATOM 6392 N N . ARG A 1 811 ? 13.797 -0.103 28.052 1.00 90.62 811 ARG A N 1
ATOM 6393 C CA . ARG A 1 811 ? 13.600 0.718 29.257 1.00 90.62 811 ARG A CA 1
ATOM 6394 C C . ARG A 1 811 ? 14.566 0.319 30.364 1.00 90.62 811 ARG A C 1
ATOM 6396 O O . ARG A 1 811 ? 14.950 -0.839 30.491 1.00 90.62 811 ARG A O 1
ATOM 6403 N N . CYS A 1 812 ? 14.910 1.269 31.227 1.00 93.75 812 CYS A N 1
ATOM 6404 C CA . CYS A 1 812 ? 15.648 0.982 32.452 1.00 93.75 812 CYS A CA 1
ATOM 6405 C C . CYS A 1 812 ? 14.706 0.405 33.520 1.00 93.75 812 CYS A C 1
ATOM 6407 O O . CYS A 1 812 ? 13.841 1.127 34.012 1.00 93.75 812 CYS A O 1
ATOM 6409 N N . GLU A 1 813 ? 14.917 -0.836 33.969 1.00 93.19 813 GLU A N 1
ATOM 6410 C CA . GLU A 1 813 ? 14.044 -1.492 34.965 1.00 93.19 813 GLU A CA 1
ATOM 6411 C C . GLU A 1 813 ? 13.945 -0.696 36.288 1.00 93.19 813 GLU A C 1
ATOM 6413 O O . GLU A 1 813 ? 12.961 -0.798 37.017 1.00 93.19 813 GLU A O 1
ATOM 6418 N N . ASN A 1 814 ? 14.944 0.136 36.608 1.00 94.62 814 ASN A N 1
ATOM 6419 C CA . ASN A 1 814 ? 14.968 0.972 37.815 1.00 94.62 814 ASN A CA 1
ATOM 6420 C C . ASN A 1 814 ? 14.219 2.314 37.693 1.00 94.62 814 ASN A C 1
ATOM 6422 O O . ASN A 1 814 ? 13.618 2.755 38.668 1.00 94.62 814 ASN A O 1
ATOM 6426 N N . CYS A 1 815 ? 14.339 3.014 36.559 1.00 94.12 815 CYS A N 1
ATOM 6427 C CA . CYS A 1 815 ? 13.862 4.401 36.405 1.00 94.12 815 CYS A CA 1
ATOM 6428 C C . CYS A 1 815 ? 12.984 4.636 35.167 1.00 94.12 815 CYS A C 1
ATOM 6430 O O . CYS A 1 815 ? 12.755 5.785 34.809 1.00 94.12 815 CYS A O 1
ATOM 6432 N N . THR A 1 816 ? 12.553 3.556 34.509 1.00 92.44 816 THR A N 1
ATOM 6433 C CA . THR A 1 816 ? 11.611 3.463 33.374 1.00 92.44 816 THR A CA 1
ATOM 6434 C C . THR A 1 816 ? 11.931 4.257 32.103 1.00 92.44 816 THR A C 1
ATOM 6436 O O . THR A 1 816 ? 11.287 4.005 31.081 1.00 92.44 816 THR A O 1
ATOM 6439 N N . LYS A 1 817 ? 12.957 5.120 32.130 1.00 92.38 817 LYS A N 1
ATOM 6440 C CA . LYS A 1 817 ? 13.483 5.852 30.974 1.00 92.38 817 LYS A CA 1
ATOM 6441 C C . LYS A 1 817 ? 13.812 4.922 29.808 1.00 92.38 817 LYS A C 1
ATOM 6443 O O . LYS A 1 817 ? 14.469 3.894 30.012 1.00 92.38 817 LYS A O 1
ATOM 6448 N N . ILE A 1 818 ? 13.377 5.321 28.616 1.00 89.44 818 ILE A N 1
ATOM 6449 C CA . ILE A 1 818 ? 13.805 4.772 27.318 1.00 89.44 818 ILE A CA 1
ATOM 6450 C C . ILE A 1 818 ? 15.179 5.339 26.914 1.00 89.44 818 ILE A C 1
ATOM 6452 O O . ILE A 1 818 ? 15.767 6.131 27.655 1.00 89.44 818 ILE A O 1
ATOM 6456 N N . GLN A 1 819 ? 15.719 4.930 25.764 1.00 89.00 819 GLN A N 1
ATOM 6457 C CA . GLN A 1 819 ? 17.035 5.384 25.298 1.00 89.00 819 GLN A CA 1
ATOM 6458 C C . GLN A 1 819 ? 17.019 6.843 24.824 1.00 89.00 819 GLN A C 1
ATOM 6460 O O . GLN A 1 819 ? 17.994 7.562 25.003 1.00 89.00 819 GLN A O 1
ATOM 6465 N N . GLU A 1 820 ? 15.888 7.280 24.289 1.00 88.00 820 GLU A N 1
ATOM 6466 C CA . GLU A 1 820 ? 15.618 8.610 23.752 1.00 88.00 820 GLU A CA 1
ATOM 6467 C C . GLU A 1 820 ? 15.431 9.668 24.862 1.00 88.00 820 GLU A C 1
ATOM 6469 O O . GLU A 1 820 ? 15.638 10.854 24.637 1.00 88.00 820 GLU A O 1
ATOM 6474 N N . GLU A 1 821 ? 15.101 9.244 26.089 1.00 89.75 821 GLU A N 1
ATOM 6475 C CA . GLU A 1 821 ? 15.004 10.103 27.284 1.00 89.75 821 GLU A CA 1
ATOM 6476 C C . GLU A 1 821 ? 16.363 10.321 27.986 1.00 89.75 821 GLU A C 1
ATOM 6478 O O . GLU A 1 821 ? 16.422 10.848 29.107 1.00 89.75 821 GLU A O 1
ATOM 6483 N N . ILE A 1 822 ? 17.459 9.860 27.382 1.00 90.69 822 ILE A N 1
ATOM 6484 C CA . ILE A 1 822 ? 18.819 9.984 27.900 1.00 90.69 822 ILE A CA 1
ATOM 6485 C C . ILE A 1 822 ? 19.611 10.799 26.876 1.00 90.69 822 ILE A C 1
ATOM 6487 O O . ILE A 1 822 ? 19.894 10.330 25.783 1.00 90.69 822 ILE A O 1
ATOM 6491 N N . GLU A 1 823 ? 19.985 12.022 27.251 1.00 83.44 823 GLU A N 1
ATOM 6492 C CA . GLU A 1 823 ? 20.641 13.028 26.388 1.00 83.44 823 GLU A CA 1
ATOM 6493 C C . GLU A 1 823 ? 21.996 12.577 25.807 1.00 83.44 823 GLU A C 1
ATOM 6495 O O . GLU A 1 823 ? 22.537 13.195 24.894 1.00 83.44 823 GLU A O 1
ATOM 6500 N N . GLN A 1 824 ? 22.559 11.494 26.341 1.00 80.25 824 GLN A N 1
ATOM 6501 C CA . GLN A 1 824 ? 23.766 10.838 25.855 1.00 80.25 824 GLN A CA 1
ATOM 6502 C C . GLN A 1 824 ? 23.394 9.473 25.271 1.00 80.25 824 GLN A C 1
ATOM 6504 O O . GLN A 1 824 ? 22.537 8.781 25.818 1.00 80.25 824 GLN A O 1
ATOM 6509 N N . ALA A 1 825 ? 24.095 9.033 24.221 1.00 82.75 825 ALA A N 1
ATOM 6510 C CA . ALA A 1 825 ? 23.894 7.737 23.562 1.00 82.75 825 ALA A CA 1
ATOM 6511 C C . ALA A 1 825 ? 24.359 6.537 24.427 1.00 82.75 825 ALA A C 1
ATOM 6513 O O . ALA A 1 825 ? 25.258 5.773 24.067 1.00 82.75 825 ALA A O 1
ATOM 6514 N N . VAL A 1 826 ? 23.771 6.381 25.615 1.00 85.88 826 VAL A N 1
ATOM 6515 C CA . VAL A 1 826 ? 24.176 5.402 26.623 1.00 85.88 826 VAL A CA 1
ATOM 6516 C C . VAL A 1 826 ? 23.685 4.013 26.238 1.00 85.88 826 VAL A C 1
ATOM 6518 O O . VAL A 1 826 ? 22.498 3.696 26.312 1.00 85.88 826 VAL A O 1
ATOM 6521 N N . ARG A 1 827 ? 24.629 3.135 25.892 1.00 92.81 827 ARG A N 1
ATOM 6522 C CA . ARG A 1 827 ? 24.366 1.708 25.697 1.00 92.81 827 ARG A CA 1
ATOM 6523 C C . ARG A 1 827 ? 23.875 1.084 27.007 1.00 92.81 827 ARG A C 1
ATOM 6525 O O . ARG A 1 827 ? 24.634 0.978 27.970 1.00 92.81 827 ARG A O 1
ATOM 6532 N N . PHE A 1 828 ? 22.622 0.632 27.029 1.00 94.94 828 PHE A N 1
ATOM 6533 C CA . PHE A 1 828 ? 22.031 0.001 28.210 1.00 94.94 828 PHE A CA 1
ATOM 6534 C C . PHE A 1 828 ? 22.807 -1.255 28.609 1.00 94.94 828 PHE A C 1
ATOM 6536 O O . PHE A 1 828 ? 23.086 -2.134 27.791 1.00 94.94 828 PHE A O 1
ATOM 6543 N N . MET A 1 829 ? 23.114 -1.358 29.899 1.00 95.50 829 MET A N 1
ATOM 6544 C CA . MET A 1 829 ? 23.716 -2.550 30.481 1.00 95.50 829 MET A CA 1
ATOM 6545 C C . MET A 1 829 ? 22.649 -3.627 30.668 1.00 95.50 829 MET A C 1
ATOM 6547 O O . MET A 1 829 ? 21.546 -3.329 31.125 1.00 95.50 829 MET A O 1
ATOM 6551 N N . VAL A 1 830 ? 22.992 -4.884 30.397 1.00 95.25 830 VAL A N 1
ATOM 6552 C CA . VAL A 1 830 ? 22.085 -6.027 30.572 1.00 95.25 830 VAL A CA 1
ATOM 6553 C C . VAL A 1 830 ? 22.497 -6.848 31.791 1.00 95.25 830 VAL A C 1
ATOM 6555 O O . VAL A 1 830 ? 23.685 -7.078 32.025 1.00 95.25 830 VAL A O 1
ATOM 6558 N N . CYS A 1 831 ? 21.531 -7.339 32.567 1.00 95.50 831 CYS A N 1
ATOM 6559 C CA . CYS A 1 831 ? 21.811 -8.312 33.619 1.00 95.50 831 CYS A CA 1
ATOM 6560 C C . CYS A 1 831 ? 22.222 -9.670 33.017 1.00 95.50 831 CYS A C 1
ATOM 6562 O O . CYS A 1 831 ? 21.370 -10.453 32.592 1.00 95.50 831 CYS A O 1
ATOM 6564 N N . GLY A 1 832 ? 23.529 -9.960 33.007 1.00 94.62 832 GLY A N 1
ATOM 6565 C CA . GLY A 1 832 ? 24.101 -11.171 32.401 1.00 94.62 832 GLY A CA 1
ATOM 6566 C C . GLY A 1 832 ? 23.495 -12.482 32.914 1.00 94.62 832 GLY A C 1
ATOM 6567 O O . GLY A 1 832 ? 23.270 -13.399 32.129 1.00 94.62 832 GLY A O 1
ATOM 6568 N N . THR A 1 833 ? 23.131 -12.557 34.199 1.00 94.12 833 THR A N 1
ATOM 6569 C CA . THR A 1 833 ? 22.444 -13.722 34.787 1.00 94.12 833 THR A CA 1
ATOM 6570 C C . THR A 1 833 ? 21.029 -13.915 34.240 1.00 94.12 833 THR A C 1
ATOM 6572 O O . THR A 1 833 ? 20.573 -15.047 34.136 1.00 94.12 833 THR A O 1
ATOM 6575 N N . CYS A 1 834 ? 20.323 -12.839 33.874 1.00 92.44 834 CYS A N 1
ATOM 6576 C CA . CYS A 1 834 ? 19.009 -12.956 33.236 1.00 92.44 834 CYS A CA 1
ATOM 6577 C C . CYS A 1 834 ? 19.168 -13.331 31.760 1.00 92.44 834 CYS A C 1
ATOM 6579 O O . CYS A 1 834 ? 18.621 -14.348 31.354 1.00 92.44 834 CYS A O 1
ATOM 6581 N N . LYS A 1 835 ? 20.027 -12.620 31.012 1.00 92.00 835 LYS A N 1
ATOM 6582 C CA . LYS A 1 835 ? 20.328 -12.902 29.592 1.00 92.00 835 LYS A CA 1
ATOM 6583 C C . LYS A 1 835 ? 20.797 -14.344 29.325 1.00 92.00 835 LYS A C 1
ATOM 6585 O O . LYS A 1 835 ? 20.586 -14.854 28.235 1.00 92.00 835 LYS A O 1
ATOM 6590 N N . SER A 1 836 ? 21.445 -14.993 30.297 1.00 91.44 836 SER A N 1
ATOM 6591 C CA . SER A 1 836 ? 21.942 -16.377 30.175 1.00 91.44 836 SER A CA 1
ATOM 6592 C C . SER A 1 836 ? 21.005 -17.461 30.721 1.00 91.44 836 SER A C 1
ATOM 6594 O O . SER A 1 836 ? 21.225 -18.631 30.423 1.00 91.44 836 SER A O 1
ATOM 6596 N N . LYS A 1 837 ? 19.985 -17.115 31.522 1.00 91.81 837 LYS A N 1
ATOM 6597 C CA . LYS A 1 837 ? 19.073 -18.096 32.152 1.00 91.81 837 LYS A CA 1
ATOM 6598 C C . LYS A 1 837 ? 17.599 -17.935 31.790 1.00 91.81 837 LYS A C 1
ATOM 6600 O O . LYS A 1 837 ? 16.808 -18.810 32.118 1.00 91.81 837 LYS A O 1
ATOM 6605 N N . LEU A 1 838 ? 17.215 -16.817 31.181 1.00 83.69 838 LEU A N 1
ATOM 6606 C CA . LEU A 1 838 ? 15.832 -16.438 30.909 1.00 83.69 838 LEU A CA 1
ATOM 6607 C C . LEU A 1 838 ? 15.722 -15.968 29.452 1.00 83.69 838 LEU A C 1
ATOM 6609 O O . LEU A 1 838 ? 16.640 -15.341 28.932 1.00 83.69 838 LEU A O 1
ATOM 6613 N N . ALA A 1 839 ? 14.579 -16.199 28.805 1.00 76.94 839 ALA A N 1
ATOM 6614 C CA . ALA A 1 839 ? 14.333 -15.806 27.408 1.00 76.94 839 ALA A CA 1
ATOM 6615 C C . ALA A 1 839 ? 14.118 -14.283 27.192 1.00 76.94 839 ALA A C 1
ATOM 6617 O O . ALA A 1 839 ? 13.538 -13.864 26.187 1.00 76.94 839 ALA A O 1
ATOM 6618 N N . PHE A 1 840 ? 14.542 -13.448 28.147 1.00 81.12 840 PHE A N 1
ATOM 6619 C CA . PHE A 1 840 ? 14.385 -11.994 28.126 1.00 81.12 840 PHE A CA 1
ATOM 6620 C C . PHE A 1 840 ? 15.558 -11.285 28.818 1.00 81.12 840 PHE A C 1
ATOM 6622 O O . PHE A 1 840 ? 16.260 -11.855 29.659 1.00 81.12 840 PHE A O 1
ATOM 6629 N N . GLU A 1 841 ? 15.766 -10.019 28.465 1.00 89.00 841 GLU A N 1
ATOM 6630 C CA . GLU A 1 841 ? 16.874 -9.197 28.947 1.00 89.00 841 GLU A CA 1
ATOM 6631 C C . GLU A 1 841 ? 16.362 -8.118 29.906 1.00 89.00 841 GLU A C 1
ATOM 6633 O O . GLU A 1 841 ? 15.365 -7.456 29.639 1.00 89.00 841 GLU A O 1
ATOM 6638 N N . VAL A 1 842 ? 17.045 -7.937 31.041 1.00 91.00 842 VAL A N 1
ATOM 6639 C CA . VAL A 1 842 ? 16.742 -6.852 31.990 1.00 91.00 842 VAL A CA 1
ATOM 6640 C C . VAL A 1 842 ? 17.786 -5.763 31.822 1.00 91.00 842 VAL A C 1
ATOM 6642 O O . VAL A 1 842 ? 18.978 -6.004 32.047 1.00 91.00 842 VAL A O 1
ATOM 6645 N N . HIS A 1 843 ? 17.324 -4.585 31.411 1.00 94.50 843 HIS A N 1
ATOM 6646 C CA . HIS A 1 843 ? 18.153 -3.474 30.963 1.00 94.50 843 HIS A CA 1
ATOM 6647 C C . HIS A 1 843 ? 18.253 -2.361 32.018 1.00 94.50 843 HIS A C 1
ATOM 6649 O O . HIS A 1 843 ? 17.295 -2.045 32.725 1.00 94.50 843 HIS A O 1
ATOM 6655 N N . TYR A 1 844 ? 19.422 -1.726 32.098 1.00 95.69 844 TYR A N 1
ATOM 6656 C CA . TYR A 1 844 ? 19.700 -0.607 32.996 1.00 95.69 844 TYR A CA 1
ATOM 6657 C C . TYR A 1 844 ? 20.503 0.478 32.277 1.00 95.69 844 TYR A C 1
ATOM 6659 O O . TYR A 1 844 ? 21.576 0.203 31.740 1.00 95.69 844 TYR A O 1
ATOM 6667 N N . CYS A 1 845 ? 20.040 1.728 32.336 1.00 96.12 845 CYS A N 1
ATOM 6668 C CA . CYS A 1 845 ? 20.762 2.864 31.753 1.00 96.12 845 CYS A CA 1
ATOM 6669 C C . CYS A 1 845 ? 22.054 3.226 32.508 1.00 96.12 845 CYS A C 1
ATOM 6671 O O . CYS A 1 845 ? 22.909 3.913 31.968 1.00 96.12 845 CYS A O 1
ATOM 6673 N N . SER A 1 846 ? 22.228 2.788 33.760 1.00 95.88 846 SER A N 1
ATOM 6674 C CA . SER A 1 846 ? 23.462 3.032 34.513 1.00 95.88 846 SER A CA 1
ATOM 6675 C C . SER A 1 846 ? 23.697 2.015 35.627 1.00 95.88 846 SER A C 1
ATOM 6677 O O . SER A 1 846 ? 22.770 1.377 36.134 1.00 95.88 846 SER A O 1
ATOM 6679 N N . ARG A 1 847 ? 24.954 1.902 36.074 1.00 96.56 847 ARG A N 1
ATOM 6680 C CA . ARG A 1 847 ? 25.334 1.053 37.218 1.00 96.56 847 ARG A CA 1
ATOM 6681 C C . ARG A 1 847 ? 24.729 1.535 38.539 1.00 96.56 847 ARG A C 1
ATOM 6683 O O . ARG A 1 847 ? 24.495 0.720 39.426 1.00 96.56 847 ARG A O 1
ATOM 6690 N N . THR A 1 848 ? 24.410 2.824 38.652 1.00 97.19 848 THR A N 1
ATOM 6691 C CA . THR A 1 848 ? 23.637 3.389 39.771 1.00 97.19 848 THR A CA 1
ATOM 6692 C C . THR A 1 848 ? 22.199 2.874 39.755 1.00 97.19 848 THR A C 1
ATOM 6694 O O . THR A 1 848 ? 21.708 2.409 40.782 1.00 97.19 848 THR A O 1
ATOM 6697 N N . CYS A 1 849 ? 21.551 2.860 38.585 1.00 97.19 849 CYS A N 1
ATOM 6698 C CA . CYS A 1 849 ? 20.218 2.281 38.420 1.00 97.19 849 CYS A CA 1
ATOM 6699 C C . CYS A 1 849 ? 20.195 0.777 38.722 1.00 97.19 849 CYS A C 1
ATOM 6701 O O . CYS A 1 849 ? 19.364 0.329 39.508 1.00 97.19 849 CYS A O 1
ATOM 6703 N N . GLN A 1 850 ? 21.150 0.015 38.182 1.00 96.75 850 GLN A N 1
ATOM 6704 C CA . GLN A 1 850 ? 21.284 -1.415 38.474 1.00 96.75 850 GLN A CA 1
ATOM 6705 C C . GLN A 1 850 ? 21.463 -1.679 39.979 1.00 96.75 850 GLN A C 1
ATOM 6707 O O . GLN A 1 850 ? 20.784 -2.537 40.535 1.00 96.75 850 GLN A O 1
ATOM 6712 N N . LYS A 1 851 ? 22.336 -0.921 40.663 1.00 96.75 851 LYS A N 1
ATOM 6713 C CA . LYS A 1 851 ? 22.541 -1.037 42.119 1.00 96.75 851 LYS A CA 1
ATOM 6714 C C . LYS A 1 851 ? 21.282 -0.704 42.930 1.00 96.75 851 LYS A C 1
ATOM 6716 O O . LYS A 1 851 ? 21.043 -1.371 43.932 1.00 96.75 851 LYS A O 1
ATOM 6721 N N . LYS A 1 852 ? 20.499 0.301 42.520 1.00 97.06 852 LYS A N 1
ATOM 6722 C CA . LYS A 1 852 ? 19.277 0.730 43.225 1.00 97.06 852 LYS A CA 1
ATOM 6723 C C . LYS A 1 852 ? 18.145 -0.300 43.113 1.00 97.06 852 LYS A C 1
ATOM 6725 O O . LYS A 1 852 ? 17.449 -0.534 44.095 1.00 97.06 852 LYS A O 1
ATOM 6730 N N . ASP A 1 853 ? 18.011 -0.956 41.963 1.00 95.56 853 ASP A N 1
ATOM 6731 C CA . ASP A 1 853 ? 17.007 -2.005 41.729 1.00 95.56 853 ASP A CA 1
ATOM 6732 C C . ASP A 1 853 ? 17.434 -3.397 42.239 1.00 95.56 853 ASP A C 1
ATOM 6734 O O . ASP A 1 853 ? 16.594 -4.250 42.528 1.00 95.56 853 ASP A O 1
ATOM 6738 N N . TRP A 1 854 ? 18.739 -3.630 42.427 1.00 95.50 854 TRP A N 1
ATOM 6739 C CA . TRP A 1 854 ? 19.298 -4.916 42.866 1.00 95.50 854 TRP A CA 1
ATOM 6740 C C . TRP A 1 854 ? 18.616 -5.560 44.097 1.00 95.50 854 TRP A C 1
ATOM 6742 O O . TRP A 1 854 ? 18.416 -6.774 44.061 1.00 95.50 854 TRP A O 1
ATOM 6752 N N . PRO A 1 855 ? 18.185 -4.842 45.160 1.00 95.25 855 PRO A N 1
ATOM 6753 C CA . PRO A 1 855 ? 17.466 -5.445 46.295 1.00 95.25 855 PRO A CA 1
ATOM 6754 C C . PRO A 1 855 ? 16.076 -6.017 45.946 1.00 95.25 855 PRO A C 1
ATOM 6756 O O . PRO A 1 855 ? 15.533 -6.854 46.678 1.00 95.25 855 PRO A O 1
ATOM 6759 N N . VAL A 1 856 ? 15.479 -5.576 44.837 1.00 92.12 856 VAL A N 1
ATOM 6760 C CA . VAL A 1 856 ? 14.265 -6.166 44.258 1.00 92.12 856 VAL A CA 1
ATOM 6761 C C . VAL A 1 856 ? 14.678 -7.274 43.293 1.00 92.12 856 VAL A C 1
ATOM 6763 O O . VAL A 1 856 ? 14.385 -8.445 43.539 1.00 92.12 856 VAL A O 1
ATOM 6766 N N . HIS A 1 857 ? 15.456 -6.928 42.267 1.00 92.12 857 HIS A N 1
ATOM 6767 C CA . HIS A 1 857 ? 15.847 -7.828 41.186 1.00 92.12 857 HIS A CA 1
ATOM 6768 C C . HIS A 1 857 ? 16.554 -9.108 41.667 1.00 92.12 857 HIS A C 1
ATOM 6770 O O . HIS A 1 857 ? 16.220 -10.197 41.205 1.00 92.12 857 HIS A O 1
ATOM 6776 N N . LYS A 1 858 ? 17.472 -9.034 42.647 1.00 94.50 858 LYS A N 1
ATOM 6777 C CA . LYS A 1 858 ? 18.228 -10.191 43.180 1.00 94.50 858 LYS A CA 1
ATOM 6778 C C . LYS A 1 858 ? 17.328 -11.336 43.668 1.00 94.50 858 LYS A C 1
ATOM 6780 O O . LYS A 1 858 ? 17.754 -12.488 43.638 1.00 94.50 858 LYS A O 1
ATOM 6785 N N . ARG A 1 859 ? 16.093 -11.055 44.107 1.00 92.12 859 ARG A N 1
ATOM 6786 C CA . ARG A 1 859 ? 15.148 -12.094 44.563 1.00 92.12 859 ARG A CA 1
ATOM 6787 C C . ARG A 1 859 ? 14.666 -12.998 43.418 1.00 92.12 859 ARG A C 1
ATOM 6789 O O . ARG A 1 859 ? 14.466 -14.190 43.649 1.00 92.12 859 ARG A O 1
ATOM 6796 N N . ALA A 1 860 ? 14.551 -12.450 42.206 1.00 89.06 860 ALA A N 1
ATOM 6797 C CA . ALA A 1 860 ? 14.058 -13.127 41.002 1.00 89.06 860 ALA A CA 1
ATOM 6798 C C . ALA A 1 860 ? 15.146 -13.442 39.954 1.00 89.06 860 ALA A C 1
ATOM 6800 O O . ALA A 1 860 ? 14.942 -14.307 39.104 1.00 89.06 860 ALA A O 1
ATOM 6801 N N . CYS A 1 861 ? 16.291 -12.757 40.022 1.00 92.75 861 CYS A N 1
ATOM 6802 C CA . CYS A 1 861 ? 17.409 -12.828 39.080 1.00 92.75 861 CYS A CA 1
ATOM 6803 C C . CYS A 1 861 ? 17.786 -14.272 38.700 1.00 92.75 861 CYS A C 1
ATOM 6805 O O . CYS A 1 861 ? 18.231 -15.049 39.546 1.00 92.75 861 CYS A O 1
ATOM 6807 N N . GLY A 1 862 ? 17.613 -14.626 37.422 1.00 88.19 862 GLY A N 1
ATOM 6808 C CA . GLY A 1 862 ? 17.925 -15.964 36.908 1.00 88.19 862 GLY A CA 1
ATOM 6809 C C . GLY A 1 862 ? 17.072 -17.107 37.480 1.00 88.19 862 GLY A C 1
ATOM 6810 O O . GLY A 1 862 ? 17.544 -18.243 37.480 1.00 88.19 862 GLY A O 1
ATOM 6811 N N . LYS A 1 863 ? 15.868 -16.811 37.998 1.00 88.44 863 LYS A N 1
ATOM 6812 C CA . LYS A 1 863 ? 14.868 -17.793 38.456 1.00 88.44 863 LYS A CA 1
ATOM 6813 C C . LYS A 1 863 ? 13.574 -17.687 37.645 1.00 88.44 863 LYS A C 1
ATOM 6815 O O . LYS A 1 863 ? 13.359 -18.468 36.731 1.00 88.44 863 LYS A O 1
ATOM 6820 N N . ASN A 1 864 ? 12.753 -16.683 37.960 1.00 74.88 864 ASN A N 1
ATOM 6821 C CA . ASN A 1 864 ? 11.429 -16.457 37.380 1.00 74.88 864 ASN A CA 1
ATOM 6822 C C . ASN A 1 864 ? 11.355 -15.042 36.796 1.00 74.88 864 ASN A C 1
ATOM 6824 O O . ASN A 1 864 ? 12.042 -14.126 37.256 1.00 74.88 864 ASN A O 1
ATOM 6828 N N . LYS A 1 865 ? 10.481 -14.850 35.806 1.00 65.00 865 LYS A N 1
ATOM 6829 C CA . LYS A 1 865 ? 10.251 -13.551 35.172 1.00 65.00 865 LYS A CA 1
ATOM 6830 C C . LYS A 1 865 ? 9.570 -12.577 36.140 1.00 65.00 865 LYS A C 1
ATOM 6832 O O . LYS A 1 865 ? 8.397 -12.736 36.456 1.00 65.00 865 LYS A O 1
ATOM 6837 N N . VAL A 1 866 ? 10.307 -11.554 36.572 1.00 62.41 866 VAL A N 1
ATOM 6838 C CA . VAL A 1 866 ? 9.784 -10.386 37.302 1.00 62.41 866 VAL A CA 1
ATOM 6839 C C . VAL A 1 866 ? 10.168 -9.132 36.521 1.00 62.41 866 VAL A C 1
ATOM 6841 O O . VAL A 1 866 ? 11.077 -8.395 36.886 1.00 62.41 866 VAL A O 1
ATOM 6844 N N . SER A 1 867 ? 9.491 -8.955 35.389 1.00 64.25 867 SER A N 1
ATOM 6845 C CA . SER A 1 867 ? 9.396 -7.694 34.650 1.00 64.25 867 SER A CA 1
ATOM 6846 C C . SER A 1 867 ? 8.280 -6.853 35.269 1.00 64.25 867 SER A C 1
ATOM 6848 O O . SER A 1 867 ? 7.176 -7.377 35.434 1.00 64.25 867 SER A O 1
ATOM 6850 N N . LYS A 1 868 ? 8.500 -5.565 35.553 1.00 74.19 868 LYS A N 1
ATOM 6851 C CA . LYS A 1 868 ? 7.497 -4.671 36.184 1.00 74.19 868 LYS A CA 1
ATOM 6852 C C . LYS A 1 868 ? 6.266 -4.316 35.324 1.00 74.19 868 LYS A C 1
ATOM 6854 O O . LYS A 1 868 ? 5.554 -3.376 35.653 1.00 74.19 868 LYS A O 1
ATOM 6859 N N . GLY A 1 869 ? 6.010 -5.039 34.230 1.00 70.88 869 GLY A N 1
ATOM 6860 C CA . GLY A 1 869 ? 4.894 -4.768 33.314 1.00 70.88 869 GLY A CA 1
ATOM 6861 C C . GLY A 1 869 ? 5.038 -3.444 32.557 1.00 70.88 869 GLY A C 1
ATOM 6862 O O . GLY A 1 869 ? 4.043 -2.783 32.286 1.00 70.88 869 GLY A O 1
ATOM 6863 N N . LEU A 1 870 ? 6.275 -3.024 32.271 1.00 77.75 870 LEU A N 1
ATOM 6864 C CA . LEU A 1 870 ? 6.556 -1.734 31.644 1.00 77.75 870 LEU A CA 1
ATOM 6865 C C . LEU A 1 870 ? 6.015 -1.696 30.202 1.00 77.75 870 LEU A C 1
ATOM 6867 O O . LEU A 1 870 ? 6.372 -2.542 29.385 1.00 77.75 870 LEU A O 1
ATOM 6871 N N . SER A 1 871 ? 5.187 -0.700 29.873 1.00 75.12 871 SER A N 1
ATOM 6872 C CA . SER A 1 871 ? 4.596 -0.573 28.533 1.00 75.12 871 SER A CA 1
ATOM 6873 C C . SER A 1 871 ? 5.669 -0.402 27.454 1.00 75.12 871 SER A C 1
ATOM 6875 O O . SER A 1 871 ? 6.642 0.338 27.635 1.00 75.12 871 SER A O 1
ATOM 6877 N N . GLY A 1 872 ? 5.502 -1.078 26.318 1.00 73.81 872 GLY A N 1
ATOM 6878 C CA . GLY A 1 872 ? 6.430 -1.004 25.192 1.00 73.81 872 GLY A CA 1
ATOM 6879 C C . GLY A 1 872 ? 7.645 -1.945 25.229 1.00 73.81 872 GLY A C 1
ATOM 6880 O O . GLY A 1 872 ? 8.343 -2.010 24.221 1.00 73.81 872 GLY A O 1
ATOM 6881 N N . THR A 1 873 ? 7.944 -2.662 26.322 1.00 80.25 873 THR A N 1
ATOM 6882 C CA . THR A 1 873 ? 9.065 -3.639 26.354 1.00 80.25 873 THR A CA 1
ATOM 6883 C C . THR A 1 873 ? 8.651 -4.985 25.735 1.00 80.25 873 THR A C 1
ATOM 6885 O O . THR A 1 873 ? 7.471 -5.190 25.479 1.00 80.25 873 THR A O 1
ATOM 6888 N N . LYS A 1 874 ? 9.576 -5.935 25.490 1.00 76.75 874 LYS A N 1
ATOM 6889 C CA . LYS A 1 874 ? 9.301 -7.216 24.772 1.00 76.75 874 LYS A CA 1
ATOM 6890 C C . LYS A 1 874 ? 8.174 -8.051 25.413 1.00 76.75 874 LYS A C 1
ATOM 6892 O O . LYS A 1 874 ? 7.627 -8.964 24.804 1.00 76.75 874 LYS A O 1
ATOM 6897 N N . GLU A 1 875 ? 7.863 -7.752 26.667 1.00 72.44 875 GLU A N 1
ATOM 6898 C CA . GLU A 1 875 ? 6.881 -8.398 27.523 1.00 72.44 875 GLU A CA 1
ATOM 6899 C C . GLU A 1 875 ? 5.457 -7.836 27.386 1.00 72.44 875 GLU A C 1
ATOM 6901 O O . GLU A 1 875 ? 4.508 -8.535 27.743 1.00 72.44 875 GLU A O 1
ATOM 6906 N N . ASP A 1 876 ? 5.301 -6.610 26.883 1.00 74.50 876 ASP A N 1
ATOM 6907 C CA . ASP A 1 876 ? 4.008 -6.006 26.563 1.00 74.50 876 ASP A CA 1
ATOM 6908 C C . ASP A 1 876 ? 3.477 -6.611 25.253 1.00 74.50 876 ASP A C 1
ATOM 6910 O O . ASP A 1 876 ? 4.122 -6.511 24.213 1.00 74.50 876 ASP A O 1
ATOM 6914 N N . ARG A 1 877 ? 2.278 -7.214 25.254 1.00 71.88 877 ARG A N 1
ATOM 6915 C CA . ARG A 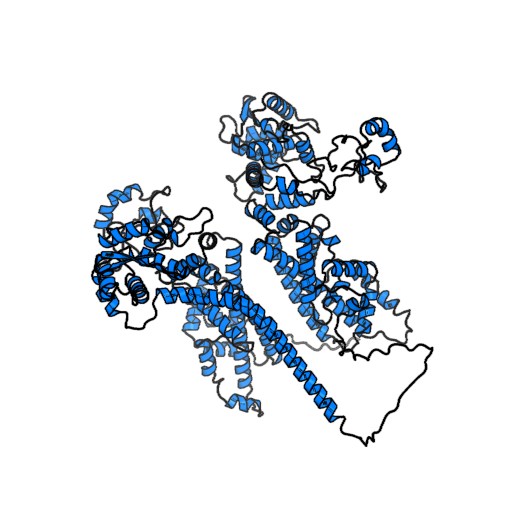1 877 ? 1.661 -7.742 24.014 1.00 71.88 877 ARG A CA 1
ATOM 6916 C C . ARG A 1 877 ? 1.420 -6.653 22.959 1.00 71.88 877 ARG A C 1
ATOM 6918 O O . ARG A 1 877 ? 1.204 -6.968 21.797 1.00 71.88 877 ARG A O 1
ATOM 6925 N N . LEU A 1 878 ? 1.443 -5.388 23.369 1.00 77.44 878 LEU A N 1
ATOM 6926 C CA . LEU A 1 878 ? 1.227 -4.209 22.544 1.00 77.44 878 LEU A CA 1
ATOM 6927 C C . LEU A 1 878 ? 2.545 -3.427 22.345 1.00 77.44 878 LEU A C 1
ATOM 6929 O O . LEU A 1 878 ? 2.502 -2.229 22.086 1.00 77.44 878 LEU A O 1
ATOM 6933 N N . TRP A 1 879 ? 3.720 -4.070 22.468 1.00 78.88 879 TRP A N 1
ATOM 6934 C CA . TRP A 1 879 ? 5.027 -3.389 22.431 1.00 78.88 879 TRP A CA 1
ATOM 6935 C C . TRP A 1 879 ? 5.354 -2.704 21.107 1.00 78.88 879 TRP A C 1
ATOM 6937 O O . TRP A 1 879 ? 5.983 -1.645 21.089 1.00 78.88 879 TRP A O 1
ATOM 6947 N N . ALA A 1 880 ? 4.940 -3.318 19.998 1.00 72.81 880 ALA A N 1
ATOM 6948 C CA . ALA A 1 880 ? 5.135 -2.767 18.664 1.00 72.81 880 ALA A CA 1
ATOM 6949 C C . ALA A 1 880 ? 4.221 -1.560 18.427 1.00 72.81 880 ALA A C 1
ATOM 6951 O O . ALA A 1 880 ? 4.485 -0.752 17.544 1.00 72.81 880 ALA A O 1
ATOM 6952 N N . LEU A 1 881 ? 3.156 -1.422 19.216 1.00 73.62 881 LEU A N 1
ATOM 6953 C CA . LEU A 1 881 ? 2.203 -0.330 19.116 1.00 73.62 881 LEU A CA 1
ATOM 6954 C C . LEU A 1 881 ? 2.766 0.880 19.878 1.00 73.62 881 LEU A C 1
ATOM 6956 O O . LEU A 1 881 ? 3.324 0.702 20.967 1.00 73.62 881 LEU A O 1
ATOM 6960 N N . PRO A 1 882 ? 2.702 2.101 19.313 1.00 70.19 882 PRO A N 1
ATOM 6961 C CA . PRO A 1 882 ? 3.327 3.267 19.922 1.00 70.19 882 PRO A CA 1
ATOM 6962 C C . PRO A 1 882 ? 2.844 3.490 21.363 1.00 70.19 882 PRO A C 1
ATOM 6964 O O . PRO A 1 882 ? 1.763 3.056 21.771 1.00 70.19 882 PRO A O 1
ATOM 6967 N N . ILE A 1 883 ? 3.663 4.190 22.152 1.00 71.56 883 ILE A N 1
ATOM 6968 C CA . ILE A 1 883 ? 3.167 4.837 23.367 1.00 71.56 883 ILE A CA 1
ATOM 6969 C C . ILE A 1 883 ? 2.372 6.049 22.890 1.00 71.56 883 ILE A C 1
ATOM 6971 O O . ILE A 1 883 ? 2.927 7.129 22.698 1.00 71.56 883 ILE A O 1
ATOM 6975 N N . ASP A 1 884 ? 1.097 5.819 22.615 1.00 76.12 884 ASP A N 1
ATOM 6976 C CA . ASP A 1 884 ? 0.091 6.851 22.439 1.00 76.12 884 ASP A CA 1
ATOM 6977 C C . ASP A 1 884 ? -1.027 6.621 23.480 1.00 76.12 884 ASP A C 1
ATOM 6979 O O . ASP A 1 884 ? -1.210 5.483 23.936 1.00 76.12 884 ASP A O 1
ATOM 6983 N N . PRO A 1 885 ? -1.773 7.668 23.871 1.00 74.50 885 PRO A N 1
ATOM 6984 C CA . PRO A 1 885 ? -2.814 7.553 24.888 1.00 74.50 885 PRO A CA 1
ATOM 6985 C C . PRO A 1 885 ? -3.913 6.523 24.557 1.00 74.50 885 PRO A C 1
ATOM 6987 O O . PRO A 1 885 ? -4.401 5.845 25.463 1.00 74.50 885 PRO A O 1
ATOM 6990 N N . PHE A 1 886 ? -4.270 6.335 23.278 1.00 75.62 886 PHE A N 1
ATOM 6991 C CA . PHE A 1 886 ? -5.209 5.293 22.841 1.00 75.62 886 PHE A CA 1
ATOM 6992 C C . PHE A 1 886 ? -4.668 3.894 23.162 1.00 75.62 886 PHE A C 1
ATOM 6994 O O . PHE A 1 886 ? -5.372 3.056 23.734 1.00 75.62 886 PHE A O 1
ATOM 7001 N N . MET A 1 887 ? -3.398 3.632 22.849 1.00 79.44 887 MET A N 1
ATOM 7002 C CA . MET A 1 887 ? -2.791 2.339 23.146 1.00 79.44 887 MET A CA 1
ATOM 7003 C C . MET A 1 887 ? -2.588 2.084 24.644 1.00 79.44 887 MET A C 1
ATOM 7005 O O . MET A 1 887 ? -2.676 0.931 25.070 1.00 79.44 887 MET A O 1
ATOM 7009 N N . ASP A 1 888 ? -2.380 3.116 25.464 1.00 78.88 888 ASP A N 1
ATOM 7010 C CA . ASP A 1 888 ? -2.358 2.953 26.923 1.00 78.88 888 ASP A CA 1
ATOM 7011 C C . ASP A 1 888 ? -3.755 2.642 27.497 1.00 78.88 888 ASP A C 1
ATOM 7013 O O . ASP A 1 888 ? -3.863 1.787 28.379 1.00 78.88 888 ASP A O 1
ATOM 7017 N N . ILE A 1 889 ? -4.842 3.179 26.927 1.00 78.25 889 ILE A N 1
ATOM 7018 C CA . ILE A 1 889 ? -6.209 2.721 27.242 1.00 78.25 889 ILE A CA 1
ATOM 7019 C C . ILE A 1 889 ? -6.356 1.213 26.964 1.00 78.25 889 ILE A C 1
ATOM 7021 O O . ILE A 1 889 ? -6.758 0.467 27.862 1.00 78.25 889 ILE A O 1
ATOM 7025 N N . MET A 1 890 ? -5.938 0.730 25.787 1.00 79.19 890 MET A N 1
ATOM 7026 C CA . MET A 1 890 ? -5.975 -0.702 25.424 1.00 79.19 890 MET A CA 1
ATOM 7027 C C . MET A 1 890 ? -5.128 -1.600 26.356 1.00 79.19 890 MET A C 1
ATOM 7029 O O . MET A 1 890 ? -5.399 -2.800 26.487 1.00 79.19 890 MET A O 1
ATOM 7033 N N . ARG A 1 891 ? -4.101 -1.045 27.021 1.00 81.12 891 ARG A N 1
ATOM 7034 C CA . ARG A 1 891 ? -3.314 -1.737 28.063 1.00 81.12 891 ARG A CA 1
ATOM 7035 C C . ARG A 1 891 ? -4.064 -1.826 29.399 1.00 81.12 891 ARG A C 1
ATOM 7037 O O . ARG A 1 891 ? -3.868 -2.801 30.118 1.00 81.12 891 ARG A O 1
ATOM 7044 N N . THR A 1 892 ? -4.927 -0.857 29.719 1.00 81.88 892 THR A N 1
ATOM 7045 C CA . THR A 1 892 ? -5.668 -0.787 31.001 1.00 81.88 892 THR A CA 1
ATOM 7046 C C . THR A 1 892 ? -6.914 -1.671 31.077 1.00 81.88 892 THR A C 1
ATOM 7048 O O . THR A 1 892 ? -7.442 -1.876 32.170 1.00 81.88 892 THR A O 1
ATOM 7051 N N . PHE A 1 893 ? -7.403 -2.200 29.951 1.00 83.50 893 PHE A N 1
ATOM 7052 C CA . PHE A 1 893 ? -8.622 -3.010 29.936 1.00 83.50 893 PHE A CA 1
ATOM 7053 C C . PHE A 1 893 ? -8.489 -4.294 30.775 1.00 83.50 893 PHE A C 1
ATOM 7055 O O . PHE A 1 893 ? -7.507 -5.029 30.608 1.00 83.50 893 PHE A O 1
ATOM 7062 N N . PRO A 1 894 ? -9.479 -4.615 31.635 1.00 83.19 894 PRO A N 1
ATOM 7063 C CA . PRO A 1 894 ? -9.519 -5.881 32.354 1.00 83.19 894 PRO A CA 1
ATOM 7064 C C . PRO A 1 894 ? -9.507 -7.058 31.380 1.00 83.19 894 PRO A C 1
ATOM 7066 O O . PRO A 1 894 ? -10.248 -7.074 30.396 1.00 83.19 894 PRO A O 1
ATOM 7069 N N . ARG A 1 895 ? -8.678 -8.060 31.677 1.00 80.81 895 ARG A N 1
ATOM 7070 C CA . ARG A 1 895 ? -8.595 -9.303 30.906 1.00 80.81 895 ARG A CA 1
ATOM 7071 C C . ARG A 1 895 ? -9.129 -10.468 31.728 1.00 80.81 895 ARG A C 1
ATOM 7073 O O . ARG A 1 895 ? -8.871 -10.549 32.929 1.00 80.81 895 ARG A O 1
ATOM 7080 N N . SER A 1 896 ? -9.847 -11.366 31.063 1.00 79.25 896 SER A N 1
ATOM 7081 C CA . SER A 1 896 ? -10.204 -12.688 31.585 1.00 79.25 896 SER A CA 1
ATOM 7082 C C . SER A 1 896 ? -8.938 -13.521 31.859 1.00 79.25 896 SER A C 1
ATOM 7084 O O . SER A 1 896 ? -7.838 -13.171 31.422 1.00 79.25 896 SER A O 1
ATOM 7086 N N . GLN A 1 897 ? -9.075 -14.645 32.570 1.00 78.38 897 GLN A N 1
ATOM 7087 C CA . GLN A 1 897 ? -7.962 -15.568 32.847 1.00 78.38 897 GLN A CA 1
ATOM 7088 C C . GLN A 1 897 ? -7.380 -16.199 31.567 1.00 78.38 897 GLN A C 1
ATOM 7090 O O . GLN A 1 897 ? -6.192 -16.505 31.521 1.00 78.38 897 GLN A O 1
ATOM 7095 N N . ASP A 1 898 ? -8.192 -16.327 30.514 1.00 77.50 898 ASP A N 1
ATOM 7096 C CA . ASP A 1 898 ? -7.780 -16.715 29.153 1.00 77.50 898 ASP A CA 1
ATOM 7097 C C . ASP A 1 898 ? -7.072 -15.578 28.368 1.00 77.50 898 ASP A C 1
ATOM 7099 O O . ASP A 1 898 ? -6.447 -15.812 27.333 1.00 77.50 898 ASP A O 1
ATOM 7103 N N . GLY A 1 899 ? -7.111 -14.338 28.871 1.00 74.06 899 GLY A N 1
ATOM 7104 C CA . GLY A 1 899 ? -6.527 -13.150 28.246 1.00 74.06 899 GLY A CA 1
ATOM 7105 C C . GLY A 1 899 ? -7.442 -12.374 27.286 1.00 74.06 899 GLY A C 1
ATOM 7106 O O . GLY A 1 899 ? -6.987 -11.354 26.752 1.00 74.06 899 GLY A O 1
ATOM 7107 N N . THR A 1 900 ? -8.689 -12.813 27.080 1.00 76.88 900 THR A N 1
ATOM 7108 C CA . THR A 1 900 ? -9.737 -12.097 26.327 1.00 76.88 900 THR A CA 1
ATOM 7109 C C . THR A 1 900 ? -10.236 -10.858 27.076 1.00 76.88 900 THR A C 1
ATOM 7111 O O . THR A 1 900 ? -9.998 -10.692 28.275 1.00 76.88 900 THR A O 1
ATOM 7114 N N . ILE A 1 901 ? -10.926 -9.965 26.361 1.00 80.25 901 ILE A N 1
ATOM 7115 C CA . ILE A 1 901 ? -11.511 -8.730 26.897 1.00 80.25 901 ILE A CA 1
ATOM 7116 C C . ILE A 1 901 ? -13.006 -8.755 26.577 1.00 80.25 901 ILE A C 1
ATOM 7118 O O . ILE A 1 901 ? -13.402 -8.574 25.427 1.00 80.25 901 ILE A O 1
ATOM 7122 N N . ALA A 1 902 ? -13.847 -8.989 27.585 1.00 87.44 902 ALA A N 1
ATOM 7123 C CA . ALA A 1 902 ? -15.294 -8.932 27.409 1.00 87.44 902 ALA A CA 1
ATOM 7124 C C . ALA A 1 902 ? -15.740 -7.465 27.227 1.00 87.44 902 ALA A C 1
ATOM 7126 O O . ALA A 1 902 ? -15.338 -6.622 28.034 1.00 87.44 902 ALA A O 1
ATOM 7127 N N . PRO A 1 903 ? -16.611 -7.123 26.253 1.00 86.56 903 PRO A N 1
ATOM 7128 C CA . PRO A 1 903 ? -16.998 -5.730 26.008 1.00 86.56 903 PRO A CA 1
ATOM 7129 C C . PRO A 1 903 ? -17.581 -5.015 27.239 1.00 86.56 903 PRO A C 1
ATOM 7131 O O . PRO A 1 903 ? -17.315 -3.834 27.450 1.00 86.56 903 PRO A O 1
ATOM 7134 N N . ARG A 1 904 ? -18.306 -5.739 28.107 1.00 90.69 904 ARG A N 1
ATOM 7135 C CA . ARG A 1 904 ? -18.859 -5.206 29.370 1.00 90.69 904 ARG A CA 1
ATOM 7136 C C . ARG A 1 904 ? -17.793 -4.638 30.321 1.00 90.69 904 ARG A C 1
ATOM 7138 O O . ARG A 1 904 ? -18.086 -3.743 31.107 1.00 90.69 904 ARG A O 1
ATOM 7145 N N . ASP A 1 905 ? -16.570 -5.163 30.258 1.00 89.56 905 ASP A N 1
ATOM 7146 C CA . ASP A 1 905 ? -15.469 -4.803 31.151 1.00 89.56 905 ASP A CA 1
ATOM 7147 C C . ASP A 1 905 ? -14.598 -3.666 30.578 1.00 89.56 905 ASP A C 1
ATOM 7149 O O . ASP A 1 905 ? -13.764 -3.102 31.287 1.00 89.56 905 ASP A O 1
ATOM 7153 N N . ILE A 1 906 ? -14.872 -3.235 29.338 1.00 88.62 906 ILE A N 1
ATOM 7154 C CA . ILE A 1 906 ? -14.356 -1.986 28.763 1.00 88.62 906 ILE A CA 1
ATOM 7155 C C . ILE A 1 906 ? -15.105 -0.804 29.404 1.00 88.62 906 ILE A C 1
ATOM 7157 O O . ILE A 1 906 ? -16.186 -0.391 28.967 1.00 88.62 906 ILE A O 1
ATOM 7161 N N . GLY A 1 907 ? -14.530 -0.298 30.496 1.00 88.00 907 GLY A N 1
ATOM 7162 C CA . GLY A 1 907 ? -15.029 0.850 31.254 1.00 88.00 907 GLY A CA 1
ATOM 7163 C C . GLY A 1 907 ? -14.759 2.204 30.586 1.00 88.00 907 GLY A C 1
ATOM 7164 O O . GLY A 1 907 ? -14.564 2.310 29.375 1.00 88.00 907 GLY A O 1
ATOM 7165 N N . VAL A 1 908 ? -14.752 3.265 31.392 1.00 87.88 908 VAL A N 1
ATOM 7166 C CA . VAL A 1 908 ? -14.605 4.665 30.937 1.00 87.88 908 VAL A CA 1
ATOM 7167 C C . VAL A 1 908 ? -13.135 5.060 30.689 1.00 87.88 908 VAL A C 1
ATOM 7169 O O . VAL A 1 908 ? -12.852 6.146 30.191 1.00 87.88 908 VAL A O 1
ATOM 7172 N N . GLY A 1 909 ? -12.194 4.174 31.034 1.00 81.44 909 GLY A N 1
ATOM 7173 C CA . GLY A 1 909 ? -10.753 4.436 31.028 1.00 81.44 909 GLY A CA 1
ATOM 7174 C C . GLY A 1 909 ? -10.295 5.316 32.206 1.00 81.44 909 GLY A C 1
ATOM 7175 O O . GLY A 1 909 ? -11.110 6.026 32.809 1.00 81.44 909 GLY A O 1
ATOM 7176 N N . PRO A 1 910 ? -9.000 5.282 32.568 1.00 79.44 910 PRO A N 1
ATOM 7177 C CA . PRO A 1 910 ? -8.436 6.226 33.527 1.00 79.44 910 PRO A CA 1
ATOM 7178 C C . PRO A 1 910 ? -8.374 7.633 32.915 1.00 79.44 910 PRO A C 1
ATOM 7180 O O . PRO A 1 910 ? -7.922 7.810 31.787 1.00 79.44 910 PRO A O 1
ATOM 7183 N N . SER A 1 911 ? -8.802 8.650 33.661 1.00 79.19 911 SER A N 1
ATOM 7184 C CA . SER A 1 911 ? -8.721 10.045 33.219 1.00 79.19 911 SER A CA 1
ATOM 7185 C C . SER A 1 911 ? -7.295 10.586 33.371 1.00 79.19 911 SER A C 1
ATOM 7187 O O . SER A 1 911 ? -6.814 10.761 34.491 1.00 79.19 911 SER A O 1
ATOM 7189 N N . THR A 1 912 ? -6.630 10.883 32.255 1.00 76.31 912 THR A N 1
ATOM 7190 C CA . THR A 1 912 ? -5.288 11.501 32.222 1.00 76.31 912 THR A CA 1
ATOM 7191 C C . THR A 1 912 ? -5.302 13.004 32.529 1.00 76.31 912 THR A C 1
ATOM 7193 O O . THR A 1 912 ? -4.274 13.563 32.902 1.00 76.31 912 THR A O 1
ATOM 7196 N N . GLY A 1 913 ? -6.466 13.649 32.420 1.00 83.62 913 GLY A N 1
ATOM 7197 C CA . GLY A 1 913 ? -6.715 15.038 32.806 1.00 83.62 913 GLY A CA 1
ATOM 7198 C C . GLY A 1 913 ? -8.029 15.188 33.577 1.00 83.62 913 GLY A C 1
ATOM 7199 O O . GLY A 1 913 ? -8.742 14.212 33.813 1.00 83.62 913 GLY A O 1
ATOM 7200 N N . LYS A 1 914 ? -8.368 16.420 33.973 1.00 89.44 914 LYS A N 1
ATOM 7201 C CA . LYS A 1 914 ? -9.642 16.707 34.646 1.00 89.44 914 LYS A CA 1
ATOM 7202 C C . LYS A 1 914 ? -10.799 16.628 33.638 1.00 89.44 914 LYS A C 1
ATOM 7204 O O . LYS A 1 914 ? -10.829 17.405 32.688 1.00 89.44 914 LYS A O 1
ATOM 7209 N N . ARG A 1 915 ? -11.751 15.719 33.871 1.00 92.06 915 ARG A N 1
ATOM 7210 C CA . ARG A 1 915 ? -13.009 15.615 33.111 1.00 92.06 915 ARG A CA 1
ATOM 7211 C C . ARG A 1 915 ? -13.896 16.849 33.352 1.00 92.06 915 ARG A C 1
ATOM 7213 O O . ARG A 1 915 ? -13.777 17.523 34.376 1.00 92.06 915 ARG A O 1
ATOM 7220 N N . SER A 1 916 ? -14.804 17.150 32.424 1.00 94.88 916 SER A N 1
ATOM 7221 C CA . SER A 1 916 ? -15.873 18.120 32.694 1.00 94.88 916 SER A CA 1
ATOM 7222 C C . SER A 1 916 ? -16.879 17.540 33.706 1.00 94.88 916 SER A C 1
ATOM 7224 O O . SER A 1 916 ? -16.996 16.317 33.799 1.00 94.88 916 SER A O 1
ATOM 7226 N N . PRO A 1 917 ? -17.683 18.359 34.412 1.00 96.88 917 PRO A N 1
ATOM 7227 C CA . PRO A 1 917 ? -18.726 17.843 35.305 1.00 96.88 917 PRO A CA 1
ATOM 7228 C C . PRO A 1 917 ? -19.763 16.946 34.603 1.00 96.88 917 PRO A C 1
ATOM 7230 O O . PRO A 1 917 ? -20.348 16.066 35.233 1.00 96.88 917 PRO A O 1
ATOM 7233 N N . ALA A 1 918 ? -19.985 17.135 33.295 1.00 96.12 918 ALA A N 1
ATOM 7234 C CA . ALA A 1 918 ? -20.835 16.249 32.503 1.00 96.12 918 ALA A CA 1
ATOM 7235 C C . ALA A 1 918 ? -20.140 14.905 32.232 1.00 96.12 918 ALA A C 1
ATOM 7237 O O . ALA A 1 918 ? -20.743 13.860 32.462 1.00 96.12 918 ALA A O 1
ATOM 7238 N N . ALA A 1 919 ? -18.859 14.914 31.848 1.00 95.00 919 ALA A N 1
ATOM 7239 C CA . ALA A 1 919 ? -18.079 13.694 31.640 1.00 95.00 919 ALA A CA 1
ATOM 7240 C C . ALA A 1 919 ? -17.820 12.920 32.952 1.00 95.00 919 ALA A C 1
ATOM 7242 O O . ALA A 1 919 ? -17.763 11.692 32.941 1.00 95.00 919 ALA A O 1
ATOM 7243 N N . GLU A 1 920 ? -17.722 13.602 34.099 1.00 95.44 920 GLU A N 1
ATOM 7244 C CA . GLU A 1 920 ? -17.698 12.978 35.432 1.00 95.44 920 GLU A CA 1
ATOM 7245 C C . GLU A 1 920 ? -19.039 12.299 35.762 1.00 95.44 920 GLU A C 1
ATOM 7247 O O . GLU A 1 920 ? -19.050 11.134 36.165 1.00 95.44 920 GLU A O 1
ATOM 7252 N N . ARG A 1 921 ? -20.179 12.971 35.516 1.00 96.50 921 ARG A N 1
ATOM 7253 C CA . ARG A 1 921 ? -21.524 12.374 35.654 1.00 96.50 921 ARG A CA 1
ATOM 7254 C C . ARG A 1 921 ? -21.692 11.155 34.741 1.00 96.50 921 ARG A C 1
ATOM 7256 O O . ARG A 1 921 ? -22.223 10.136 35.179 1.00 96.50 921 ARG A O 1
ATOM 7263 N N . GLN A 1 922 ? -21.222 11.253 33.500 1.00 96.50 922 GLN A N 1
ATOM 7264 C CA . GLN A 1 922 ? -21.289 10.178 32.515 1.00 96.50 922 GLN A CA 1
ATOM 7265 C C . GLN A 1 922 ? -20.436 8.976 32.928 1.00 96.50 922 GLN A C 1
ATOM 7267 O O . GLN A 1 922 ? -20.894 7.835 32.854 1.00 96.50 922 GLN A O 1
ATOM 7272 N N . ALA A 1 923 ? -19.223 9.226 33.431 1.00 95.06 923 ALA A N 1
ATOM 7273 C CA . ALA A 1 923 ? -18.351 8.183 33.949 1.00 95.06 923 ALA A CA 1
ATOM 7274 C C . ALA A 1 923 ? -18.992 7.439 35.130 1.00 95.06 923 ALA A C 1
ATOM 7276 O O . ALA A 1 923 ? -19.079 6.213 35.110 1.00 95.06 923 ALA A O 1
ATOM 7277 N N . TYR A 1 924 ? -19.518 8.183 36.108 1.00 96.19 924 TYR A N 1
ATOM 7278 C CA . TYR A 1 924 ? -20.178 7.631 37.292 1.00 96.19 924 TYR A CA 1
ATOM 7279 C C . TYR A 1 924 ? -21.354 6.702 36.943 1.00 96.19 924 TYR A C 1
ATOM 7281 O O . TYR A 1 924 ? -21.469 5.611 37.502 1.00 96.19 924 TYR A O 1
ATOM 7289 N N . LEU A 1 925 ? -22.209 7.092 35.990 1.00 96.69 925 LEU A N 1
ATOM 7290 C CA . LEU A 1 925 ? -23.353 6.271 35.574 1.00 96.69 925 LEU A CA 1
ATOM 7291 C C . LEU A 1 925 ? -22.927 4.987 34.841 1.00 96.69 925 LEU A C 1
ATOM 7293 O O . LEU A 1 925 ? -23.526 3.934 35.059 1.00 96.69 925 LEU A O 1
ATOM 7297 N N . LEU A 1 926 ? -21.878 5.050 34.015 1.00 95.94 926 LEU A N 1
ATOM 7298 C CA . LEU A 1 926 ? -21.323 3.888 33.304 1.00 95.94 926 LEU A CA 1
ATOM 7299 C C . LEU A 1 926 ? -20.552 2.930 34.228 1.00 95.94 926 LEU A C 1
ATOM 7301 O O . LEU A 1 926 ? -20.530 1.724 33.992 1.00 95.94 926 LEU A O 1
ATOM 7305 N N . GLU A 1 927 ? -19.939 3.444 35.295 1.00 94.00 927 GLU A N 1
ATOM 7306 C CA . GLU A 1 927 ? -19.320 2.626 36.344 1.00 94.00 927 GLU A CA 1
ATOM 7307 C C . GLU A 1 927 ? -20.377 1.958 37.240 1.00 94.00 927 GLU A C 1
ATOM 7309 O O . GLU A 1 927 ? -20.205 0.802 37.630 1.00 94.00 927 GLU A O 1
ATOM 7314 N N . ALA A 1 928 ? -21.500 2.639 37.500 1.00 95.75 928 ALA A N 1
ATOM 7315 C CA . ALA A 1 928 ? -22.642 2.093 38.234 1.00 95.75 928 ALA A CA 1
ATOM 7316 C C . ALA A 1 928 ? -23.457 1.056 37.432 1.00 95.75 928 ALA A C 1
ATOM 7318 O O . ALA A 1 928 ? -24.032 0.145 38.028 1.00 95.75 928 ALA A O 1
ATOM 7319 N N . ASN A 1 929 ? -23.512 1.165 36.098 1.00 96.94 929 ASN A N 1
ATOM 7320 C CA . ASN A 1 929 ? -24.208 0.216 35.226 1.00 96.94 929 ASN A CA 1
ATOM 7321 C C . ASN A 1 929 ? -23.376 -0.132 33.979 1.00 96.94 929 ASN A C 1
ATOM 7323 O O . ASN A 1 929 ? -23.488 0.500 32.927 1.00 96.94 929 ASN A O 1
ATOM 7327 N N . LYS A 1 930 ? -22.572 -1.195 34.102 1.00 94.62 930 LYS A N 1
ATOM 7328 C CA . LYS A 1 930 ? -21.649 -1.669 33.059 1.00 94.62 930 LYS A CA 1
ATOM 7329 C C . LYS A 1 930 ? -22.315 -2.200 31.788 1.00 94.62 930 LYS A C 1
ATOM 7331 O O . LYS A 1 930 ? -21.626 -2.306 30.769 1.00 94.62 930 LYS A O 1
ATOM 7336 N N . ASP A 1 931 ? -23.597 -2.558 31.827 1.00 95.56 931 ASP A N 1
ATOM 7337 C CA . ASP A 1 931 ? -24.314 -3.114 30.670 1.00 95.56 931 ASP A CA 1
ATOM 7338 C C . ASP A 1 931 ? -24.827 -2.019 29.717 1.00 95.56 931 ASP A C 1
ATOM 7340 O O . ASP A 1 931 ? -25.090 -2.295 28.545 1.00 95.56 931 ASP A O 1
ATOM 7344 N N . VAL A 1 932 ? -24.882 -0.766 30.184 1.00 96.88 932 VAL A N 1
ATOM 7345 C CA . VAL A 1 932 ? -25.159 0.423 29.365 1.00 96.88 932 VAL A CA 1
ATOM 7346 C C . VAL A 1 932 ? -23.881 0.894 28.667 1.00 96.88 932 VAL A C 1
ATOM 7348 O O . VAL A 1 932 ? -22.791 0.889 29.240 1.00 96.88 932 VAL A O 1
ATOM 7351 N N . ASP A 1 933 ? -24.001 1.298 27.402 1.00 97.06 933 ASP A N 1
ATOM 7352 C CA . ASP A 1 933 ? -22.869 1.767 26.597 1.00 97.06 933 ASP A CA 1
ATOM 7353 C C . ASP A 1 933 ? -22.690 3.286 26.681 1.00 97.06 933 ASP A C 1
ATOM 7355 O O . ASP A 1 933 ? -21.558 3.777 26.726 1.00 97.06 933 ASP A O 1
ATOM 7359 N N . TYR A 1 934 ? -23.794 4.031 26.752 1.00 97.88 934 TYR A N 1
ATOM 7360 C CA . TYR A 1 934 ? -23.809 5.484 26.917 1.00 97.88 934 TYR A CA 1
ATOM 7361 C C . TYR A 1 934 ? -25.141 5.935 27.537 1.00 97.88 934 TYR A C 1
ATOM 7363 O O . TYR A 1 934 ? -26.172 5.310 27.292 1.00 97.88 934 TYR A O 1
ATOM 7371 N N . PHE A 1 935 ? -25.145 7.021 28.310 1.00 98.00 935 PHE A N 1
ATOM 7372 C CA . PHE A 1 935 ? -26.376 7.660 28.790 1.00 98.00 935 PHE A CA 1
ATOM 7373 C C . PHE A 1 935 ? -26.600 8.978 28.043 1.00 98.00 935 PHE A C 1
ATOM 7375 O O . PHE A 1 935 ? -25.703 9.813 27.978 1.00 98.00 935 PHE A O 1
ATOM 7382 N N . LEU A 1 936 ? -27.791 9.191 27.496 1.00 98.00 936 LEU A N 1
ATOM 7383 C CA . LEU A 1 936 ? -28.229 10.501 27.008 1.00 98.00 936 LEU A CA 1
ATOM 7384 C C . LEU A 1 936 ? -29.174 11.154 28.017 1.00 98.00 936 LEU A C 1
ATOM 7386 O O . LEU A 1 936 ? -29.819 10.454 28.794 1.00 98.00 936 LEU A O 1
ATOM 7390 N N . PHE A 1 937 ? -29.297 12.479 27.985 1.00 97.50 937 PHE A N 1
ATOM 7391 C CA . PHE A 1 937 ? -30.275 13.212 28.790 1.00 97.50 937 PHE A CA 1
ATOM 7392 C C . PHE A 1 937 ? -31.278 13.951 27.906 1.00 97.50 937 PHE A C 1
ATOM 7394 O O . PHE A 1 937 ? -30.905 14.667 26.979 1.00 97.50 937 PHE A O 1
ATOM 7401 N N . THR A 1 938 ? -32.562 13.795 28.215 1.00 97.12 938 THR A N 1
ATOM 7402 C CA . THR A 1 938 ? -33.649 14.570 27.601 1.00 97.12 938 THR A CA 1
ATOM 7403 C C . THR A 1 938 ? -33.589 16.046 28.021 1.00 97.12 938 THR A C 1
ATOM 7405 O O . THR A 1 938 ? -32.866 16.426 28.945 1.00 97.12 938 THR A O 1
ATOM 7408 N N . ALA A 1 939 ? -34.424 16.898 27.416 1.00 94.94 939 ALA A N 1
ATOM 7409 C CA . ALA A 1 939 ? -34.593 18.287 27.862 1.00 94.94 939 ALA A CA 1
ATOM 7410 C C . ALA A 1 939 ? -35.096 18.428 29.321 1.00 94.94 939 ALA A C 1
ATOM 7412 O O . ALA A 1 939 ? -34.850 19.456 29.949 1.00 94.94 939 ALA A O 1
ATOM 7413 N N . SER A 1 940 ? -35.760 17.403 29.873 1.00 95.88 940 SER A N 1
ATOM 7414 C CA . SER A 1 940 ? -36.147 17.290 31.292 1.00 95.88 940 SER A CA 1
ATOM 7415 C C . SER A 1 940 ? -35.002 16.826 32.210 1.00 95.88 940 SER A C 1
ATOM 7417 O O . SER A 1 940 ? -35.153 16.843 33.430 1.00 95.88 940 SER A O 1
ATOM 7419 N N . GLY A 1 941 ? -33.849 16.430 31.656 1.00 95.25 941 GLY A N 1
ATOM 7420 C CA . GLY A 1 941 ? -32.697 15.906 32.400 1.00 95.25 941 GLY A CA 1
ATOM 7421 C C . GLY A 1 941 ? -32.788 14.416 32.756 1.00 95.25 941 GLY A C 1
ATOM 7422 O O . GLY A 1 941 ? -31.923 13.914 33.483 1.00 95.25 941 GLY A O 1
ATOM 7423 N N . GLU A 1 942 ? -33.807 13.717 32.250 1.00 96.00 942 GLU A N 1
ATOM 7424 C CA . GLU A 1 942 ? -34.057 12.294 32.497 1.00 96.00 942 GLU A CA 1
ATOM 7425 C C . GLU A 1 942 ? -33.069 11.423 31.696 1.00 96.00 942 GLU A C 1
ATOM 7427 O O . GLU A 1 942 ? -32.812 11.715 30.523 1.00 96.00 942 GLU A O 1
ATOM 7432 N N . PRO A 1 943 ? -32.486 10.369 32.301 1.00 97.06 943 PRO A N 1
ATOM 7433 C CA . PRO A 1 943 ? -31.510 9.511 31.636 1.00 97.06 943 PRO A CA 1
ATOM 7434 C C . PRO A 1 943 ? -32.168 8.523 30.662 1.00 97.06 943 PRO A C 1
ATOM 7436 O O . PRO A 1 943 ? -33.045 7.746 31.034 1.00 97.06 943 PRO A O 1
ATOM 7439 N N . CYS A 1 944 ? -31.664 8.486 29.432 1.00 97.25 944 CYS A N 1
ATOM 7440 C CA . CYS A 1 944 ? -31.962 7.483 28.419 1.00 97.25 944 CYS A CA 1
ATOM 7441 C C . CYS A 1 944 ? -30.737 6.578 28.217 1.00 97.25 944 CYS A C 1
ATOM 7443 O O . CYS A 1 944 ? -29.656 7.052 27.863 1.00 97.25 944 CYS A O 1
ATOM 7445 N N . CYS A 1 945 ? -30.890 5.274 28.450 1.00 97.19 945 CYS A N 1
ATOM 7446 C CA . CYS A 1 945 ? -29.810 4.300 28.292 1.00 97.19 945 CYS A CA 1
ATOM 7447 C C . CYS A 1 945 ? -29.667 3.869 26.824 1.00 97.19 945 CYS A C 1
ATOM 7449 O O . CYS A 1 945 ? -30.594 3.282 26.264 1.00 97.19 945 CYS A O 1
ATOM 7451 N N . LEU A 1 946 ? -28.491 4.072 26.228 1.00 97.31 946 LEU A N 1
ATOM 7452 C CA . LEU A 1 946 ? -28.120 3.464 24.951 1.00 97.31 946 LEU A CA 1
ATOM 7453 C C . LEU A 1 946 ? -27.418 2.123 25.195 1.00 97.31 946 LEU A C 1
ATOM 7455 O O . LEU A 1 946 ? -26.448 2.042 25.954 1.00 97.31 946 LEU A O 1
ATOM 7459 N N . VAL A 1 947 ? -27.904 1.080 24.521 1.00 96.81 947 VAL A N 1
ATOM 7460 C CA . VAL A 1 947 ? -27.329 -0.271 24.529 1.00 96.81 947 VAL A CA 1
ATOM 7461 C C . VAL A 1 947 ? -27.160 -0.743 23.087 1.00 96.81 947 VAL A C 1
ATOM 7463 O O . VAL A 1 947 ? -28.104 -0.736 22.299 1.00 96.81 947 VAL A O 1
ATOM 7466 N N . ILE A 1 948 ? -25.945 -1.156 22.749 1.00 96.75 948 ILE A N 1
ATOM 7467 C CA . ILE A 1 948 ? -25.530 -1.634 21.433 1.00 96.75 948 ILE A CA 1
ATOM 7468 C C . ILE A 1 948 ? -25.620 -3.161 21.438 1.00 96.75 948 ILE A C 1
ATOM 7470 O O . ILE A 1 948 ? -25.014 -3.823 22.280 1.00 96.75 948 ILE A O 1
ATOM 7474 N N . ASN A 1 949 ? -26.388 -3.739 20.516 1.00 94.38 949 ASN A N 1
ATOM 7475 C CA . ASN A 1 949 ? -26.633 -5.187 20.514 1.00 94.38 949 ASN A CA 1
ATOM 7476 C C . ASN A 1 949 ? -25.534 -5.991 19.800 1.00 94.38 949 ASN A C 1
ATOM 7478 O O . ASN A 1 949 ? -25.282 -7.134 20.172 1.00 94.38 949 ASN A O 1
ATOM 7482 N N . ASP A 1 950 ? -24.858 -5.399 18.814 1.00 93.94 950 ASP A N 1
ATOM 7483 C CA . ASP A 1 950 ? -23.716 -6.022 18.143 1.00 93.94 950 ASP A CA 1
ATOM 7484 C C . ASP A 1 950 ? -22.456 -5.959 19.027 1.00 93.94 950 ASP A C 1
ATOM 7486 O O . ASP A 1 950 ? -22.106 -4.901 19.554 1.00 93.94 950 ASP A O 1
ATOM 7490 N N . SER A 1 951 ? -21.770 -7.094 19.196 1.00 87.94 951 SER A N 1
ATOM 7491 C CA . SER A 1 951 ? -20.616 -7.221 20.099 1.00 87.94 951 SER A CA 1
ATOM 7492 C C . SER A 1 951 ? -19.381 -6.449 19.616 1.00 87.94 951 SER A C 1
ATOM 7494 O O . SER A 1 951 ? -18.678 -5.840 20.428 1.00 87.94 951 SER A O 1
ATOM 7496 N N . ALA A 1 952 ? -19.126 -6.427 18.306 1.00 86.12 952 ALA A N 1
ATOM 7497 C CA . ALA A 1 952 ? -17.975 -5.747 17.725 1.00 86.12 952 ALA A CA 1
ATOM 7498 C C . ALA A 1 952 ? -18.206 -4.234 17.652 1.00 86.12 952 ALA A C 1
ATOM 7500 O O . ALA A 1 952 ? -17.311 -3.465 18.002 1.00 86.12 952 ALA A O 1
ATOM 7501 N N . VAL A 1 953 ? -19.421 -3.792 17.304 1.00 93.06 953 VAL A N 1
ATOM 7502 C CA . VAL A 1 953 ? -19.804 -2.371 17.362 1.00 93.06 953 VAL A CA 1
ATOM 7503 C C . VAL A 1 953 ? -19.803 -1.881 18.811 1.00 93.06 953 VAL A C 1
ATOM 7505 O O . VAL A 1 953 ? -19.301 -0.792 19.073 1.00 93.06 953 VAL A O 1
ATOM 7508 N N . LYS A 1 954 ? -20.254 -2.695 19.778 1.00 94.00 954 LYS A N 1
ATOM 7509 C CA . LYS A 1 954 ? -20.135 -2.398 21.217 1.00 94.00 954 LYS A CA 1
ATOM 7510 C C . LYS A 1 954 ? -18.676 -2.267 21.655 1.00 94.00 954 LYS A C 1
ATOM 7512 O O . LYS A 1 954 ? -18.341 -1.307 22.348 1.00 94.00 954 LYS A O 1
ATOM 7517 N N . MET A 1 955 ? -17.803 -3.196 21.259 1.00 89.94 955 MET A N 1
ATOM 7518 C CA . MET A 1 955 ? -16.374 -3.128 21.583 1.00 89.94 955 MET A CA 1
ATOM 7519 C C . MET A 1 955 ? -15.733 -1.870 20.980 1.00 89.94 955 MET A C 1
ATOM 7521 O O . MET A 1 955 ? -15.146 -1.079 21.718 1.00 89.94 955 MET A O 1
ATOM 7525 N N . ALA A 1 956 ? -15.913 -1.640 19.677 1.00 90.38 956 ALA A N 1
ATOM 7526 C CA . ALA A 1 956 ? -15.417 -0.462 18.970 1.00 90.38 956 ALA A CA 1
ATOM 7527 C C . ALA A 1 956 ? -15.925 0.845 19.602 1.00 90.38 956 ALA A C 1
ATOM 7529 O O . ALA A 1 956 ? -15.139 1.756 19.862 1.00 90.38 956 ALA A O 1
ATOM 7530 N N . PHE A 1 957 ? -17.219 0.920 19.926 1.00 95.19 957 PHE A N 1
ATOM 7531 C CA . PHE A 1 957 ? -17.816 2.082 20.575 1.00 95.19 957 PHE A CA 1
ATOM 7532 C C . PHE A 1 957 ? -17.221 2.345 21.957 1.00 95.19 957 PHE A C 1
ATOM 7534 O O . PHE A 1 957 ? -16.827 3.471 22.243 1.00 95.19 957 PHE A O 1
ATOM 7541 N N . ARG A 1 958 ? -17.111 1.323 22.816 1.00 94.31 958 ARG A N 1
ATOM 7542 C CA . ARG A 1 958 ? -16.549 1.490 24.166 1.00 94.31 958 ARG A CA 1
ATOM 7543 C C . ARG A 1 958 ? -15.077 1.895 24.140 1.00 94.31 958 ARG A C 1
ATOM 7545 O O . ARG A 1 958 ? -14.675 2.686 24.992 1.00 94.31 958 ARG A O 1
ATOM 7552 N N . ILE A 1 959 ? -14.312 1.404 23.161 1.00 89.38 959 ILE A N 1
ATOM 7553 C CA . ILE A 1 959 ? -12.933 1.836 22.898 1.00 89.38 959 ILE A CA 1
ATOM 7554 C C . ILE A 1 959 ? -12.917 3.324 22.533 1.00 89.38 959 ILE A C 1
ATOM 7556 O O . ILE A 1 959 ? -12.337 4.110 23.277 1.00 89.38 959 ILE A O 1
ATOM 7560 N N . MET A 1 960 ? -13.621 3.733 21.470 1.00 91.50 960 MET A N 1
ATOM 7561 C CA . MET A 1 960 ? -13.643 5.134 21.018 1.00 91.50 960 MET A CA 1
ATOM 7562 C C . MET A 1 960 ? -14.201 6.093 22.084 1.00 91.50 960 MET A C 1
ATOM 7564 O O . MET A 1 960 ? -13.682 7.191 22.254 1.00 91.50 960 MET A O 1
ATOM 7568 N N . ARG A 1 961 ? -15.203 5.667 22.866 1.00 94.25 961 ARG A N 1
ATOM 7569 C CA . ARG A 1 961 ? -15.749 6.399 24.024 1.00 94.25 961 ARG A CA 1
ATOM 7570 C C . ARG A 1 961 ? -14.704 6.598 25.122 1.00 94.25 961 ARG A C 1
ATOM 7572 O O . ARG A 1 961 ? -14.639 7.679 25.697 1.00 94.25 961 ARG A O 1
ATOM 7579 N N . ALA A 1 962 ? -13.904 5.577 25.435 1.00 90.94 962 ALA A N 1
ATOM 7580 C CA . ALA A 1 962 ? -12.802 5.718 26.385 1.00 90.94 962 ALA A CA 1
ATOM 7581 C C . ALA A 1 962 ? -11.711 6.653 25.833 1.00 90.94 962 ALA A C 1
ATOM 7583 O O . ALA A 1 962 ? -11.157 7.446 26.589 1.00 90.94 962 ALA A O 1
ATOM 7584 N N . SER A 1 963 ? -11.447 6.624 24.521 1.00 87.50 963 SER A N 1
ATOM 7585 C CA . SER A 1 963 ? -10.512 7.549 23.866 1.00 87.50 963 SER A CA 1
ATOM 7586 C C . SER A 1 963 ? -10.985 9.005 23.920 1.00 87.50 963 SER A C 1
ATOM 7588 O O . SER A 1 963 ? -10.204 9.874 24.291 1.00 87.50 963 SER A O 1
ATOM 7590 N N . ALA A 1 964 ? -12.273 9.247 23.663 1.00 90.06 964 ALA A N 1
ATOM 7591 C CA . ALA A 1 964 ? -12.912 10.562 23.750 1.00 90.06 964 ALA A CA 1
ATOM 7592 C C . ALA A 1 964 ? -12.907 11.160 25.169 1.00 90.06 964 ALA A C 1
ATOM 7594 O O . ALA A 1 964 ? -13.051 12.365 25.334 1.00 90.06 964 ALA A O 1
ATOM 7595 N N . MET A 1 965 ? -12.711 10.342 26.211 1.00 86.69 965 MET A N 1
ATOM 7596 C CA . MET A 1 965 ? -12.525 10.811 27.594 1.00 86.69 965 MET A CA 1
ATOM 7597 C C . MET A 1 965 ? -11.110 11.362 27.867 1.00 86.69 965 MET A C 1
ATOM 7599 O O . MET A 1 965 ? -10.797 11.706 29.011 1.00 86.69 965 MET A O 1
ATOM 7603 N N . MET A 1 966 ? -10.264 11.453 26.837 1.00 81.94 966 MET A N 1
ATOM 7604 C CA . MET A 1 966 ? -9.001 12.193 26.818 1.00 81.94 966 MET A CA 1
ATOM 7605 C C . MET A 1 966 ? -9.121 13.404 25.875 1.00 81.94 966 MET A C 1
ATOM 7607 O O . MET A 1 966 ? -9.929 13.364 24.946 1.00 81.94 966 MET A O 1
ATOM 7611 N N . PRO A 1 967 ? -8.311 14.464 26.060 1.00 76.38 967 PRO A N 1
ATOM 7612 C CA . PRO A 1 967 ? -8.309 15.606 25.149 1.00 76.38 967 PRO A CA 1
ATOM 7613 C C . PRO A 1 967 ? -8.078 15.212 23.681 1.00 76.38 967 PRO A C 1
ATOM 7615 O O . PRO A 1 967 ? -7.260 14.342 23.382 1.00 76.38 967 PRO A O 1
ATOM 7618 N N . ASP A 1 968 ? -8.784 15.901 22.784 1.00 76.94 968 ASP A N 1
ATOM 7619 C CA . ASP A 1 968 ? -8.536 15.983 21.335 1.00 76.94 968 ASP A CA 1
ATOM 7620 C C . ASP A 1 968 ? -8.643 14.700 20.481 1.00 76.94 968 ASP A C 1
ATOM 7622 O O . ASP A 1 968 ? -8.338 14.753 19.290 1.00 76.94 968 ASP A O 1
ATOM 7626 N N . ILE A 1 969 ? -9.115 13.562 21.016 1.00 79.06 969 ILE A N 1
ATOM 7627 C CA . ILE A 1 969 ? -9.120 12.275 20.285 1.00 79.06 969 ILE A CA 1
ATOM 7628 C C . ILE A 1 969 ? -10.524 11.654 20.154 1.00 79.06 969 ILE A C 1
ATOM 7630 O O . ILE A 1 969 ? -11.044 11.049 21.088 1.00 79.06 969 ILE A O 1
ATOM 7634 N N . GLY A 1 970 ? -11.098 11.682 18.944 1.00 84.44 970 GLY A N 1
ATOM 7635 C CA . GLY A 1 970 ? -12.153 10.749 18.513 1.00 84.44 970 GLY A CA 1
ATOM 7636 C C . GLY A 1 970 ? -13.571 11.013 19.031 1.00 84.44 970 GLY A C 1
ATOM 7637 O O . GLY A 1 970 ? -14.471 10.204 18.786 1.00 84.44 970 GLY A O 1
ATOM 7638 N N . ALA A 1 971 ? -13.809 12.123 19.727 1.00 93.62 971 ALA A N 1
ATOM 7639 C CA . ALA A 1 971 ? -15.127 12.465 20.261 1.00 93.62 971 ALA A CA 1
ATOM 7640 C C . ALA A 1 971 ? -16.172 12.716 19.152 1.00 93.62 971 ALA A C 1
ATOM 7642 O O . ALA A 1 971 ? -17.342 12.378 19.316 1.00 93.62 971 ALA A O 1
ATOM 7643 N N . GLU A 1 972 ? -15.756 13.203 17.982 1.00 94.44 972 GLU A N 1
ATOM 7644 C CA . GLU A 1 972 ? -16.593 13.334 16.783 1.00 94.44 972 GLU A CA 1
ATOM 7645 C C . GLU A 1 972 ? -17.051 11.988 16.196 1.00 94.44 972 GLU A C 1
ATOM 7647 O O . GLU A 1 972 ? -18.157 11.883 15.667 1.00 94.44 972 GLU A O 1
ATOM 7652 N N . VAL A 1 973 ? -16.247 10.934 16.353 1.00 93.38 973 VAL A N 1
ATOM 7653 C CA . VAL A 1 973 ? -16.587 9.567 15.923 1.00 93.38 973 VAL A CA 1
ATOM 7654 C C . VAL A 1 973 ? -17.636 8.948 16.853 1.00 93.38 973 VAL A C 1
ATOM 7656 O O . VAL A 1 973 ? -18.559 8.265 16.405 1.00 93.38 973 VAL A O 1
ATOM 7659 N N . VAL A 1 974 ? -17.529 9.237 18.152 1.00 96.31 974 VAL A N 1
ATOM 7660 C CA . VAL A 1 974 ? -18.531 8.885 19.168 1.00 96.31 974 VAL A CA 1
ATOM 7661 C C . VAL A 1 974 ? -19.829 9.670 18.933 1.00 96.31 974 VAL A C 1
ATOM 7663 O O . VAL A 1 974 ? -20.909 9.077 18.943 1.00 96.31 974 VAL A O 1
ATOM 7666 N N . ALA A 1 975 ? -19.729 10.971 18.633 1.00 96.75 975 ALA A N 1
ATOM 7667 C CA . ALA A 1 975 ? -20.857 11.843 18.308 1.00 96.75 975 ALA A CA 1
ATOM 7668 C C . ALA A 1 975 ? -21.652 11.356 17.086 1.00 96.75 975 ALA A C 1
ATOM 7670 O O . ALA A 1 975 ? -22.876 11.255 17.164 1.00 96.75 975 ALA A O 1
ATOM 7671 N N . GLU A 1 976 ? -20.971 11.005 15.987 1.00 96.00 976 GLU A N 1
ATOM 7672 C CA . GLU A 1 976 ? -21.597 10.440 14.785 1.00 96.00 976 GLU A CA 1
ATOM 7673 C C . GLU A 1 976 ? -22.452 9.208 15.123 1.00 96.00 976 GLU A C 1
ATOM 7675 O O . GLU A 1 976 ? -23.626 9.133 14.745 1.00 96.00 976 GLU A O 1
ATOM 7680 N N . TYR A 1 977 ? -21.878 8.240 15.843 1.00 96.62 977 TYR A N 1
ATOM 7681 C CA . TYR A 1 977 ? -22.571 6.987 16.130 1.00 96.62 977 TYR A CA 1
ATOM 7682 C C . TYR A 1 977 ? -23.753 7.172 17.087 1.00 96.62 977 TYR A C 1
ATOM 7684 O O . TYR A 1 977 ? -24.826 6.614 16.847 1.00 96.62 977 TYR A O 1
ATOM 7692 N N . ILE A 1 978 ? -23.596 8.003 18.123 1.00 97.44 978 ILE A N 1
ATOM 7693 C CA . ILE A 1 978 ? -24.693 8.363 19.031 1.00 97.44 978 ILE A CA 1
ATOM 7694 C C . ILE A 1 978 ? -25.823 9.041 18.253 1.00 97.44 978 ILE A C 1
ATOM 7696 O O . ILE A 1 978 ? -26.980 8.679 18.441 1.00 97.44 978 ILE A O 1
ATOM 7700 N N . LEU A 1 979 ? -25.514 9.978 17.353 1.00 96.19 979 LEU A N 1
ATOM 7701 C CA . LEU A 1 979 ? -26.528 10.670 16.556 1.00 96.19 979 LEU A CA 1
ATOM 7702 C C . LEU A 1 979 ? -27.261 9.730 15.594 1.00 96.19 979 LEU A C 1
ATOM 7704 O O . LEU A 1 979 ? -28.482 9.833 15.487 1.00 96.19 979 LEU A O 1
ATOM 7708 N N . LYS A 1 980 ? -26.569 8.777 14.952 1.00 94.94 980 LYS A N 1
ATOM 7709 C CA . LYS A 1 980 ? -27.225 7.734 14.143 1.00 94.94 980 LYS A CA 1
ATOM 7710 C C . LYS A 1 980 ? -28.164 6.884 15.005 1.00 94.94 980 LYS A C 1
ATOM 7712 O O . LYS A 1 980 ? -29.344 6.767 14.676 1.00 94.94 980 LYS A O 1
ATOM 7717 N N . LEU A 1 981 ? -27.664 6.346 16.120 1.00 95.06 981 LEU A N 1
ATOM 7718 C CA . LEU A 1 981 ? -28.391 5.422 16.998 1.00 95.06 981 LEU A CA 1
ATOM 7719 C C . LEU A 1 981 ? -29.587 6.077 17.714 1.00 95.06 981 LEU A C 1
ATOM 7721 O O . LEU A 1 981 ? -30.643 5.461 17.836 1.00 95.06 981 LEU A O 1
ATOM 7725 N N . ALA A 1 982 ? -29.440 7.324 18.167 1.00 95.06 982 ALA A N 1
ATOM 7726 C CA . ALA A 1 982 ? -30.453 8.039 18.942 1.00 95.06 982 ALA A CA 1
ATOM 7727 C C . ALA A 1 982 ? -31.454 8.844 18.087 1.00 95.06 982 ALA A C 1
ATOM 7729 O O . ALA A 1 982 ? -32.446 9.328 18.627 1.00 95.06 982 ALA A O 1
ATOM 7730 N N . SER A 1 983 ? -31.243 8.963 16.769 1.00 88.44 983 SER A N 1
ATOM 7731 C CA . SER A 1 983 ? -32.050 9.793 15.848 1.00 88.44 983 SER A CA 1
ATOM 7732 C C . SER A 1 983 ? -33.572 9.560 15.880 1.00 88.44 983 SER A C 1
ATOM 7734 O O . SER A 1 983 ? -34.328 10.458 15.512 1.00 88.44 983 SER A O 1
ATOM 7736 N N . GLY A 1 984 ? -34.028 8.379 16.312 1.00 87.56 984 GLY A N 1
ATOM 7737 C CA . GLY A 1 984 ? -35.447 8.026 16.445 1.00 87.56 984 GLY A CA 1
ATOM 7738 C C . GLY A 1 984 ? -36.021 8.070 17.868 1.00 87.56 984 GLY A C 1
ATOM 7739 O O . GLY A 1 984 ? -37.180 7.697 18.048 1.00 87.56 984 GLY A O 1
ATOM 7740 N N . TYR A 1 985 ? -35.250 8.463 18.889 1.00 94.69 985 TYR A N 1
ATOM 7741 C CA . TYR A 1 985 ? -35.692 8.388 20.287 1.00 94.69 985 TYR A CA 1
ATOM 7742 C C . TYR A 1 985 ? -36.549 9.603 20.702 1.00 94.69 985 TYR A C 1
ATOM 7744 O O . TYR A 1 985 ? -36.104 10.748 20.575 1.00 94.69 985 TYR A O 1
ATOM 7752 N N . PRO A 1 986 ? -37.757 9.397 21.268 1.00 94.12 986 PRO A N 1
ATOM 7753 C CA . PRO A 1 986 ? -38.581 10.490 21.783 1.00 94.12 986 PRO A CA 1
ATOM 7754 C C . PRO A 1 986 ? -37.849 11.329 22.841 1.00 94.12 986 PRO A C 1
ATOM 7756 O O . PRO A 1 986 ? -37.287 10.795 23.794 1.00 94.12 986 PRO A O 1
ATOM 7759 N N . GLY A 1 987 ? -37.879 12.656 22.687 1.00 94.38 987 GLY A N 1
ATOM 7760 C CA . GLY A 1 987 ? -37.252 13.600 23.623 1.00 94.38 987 GLY A CA 1
ATOM 7761 C C . GLY A 1 987 ? -35.756 13.873 23.399 1.00 94.38 987 GLY A C 1
ATOM 7762 O O . GLY A 1 987 ? -35.186 14.672 24.143 1.00 94.38 987 GLY A O 1
ATOM 7763 N N . LEU A 1 988 ? -35.132 13.267 22.379 1.00 97.19 988 LEU A N 1
ATOM 7764 C CA . LEU A 1 988 ? -33.718 13.447 22.035 1.00 97.19 988 LEU A CA 1
ATOM 7765 C C . LEU A 1 988 ? -33.566 13.995 20.605 1.00 97.19 988 LEU A C 1
ATOM 7767 O O . LEU A 1 988 ? -33.585 13.251 19.630 1.00 97.19 988 LEU A O 1
ATOM 7771 N N . SER A 1 989 ? -33.408 15.316 20.469 1.00 96.50 989 SER A N 1
ATOM 7772 C CA . SER A 1 989 ? -33.052 15.947 19.188 1.00 96.50 989 SER A CA 1
ATOM 7773 C C . SER A 1 989 ? -31.534 15.966 18.972 1.00 96.50 989 SER A C 1
ATOM 7775 O O . SER A 1 989 ? -30.761 15.873 19.930 1.00 96.50 989 SER A O 1
ATOM 7777 N N . ARG A 1 990 ? -31.092 16.175 17.720 1.00 96.44 990 ARG A N 1
ATOM 7778 C CA . ARG A 1 990 ? -29.669 16.391 17.392 1.00 96.44 990 ARG A CA 1
ATOM 7779 C C . ARG A 1 990 ? -29.051 17.515 18.229 1.00 96.44 990 ARG A C 1
ATOM 7781 O O . ARG A 1 990 ? -27.929 17.354 18.692 1.00 96.44 990 ARG A O 1
ATOM 7788 N N . ASP A 1 991 ? -29.790 18.591 18.490 1.00 97.19 991 ASP A N 1
ATOM 7789 C CA . ASP A 1 991 ? -29.304 19.726 19.285 1.00 97.19 991 ASP A CA 1
ATOM 7790 C C . ASP A 1 991 ? -29.161 19.385 20.774 1.00 97.19 991 ASP A C 1
ATOM 7792 O O . ASP A 1 991 ? -28.209 19.822 21.414 1.00 97.19 991 ASP A O 1
ATOM 7796 N N . ILE A 1 992 ? -30.070 18.574 21.333 1.00 97.44 992 ILE A N 1
ATOM 7797 C CA . ILE A 1 992 ? -29.976 18.083 22.720 1.00 97.44 992 ILE A CA 1
ATOM 7798 C C . ILE A 1 992 ? -28.750 17.173 22.868 1.00 97.44 992 ILE A C 1
ATOM 7800 O O . ILE A 1 992 ? -27.947 17.364 23.782 1.00 97.44 992 ILE A O 1
ATOM 7804 N N . ILE A 1 993 ? -28.570 16.239 21.929 1.00 97.69 993 ILE A N 1
ATOM 7805 C CA . ILE A 1 993 ? -27.432 15.314 21.893 1.00 97.69 993 ILE A CA 1
ATOM 7806 C C . ILE A 1 993 ? -26.115 16.088 21.734 1.00 97.69 993 ILE A C 1
ATOM 7808 O O . ILE A 1 993 ? -25.202 15.913 22.536 1.00 97.69 993 ILE A O 1
ATOM 7812 N N . LEU A 1 994 ? -26.020 16.998 20.758 1.00 97.25 994 LEU A N 1
ATOM 7813 C CA . LEU A 1 994 ? -24.824 17.822 20.555 1.00 97.25 994 LEU A CA 1
ATOM 7814 C C . LEU A 1 994 ? -24.530 18.719 21.760 1.00 97.25 994 LEU A C 1
ATOM 7816 O O . LEU A 1 994 ? -23.370 18.832 22.141 1.00 97.25 994 LEU A O 1
ATOM 7820 N N . LYS A 1 995 ? -25.543 19.301 22.411 1.00 97.69 995 LYS A N 1
ATOM 7821 C CA . LYS A 1 995 ? -25.356 20.106 23.626 1.00 97.69 995 LYS A CA 1
ATOM 7822 C C . LYS A 1 995 ? -24.788 19.286 24.789 1.00 97.69 995 LYS A C 1
ATOM 7824 O O . LYS A 1 995 ? -23.939 19.796 25.519 1.00 97.69 995 LYS A O 1
ATOM 7829 N N . GLN A 1 996 ? -25.214 18.031 24.957 1.00 97.81 996 GLN A N 1
ATOM 7830 C CA . GLN A 1 996 ? -24.595 17.119 25.924 1.00 97.81 996 GLN A CA 1
ATOM 7831 C C . GLN A 1 996 ? -23.140 16.814 25.542 1.00 97.81 996 GLN A C 1
ATOM 7833 O O . GLN A 1 996 ? -22.253 16.943 26.382 1.00 97.81 996 GLN A O 1
ATOM 7838 N N . LEU A 1 997 ? -22.883 16.471 24.278 1.00 96.94 997 LEU A N 1
ATOM 7839 C CA . LEU A 1 997 ? -21.540 16.142 23.791 1.00 96.94 997 LEU A CA 1
ATOM 7840 C C . LEU A 1 997 ? -20.565 17.326 23.910 1.00 96.94 997 LEU A C 1
ATOM 7842 O O . LEU A 1 997 ? -19.414 17.114 24.278 1.00 96.94 997 LEU A O 1
ATOM 7846 N N . CYS A 1 998 ? -21.021 18.564 23.690 1.00 96.94 998 CYS A N 1
ATOM 7847 C CA . CYS A 1 998 ? -20.215 19.766 23.933 1.00 96.94 998 CYS A CA 1
ATOM 7848 C C . CYS A 1 998 ? -19.860 19.907 25.419 1.00 96.94 998 CYS A C 1
ATOM 7850 O O . CYS A 1 998 ? -18.706 20.146 25.767 1.00 96.94 998 CYS A O 1
ATOM 7852 N N . ALA A 1 999 ? -20.832 19.686 26.311 1.00 96.94 999 ALA A N 1
ATOM 7853 C CA . ALA A 1 999 ? -20.602 19.739 27.750 1.00 96.94 999 ALA A CA 1
ATOM 7854 C C . ALA A 1 999 ? -19.669 18.619 28.254 1.00 96.94 999 ALA A C 1
ATOM 7856 O O . ALA A 1 999 ? -18.976 18.822 29.250 1.00 96.94 999 ALA A O 1
ATOM 7857 N N . GLU A 1 1000 ? -19.639 17.450 27.606 1.00 95.62 1000 GLU A N 1
ATOM 7858 C CA . GLU A 1 1000 ? -18.731 16.339 27.936 1.00 95.62 1000 GLU A CA 1
ATOM 7859 C C . GLU A 1 1000 ? -17.317 16.521 27.361 1.00 95.62 1000 GLU A C 1
ATOM 7861 O O . GLU A 1 1000 ? -16.346 16.308 28.089 1.00 95.62 1000 GLU A O 1
ATOM 7866 N N . TYR A 1 1001 ? -17.197 16.931 26.093 1.00 94.94 1001 TYR A N 1
ATOM 7867 C CA . TYR A 1 1001 ? -15.961 16.813 25.304 1.00 94.94 1001 TYR A CA 1
ATOM 7868 C C . TYR A 1 1001 ? -15.389 18.137 24.760 1.00 94.94 1001 TYR A C 1
ATOM 7870 O O . TYR A 1 1001 ? -14.247 18.147 24.302 1.00 94.94 1001 TYR A O 1
ATOM 7878 N N . GLY A 1 1002 ? -16.133 19.247 24.829 1.00 95.38 1002 GLY A N 1
ATOM 7879 C CA . GLY A 1 1002 ? -15.714 20.582 24.376 1.00 95.38 1002 GLY A CA 1
ATOM 7880 C C . GLY A 1 1002 ? -16.627 21.195 23.306 1.00 95.38 1002 GLY A C 1
ATOM 7881 O O . GLY A 1 1002 ? -17.269 20.494 22.529 1.00 95.38 1002 GLY A O 1
ATOM 7882 N N . ASP A 1 1003 ? -16.672 22.527 23.232 1.00 96.19 1003 ASP A N 1
ATOM 7883 C CA . ASP A 1 1003 ? -17.597 23.270 22.354 1.00 96.19 1003 ASP A CA 1
ATOM 7884 C C . ASP A 1 1003 ? -17.280 23.179 20.841 1.00 96.19 1003 ASP A C 1
ATOM 7886 O O . ASP A 1 1003 ? -17.989 23.773 20.027 1.00 96.19 1003 ASP A O 1
ATOM 7890 N N . ASP A 1 1004 ? -16.229 22.451 20.440 1.00 96.00 1004 ASP A N 1
ATOM 7891 C CA . ASP A 1 1004 ? -15.807 22.289 19.040 1.00 96.00 1004 ASP A CA 1
ATOM 7892 C C . ASP A 1 1004 ? -16.287 20.981 18.373 1.00 96.00 1004 ASP A C 1
ATOM 7894 O O . ASP A 1 1004 ? -16.050 20.754 17.180 1.00 96.00 1004 ASP A O 1
ATOM 7898 N N . ILE A 1 1005 ? -17.013 20.133 19.113 1.00 96.12 1005 ILE A N 1
ATOM 7899 C CA . ILE A 1 1005 ? -17.608 18.889 18.601 1.00 96.12 1005 ILE A CA 1
ATOM 7900 C C . ILE A 1 1005 ? -18.515 19.106 17.376 1.00 96.12 1005 ILE A C 1
ATOM 7902 O O . ILE A 1 1005 ? -18.387 18.323 16.431 1.00 96.12 1005 ILE A O 1
ATOM 7906 N N . PRO A 1 1006 ? -19.387 20.136 17.297 1.00 96.88 1006 PRO A N 1
ATOM 7907 C CA . PRO A 1 1006 ? -20.201 20.375 16.104 1.00 96.88 1006 PRO A CA 1
ATOM 7908 C C . PRO A 1 1006 ? -19.357 20.632 14.846 1.00 96.88 1006 PRO A C 1
ATOM 7910 O O . PRO A 1 1006 ? -19.710 20.170 13.765 1.00 96.88 1006 PRO A O 1
ATOM 7913 N N . GLN A 1 1007 ? -18.222 21.321 14.982 1.00 96.06 1007 GLN A N 1
ATOM 7914 C CA . GLN A 1 1007 ? -17.294 21.653 13.904 1.00 96.06 1007 GLN A CA 1
ATOM 7915 C C . GLN A 1 1007 ? -16.481 20.421 13.481 1.00 96.06 1007 GLN A C 1
ATOM 7917 O O . GLN A 1 1007 ? -16.345 20.165 12.281 1.00 96.06 1007 GLN A O 1
ATOM 7922 N N . LYS A 1 1008 ? -15.987 19.629 14.446 1.00 94.25 1008 LYS A N 1
ATOM 7923 C CA . LYS A 1 1008 ? -15.307 18.345 14.193 1.00 94.25 1008 LYS A CA 1
ATOM 7924 C C . LYS A 1 1008 ? -16.244 17.348 13.495 1.00 94.25 1008 LYS A C 1
ATOM 7926 O O . LYS A 1 1008 ? -15.872 16.774 12.472 1.00 94.25 1008 LYS A O 1
ATOM 7931 N N . LEU A 1 1009 ? -17.485 17.212 13.971 1.00 94.62 1009 LEU A N 1
ATOM 7932 C CA . LEU A 1 1009 ? -18.511 16.365 13.356 1.00 94.62 1009 LEU A CA 1
ATOM 7933 C C . LEU A 1 1009 ? -18.891 16.850 11.951 1.00 94.62 1009 LEU A C 1
ATOM 7935 O O . LEU A 1 1009 ? -18.862 16.062 11.014 1.00 94.62 1009 LEU A O 1
ATOM 7939 N N . ALA A 1 1010 ? -19.165 18.145 11.766 1.00 93.62 1010 ALA A N 1
ATOM 7940 C CA . ALA A 1 1010 ? -19.489 18.703 10.451 1.00 93.62 1010 ALA A CA 1
ATOM 7941 C C . ALA A 1 1010 ? -18.303 18.665 9.466 1.00 93.62 1010 ALA A C 1
ATOM 7943 O O . ALA A 1 1010 ? -18.484 18.896 8.270 1.00 93.62 1010 ALA A O 1
ATOM 7944 N N . LYS A 1 1011 ? -17.076 18.397 9.932 1.00 92.69 1011 LYS A N 1
ATOM 7945 C CA . LYS A 1 1011 ? -15.960 17.989 9.072 1.00 92.69 1011 LYS A CA 1
ATOM 7946 C C . LYS A 1 1011 ? -16.066 16.500 8.718 1.00 92.69 1011 LYS A C 1
ATOM 7948 O O . LYS A 1 1011 ? -16.125 16.187 7.536 1.00 92.69 1011 LYS A O 1
ATOM 7953 N N . LEU A 1 1012 ? -16.186 15.609 9.706 1.00 89.00 1012 LEU A N 1
ATOM 7954 C CA . LEU A 1 1012 ? -16.333 14.159 9.494 1.00 89.00 1012 LEU A CA 1
ATOM 7955 C C . LEU A 1 1012 ? -17.507 13.802 8.555 1.00 89.00 1012 LEU A C 1
ATOM 7957 O O . LEU A 1 1012 ? -17.369 12.929 7.704 1.00 89.00 1012 LEU A O 1
ATOM 7961 N N . GLU A 1 1013 ? -18.636 14.505 8.668 1.00 90.00 1013 GLU A N 1
ATOM 7962 C CA . GLU A 1 1013 ? -19.820 14.336 7.811 1.00 90.00 1013 GLU A CA 1
ATOM 7963 C C . GLU A 1 1013 ? -19.599 14.817 6.361 1.00 90.00 1013 GLU A C 1
ATOM 7965 O O . GLU A 1 1013 ? -20.261 14.314 5.455 1.00 90.00 1013 GLU A O 1
ATOM 7970 N N . ARG A 1 1014 ? -18.671 15.759 6.121 1.00 89.88 1014 ARG A N 1
ATOM 7971 C CA . ARG A 1 1014 ? -18.287 16.229 4.771 1.00 89.88 1014 ARG A CA 1
ATOM 7972 C C . ARG A 1 1014 ? -17.195 15.376 4.136 1.00 89.88 1014 ARG A C 1
ATOM 7974 O O . ARG A 1 1014 ? -17.240 15.143 2.934 1.00 89.88 1014 ARG A O 1
ATOM 7981 N N . ASP A 1 1015 ? -16.248 14.891 4.933 1.00 83.25 1015 ASP A N 1
ATOM 7982 C CA . ASP A 1 1015 ? -15.111 14.084 4.473 1.00 83.25 1015 ASP A CA 1
ATOM 7983 C C . ASP A 1 1015 ? -15.528 12.644 4.070 1.00 83.25 1015 ASP A C 1
ATOM 7985 O O . ASP A 1 1015 ? -14.689 11.839 3.658 1.00 83.25 1015 ASP A O 1
ATOM 7989 N N . LYS A 1 1016 ? -16.820 12.289 4.188 1.00 82.19 1016 LYS A N 1
ATOM 7990 C CA . LYS A 1 1016 ? -17.351 10.941 3.940 1.00 82.19 1016 LYS A CA 1
ATOM 7991 C C . LYS A 1 1016 ? -17.942 10.730 2.536 1.00 82.19 1016 LYS A C 1
ATOM 7993 O O . LYS A 1 1016 ? -19.014 11.266 2.237 1.00 82.19 1016 LYS A O 1
ATOM 7998 N N . PRO A 1 1017 ? -17.366 9.834 1.709 1.00 67.19 1017 PRO A N 1
ATOM 7999 C CA . PRO A 1 1017 ? -18.011 9.390 0.478 1.00 67.19 1017 PRO A CA 1
ATOM 8000 C C . PRO A 1 1017 ? -19.217 8.488 0.798 1.00 67.19 1017 PRO A C 1
ATOM 8002 O O . PRO A 1 1017 ? -19.064 7.421 1.390 1.00 67.19 1017 PRO A O 1
ATOM 8005 N N . GLY A 1 1018 ? -20.420 8.915 0.398 1.00 72.31 1018 GLY A N 1
ATOM 8006 C CA . GLY A 1 1018 ? -21.660 8.124 0.499 1.00 72.31 1018 GLY A CA 1
ATOM 8007 C C . GLY A 1 1018 ? -22.848 8.823 1.172 1.00 72.31 1018 GLY A C 1
ATOM 8008 O O . GLY A 1 1018 ? -23.976 8.362 1.029 1.00 72.31 1018 GLY A O 1
ATOM 8009 N N . GLY A 1 1019 ? -22.629 9.945 1.866 1.00 73.00 1019 GLY A N 1
ATOM 8010 C CA . GLY A 1 1019 ? -23.706 10.758 2.447 1.00 73.00 1019 GLY A CA 1
ATOM 8011 C C . GLY A 1 1019 ? -24.477 10.110 3.612 1.00 73.00 1019 GLY A C 1
ATOM 8012 O O . GLY A 1 1019 ? -24.044 9.126 4.227 1.00 73.00 1019 GLY A O 1
ATOM 8013 N N . ILE A 1 1020 ? -25.628 10.711 3.941 1.00 60.09 1020 ILE A N 1
ATOM 8014 C CA . ILE A 1 1020 ? -26.472 10.342 5.091 1.00 60.09 1020 ILE A CA 1
ATOM 8015 C C . ILE A 1 1020 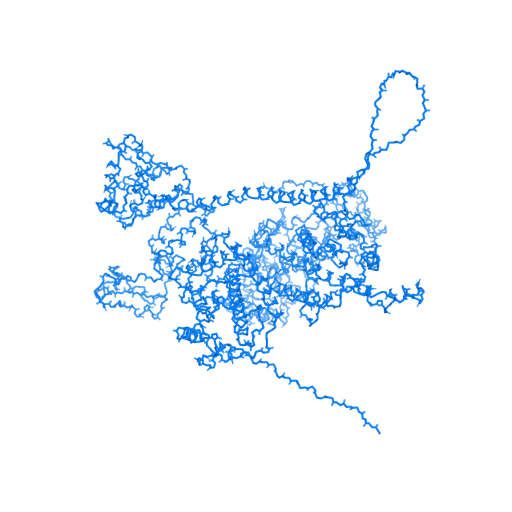? -27.145 8.987 4.829 1.00 60.09 1020 ILE A C 1
ATOM 8017 O O . ILE A 1 1020 ? -28.072 8.886 4.029 1.00 60.09 1020 ILE A O 1
ATOM 8021 N N . GLY A 1 1021 ? -26.685 7.952 5.535 1.00 71.56 1021 GLY A N 1
ATOM 8022 C CA . GLY A 1 1021 ? -27.157 6.567 5.396 1.00 71.56 1021 GLY A CA 1
ATOM 8023 C C . GLY A 1 1021 ? -26.029 5.533 5.335 1.00 71.56 1021 GLY A C 1
ATOM 8024 O O . GLY A 1 1021 ? -26.276 4.349 5.553 1.00 71.56 1021 GLY A O 1
ATOM 8025 N N . SER A 1 1022 ? -24.794 5.983 5.097 1.00 82.75 1022 SER A N 1
ATOM 8026 C CA . SER A 1 1022 ? -23.583 5.157 5.130 1.00 82.75 1022 SER A CA 1
ATOM 8027 C C . SER A 1 1022 ? -23.285 4.541 6.514 1.00 82.75 1022 SER A C 1
ATOM 8029 O O . SER A 1 1022 ? -23.908 4.856 7.540 1.00 82.75 1022 SER A O 1
ATOM 8031 N N . ASP A 1 1023 ? -22.314 3.625 6.550 1.00 88.00 1023 ASP A N 1
ATOM 8032 C CA . ASP A 1 1023 ? -21.735 3.155 7.807 1.00 88.00 1023 ASP A CA 1
ATOM 8033 C C . ASP A 1 1023 ? -21.034 4.307 8.544 1.00 88.00 1023 ASP A C 1
ATOM 8035 O O . ASP A 1 1023 ? -20.305 5.126 7.973 1.00 88.00 1023 ASP A O 1
ATOM 8039 N N . THR A 1 1024 ? -21.216 4.345 9.858 1.00 91.25 1024 THR A N 1
ATOM 8040 C CA . THR A 1 1024 ? -20.400 5.172 10.749 1.00 91.25 1024 THR A CA 1
ATOM 8041 C C . THR A 1 1024 ? -18.957 4.680 10.751 1.00 91.25 1024 THR A C 1
ATOM 8043 O O . THR A 1 1024 ? -18.666 3.548 10.343 1.00 91.25 1024 THR A O 1
ATOM 8046 N N . LEU A 1 1025 ? -18.022 5.501 11.234 1.00 86.19 1025 LEU A N 1
ATOM 8047 C CA . LEU A 1 1025 ? -16.642 5.033 11.370 1.00 86.19 1025 LEU A CA 1
ATOM 8048 C C . LEU A 1 1025 ? -16.541 3.886 12.398 1.00 86.19 1025 LEU A C 1
ATOM 8050 O O . LEU A 1 1025 ? -15.736 2.979 12.210 1.00 86.19 1025 LEU A O 1
ATOM 8054 N N . ILE A 1 1026 ? -17.414 3.863 13.415 1.00 91.88 1026 ILE A N 1
ATOM 8055 C CA . ILE A 1 1026 ? -17.482 2.791 14.423 1.00 91.88 1026 ILE A CA 1
ATOM 8056 C C . ILE A 1 1026 ? -18.037 1.489 13.830 1.00 91.88 1026 ILE A C 1
ATOM 8058 O O . ILE A 1 1026 ? -17.446 0.434 14.042 1.00 91.88 1026 ILE A O 1
ATOM 8062 N N . GLU A 1 1027 ? -19.111 1.539 13.034 1.00 92.88 1027 GLU A N 1
ATOM 8063 C CA . GLU A 1 1027 ? -19.617 0.357 12.311 1.00 92.88 1027 GLU A CA 1
ATOM 8064 C C . GLU A 1 1027 ? -18.602 -0.151 11.279 1.00 92.88 1027 GLU A C 1
ATOM 8066 O O . GLU A 1 1027 ? -18.418 -1.358 11.146 1.00 92.88 1027 GLU A O 1
ATOM 8071 N N . SER A 1 1028 ? -17.896 0.751 10.589 1.00 83.62 1028 SER A N 1
ATOM 8072 C CA . SER A 1 1028 ? -16.819 0.389 9.655 1.00 83.62 1028 SER A CA 1
ATOM 8073 C C . SER A 1 1028 ? -15.672 -0.331 10.372 1.00 83.62 1028 SER A C 1
ATOM 8075 O O . SER A 1 1028 ? -15.238 -1.399 9.946 1.00 83.62 1028 SER A O 1
ATOM 8077 N N . PHE A 1 1029 ? -15.204 0.232 11.489 1.00 81.06 1029 PHE A N 1
ATOM 8078 C CA . PHE A 1 1029 ? -14.151 -0.344 12.327 1.00 81.06 1029 PHE A CA 1
ATOM 8079 C C . PHE A 1 1029 ? -14.569 -1.712 12.882 1.00 81.06 1029 PHE A C 1
ATOM 8081 O O . PHE A 1 1029 ? -13.800 -2.665 12.797 1.00 81.06 1029 PHE A O 1
ATOM 8088 N N . ALA A 1 1030 ? -15.806 -1.838 13.369 1.00 86.12 1030 ALA A N 1
ATOM 8089 C CA . ALA A 1 1030 ? -16.367 -3.089 13.870 1.00 86.12 1030 ALA A CA 1
ATOM 8090 C C . ALA A 1 1030 ? -16.475 -4.174 12.790 1.00 86.12 1030 ALA A C 1
ATOM 8092 O O . ALA A 1 1030 ? -16.024 -5.293 13.018 1.00 86.12 1030 ALA A O 1
ATOM 8093 N N . LYS A 1 1031 ? -16.995 -3.849 11.596 1.00 83.75 1031 LYS A N 1
ATOM 8094 C CA . LYS A 1 1031 ? -17.052 -4.790 10.461 1.00 83.75 1031 LYS A CA 1
ATOM 8095 C C . LYS A 1 1031 ? -15.660 -5.277 10.066 1.00 83.75 1031 LYS A C 1
ATOM 8097 O O . LYS A 1 1031 ? -15.489 -6.466 9.809 1.00 83.75 1031 LYS A O 1
ATOM 8102 N N . ASN A 1 1032 ? -14.667 -4.387 10.061 1.00 72.44 1032 ASN A N 1
ATOM 8103 C CA . ASN A 1 1032 ? -13.282 -4.759 9.781 1.00 72.44 1032 ASN A CA 1
ATOM 8104 C C . ASN A 1 1032 ? -12.703 -5.654 10.891 1.00 72.44 1032 ASN A C 1
ATOM 8106 O O . ASN A 1 1032 ? -12.050 -6.640 10.572 1.00 72.44 1032 ASN A O 1
ATOM 8110 N N . PHE A 1 1033 ? -12.997 -5.378 12.168 1.00 71.56 1033 PHE A N 1
ATOM 8111 C CA . PHE A 1 1033 ? -12.599 -6.234 13.294 1.00 71.56 1033 PHE A CA 1
ATOM 8112 C C . PHE A 1 1033 ? -13.237 -7.629 13.227 1.00 71.56 1033 PHE A C 1
ATOM 8114 O O . PHE A 1 1033 ? -12.512 -8.613 13.287 1.00 71.56 1033 PHE A O 1
ATOM 8121 N N . SER A 1 1034 ? -14.552 -7.752 13.022 1.00 74.38 1034 SER A N 1
ATOM 8122 C CA . SER A 1 1034 ? -15.209 -9.067 12.904 1.00 74.38 1034 SER A CA 1
ATOM 8123 C C . SER A 1 1034 ? -14.750 -9.867 11.683 1.00 74.38 1034 SER A C 1
ATOM 8125 O O . SER A 1 1034 ? -14.722 -11.093 11.729 1.00 74.38 1034 SER A O 1
ATOM 8127 N N . ARG A 1 1035 ? -14.363 -9.194 10.591 1.00 66.38 1035 ARG A N 1
ATOM 8128 C CA . ARG A 1 1035 ? -13.692 -9.838 9.450 1.00 66.38 1035 ARG A CA 1
ATOM 8129 C C . ARG A 1 1035 ? -12.279 -10.300 9.818 1.00 66.38 1035 ARG A C 1
ATOM 8131 O O . ARG A 1 1035 ? -11.859 -11.371 9.392 1.00 66.38 1035 ARG A O 1
ATOM 8138 N N . SER A 1 1036 ? -11.559 -9.524 10.628 1.00 53.91 1036 SER A N 1
ATOM 8139 C CA . SER A 1 1036 ? -10.146 -9.753 10.925 1.00 53.91 1036 SER A CA 1
ATOM 8140 C C . SER A 1 1036 ? -9.843 -10.464 12.250 1.00 53.91 1036 SER A C 1
ATOM 8142 O O . SER A 1 1036 ? -8.671 -10.725 12.521 1.00 53.91 1036 SER A O 1
ATOM 8144 N N . GLU A 1 1037 ? -10.833 -10.882 13.046 1.00 49.56 1037 GLU A N 1
ATOM 8145 C CA . GLU A 1 1037 ? -10.608 -11.698 14.256 1.00 49.56 1037 GLU A CA 1
ATOM 8146 C C . GLU A 1 1037 ? -9.885 -13.031 13.956 1.00 49.56 1037 GLU A C 1
ATOM 8148 O O . GLU A 1 1037 ? -9.195 -13.561 14.825 1.00 49.56 1037 GLU A O 1
ATOM 8153 N N . TYR A 1 1038 ? -9.927 -13.512 12.705 1.00 46.41 1038 TYR A N 1
ATOM 8154 C CA . TYR A 1 1038 ? -9.140 -14.658 12.219 1.00 46.41 1038 TYR A CA 1
ATOM 8155 C C . TYR A 1 1038 ? -7.724 -14.320 11.690 1.00 46.41 1038 TYR A C 1
ATOM 8157 O O . TYR A 1 1038 ? -6.939 -15.239 11.453 1.00 46.41 1038 TYR A O 1
ATOM 8165 N N . GLN A 1 1039 ? -7.375 -13.038 11.489 1.00 42.50 1039 GLN A N 1
ATOM 8166 C CA . GLN A 1 1039 ? -6.130 -12.617 10.813 1.00 42.50 1039 GLN A CA 1
ATOM 8167 C C . GLN A 1 1039 ? -5.370 -11.446 11.476 1.00 42.50 1039 GLN A C 1
ATOM 8169 O O . GLN A 1 1039 ? -4.155 -11.527 11.622 1.00 42.50 1039 GLN A O 1
ATOM 8174 N N . SER A 1 1040 ? -6.008 -10.361 11.931 1.00 41.44 1040 SER A N 1
ATOM 8175 C CA . SER A 1 1040 ? -5.284 -9.210 12.515 1.00 41.44 1040 SER A CA 1
ATOM 8176 C C . SER A 1 1040 ? -4.614 -9.531 13.852 1.00 41.44 1040 SER A C 1
ATOM 8178 O O . SER A 1 1040 ? -3.508 -9.056 14.109 1.00 41.44 1040 SER A O 1
ATOM 8180 N N . LEU A 1 1041 ? -5.221 -10.384 14.686 1.00 44.78 1041 LEU A N 1
ATOM 8181 C CA . LEU A 1 1041 ? -4.549 -10.912 15.882 1.00 44.78 1041 LEU A CA 1
ATOM 8182 C C . LEU A 1 1041 ? -3.340 -11.790 15.518 1.00 44.78 1041 LEU A C 1
ATOM 8184 O O . LEU A 1 1041 ? -2.375 -11.834 16.279 1.00 44.78 1041 LEU A O 1
ATOM 8188 N N . ARG A 1 1042 ? -3.363 -12.417 14.334 1.00 42.44 1042 ARG A N 1
ATOM 8189 C CA . ARG A 1 1042 ? -2.264 -13.218 13.788 1.00 42.44 1042 ARG A CA 1
ATOM 8190 C C . ARG A 1 1042 ? -1.126 -12.340 13.253 1.00 42.44 1042 ARG A C 1
ATOM 8192 O O . ARG A 1 1042 ? 0.022 -12.538 13.626 1.00 42.44 1042 ARG A O 1
ATOM 8199 N N . MET A 1 1043 ? -1.428 -11.263 12.522 1.00 43.16 1043 MET A N 1
ATOM 8200 C CA . MET A 1 1043 ? -0.411 -10.268 12.133 1.00 43.16 1043 MET A CA 1
ATOM 8201 C C . MET A 1 1043 ? 0.304 -9.625 13.338 1.00 43.16 1043 MET A C 1
ATOM 8203 O O . MET A 1 1043 ? 1.447 -9.183 13.212 1.00 43.16 1043 MET A O 1
ATOM 8207 N N . LEU A 1 1044 ? -0.351 -9.566 14.505 1.00 43.28 1044 LEU A N 1
ATOM 8208 C CA . LEU A 1 1044 ? 0.257 -9.113 15.760 1.00 43.28 1044 LEU A CA 1
ATOM 8209 C C . LEU A 1 1044 ? 1.003 -10.226 16.523 1.00 43.28 1044 LEU A C 1
ATOM 8211 O O . LEU A 1 1044 ? 1.923 -9.900 17.275 1.00 43.28 1044 LEU A O 1
ATOM 8215 N N . SER A 1 1045 ? 0.670 -11.512 16.336 1.00 43.12 1045 SER A N 1
ATOM 8216 C CA . SER A 1 1045 ? 1.460 -12.633 16.879 1.00 43.12 1045 SER A CA 1
ATOM 8217 C C . SER A 1 1045 ? 2.717 -12.927 16.067 1.00 43.12 1045 SER A C 1
ATOM 8219 O O . SER A 1 1045 ? 3.734 -13.316 16.635 1.00 43.12 1045 SER A O 1
ATOM 8221 N N . ASP A 1 1046 ? 2.660 -12.700 14.756 1.00 41.03 1046 ASP A N 1
ATOM 8222 C CA . ASP A 1 1046 ? 3.689 -13.122 13.802 1.00 41.03 1046 ASP A CA 1
ATOM 8223 C C . ASP A 1 1046 ? 4.838 -12.094 13.682 1.00 41.03 1046 ASP A C 1
ATOM 8225 O O . ASP A 1 1046 ? 5.742 -12.228 12.855 1.00 41.03 1046 ASP A O 1
ATOM 8229 N N . ILE A 1 1047 ? 4.854 -11.079 14.558 1.00 45.94 1047 ILE A N 1
ATOM 8230 C CA . ILE A 1 1047 ? 5.991 -10.172 14.751 1.00 45.94 1047 ILE A CA 1
ATOM 8231 C C . ILE A 1 1047 ? 7.177 -10.994 15.298 1.00 45.94 1047 ILE A C 1
ATOM 8233 O O . ILE A 1 1047 ? 7.082 -11.499 16.420 1.00 45.94 1047 ILE A O 1
ATOM 8237 N N . PRO A 1 1048 ? 8.312 -11.126 14.575 1.00 38.25 1048 PRO A N 1
ATOM 8238 C CA . PRO A 1 1048 ? 9.318 -12.136 14.901 1.00 38.25 1048 PRO A CA 1
ATOM 8239 C C . PRO A 1 1048 ? 9.923 -11.998 16.303 1.00 38.25 1048 PRO A C 1
ATOM 8241 O O . PRO A 1 1048 ? 10.782 -11.149 16.567 1.00 38.25 1048 PRO A O 1
ATOM 8244 N N . LEU A 1 1049 ? 9.539 -12.909 17.200 1.00 40.44 1049 LEU A N 1
ATOM 8245 C CA . LEU A 1 1049 ? 10.195 -13.125 18.487 1.00 40.44 1049 LEU A CA 1
ATOM 8246 C C . LEU A 1 1049 ? 11.554 -13.808 18.274 1.00 40.44 1049 LEU A C 1
ATOM 8248 O O . LEU A 1 1049 ? 11.751 -14.963 18.636 1.00 40.44 1049 LEU A O 1
ATOM 8252 N N . ASN A 1 1050 ? 12.519 -13.070 17.718 1.00 33.38 1050 ASN A N 1
ATOM 8253 C CA . ASN A 1 1050 ? 13.898 -13.533 17.593 1.00 33.38 1050 ASN A CA 1
ATOM 8254 C C . ASN A 1 1050 ? 14.422 -13.969 18.978 1.00 33.38 1050 ASN A C 1
ATOM 8256 O O . ASN A 1 1050 ? 14.490 -13.177 19.929 1.00 33.38 1050 ASN A O 1
ATOM 8260 N N . GLY A 1 1051 ? 14.713 -15.268 19.084 1.00 31.38 1051 GLY A N 1
ATOM 8261 C CA . GLY A 1 1051 ? 14.932 -15.990 20.337 1.00 31.38 1051 GLY A CA 1
ATOM 8262 C C . GLY A 1 1051 ? 14.342 -17.400 20.256 1.00 31.38 1051 GLY A C 1
ATOM 8263 O O . GLY A 1 1051 ? 13.157 -17.597 20.491 1.00 31.38 1051 GLY A O 1
ATOM 8264 N N . THR A 1 1052 ? 15.176 -18.380 19.912 1.00 33.88 1052 THR A N 1
ATOM 8265 C CA . THR A 1 1052 ? 14.805 -19.790 19.709 1.00 33.88 1052 THR A CA 1
ATOM 8266 C C . THR A 1 1052 ? 14.098 -20.418 20.918 1.00 33.88 1052 THR A C 1
ATOM 8268 O O . THR A 1 1052 ? 14.725 -20.581 21.966 1.00 33.88 1052 THR A O 1
ATOM 8271 N N . GLY A 1 1053 ? 12.846 -20.865 20.758 1.00 29.41 1053 GLY A N 1
ATOM 8272 C CA . GLY A 1 1053 ? 12.188 -21.746 21.732 1.00 29.41 1053 GLY A CA 1
ATOM 8273 C C . GLY A 1 1053 ? 10.657 -21.792 21.655 1.00 29.41 1053 GLY A C 1
ATOM 8274 O O . GLY A 1 1053 ? 10.003 -20.811 21.977 1.00 29.41 1053 GLY A O 1
ATOM 8275 N N . MET A 1 1054 ? 10.120 -22.976 21.331 1.00 25.78 1054 MET A N 1
ATOM 8276 C CA . MET A 1 1054 ? 8.713 -23.406 21.465 1.00 25.78 1054 MET A CA 1
ATOM 8277 C C . MET A 1 1054 ? 7.619 -22.580 20.757 1.00 25.78 1054 MET A C 1
ATOM 8279 O O . MET A 1 1054 ? 7.128 -21.583 21.277 1.00 25.78 1054 MET A O 1
ATOM 8283 N N . VAL A 1 1055 ? 7.088 -23.144 19.665 1.00 25.89 1055 VAL A N 1
ATOM 8284 C CA . VAL A 1 1055 ? 5.686 -22.953 19.255 1.00 25.89 1055 VAL A CA 1
ATOM 8285 C C . VAL A 1 1055 ? 4.986 -24.311 19.308 1.00 25.89 1055 VAL A C 1
ATOM 8287 O O . VAL A 1 1055 ? 5.163 -25.150 18.431 1.00 25.89 1055 VAL A O 1
ATOM 8290 N N . LEU A 1 1056 ? 4.202 -24.530 20.363 1.00 28.58 1056 LEU A N 1
ATOM 8291 C CA . LEU A 1 1056 ? 3.149 -25.544 20.433 1.00 28.58 1056 LEU A CA 1
ATOM 8292 C C . LEU A 1 1056 ? 2.119 -25.089 21.482 1.00 28.58 1056 LEU A C 1
ATOM 8294 O O . LEU A 1 1056 ? 2.459 -24.309 22.367 1.00 28.58 1056 LEU A O 1
ATOM 8298 N N . VAL A 1 1057 ? 0.891 -25.610 21.402 1.00 25.44 1057 VAL A N 1
ATOM 8299 C CA . VAL A 1 1057 ? -0.275 -25.223 22.227 1.00 25.44 1057 VAL A CA 1
ATOM 8300 C C . VAL A 1 1057 ? -0.831 -23.825 21.915 1.00 25.44 1057 VAL A C 1
ATOM 8302 O O . VAL A 1 1057 ? -0.614 -22.862 22.640 1.00 25.44 1057 VAL A O 1
ATOM 8305 N N . CYS A 1 1058 ? -1.635 -23.765 20.850 1.00 23.38 1058 CYS A N 1
ATOM 8306 C CA . CYS A 1 1058 ? -2.915 -23.043 20.826 1.00 23.38 1058 CYS A CA 1
ATOM 8307 C C . CYS A 1 1058 ? -3.765 -23.587 19.663 1.00 23.38 1058 CYS A C 1
ATOM 8309 O O . CYS A 1 1058 ? -3.777 -23.029 18.568 1.00 23.38 1058 CYS A O 1
ATOM 8311 N N . ARG A 1 1059 ? -4.404 -24.748 19.876 1.00 21.92 1059 ARG A N 1
ATOM 8312 C CA . ARG A 1 1059 ? -5.381 -25.337 18.944 1.00 21.92 1059 ARG A CA 1
ATOM 8313 C C . ARG A 1 1059 ? -6.344 -26.279 19.679 1.00 21.92 1059 ARG A C 1
ATOM 8315 O O . ARG A 1 1059 ? -6.197 -27.498 19.610 1.00 21.92 1059 ARG A O 1
ATOM 8322 N N . ILE A 1 1060 ? -7.282 -25.675 20.402 1.00 24.17 1060 ILE A N 1
ATOM 8323 C CA . ILE A 1 1060 ? -8.563 -26.239 20.854 1.00 24.17 1060 ILE A CA 1
ATOM 8324 C C . ILE A 1 1060 ? -9.601 -25.169 20.519 1.00 24.17 1060 ILE A C 1
ATOM 8326 O O . ILE A 1 1060 ? -9.285 -23.996 20.820 1.00 24.17 1060 ILE A O 1
#

Organism: NCBI:txid180088

Sequence (1060 aa):
MASVSKSPTVEHPPPAPLVPLLSQKFNITDINEDVVKWNKEWEAAIASSSAADMIKEVYHTFDDSLVTSDDLVDFHSSLRELQEVVAQRLGMMHDNGRFTIVWILLNTSERERHIYAEITVSNFLSQSGTGFIDFLNCTREVLESSEMPVFLPDPWWEQASDDLDLSNPSWKEASNESSTNPRSASTKAVFEVATIKRNRFIGNFILFSVSSFANSIVHHDEGMKNVLDIVKHSDYDFSAALAVTKMTCRDKPLIRCNNCTKTPEEIELGVRFMVCSTCKSKLAFEVHYCSRTCQEKDWSVHKRACGKKAVSKGLTGTKGDSLWAFNDHISDMVRTYPTSQGGTIAPRDIGLGASTGKRSPAAQRQAEMLEADKDVDYFLFTASGDPVRFVIADPTVKMCFRISRSFVMRPDIGVEALAEFILKFMSGHPELSRDIILKQLHTEYGDNVLEEWERTHPPGMETMIETHAKNVSKVYGSLARMSADVLTRGTLEWLVCCKVWLTEVIRSEEEHVANNEQSTPAIPQLSARKENTAPVIGMASVSPVVEKPPVDPLSPLLSKKFNITDIKEDPLKWNKDWEAVIASSSAADMLKGICRTLDDSFFTSDDLAVLHSALRKFQEEIAQDLLFVSEHKLDAVWLLLNASEKRRHILEGLKKACEASPPLWGDDCRAFCPEITISNFLSQRGKGFLDFLSRTLEVFESSKTPAFLPNTWWEQASDLPNPWWNEASNELPPTEQKPRSTRIVFEVATIARNQFIGHFVLCSVGSIGHDVVNRSEGMKDVMDIVDNSNGYFTRSLASFKTKLRDKPLIRCENCTKIQEEIEQAVRFMVCGTCKSKLAFEVHYCSRTCQKKDWPVHKRACGKNKVSKGLSGTKEDRLWALPIDPFMDIMRTFPRSQDGTIAPRDIGVGPSTGKRSPAAERQAYLLEANKDVDYFLFTASGEPCCLVINDSAVKMAFRIMRASAMMPDIGAEVVAEYILKLASGYPGLSRDIILKQLCAEYGDDIPQKLAKLERDKPGGIGSDTLIESFAKNFSRSEYQSLRMLSDIPLNGTGMVLVCRI

Solvent-accessible surface area (backbone atoms only — not comparable to full-atom values): 62335 Å² total; per-residue (Å²): 138,88,87,78,89,79,80,84,83,80,83,75,80,80,82,78,71,67,64,65,57,54,30,62,73,69,71,37,60,56,65,91,78,40,40,74,57,24,46,52,40,48,53,50,48,57,76,72,46,55,52,40,56,56,49,51,54,52,50,74,71,53,62,94,85,77,71,57,78,63,58,51,52,53,51,48,52,60,40,32,58,44,50,54,53,40,42,54,54,49,50,64,39,57,81,62,53,53,52,61,34,53,58,42,59,46,55,67,78,56,49,56,65,24,47,58,78,79,56,79,55,72,63,34,59,34,80,43,42,49,45,44,55,55,48,53,50,51,52,38,52,53,61,74,74,47,78,80,67,66,82,81,86,44,76,60,61,51,49,22,42,56,76,64,52,70,77,48,69,68,66,69,52,52,73,77,48,94,63,92,58,69,70,54,62,50,53,53,52,49,51,51,51,51,49,51,52,50,50,47,51,51,40,49,50,50,52,52,24,52,48,48,45,52,46,37,60,75,69,51,36,83,84,43,34,66,52,49,52,49,59,71,58,43,56,69,69,56,43,46,51,51,27,55,53,48,54,76,43,74,84,63,80,83,64,37,15,81,60,75,60,44,42,77,84,76,45,66,93,85,72,67,67,45,64,45,63,57,26,56,74,62,43,99,49,78,49,39,19,74,41,70,72,39,44,60,60,37,40,77,62,48,65,80,52,62,57,53,90,73,77,97,74,92,72,82,66,37,95,86,42,98,51,35,91,43,61,60,78,55,42,59,44,63,73,63,53,67,57,43,102,81,48,53,69,57,67,67,54,58,59,66,58,86,71,90,64,88,67,36,75,49,40,44,52,54,48,56,52,43,70,75,40,47,84,43,72,46,78,45,55,32,93,87,64,52,80,43,79,42,66,70,86,50,70,61,51,38,39,54,49,40,52,51,50,32,50,38,69,39,92,82,49,66,54,50,55,54,50,52,49,51,49,63,75,39,65,82,43,96,65,40,50,68,67,48,55,51,52,48,51,36,55,34,64,33,72,68,56,57,61,55,36,71,74,70,62,68,95,86,71,81,47,66,61,55,51,54,37,46,56,56,45,53,52,51,50,47,54,55,42,48,63,48,41,62,60,46,46,62,49,45,55,51,50,47,52,50,50,52,51,50,51,55,49,50,54,51,48,53,61,49,53,74,72,58,88,70,86,86,84,87,87,84,89,85,89,87,88,85,89,85,83,86,84,91,79,92,79,82,87,80,70,80,85,76,78,74,75,85,75,64,90,50,56,47,61,58,38,62,74,71,66,48,53,54,61,88,80,38,53,71,54,20,52,49,46,48,54,52,49,53,76,73,50,55,66,67,61,52,49,62,54,49,65,72,75,56,61,64,79,82,59,60,78,61,55,51,52,52,51,42,51,53,50,32,54,53,34,48,50,51,26,52,53,50,53,54,45,54,78,69,42,44,67,31,54,56,40,56,43,52,78,64,58,54,48,49,32,52,51,51,2,51,50,46,13,29,75,69,29,62,77,70,40,28,66,40,42,60,74,70,38,83,81,70,42,73,69,51,26,51,31,70,65,33,46,42,39,52,61,46,51,53,51,50,34,61,44,33,68,73,46,98,56,66,57,76,86,91,43,77,67,63,38,56,71,60,72,33,90,48,42,77,62,46,52,67,47,65,80,42,65,90,84,64,76,80,64,73,27,66,57,51,56,49,51,51,47,55,49,49,32,51,49,34,53,48,37,24,49,53,35,22,51,49,49,49,50,52,30,59,76,68,50,33,85,84,36,36,72,44,49,50,49,56,73,71,37,57,80,62,57,38,41,52,50,21,57,48,59,50,61,34,45,97,58,51,50,65,37,14,80,62,76,65,45,44,62,87,78,39,99,53,96,64,77,60,45,63,42,62,59,25,55,75,64,42,102,53,74,50,33,21,72,39,73,66,41,46,60,71,36,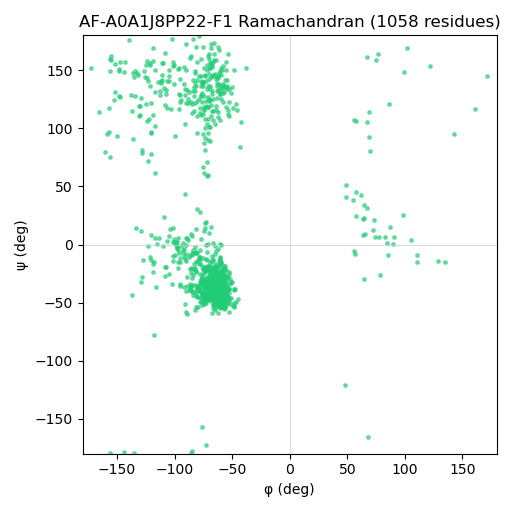36,85,60,47,63,81,33,63,56,75,56,94,79,73,91,73,56,83,27,20,86,85,30,94,58,16,43,46,50,98,42,75,62,52,50,49,68,66,68,48,60,58,49,98,90,64,50,66,58,58,61,55,49,56,62,59,86,66,88,62,89,68,36,78,49,35,48,54,52,41,53,53,40,71,76,37,46,82,44,74,46,79,48,55,32,91,87,64,50,80,43,77,41,70,66,86,51,67,46,41,37,36,40,44,36,50,40,49,26,37,27,59,39,87,97,38,53,49,37,56,46,48,52,46,48,52,66,73,42,65,82,45,91,70,44,49,74,67,49,52,50,53,50,47,25,53,39,69,37,89,55,43,68,60,50,30,61,44,58,65,66,76,43,92,75,55,96,83,54,79,44,72,43,50,49,52,14,55,43,44,70,67,26,70,84,44,55,64,48,65,63,63,68,56,81,70,87,67,95,75,88,92,77,89,89,88,131